Protein AF-A0AAD9GSZ5-F1 (afdb_monomer)

Sequence (1158 aa):
MTTLALMEENVKKLAPLFVLVCRLLLRIAQTFIKALQGYLSIGTLPAHIIKLEKLLNETGWDQERAGEELYEASCNGDLNVVEWLCAKAPKHLANGFVNGKGGHCRLLPLSAAAFHGHLDIMEFLVSNGARINEKGDEGRTALHEAATGGHLIVVQWLVANDSKVNVKDTNGWTPLHRAASCGHFPVVQWLVCQGSSLNEKNNIGQTPLYAAASTGKLAVVQWLAANGARINERNITGQTAMNAAASMGHLDVVQWLVKEGAPVNGKDNEKRTALFAAASMGHLPVVQRLVDNGASLFNKDVSDRTVLHVAASTLEGNLSVIDFLTTEGLEPFDRDKLGNTAMHYAVTGHRYEIVYLFLRDFQNRMPPKADLLHTLFAAARADEVGIIQLLKDKYQADICHVNTQGRTMLHQAAVGGAINVVKLLLDVGVEIDQTDHFGSTPMIEACRNGQIGVVRRFLDAGASVSTANLAGRTVLHYAAGYPELTTMLLNYGVHIDSCDKRGWTPLHCAAAAGHLETVKILLENGAKGTCSTLCSKTAMVLAIERGYSDVVKYFVECTTTEDNLPVSSKESAETLAGCEEYILNPTDVHFDSSWGVNISGTWLDSPIEVKVKKHSYSKNVVEELSRWSKLNHPHVVKLYGICYSESISNPFFVYERPTHGSLLEYIADPRNAISRLEIWRKLYEAALGLQYLHDRDLVHGDIRCGSIVITEDGVAKLRNLGSDHCYRPAWTAPEVLSGFPRSFESDIYAFGITIIQAILCVWDPWDLDGVGLEDTILSGFLPDKPVDMTPAQWQLVERMCSYNPRSRLSAADVARELELLSHDHSNSLTGYNPCEMLKKLEDLPGFLEGIDDEGEREEVLTYLRFELSKYLTYYATSAMSTIPRVKNAIVALGVTKNDWFIPAYEVEFDQFDEFSRGAFGKVYHGKWKRSDVVVKKVELKDEGDQAAFLNEVKIWFKLFHPHVVHLFGACHIGQPFFVCEYAGRGQLDAYLRRHPEYLYERLYEAALGLRYLRVKQVVHGDLKCNNILIGSDGRAKLTDFGLSTTVSKEPEEDPKDNGNLGAIRWKAPEVLRGEKATFASDIYSFGMCILEAASGTYPWGVTLDPVVKYYVLKLKKLPQRPSNCTEATYNLVERMCRYEPSARTNIDQVIAELSALR

Foldseek 3Di:
DVVVVVVVVVCVVCVVVVVVVVVVVVVVVVVVVVVVCVVVPPDDQPLVVVVVVVVCVVVDPDLLVLLVQLLVCLLVLPVSSVVVSLVPDDLCSLQDQRQPPQRQWRRHSLLSNLLNQNVVSNVVSVVSPRDQCDAIPQRDGSLLNNLLNLNQVSNVVSVVVVDDLCDAGNQGDGSLLNNLLNQNVVNNVVSVVVPDDLLGQGPQGDGSLLNNLLNLNQVSNVVSVVVPRDQCGAGNQRDGSLLNNLLNLNQVSNVVSVVVPHDLCRQTNQGDGSLLSNLLNQNVSNNVVSVVSPNDQCGATNQRDTSLLSSLLHQDDNPSVNVVSVVVPDQQQDATNVRDGSLNSNLVSVVVVSVCVNLVPVLPDAHDLVSLVSNLLSCLLVLVPVNNCSSCVRVVRDQLDADPQRDGSLLSNLLNLNLNSLVVCVVVPHDQQRATNQQDTSLLNNLLNVSQSSNVVSVVSPHDQCGATPQQDGSLLSNLQPLVSNLVSVVVPRDQLRQTPFSDGSLLSNLLVLNQSSNVSSVVSPNDQCRATNVRQGSLNSNVLQVSVNNVVVVVVVVVPDDDDDDDDDDDDPPCVPVVQQADAPVQWAFPDPDDQWTWTDGPNATKIKGWDPDDDDPCVSVVSVLQQPDDDLAAWHWSHKHDDPPDGTIITITHDFPQAFLLSNLPPVVNVADQLRLLLLLLSNLVQVVSQVVVSHQQAADARNQWGAHPVRHIHGHHRHDQADDDLLFFALVQLVPRDRDQLRFQQCQLVNSCCSNVSDPGSQPDPPPCSNVCRNVPDDHDDPPPADPQRVVLSCQRSPNPSVSHDGSVSQSVLSVCSNPHTGGGHDRDDDDDDDDDQDPVVVVQVSPPDLVVSVVVVVVNVLVVVVVCVPCVDPDPPCVVVVVVVVVVSDDDDPQQADDPSQKAWDPPQQPDDDPAATWTWIDGPNDIWIKGWGDDDDVVSLVLVVVLQVLQQVDDDPAAWHFNHWHPPDGTITITADLPQAFLLVNCVVVVVCLLVQLLQNLVQLVSCVVQQKFQQDDARNQWGQHPVRHTHGHDRSLMDHDDPDDDDDPDPVPDPPPLLLFALCVLVVHRTDSLRSLSSSLQNSQCSQQSAHWVHPPDSVVSNCCCHPVVDGGDRHPSQDPLSVVLSCQSRGRDSVSHDHSVVVSVSSVVVD

Structure (mmCIF, N/CA/C/O backbone):
data_AF-A0AAD9GSZ5-F1
#
_entry.id   AF-A0AAD9GSZ5-F1
#
loop_
_atom_site.group_PDB
_atom_site.id
_atom_site.type_symbol
_atom_site.label_atom_id
_atom_site.label_alt_id
_atom_site.label_comp_id
_atom_site.label_asym_id
_atom_site.label_entity_id
_atom_site.label_seq_id
_atom_site.pdbx_PDB_ins_code
_atom_site.Cartn_x
_atom_site.Cartn_y
_atom_site.Cartn_z
_atom_site.occupancy
_atom_site.B_iso_or_equiv
_atom_site.auth_seq_id
_atom_site.auth_comp_id
_atom_site.auth_asym_id
_atom_site.auth_atom_id
_atom_site.pdbx_PDB_model_num
ATOM 1 N N . MET A 1 1 ? 36.856 -13.335 -71.609 1.00 42.22 1 MET A N 1
ATOM 2 C CA . MET A 1 1 ? 36.875 -14.199 -70.406 1.00 42.22 1 MET A CA 1
ATOM 3 C C . MET A 1 1 ? 38.035 -13.846 -69.488 1.00 42.22 1 MET A C 1
ATOM 5 O O . MET A 1 1 ? 37.787 -13.112 -68.548 1.00 42.22 1 MET A O 1
ATOM 9 N N . THR A 1 2 ? 39.281 -14.248 -69.757 1.00 42.78 2 THR A N 1
ATOM 10 C CA . THR A 1 2 ? 40.439 -13.955 -68.877 1.00 42.78 2 THR A CA 1
ATOM 11 C C . THR A 1 2 ? 40.637 -12.466 -68.573 1.00 42.78 2 THR A C 1
ATOM 13 O O . THR A 1 2 ? 40.772 -12.107 -67.412 1.00 42.78 2 THR A O 1
ATOM 16 N N . THR A 1 3 ? 40.550 -11.579 -69.569 1.00 41.03 3 THR A N 1
ATOM 17 C CA . THR A 1 3 ? 40.570 -10.112 -69.365 1.00 41.03 3 THR A CA 1
ATOM 18 C C . THR A 1 3 ? 39.399 -9.577 -68.538 1.00 41.03 3 THR A C 1
ATOM 20 O O . THR A 1 3 ? 39.563 -8.597 -67.821 1.00 41.03 3 THR A O 1
ATOM 23 N N . LEU A 1 4 ? 38.234 -10.228 -68.604 1.00 40.75 4 LEU A N 1
ATOM 24 C CA . LEU A 1 4 ? 37.046 -9.874 -67.820 1.00 40.75 4 LEU A CA 1
ATOM 25 C C . LEU A 1 4 ? 37.205 -10.307 -66.358 1.00 40.75 4 LEU A C 1
ATOM 27 O O . LEU A 1 4 ? 36.954 -9.505 -65.470 1.00 40.75 4 LEU A O 1
ATOM 31 N N . ALA A 1 5 ? 37.716 -11.517 -66.112 1.00 45.50 5 ALA A N 1
ATOM 32 C CA . ALA A 1 5 ? 38.070 -11.977 -64.769 1.00 45.50 5 ALA A CA 1
ATOM 33 C C . ALA A 1 5 ? 39.161 -11.093 -64.137 1.00 45.50 5 ALA A C 1
ATOM 35 O O . ALA A 1 5 ? 39.040 -10.713 -62.978 1.00 45.50 5 ALA A O 1
ATOM 36 N N . LEU A 1 6 ? 40.176 -10.686 -64.913 1.00 44.53 6 LEU A N 1
ATOM 37 C CA . LEU A 1 6 ? 41.217 -9.767 -64.443 1.00 44.53 6 LEU A CA 1
ATOM 38 C C . LEU A 1 6 ? 40.648 -8.378 -64.102 1.00 44.53 6 LEU A C 1
ATOM 40 O O . LEU A 1 6 ? 41.058 -7.770 -63.117 1.00 44.53 6 LEU A O 1
ATOM 44 N N . MET A 1 7 ? 39.687 -7.875 -64.886 1.00 44.22 7 MET A N 1
ATOM 45 C CA . MET A 1 7 ? 38.953 -6.648 -64.556 1.00 44.22 7 MET A CA 1
ATOM 46 C C . MET A 1 7 ? 38.096 -6.815 -63.299 1.00 44.22 7 MET A C 1
ATOM 48 O O . MET A 1 7 ? 38.118 -5.936 -62.448 1.00 44.22 7 MET A O 1
ATOM 52 N N . GLU A 1 8 ? 37.380 -7.927 -63.142 1.00 48.34 8 GLU A N 1
ATOM 53 C CA . GLU A 1 8 ? 36.513 -8.169 -61.985 1.00 48.34 8 GLU A CA 1
ATOM 54 C C . GLU A 1 8 ? 37.315 -8.355 -60.684 1.00 48.34 8 GLU A C 1
ATOM 56 O O . GLU A 1 8 ? 36.936 -7.832 -59.637 1.00 48.34 8 GLU A O 1
ATOM 61 N N . GLU A 1 9 ? 38.464 -9.034 -60.746 1.00 52.91 9 GLU A N 1
ATOM 62 C CA . GLU A 1 9 ? 39.395 -9.174 -59.624 1.00 52.91 9 GLU A CA 1
ATOM 63 C C . GLU A 1 9 ? 40.046 -7.829 -59.265 1.00 52.91 9 GLU A C 1
ATOM 65 O O . GLU A 1 9 ? 40.121 -7.471 -58.088 1.00 52.91 9 GLU A O 1
ATOM 70 N N . ASN A 1 10 ? 40.447 -7.036 -60.265 1.00 50.44 10 ASN A N 1
ATOM 71 C CA . ASN A 1 10 ? 40.957 -5.684 -60.038 1.00 50.44 10 ASN A CA 1
ATOM 72 C C . ASN A 1 10 ? 39.876 -4.748 -59.484 1.00 50.44 10 ASN A C 1
ATOM 74 O O . ASN A 1 10 ? 40.178 -3.969 -58.589 1.00 50.44 10 ASN A O 1
ATOM 78 N N . VAL A 1 11 ? 38.617 -4.851 -59.920 1.00 52.66 11 VAL A N 1
ATOM 79 C CA . VAL A 1 11 ? 37.489 -4.109 -59.329 1.00 52.66 11 VAL A CA 1
ATOM 80 C C . VAL A 1 11 ? 37.223 -4.571 -57.896 1.00 52.66 11 VAL A C 1
ATOM 82 O O . VAL A 1 11 ? 37.016 -3.728 -57.033 1.00 52.66 11 VAL A O 1
ATOM 85 N N . LYS A 1 12 ? 37.318 -5.868 -57.579 1.00 53.06 12 LYS A N 1
ATOM 86 C CA . LYS A 1 12 ? 37.201 -6.371 -56.195 1.00 53.06 12 LYS A CA 1
ATOM 87 C C . LYS A 1 12 ? 38.367 -5.942 -55.293 1.00 53.06 12 LYS A C 1
ATOM 89 O O . LYS A 1 12 ? 38.157 -5.754 -54.099 1.00 53.06 12 LYS A O 1
ATOM 94 N N . LYS A 1 13 ? 39.566 -5.723 -55.844 1.00 54.84 13 LYS A N 1
ATOM 95 C CA . LYS A 1 13 ? 40.727 -5.148 -55.134 1.00 54.84 13 LYS A CA 1
ATOM 96 C C . LYS A 1 13 ? 40.655 -3.621 -55.006 1.00 54.84 13 LYS A C 1
ATOM 98 O O . LYS A 1 13 ? 41.058 -3.072 -53.984 1.00 54.84 13 LYS A O 1
ATOM 103 N N . LEU A 1 14 ? 40.116 -2.936 -56.014 1.00 47.84 14 LEU A N 1
ATOM 104 C CA . LEU A 1 14 ? 39.972 -1.481 -56.041 1.00 47.84 14 LEU A CA 1
ATOM 105 C C . LEU A 1 14 ? 38.709 -0.985 -55.338 1.00 47.84 14 LEU A C 1
ATOM 107 O O . LEU A 1 14 ? 38.728 0.140 -54.872 1.00 47.84 14 LEU A O 1
ATOM 111 N N . ALA A 1 15 ? 37.638 -1.770 -55.199 1.00 52.75 15 ALA A N 1
ATOM 112 C CA . ALA A 1 15 ? 36.410 -1.327 -54.533 1.00 52.75 15 ALA A CA 1
ATOM 113 C C . ALA A 1 15 ? 36.611 -1.009 -53.036 1.00 52.75 15 ALA A C 1
ATOM 115 O O . ALA A 1 15 ? 36.162 0.056 -52.616 1.00 52.75 15 ALA A O 1
ATOM 116 N N . PRO A 1 16 ? 37.343 -1.810 -52.229 1.00 50.81 16 PRO A N 1
ATOM 117 C CA . PRO A 1 16 ? 37.737 -1.408 -50.879 1.00 50.81 16 PRO A CA 1
ATOM 118 C C . PRO A 1 16 ? 38.598 -0.144 -50.884 1.00 50.81 16 PRO A C 1
ATOM 120 O O . PRO A 1 16 ? 38.398 0.731 -50.049 1.00 50.81 16 PRO A O 1
ATOM 123 N N . LEU A 1 17 ? 39.509 -0.010 -51.856 1.00 52.34 17 LEU A N 1
ATOM 124 C CA . LEU A 1 17 ? 40.359 1.171 -52.008 1.00 52.34 17 LEU A CA 1
ATOM 125 C C . LEU A 1 17 ? 39.551 2.418 -52.402 1.00 52.34 17 LEU A C 1
ATOM 127 O O . LEU A 1 17 ? 39.839 3.505 -51.924 1.00 52.34 17 LEU A O 1
ATOM 131 N N . PHE A 1 18 ? 38.519 2.263 -53.229 1.00 51.59 18 PHE A N 1
ATOM 132 C CA . PHE A 1 18 ? 37.626 3.320 -53.694 1.00 51.59 18 PHE A CA 1
ATOM 133 C C . PHE A 1 18 ? 36.638 3.718 -52.600 1.00 51.59 18 PHE A C 1
ATOM 135 O O . PHE A 1 18 ? 36.427 4.901 -52.395 1.00 51.59 18 PHE A O 1
ATOM 142 N N . VAL A 1 19 ? 36.111 2.774 -51.814 1.00 52.34 19 VAL A N 1
ATOM 143 C CA . VAL A 1 19 ? 35.338 3.081 -50.599 1.00 52.34 19 VAL A CA 1
ATOM 144 C C . VAL A 1 19 ? 36.226 3.744 -49.544 1.00 52.34 19 VAL A C 1
ATOM 146 O O . VAL A 1 19 ? 35.774 4.676 -48.887 1.00 52.34 19 VAL A O 1
ATOM 149 N N . LEU A 1 20 ? 37.491 3.335 -49.402 1.00 53.19 20 LEU A N 1
ATOM 150 C CA . LEU A 1 20 ? 38.449 3.990 -48.508 1.00 53.19 20 LEU A CA 1
ATOM 151 C C . LEU A 1 20 ? 38.797 5.403 -48.995 1.00 53.19 20 LEU A C 1
ATOM 153 O O . LEU A 1 20 ? 38.786 6.322 -48.188 1.00 53.19 20 LEU A O 1
ATOM 157 N N . VAL A 1 21 ? 39.034 5.603 -50.294 1.00 50.31 21 VAL A N 1
ATOM 158 C CA . VAL A 1 21 ? 39.277 6.920 -50.906 1.00 50.31 21 VAL A CA 1
ATOM 159 C C . VAL A 1 21 ? 38.027 7.792 -50.851 1.00 50.31 21 VAL A C 1
ATOM 161 O O . VAL A 1 21 ? 38.146 8.958 -50.512 1.00 50.31 21 VAL A O 1
ATOM 164 N N . CYS A 1 22 ? 36.826 7.261 -51.077 1.00 46.78 22 CYS A N 1
ATOM 165 C CA . CYS A 1 22 ? 35.578 7.997 -50.890 1.00 46.78 22 CYS A CA 1
ATOM 166 C C . CYS A 1 22 ? 35.352 8.349 -49.418 1.00 46.78 22 CYS A C 1
ATOM 168 O O . CYS A 1 22 ? 34.980 9.479 -49.151 1.00 46.78 22 CYS A O 1
ATOM 170 N N . ARG A 1 23 ? 35.633 7.459 -48.455 1.00 48.03 23 ARG A N 1
ATOM 171 C CA . ARG A 1 23 ? 35.594 7.780 -47.013 1.00 48.03 23 ARG A CA 1
ATOM 172 C C . ARG A 1 23 ? 36.676 8.779 -46.606 1.00 48.03 23 ARG A C 1
ATOM 174 O O . ARG A 1 23 ? 36.423 9.606 -45.739 1.00 48.03 23 ARG A O 1
ATOM 181 N N . LEU A 1 24 ? 37.855 8.732 -47.225 1.00 49.22 24 LEU A N 1
ATOM 182 C CA . LEU A 1 24 ? 38.940 9.682 -46.991 1.00 49.22 24 LEU A CA 1
ATOM 183 C C . LEU A 1 24 ? 38.608 11.047 -47.599 1.00 49.22 24 LEU A C 1
ATOM 185 O O . LEU A 1 24 ? 38.817 12.052 -46.942 1.00 49.22 24 LEU A O 1
ATOM 189 N N . LEU A 1 25 ? 38.025 11.093 -48.798 1.00 47.53 25 LEU A N 1
ATOM 190 C CA . LEU A 1 25 ? 37.515 12.308 -49.432 1.00 47.53 25 LEU A CA 1
ATOM 191 C C . LEU A 1 25 ? 36.293 12.858 -48.696 1.00 47.53 25 LEU A C 1
ATOM 193 O O . LEU A 1 25 ? 36.183 14.070 -48.580 1.00 47.53 25 LEU A O 1
ATOM 197 N N . LEU A 1 26 ? 35.422 12.007 -48.141 1.00 49.09 26 LEU A N 1
ATOM 198 C CA . LEU A 1 26 ? 34.319 12.441 -47.285 1.00 49.09 26 LEU A CA 1
ATOM 199 C C . LEU A 1 26 ? 34.858 13.000 -45.966 1.00 49.09 26 LEU A C 1
ATOM 201 O O . LEU A 1 26 ? 34.457 14.090 -45.597 1.00 49.09 26 LEU A O 1
ATOM 205 N N . ARG A 1 27 ? 35.836 12.348 -45.317 1.00 49.44 27 ARG A N 1
ATOM 206 C CA . ARG A 1 27 ? 36.519 12.887 -44.126 1.00 49.44 27 ARG A CA 1
ATOM 207 C C . ARG A 1 27 ? 37.321 14.150 -44.417 1.00 49.44 27 ARG A C 1
ATOM 209 O O . ARG A 1 27 ? 37.332 15.040 -43.578 1.00 49.44 27 ARG A O 1
ATOM 216 N N . ILE A 1 28 ? 37.964 14.269 -45.577 1.00 51.94 28 ILE A N 1
ATOM 217 C CA . ILE A 1 28 ? 38.649 15.497 -46.003 1.00 51.94 28 ILE A CA 1
ATOM 218 C C . ILE A 1 28 ? 37.609 16.588 -46.247 1.00 51.94 28 ILE A C 1
ATOM 220 O O . ILE A 1 28 ? 37.769 17.671 -45.708 1.00 51.94 28 ILE A O 1
ATOM 224 N N . ALA A 1 29 ? 36.514 16.306 -46.957 1.00 46.91 29 ALA A N 1
ATOM 225 C CA . ALA A 1 29 ? 35.426 17.255 -47.173 1.00 46.91 29 ALA A CA 1
ATOM 226 C C . ALA A 1 29 ? 34.741 17.655 -45.858 1.00 46.91 29 ALA A C 1
ATOM 228 O O . ALA A 1 29 ? 34.503 18.833 -45.658 1.00 46.91 29 ALA A O 1
ATOM 229 N N . GLN A 1 30 ? 34.497 16.729 -44.930 1.00 43.44 30 GLN A N 1
ATOM 230 C CA . GLN A 1 30 ? 33.945 16.995 -43.597 1.00 43.44 30 GLN A CA 1
ATOM 231 C C . GLN A 1 30 ? 34.927 17.779 -42.720 1.00 43.44 30 GLN A C 1
ATOM 233 O O . GLN A 1 30 ? 34.504 18.689 -42.022 1.00 43.44 30 GLN A O 1
ATOM 238 N N . THR A 1 31 ? 36.233 17.501 -42.789 1.00 49.56 31 THR A N 1
ATOM 239 C CA . THR A 1 31 ? 37.269 18.302 -42.109 1.00 49.56 31 THR A CA 1
ATOM 240 C C . THR A 1 31 ? 37.381 19.698 -42.731 1.00 49.56 31 THR A C 1
ATOM 242 O O . THR A 1 31 ? 37.543 20.673 -42.010 1.00 49.56 31 THR A O 1
ATOM 245 N N . PHE A 1 32 ? 37.244 19.825 -44.054 1.00 47.34 32 PHE A N 1
ATOM 246 C CA . PHE A 1 32 ? 37.267 21.104 -44.771 1.00 47.34 32 PHE A CA 1
ATOM 247 C C . PHE A 1 32 ? 35.977 21.906 -44.543 1.00 47.34 32 PHE A C 1
ATOM 249 O O . PHE A 1 32 ? 36.030 23.122 -44.421 1.00 47.34 32 PHE A O 1
ATOM 256 N N . ILE A 1 33 ? 34.831 21.231 -44.404 1.00 49.94 33 ILE A N 1
ATOM 257 C CA . ILE A 1 33 ? 33.544 21.816 -44.014 1.00 49.94 33 ILE A CA 1
ATOM 258 C C . ILE A 1 33 ? 33.579 22.229 -42.542 1.00 49.94 33 ILE A C 1
ATOM 260 O O . ILE A 1 33 ? 33.236 23.369 -42.273 1.00 49.94 33 ILE A O 1
ATOM 264 N N . LYS A 1 34 ? 34.085 21.409 -41.607 1.00 45.69 34 LYS A N 1
ATOM 265 C CA . LYS A 1 34 ? 34.296 21.831 -40.209 1.00 45.69 34 LYS A CA 1
ATOM 266 C C . LYS A 1 34 ? 35.320 22.966 -40.091 1.00 45.69 34 LYS A C 1
ATOM 268 O O . LYS A 1 34 ? 35.127 23.858 -39.275 1.00 45.69 34 LYS A O 1
ATOM 273 N N . ALA A 1 35 ? 36.361 22.998 -40.927 1.00 47.28 35 ALA A N 1
ATOM 274 C CA . ALA A 1 35 ? 37.299 24.122 -40.986 1.00 47.28 35 ALA A CA 1
ATOM 275 C C . ALA A 1 35 ? 36.645 25.396 -41.552 1.00 47.28 35 ALA A C 1
ATOM 277 O O . ALA A 1 35 ? 36.857 26.475 -41.008 1.00 47.28 35 ALA A O 1
ATOM 278 N N . LEU A 1 36 ? 35.817 25.287 -42.598 1.00 42.94 36 LEU A N 1
ATOM 279 C CA . LEU A 1 36 ? 35.038 26.408 -43.139 1.00 42.94 36 LEU A CA 1
ATOM 280 C C . LEU A 1 36 ? 33.965 26.888 -42.156 1.00 42.94 36 LEU A C 1
ATOM 282 O O . LEU A 1 36 ? 33.802 28.090 -41.993 1.00 42.94 36 LEU A O 1
ATOM 286 N N . GLN A 1 37 ? 33.278 25.978 -41.465 1.00 42.00 37 GLN A N 1
ATOM 287 C CA . GLN A 1 37 ? 32.334 26.291 -40.393 1.00 42.00 37 GLN A CA 1
ATOM 288 C C . GLN A 1 37 ? 33.055 26.995 -39.242 1.00 42.00 37 GLN A C 1
ATOM 290 O O . GLN A 1 37 ? 32.604 28.058 -38.848 1.00 42.00 37 GLN A O 1
ATOM 295 N N . GLY A 1 38 ? 34.217 26.505 -38.796 1.00 42.31 38 GLY A N 1
ATOM 296 C CA . GLY A 1 38 ? 35.051 27.170 -37.786 1.00 42.31 38 GLY A CA 1
ATOM 297 C C . GLY A 1 38 ? 35.602 28.542 -38.209 1.00 42.31 38 GLY A C 1
ATOM 298 O O . GLY A 1 38 ? 35.867 29.383 -37.355 1.00 42.31 38 GLY A O 1
ATOM 299 N N . TYR A 1 39 ? 35.739 28.799 -39.515 1.00 44.12 39 TYR A N 1
ATOM 300 C CA . TYR A 1 39 ? 36.067 30.125 -40.061 1.00 44.12 39 TYR A CA 1
ATOM 301 C C . TYR A 1 39 ? 34.840 31.035 -40.246 1.00 44.12 39 TYR A C 1
ATOM 303 O O . TYR A 1 39 ? 34.986 32.256 -40.235 1.00 44.12 39 TYR A O 1
ATOM 311 N N . LEU A 1 40 ? 33.643 30.465 -40.410 1.00 38.16 40 LEU A N 1
ATOM 312 C CA . LEU A 1 40 ? 32.368 31.185 -40.521 1.00 38.16 40 LEU A CA 1
ATOM 313 C C . LEU A 1 40 ? 31.702 31.432 -39.155 1.00 38.16 40 LEU A C 1
ATOM 315 O O . LEU A 1 40 ? 30.915 32.363 -39.029 1.00 38.16 40 LEU A O 1
ATOM 319 N N . SER A 1 41 ? 32.038 30.652 -38.124 1.00 39.44 41 SER A N 1
ATOM 320 C CA . SER A 1 41 ? 31.478 30.741 -36.768 1.00 39.44 41 SER A CA 1
ATOM 321 C C . SER A 1 41 ? 32.193 31.752 -35.862 1.00 39.44 41 SER A C 1
ATOM 323 O O . SER A 1 41 ? 32.040 31.708 -34.641 1.00 39.44 41 SER A O 1
ATOM 325 N N . ILE A 1 42 ? 32.960 32.691 -36.427 1.00 42.03 42 ILE A N 1
ATOM 326 C CA . ILE A 1 42 ? 33.468 33.859 -35.692 1.00 42.03 42 ILE A CA 1
ATOM 327 C C . ILE A 1 42 ? 32.328 34.885 -35.587 1.00 42.03 42 ILE A C 1
ATOM 329 O O . ILE A 1 42 ? 32.341 35.914 -36.261 1.00 42.03 42 ILE A O 1
ATOM 333 N N . GLY A 1 43 ? 31.306 34.584 -34.777 1.00 42.50 43 GLY A N 1
ATOM 334 C CA . GLY A 1 43 ? 30.178 35.508 -34.620 1.00 42.50 43 GLY A CA 1
ATOM 335 C C . GLY A 1 43 ? 28.830 34.972 -34.140 1.00 42.50 43 GLY A C 1
ATOM 336 O O . GLY A 1 43 ? 27.834 35.564 -34.532 1.00 42.50 43 GLY A O 1
ATOM 337 N N . THR A 1 44 ? 28.761 33.891 -33.354 1.00 45.50 44 THR A N 1
ATOM 338 C CA . THR A 1 44 ? 27.747 33.618 -32.296 1.00 45.50 44 THR A CA 1
ATOM 339 C C . THR A 1 44 ? 27.866 32.164 -31.838 1.00 45.50 44 THR A C 1
ATOM 341 O O . THR A 1 44 ? 28.039 31.259 -32.652 1.00 45.50 44 THR A O 1
ATOM 344 N N . LEU A 1 45 ? 27.769 31.932 -30.529 1.00 51.59 45 LEU A N 1
ATOM 345 C CA . LEU A 1 45 ? 27.479 30.606 -29.978 1.00 51.59 45 LEU A CA 1
ATOM 346 C C . LEU A 1 45 ? 25.946 30.425 -29.962 1.00 51.59 45 LEU A C 1
ATOM 348 O O . LEU A 1 45 ? 25.241 31.421 -29.792 1.00 51.59 45 LEU A O 1
ATOM 352 N N . PRO A 1 46 ? 25.405 29.202 -30.116 1.00 59.25 46 PRO A N 1
ATOM 353 C CA . PRO A 1 46 ? 23.979 28.935 -29.911 1.00 59.25 46 PRO A CA 1
ATOM 354 C C . PRO A 1 46 ? 23.477 29.485 -28.567 1.00 59.25 46 PRO A C 1
ATOM 356 O O . PRO A 1 46 ? 24.187 29.392 -27.566 1.00 59.25 46 PRO A O 1
ATOM 359 N N . ALA A 1 47 ? 22.256 30.028 -28.522 1.00 60.84 47 ALA A N 1
ATOM 360 C CA . ALA A 1 47 ? 21.735 30.736 -27.343 1.00 60.84 47 ALA A CA 1
ATOM 361 C C . ALA A 1 47 ? 21.791 29.893 -26.051 1.00 60.84 47 ALA A C 1
ATOM 363 O O . ALA A 1 47 ? 22.210 30.390 -25.006 1.00 60.84 47 ALA A O 1
ATOM 364 N N . HIS A 1 48 ? 21.480 28.595 -26.146 1.00 60.22 48 HIS A N 1
ATOM 365 C CA . HIS A 1 48 ? 21.605 27.637 -25.044 1.00 60.22 48 HIS A CA 1
ATOM 366 C C . HIS A 1 48 ? 23.044 27.549 -24.495 1.00 60.22 48 HIS A C 1
ATOM 368 O O . HIS A 1 48 ? 23.264 27.571 -23.287 1.00 60.22 48 HIS A O 1
ATOM 374 N N . ILE A 1 49 ? 24.041 27.554 -25.383 1.00 66.38 49 ILE A N 1
ATOM 375 C CA . ILE A 1 49 ? 25.464 27.526 -25.025 1.00 66.38 49 ILE A CA 1
ATOM 376 C C . ILE A 1 49 ? 25.918 28.862 -24.422 1.00 66.38 49 ILE A C 1
ATOM 378 O O . ILE A 1 49 ? 26.685 28.855 -23.465 1.00 66.38 49 ILE A O 1
ATOM 382 N N . ILE A 1 50 ? 25.414 30.006 -24.901 1.00 67.38 50 ILE A N 1
ATOM 383 C CA . ILE A 1 50 ? 25.667 31.313 -24.259 1.00 67.38 50 ILE A CA 1
ATOM 384 C C . ILE A 1 50 ? 25.093 31.330 -22.833 1.00 67.38 50 ILE A C 1
ATOM 386 O O . ILE A 1 50 ? 25.748 31.811 -21.906 1.00 67.38 50 ILE A O 1
ATOM 390 N N . LYS A 1 51 ? 23.890 30.776 -22.644 1.00 66.75 51 LYS A N 1
ATOM 391 C CA . LYS A 1 51 ? 23.224 30.685 -21.341 1.00 66.75 51 LYS A CA 1
ATOM 392 C C . LYS A 1 51 ? 23.995 29.777 -20.374 1.00 66.75 51 LYS A C 1
ATOM 394 O O . LYS A 1 51 ? 24.255 30.200 -19.250 1.00 66.75 51 LYS A O 1
ATOM 399 N N . LEU A 1 52 ? 24.451 28.605 -20.828 1.00 64.56 52 LEU A N 1
ATOM 400 C CA . LEU A 1 52 ? 25.334 27.705 -20.070 1.00 64.56 52 LEU A CA 1
ATOM 401 C C . LEU A 1 52 ? 26.697 28.340 -19.750 1.00 64.56 52 LEU A C 1
ATOM 403 O O . LEU A 1 52 ? 27.160 28.254 -18.614 1.00 64.56 52 LEU A O 1
ATOM 407 N N . GLU A 1 53 ? 27.328 29.021 -20.713 1.00 69.31 53 GLU A N 1
ATOM 408 C CA . GLU A 1 53 ? 28.600 29.720 -20.499 1.00 69.31 53 GLU A CA 1
ATOM 409 C C . GLU A 1 53 ? 28.466 30.806 -19.428 1.00 69.31 53 GLU A C 1
ATOM 411 O O . GLU A 1 53 ? 29.315 30.913 -18.544 1.00 69.31 53 GLU A O 1
ATOM 416 N N . LYS A 1 54 ? 27.383 31.586 -19.457 1.00 68.12 54 LYS A N 1
ATOM 417 C CA . LYS A 1 54 ? 27.098 32.584 -18.423 1.00 68.12 54 LYS A CA 1
ATOM 418 C C . LYS A 1 54 ? 26.868 31.928 -17.056 1.00 68.12 54 LYS A C 1
ATOM 420 O O . LYS A 1 54 ? 27.495 32.331 -16.081 1.00 68.12 54 LYS A O 1
ATOM 425 N N . LEU A 1 55 ? 26.043 30.884 -17.001 1.00 64.31 55 LEU A N 1
ATOM 426 C CA . LEU A 1 55 ? 25.678 30.168 -15.775 1.00 64.31 55 LEU A CA 1
ATOM 427 C C . LEU A 1 55 ? 26.897 29.552 -15.064 1.00 64.31 55 LEU A C 1
ATOM 429 O O . LEU A 1 55 ? 27.073 29.755 -13.865 1.00 64.31 55 LEU A O 1
ATOM 433 N N . LEU A 1 56 ? 27.771 28.865 -15.809 1.00 63.03 56 LEU A N 1
ATOM 434 C CA . LEU A 1 56 ? 29.001 28.251 -15.285 1.00 63.03 56 LEU A CA 1
ATOM 435 C C . LEU A 1 56 ? 30.059 29.290 -14.873 1.00 63.03 56 LEU A C 1
ATOM 437 O O . LEU A 1 56 ? 30.819 29.054 -13.936 1.00 63.03 56 LEU A O 1
ATOM 441 N N . ASN A 1 57 ? 30.107 30.454 -15.530 1.00 66.44 57 ASN A N 1
ATOM 442 C CA . ASN A 1 57 ? 30.972 31.557 -15.102 1.00 66.44 57 ASN A CA 1
ATOM 443 C C . ASN A 1 57 ? 30.437 32.271 -13.844 1.00 66.44 57 ASN A C 1
ATOM 445 O O . ASN A 1 57 ? 31.234 32.740 -13.035 1.00 66.44 57 ASN A O 1
ATOM 449 N N . GLU A 1 58 ? 29.114 32.341 -13.653 1.00 61.31 58 GLU A N 1
ATOM 450 C CA . GLU A 1 58 ? 28.484 32.987 -12.490 1.00 61.31 58 GLU A CA 1
ATOM 451 C C . GLU A 1 58 ? 28.503 32.111 -11.223 1.00 61.31 58 GLU A C 1
ATOM 453 O O . GLU A 1 58 ? 28.702 32.644 -10.132 1.00 61.31 58 GLU A O 1
ATOM 458 N N . THR A 1 59 ? 28.355 30.782 -11.333 1.00 57.00 59 THR A N 1
ATOM 459 C CA . THR A 1 59 ? 28.468 29.867 -10.172 1.00 57.00 59 THR A CA 1
ATOM 460 C C . THR A 1 59 ? 29.892 29.389 -9.885 1.00 57.00 59 THR A C 1
ATOM 462 O O . THR A 1 59 ? 30.135 28.783 -8.843 1.00 57.00 59 THR A O 1
ATOM 465 N N . GLY A 1 60 ? 30.831 29.639 -10.801 1.00 57.31 60 GLY A N 1
ATOM 466 C CA . GLY A 1 60 ? 32.131 28.975 -10.832 1.00 57.31 60 GLY A CA 1
ATOM 467 C C . GLY A 1 60 ? 32.062 27.599 -11.505 1.00 57.31 60 GLY A C 1
ATOM 468 O O . GLY A 1 60 ? 31.004 26.966 -11.568 1.00 57.31 60 GLY A O 1
ATOM 469 N N . TRP A 1 61 ? 33.207 27.144 -12.026 1.00 61.91 61 TRP A N 1
ATOM 470 C CA . TRP A 1 61 ? 33.302 25.889 -12.774 1.00 61.91 61 TRP A CA 1
ATOM 471 C C . TRP A 1 61 ? 33.203 24.672 -11.846 1.00 61.91 61 TRP A C 1
ATOM 473 O O . TRP A 1 61 ? 34.195 24.238 -11.256 1.00 61.91 61 TRP A O 1
ATOM 483 N N . ASP A 1 62 ? 32.006 24.102 -11.763 1.00 68.06 62 ASP A N 1
ATOM 484 C CA . ASP A 1 62 ? 31.744 22.815 -11.124 1.00 68.06 62 ASP A CA 1
ATOM 485 C C . ASP A 1 62 ? 31.852 21.665 -12.144 1.00 68.06 62 ASP A C 1
ATOM 487 O O . ASP A 1 62 ? 31.275 21.715 -13.232 1.00 68.06 62 ASP A O 1
ATOM 491 N N . GLN A 1 63 ? 32.607 20.619 -11.795 1.00 66.19 63 GLN A N 1
ATOM 492 C CA . GLN A 1 63 ? 32.774 19.426 -12.630 1.00 66.19 63 GLN A CA 1
ATOM 493 C C . GLN A 1 63 ? 31.594 18.453 -12.515 1.00 66.19 63 GLN A C 1
ATOM 495 O O . GLN A 1 63 ? 31.354 17.712 -13.466 1.00 66.19 63 GLN A O 1
ATOM 500 N N . GLU A 1 64 ? 30.863 18.459 -11.395 1.00 69.38 64 GLU A N 1
ATOM 501 C CA . GLU A 1 64 ? 29.668 17.631 -11.203 1.00 69.38 64 GLU A CA 1
ATOM 502 C C . GLU A 1 64 ? 28.555 18.143 -12.122 1.00 69.38 64 GLU A C 1
ATOM 504 O O . GLU A 1 64 ? 28.133 17.432 -13.035 1.00 69.38 64 GLU A O 1
ATOM 509 N N . ARG A 1 65 ? 28.201 19.430 -11.996 1.00 73.00 65 ARG A N 1
ATOM 510 C CA . ARG A 1 65 ? 27.221 20.091 -12.867 1.00 73.00 65 ARG A CA 1
ATOM 511 C C . ARG A 1 65 ? 27.592 20.059 -14.352 1.00 73.00 65 ARG A C 1
ATOM 513 O O . ARG A 1 65 ? 26.748 19.750 -15.183 1.00 73.00 65 ARG A O 1
ATOM 520 N N . ALA A 1 66 ? 28.849 20.329 -14.716 1.00 73.12 66 ALA A N 1
ATOM 521 C CA . ALA A 1 66 ? 29.277 20.216 -16.117 1.00 73.12 66 ALA A CA 1
ATOM 522 C C . ALA A 1 66 ? 29.163 18.774 -16.660 1.00 73.12 66 ALA A C 1
ATOM 524 O O . ALA A 1 66 ? 29.069 18.581 -17.872 1.00 73.12 66 ALA A O 1
ATOM 525 N N . GLY A 1 67 ? 29.166 17.768 -15.778 1.00 75.62 67 GLY A N 1
ATOM 526 C CA . GLY A 1 67 ? 28.851 16.379 -16.095 1.00 75.62 67 GLY A CA 1
ATOM 527 C C . GLY A 1 67 ? 27.347 16.110 -16.241 1.00 75.62 67 GLY A C 1
ATOM 528 O O . GLY A 1 67 ? 26.966 15.426 -17.190 1.00 75.62 67 GLY A O 1
ATOM 529 N N . GLU A 1 68 ? 26.505 16.667 -15.359 1.00 78.25 68 GLU A N 1
ATOM 530 C CA . GLU A 1 68 ? 25.031 16.623 -15.459 1.00 78.25 68 GLU A CA 1
ATOM 531 C C . GLU A 1 68 ? 24.574 17.165 -16.834 1.00 78.25 68 GLU A C 1
ATOM 533 O O . GLU A 1 68 ? 23.938 16.446 -17.603 1.00 78.25 68 GLU A O 1
ATOM 538 N N . GLU A 1 69 ? 25.015 18.372 -17.208 1.00 79.38 69 GLU A N 1
ATOM 539 C CA . GLU A 1 69 ? 24.698 19.023 -18.496 1.00 79.38 69 GLU A CA 1
ATOM 540 C C . GLU A 1 69 ? 25.231 18.229 -19.715 1.00 79.38 69 GLU A C 1
ATOM 542 O O . GLU A 1 69 ? 24.594 18.166 -20.770 1.00 79.38 69 GLU A O 1
ATOM 547 N N . LEU A 1 70 ? 26.397 17.578 -19.585 1.00 81.44 70 LEU A N 1
ATOM 548 C CA . LEU A 1 70 ? 26.975 16.732 -20.640 1.00 81.44 70 LEU A CA 1
ATOM 549 C C . LEU A 1 70 ? 26.173 15.435 -20.840 1.00 81.44 70 LEU A C 1
ATOM 551 O O . LEU A 1 70 ? 26.084 14.932 -21.964 1.00 81.44 70 LEU A O 1
ATOM 555 N N . TYR A 1 71 ? 25.598 14.891 -19.765 1.00 84.12 71 TYR A N 1
ATOM 556 C CA . TYR A 1 71 ? 24.706 13.737 -19.811 1.00 84.12 71 TYR A CA 1
ATOM 557 C C . TYR A 1 71 ? 23.350 14.110 -20.427 1.00 84.12 71 TYR A C 1
ATOM 559 O O . TYR A 1 71 ? 22.948 13.466 -21.393 1.00 84.12 71 TYR A O 1
ATOM 567 N N . GLU A 1 72 ? 22.717 15.192 -19.962 1.00 83.25 72 GLU A N 1
ATOM 568 C CA . GLU A 1 72 ? 21.489 15.779 -20.532 1.00 83.25 72 GLU A CA 1
ATOM 569 C C . GLU A 1 72 ? 21.609 15.993 -22.050 1.00 83.25 72 GLU A C 1
ATOM 571 O O . GLU A 1 72 ? 20.826 15.449 -22.834 1.00 83.25 72 GLU A O 1
ATOM 576 N N . ALA A 1 73 ? 22.649 16.701 -22.506 1.00 83.88 73 ALA A N 1
ATOM 577 C CA . ALA A 1 73 ? 22.891 16.923 -23.933 1.00 83.88 73 ALA A CA 1
ATOM 578 C C . ALA A 1 73 ? 23.108 15.612 -24.719 1.00 83.88 73 ALA A C 1
ATOM 580 O O . ALA A 1 73 ? 22.701 15.508 -25.879 1.00 83.88 73 ALA A O 1
ATOM 581 N N . SER A 1 74 ? 23.689 14.590 -24.077 1.00 85.75 74 SER A N 1
ATOM 582 C CA . SER A 1 74 ? 23.889 13.255 -24.659 1.00 85.75 74 SER A CA 1
ATOM 583 C C . SER A 1 74 ? 22.627 12.382 -24.672 1.00 85.75 74 SER A C 1
ATOM 585 O O . SER A 1 74 ? 22.565 11.453 -25.473 1.00 85.75 74 SER A O 1
ATOM 587 N N . CYS A 1 75 ? 21.616 12.669 -23.846 1.00 84.88 75 CYS A N 1
ATOM 588 C CA . CYS A 1 75 ? 20.267 12.106 -23.979 1.00 84.88 75 CYS A CA 1
ATOM 589 C C . CYS A 1 75 ? 19.497 12.802 -25.112 1.00 84.88 75 CYS A C 1
ATOM 591 O O . CYS A 1 75 ? 18.891 12.150 -25.964 1.00 84.88 75 CYS A O 1
ATOM 593 N N . ASN A 1 76 ? 19.559 14.136 -25.138 1.00 84.88 76 ASN A N 1
ATOM 594 C CA . ASN A 1 76 ? 18.750 14.988 -26.010 1.00 84.88 76 ASN A CA 1
ATOM 595 C C . ASN A 1 76 ? 19.253 15.059 -27.465 1.00 84.88 76 ASN A C 1
ATOM 597 O O . ASN A 1 76 ? 18.491 15.429 -28.355 1.00 84.88 76 ASN A O 1
ATOM 601 N N . GLY A 1 77 ? 20.508 14.679 -27.729 1.00 85.12 77 GLY A N 1
ATOM 602 C CA . GLY A 1 77 ? 21.082 14.676 -29.079 1.00 85.12 77 GLY A CA 1
ATOM 603 C C . GLY A 1 77 ? 21.731 16.001 -29.498 1.00 85.12 77 GLY A C 1
ATOM 604 O O . GLY A 1 77 ? 22.017 16.186 -30.681 1.00 85.12 77 GLY A O 1
ATOM 605 N N . ASP A 1 78 ? 22.000 16.925 -28.565 1.00 85.38 78 ASP A N 1
ATOM 606 C CA . ASP A 1 78 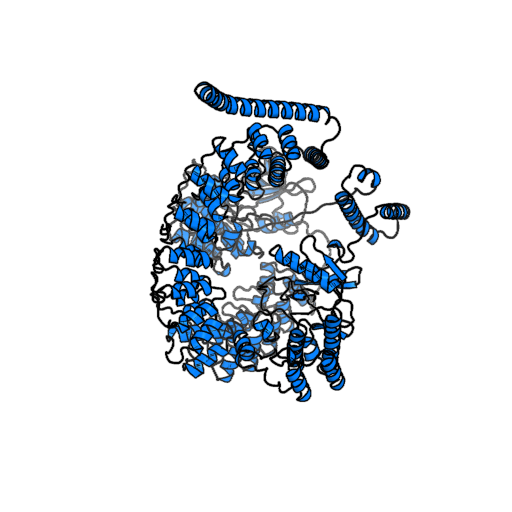? 22.662 18.196 -28.895 1.00 85.38 78 ASP A CA 1
ATOM 607 C C . ASP A 1 78 ? 24.187 18.042 -28.958 1.00 85.38 78 ASP A C 1
ATOM 609 O O . ASP A 1 78 ? 24.931 18.338 -28.015 1.00 85.38 78 ASP A O 1
ATOM 613 N N . LEU A 1 79 ? 24.656 17.616 -30.131 1.00 83.06 79 LEU A N 1
ATOM 614 C CA . LEU A 1 79 ? 26.077 17.541 -30.449 1.00 83.06 79 LEU A CA 1
ATOM 615 C C . LEU A 1 79 ? 26.799 18.883 -30.228 1.00 83.06 79 LEU A C 1
ATOM 617 O O . LEU A 1 79 ? 27.953 18.866 -29.823 1.00 83.06 79 LEU A O 1
ATOM 621 N N . ASN A 1 80 ? 26.166 20.045 -30.430 1.00 81.75 80 ASN A N 1
ATOM 622 C CA . ASN A 1 80 ? 26.851 21.338 -30.285 1.00 81.75 80 ASN A CA 1
ATOM 623 C C . ASN A 1 80 ? 27.188 21.632 -28.819 1.00 81.75 80 ASN A C 1
ATOM 625 O O . ASN A 1 80 ? 28.292 22.093 -28.521 1.00 81.75 80 ASN A O 1
ATOM 629 N N . VAL A 1 81 ? 26.256 21.343 -27.903 1.00 81.62 81 VAL A N 1
ATOM 630 C CA . VAL A 1 81 ? 26.482 21.473 -26.454 1.00 81.62 81 VAL A CA 1
ATOM 631 C C . VAL A 1 81 ? 27.544 20.471 -25.997 1.00 81.62 81 VAL A C 1
ATOM 633 O O . VAL A 1 81 ? 28.458 20.853 -25.266 1.00 81.62 81 VAL A O 1
ATOM 636 N N . VAL A 1 82 ? 27.501 19.228 -26.494 1.00 82.50 82 VAL A N 1
ATOM 637 C CA . VAL A 1 82 ? 28.535 18.214 -26.222 1.00 82.50 82 VAL A CA 1
ATOM 638 C C . VAL A 1 82 ? 29.920 18.650 -26.731 1.00 82.50 82 VAL A C 1
ATOM 640 O O . VAL A 1 82 ? 30.898 18.541 -25.983 1.00 82.50 82 VAL A O 1
ATOM 643 N N . GLU A 1 83 ? 30.031 19.167 -27.965 1.00 84.12 83 GLU A N 1
ATOM 644 C CA . GLU A 1 83 ? 31.308 19.645 -28.521 1.00 84.12 83 GLU A CA 1
ATOM 645 C C . GLU A 1 83 ? 31.858 20.838 -27.725 1.00 84.12 83 GLU A C 1
ATOM 647 O O . GLU A 1 83 ? 33.055 20.876 -27.431 1.00 84.12 83 GLU A O 1
ATOM 652 N N . TRP A 1 84 ? 30.999 21.775 -27.311 1.00 81.75 84 TRP A N 1
ATOM 653 C CA . TRP A 1 84 ? 31.402 22.945 -26.526 1.00 81.75 84 TRP A CA 1
ATOM 654 C C . TRP A 1 84 ? 31.813 22.594 -25.087 1.00 81.75 84 TRP A C 1
ATOM 656 O O . TRP A 1 84 ? 32.884 23.023 -24.647 1.00 81.75 84 TRP A O 1
ATOM 666 N N . LEU A 1 85 ? 31.035 21.770 -24.371 1.00 79.06 85 LEU A N 1
ATOM 667 C CA . LEU A 1 85 ? 31.367 21.326 -23.008 1.00 79.06 85 LEU A CA 1
ATOM 668 C C . LEU A 1 85 ? 32.718 20.600 -22.986 1.00 79.06 85 LEU A C 1
ATOM 670 O O . LEU A 1 85 ? 33.590 20.930 -22.180 1.00 79.06 85 LEU A O 1
ATOM 674 N N . CYS A 1 86 ? 32.943 19.673 -23.923 1.00 75.62 86 CYS A N 1
ATOM 675 C CA . CYS A 1 86 ? 34.207 18.939 -24.020 1.00 75.62 86 CYS A CA 1
ATOM 676 C C . CYS A 1 86 ? 35.398 19.815 -24.449 1.00 75.62 86 CYS A C 1
ATOM 678 O O . CYS A 1 86 ? 36.537 19.473 -24.133 1.00 75.62 86 CYS A O 1
ATOM 680 N N . ALA A 1 87 ? 35.164 20.932 -25.147 1.00 76.88 87 ALA A N 1
ATOM 681 C CA . ALA A 1 87 ? 36.210 21.887 -25.519 1.00 76.88 87 ALA A CA 1
ATOM 682 C C . ALA A 1 87 ? 36.601 22.846 -24.376 1.00 76.88 87 ALA A C 1
ATOM 684 O O . ALA A 1 87 ? 37.716 23.372 -24.376 1.00 76.88 87 ALA A O 1
ATOM 685 N N . LYS A 1 88 ? 35.701 23.081 -23.411 1.00 71.62 88 LYS A N 1
ATOM 686 C CA . LYS A 1 88 ? 35.938 23.919 -22.219 1.00 71.62 88 LYS A CA 1
ATOM 687 C C . LYS A 1 88 ? 36.482 23.116 -21.030 1.00 71.62 88 LYS A C 1
ATOM 689 O O . LYS A 1 88 ? 37.280 23.636 -20.253 1.00 71.62 88 LYS A O 1
ATOM 694 N N . ALA A 1 89 ? 36.064 21.859 -20.892 1.00 63.03 89 ALA A N 1
ATOM 695 C CA . ALA A 1 89 ? 36.426 20.978 -19.786 1.00 63.03 89 ALA A CA 1
ATOM 696 C C . ALA A 1 89 ? 37.821 20.325 -19.937 1.00 63.03 89 ALA A C 1
ATOM 698 O O . ALA A 1 89 ? 38.319 20.141 -21.050 1.00 63.03 89 ALA A O 1
ATOM 699 N N . PRO A 1 90 ? 38.457 19.869 -18.837 1.00 56.72 90 PRO A N 1
ATOM 700 C CA . PRO A 1 90 ? 39.590 18.952 -18.933 1.00 56.72 90 PRO A CA 1
ATOM 701 C C . PRO A 1 90 ? 39.159 17.612 -19.555 1.00 56.72 90 PRO A C 1
ATOM 703 O O . PRO A 1 90 ? 38.079 17.102 -19.262 1.00 56.72 90 PRO A O 1
ATOM 706 N N . LYS A 1 91 ? 40.050 16.973 -20.332 1.00 53.78 91 LYS A N 1
ATOM 707 C CA . LYS A 1 91 ? 39.800 15.717 -21.088 1.00 53.78 91 LYS A CA 1
ATOM 708 C C . LYS A 1 91 ? 39.256 14.529 -20.277 1.00 53.78 91 LYS A C 1
ATOM 710 O O . LYS A 1 91 ? 38.818 13.535 -20.849 1.00 53.78 91 LYS A O 1
ATOM 715 N N . HIS A 1 92 ? 39.295 14.605 -18.952 1.00 56.03 92 HIS A N 1
ATOM 716 C CA . HIS A 1 92 ? 38.705 13.602 -18.075 1.00 56.03 92 HIS A CA 1
ATOM 717 C C . HIS A 1 92 ? 37.168 13.658 -18.045 1.00 56.03 92 HIS A C 1
ATOM 719 O O . HIS A 1 92 ? 36.569 12.629 -17.758 1.00 56.03 92 HIS A O 1
ATOM 725 N N . LEU A 1 93 ? 36.526 14.776 -18.421 1.00 58.47 93 LEU A N 1
ATOM 726 C CA . LEU A 1 93 ? 35.059 14.904 -18.416 1.00 58.47 93 LEU A CA 1
ATOM 727 C C . LEU A 1 93 ? 34.365 14.016 -19.471 1.00 58.47 93 LEU A C 1
ATOM 729 O O . LEU A 1 93 ? 33.267 13.531 -19.233 1.00 58.47 93 LEU A O 1
ATOM 733 N N . ALA A 1 94 ? 35.039 13.682 -20.579 1.00 55.22 94 ALA A N 1
ATOM 734 C CA . ALA A 1 94 ? 34.563 12.670 -21.536 1.00 55.22 94 ALA A CA 1
ATOM 735 C C . ALA A 1 94 ? 34.588 11.230 -20.964 1.00 55.22 94 ALA A C 1
ATOM 737 O O . ALA A 1 94 ? 33.970 10.324 -21.515 1.00 55.22 94 ALA A O 1
ATOM 738 N N . ASN A 1 95 ? 35.286 11.016 -19.843 1.00 55.22 95 ASN A N 1
ATOM 739 C CA . ASN A 1 95 ? 35.198 9.824 -18.987 1.00 55.22 95 ASN A CA 1
ATOM 740 C C . ASN A 1 95 ? 34.563 10.166 -17.623 1.00 55.22 95 ASN A C 1
ATOM 742 O O . ASN A 1 95 ? 34.804 9.466 -16.637 1.00 55.22 95 ASN A O 1
ATOM 746 N N . GLY A 1 96 ? 33.837 11.286 -17.558 1.00 52.47 96 GLY A N 1
ATOM 747 C CA . GLY A 1 96 ? 33.368 11.904 -16.329 1.00 52.47 96 GLY A CA 1
ATOM 748 C C . GLY A 1 96 ? 32.420 10.992 -15.566 1.00 52.47 96 GLY A C 1
ATOM 749 O O . GLY A 1 96 ? 31.555 10.341 -16.147 1.00 52.47 96 GLY A O 1
ATOM 750 N N . PHE A 1 97 ? 32.610 10.950 -14.253 1.00 54.03 97 PHE A N 1
ATOM 751 C CA . PHE A 1 97 ? 31.689 10.324 -13.323 1.00 54.03 97 PHE A CA 1
ATOM 752 C C . PHE A 1 97 ? 30.773 11.444 -12.838 1.00 54.03 97 PHE A C 1
ATOM 754 O O . PHE A 1 97 ? 31.238 12.329 -12.122 1.00 54.03 97 PHE A O 1
ATOM 761 N N . VAL A 1 98 ? 29.504 11.430 -13.237 1.00 46.03 98 VAL A N 1
ATOM 762 C CA . VAL A 1 98 ? 28.504 12.285 -12.592 1.00 46.03 98 VAL A CA 1
ATOM 763 C C . VAL A 1 98 ? 27.956 11.504 -11.408 1.00 46.03 98 VAL A C 1
ATOM 765 O O . VAL A 1 98 ? 27.352 10.449 -11.607 1.00 46.03 98 VAL A O 1
ATOM 768 N N . ASN A 1 99 ? 28.182 12.000 -10.194 1.00 43.53 99 ASN A N 1
ATOM 769 C CA . ASN A 1 99 ? 27.498 11.497 -9.012 1.00 43.53 99 ASN A CA 1
ATOM 770 C C . ASN A 1 99 ? 26.152 12.219 -8.923 1.00 43.53 99 ASN A C 1
ATOM 772 O O . ASN A 1 99 ? 26.104 13.372 -8.506 1.00 43.53 99 ASN A O 1
ATOM 776 N N . GLY A 1 100 ? 25.059 11.560 -9.313 1.00 38.59 100 GLY A N 1
ATOM 777 C CA . GLY A 1 100 ? 23.728 12.133 -9.105 1.00 38.59 100 GLY A CA 1
ATOM 778 C C . GLY A 1 100 ? 23.471 12.397 -7.615 1.00 38.59 100 GLY A C 1
ATOM 779 O O . GLY A 1 100 ? 23.738 11.530 -6.776 1.00 38.59 100 GLY A O 1
ATOM 780 N N . LYS A 1 101 ? 22.941 13.581 -7.277 1.00 37.09 101 LYS A N 1
ATOM 781 C CA . LYS A 1 101 ? 22.578 13.961 -5.899 1.00 37.09 101 LYS A CA 1
ATOM 782 C C . LYS A 1 101 ? 21.560 12.956 -5.344 1.00 37.09 101 LYS A C 1
ATOM 784 O O . LYS A 1 101 ? 20.407 12.938 -5.761 1.00 37.09 101 LYS A O 1
ATOM 789 N N . GLY A 1 102 ? 22.025 12.083 -4.448 1.00 41.25 102 GLY A N 1
ATOM 790 C CA . GLY A 1 102 ? 21.327 10.855 -4.035 1.00 41.25 102 GLY A CA 1
ATOM 791 C C . GLY A 1 102 ? 22.231 9.612 -3.974 1.00 41.25 102 GLY A C 1
ATOM 792 O O . GLY A 1 102 ? 21.852 8.622 -3.363 1.00 41.25 102 GLY A O 1
ATOM 793 N N . GLY A 1 103 ? 23.440 9.661 -4.549 1.00 38.66 103 GLY A N 1
ATOM 794 C CA . GLY A 1 103 ? 24.549 8.755 -4.208 1.00 38.66 103 GLY A CA 1
ATOM 795 C C . GLY A 1 103 ? 24.601 7.388 -4.907 1.00 38.66 103 GLY A C 1
ATOM 796 O O . GLY A 1 103 ? 25.521 6.621 -4.631 1.00 38.66 103 GLY A O 1
ATOM 797 N N . HIS A 1 104 ? 23.666 7.064 -5.809 1.00 38.16 104 HIS A N 1
ATOM 798 C CA . HIS A 1 104 ? 23.510 5.695 -6.345 1.00 38.16 104 HIS A CA 1
ATOM 799 C C . HIS A 1 104 ? 23.436 5.559 -7.883 1.00 38.16 104 HIS A C 1
ATOM 801 O O . HIS A 1 104 ? 23.010 4.516 -8.372 1.00 38.16 104 HIS A O 1
ATOM 807 N N . CYS A 1 105 ? 23.861 6.572 -8.651 1.00 44.78 105 CYS A N 1
ATOM 808 C CA . CYS A 1 105 ? 23.974 6.475 -10.117 1.00 44.78 105 CYS A CA 1
ATOM 809 C C . CYS A 1 105 ? 25.185 7.245 -10.678 1.00 44.78 105 CYS A C 1
ATOM 811 O O . CYS A 1 105 ? 25.143 8.471 -10.795 1.00 44.78 105 CYS A O 1
ATOM 813 N N . ARG A 1 106 ? 26.213 6.510 -11.121 1.00 56.62 106 ARG A N 1
ATOM 814 C CA . ARG A 1 106 ? 27.303 6.943 -12.008 1.00 56.62 106 ARG A CA 1
ATOM 815 C C . ARG A 1 106 ? 26.772 7.104 -13.430 1.00 56.62 106 ARG A C 1
ATOM 817 O O . ARG A 1 106 ? 26.774 6.157 -14.226 1.00 56.62 106 ARG A O 1
ATOM 824 N N . LEU A 1 107 ? 26.331 8.310 -13.770 1.00 60.00 107 LEU A N 1
ATOM 825 C CA . LEU A 1 107 ? 25.860 8.601 -15.124 1.00 60.00 107 LEU A CA 1
ATOM 826 C C . LEU A 1 107 ? 27.046 8.652 -16.102 1.00 60.00 107 LEU A C 1
ATOM 828 O O . LEU A 1 107 ? 28.101 9.209 -15.798 1.00 60.00 107 LEU A O 1
ATOM 832 N N . LEU A 1 108 ? 26.872 8.051 -17.283 1.00 75.50 108 LEU A N 1
ATOM 833 C CA . LEU A 1 108 ? 27.879 7.979 -18.347 1.00 75.50 108 LEU A CA 1
ATOM 834 C C . LEU A 1 108 ? 27.288 8.566 -19.642 1.00 75.50 108 LEU A C 1
ATOM 836 O O . LEU A 1 108 ? 26.451 7.902 -20.259 1.00 75.50 108 LEU A O 1
ATOM 840 N N . PRO A 1 109 ? 27.730 9.754 -20.104 1.00 82.69 109 PRO A N 1
ATOM 841 C CA . PRO A 1 109 ? 27.199 10.396 -21.315 1.00 82.69 109 PRO A CA 1
ATOM 842 C C . PRO A 1 109 ? 27.259 9.507 -22.569 1.00 82.69 109 PRO A C 1
ATOM 844 O O . PRO A 1 109 ? 26.316 9.456 -23.354 1.00 82.69 109 PRO A O 1
ATOM 847 N N . LEU A 1 110 ? 28.322 8.703 -22.710 1.00 87.19 110 LEU A N 1
ATOM 848 C CA . LEU A 1 110 ? 28.458 7.733 -23.804 1.00 87.19 110 LEU A CA 1
ATOM 849 C C . LEU A 1 110 ? 27.381 6.629 -23.772 1.00 87.19 110 LEU A C 1
ATOM 851 O O . LEU A 1 110 ? 26.993 6.123 -24.822 1.00 87.19 110 LEU A O 1
ATOM 855 N N . SER A 1 111 ? 26.893 6.257 -22.584 1.00 88.38 111 SER A N 1
ATOM 856 C CA . SER A 1 111 ? 25.822 5.267 -22.415 1.00 88.38 111 SER A CA 1
ATOM 857 C C . SER A 1 111 ? 24.437 5.867 -22.675 1.00 88.38 111 SER A C 1
ATOM 859 O O . SER A 1 111 ? 23.594 5.172 -23.234 1.00 88.38 111 SER A O 1
ATOM 861 N N . ALA A 1 112 ? 24.218 7.148 -22.351 1.00 87.88 112 ALA A N 1
ATOM 862 C CA . ALA A 1 112 ? 23.010 7.884 -22.737 1.00 87.88 112 ALA A CA 1
ATOM 863 C C . ALA A 1 112 ? 22.888 8.012 -24.262 1.00 87.88 112 ALA A C 1
ATOM 865 O O . ALA A 1 112 ? 21.902 7.561 -24.846 1.00 87.88 112 ALA A O 1
ATOM 866 N N . ALA A 1 113 ? 23.937 8.509 -24.924 1.00 89.81 113 ALA A N 1
ATOM 867 C CA . ALA A 1 113 ? 23.974 8.597 -26.383 1.00 89.81 113 ALA A CA 1
ATOM 868 C C . ALA A 1 113 ? 23.773 7.220 -27.046 1.00 89.81 113 ALA A C 1
ATOM 870 O O . ALA A 1 113 ? 23.100 7.113 -28.071 1.00 89.81 113 ALA A O 1
ATOM 871 N N . ALA A 1 114 ? 24.274 6.146 -26.425 1.00 91.88 114 ALA A N 1
ATOM 872 C CA . ALA A 1 114 ? 24.028 4.780 -26.875 1.00 91.88 114 ALA A CA 1
ATOM 873 C C . ALA A 1 114 ? 22.570 4.324 -26.690 1.00 91.88 114 ALA A C 1
ATOM 875 O O . ALA A 1 114 ? 22.028 3.688 -27.594 1.00 91.88 114 ALA A O 1
ATOM 876 N N . PHE A 1 115 ? 21.936 4.655 -25.558 1.00 93.06 115 PHE A N 1
ATOM 877 C CA . PHE A 1 115 ? 20.534 4.333 -25.271 1.00 93.06 115 PHE A CA 1
ATOM 878 C C . PHE A 1 115 ? 19.565 5.004 -26.249 1.00 93.06 115 PHE A C 1
ATOM 880 O O . PHE A 1 115 ? 18.608 4.362 -26.664 1.00 93.06 115 PHE A O 1
ATOM 887 N N . HIS A 1 116 ? 19.829 6.262 -26.625 1.00 89.00 116 HIS A N 1
ATOM 888 C CA . HIS A 1 116 ? 18.973 7.061 -27.515 1.00 89.00 116 HIS A CA 1
ATOM 889 C C . HIS A 1 116 ? 19.374 7.005 -29.005 1.00 89.00 116 HIS A C 1
ATOM 891 O O . HIS A 1 116 ? 18.617 7.451 -29.868 1.00 89.00 116 HIS A O 1
ATOM 897 N N . GLY A 1 117 ? 20.539 6.432 -29.332 1.00 89.75 117 GLY A N 1
ATOM 898 C CA . GLY A 1 117 ? 20.971 6.167 -30.709 1.00 89.75 117 GLY A CA 1
ATOM 899 C C . GLY A 1 117 ? 21.832 7.245 -31.379 1.00 89.75 117 GLY A C 1
ATOM 900 O O . GLY A 1 117 ? 22.082 7.140 -32.583 1.00 89.75 117 GLY A O 1
ATOM 901 N N . HIS A 1 118 ? 22.298 8.245 -30.628 1.00 92.81 118 HIS A N 1
ATOM 902 C CA . HIS A 1 118 ? 23.028 9.427 -31.113 1.00 92.81 118 HIS A CA 1
ATOM 903 C C . HIS A 1 118 ? 24.489 9.102 -31.457 1.00 92.81 118 HIS A C 1
ATOM 905 O O . HIS A 1 118 ? 25.429 9.408 -30.720 1.00 92.81 118 HIS A O 1
ATOM 911 N N . LEU A 1 119 ? 24.679 8.410 -32.581 1.00 90.25 119 LEU A N 1
ATOM 912 C CA . LEU A 1 119 ? 25.974 7.883 -33.015 1.00 90.25 119 LEU A CA 1
ATOM 913 C C . LEU A 1 119 ? 27.057 8.961 -33.187 1.00 90.25 119 LEU A C 1
ATOM 915 O O . LEU A 1 119 ? 28.219 8.704 -32.895 1.00 90.25 119 LEU A O 1
ATOM 919 N N . ASP A 1 120 ? 26.700 10.149 -33.659 1.00 87.81 120 ASP A N 1
ATOM 920 C CA . ASP A 1 120 ? 27.615 11.275 -33.863 1.00 87.81 120 ASP A CA 1
ATOM 921 C C . ASP A 1 120 ? 28.177 11.826 -32.542 1.00 87.81 120 ASP A C 1
ATOM 923 O O . ASP A 1 120 ? 29.388 12.033 -32.430 1.00 87.81 120 ASP A O 1
ATOM 927 N N . ILE A 1 121 ? 27.336 11.947 -31.510 1.00 87.25 121 ILE A N 1
ATOM 928 C CA . ILE A 1 121 ? 27.767 12.221 -30.131 1.00 87.25 121 ILE A CA 1
ATOM 929 C C . ILE A 1 121 ? 28.720 11.128 -29.637 1.00 87.25 121 ILE A C 1
ATOM 931 O O . ILE A 1 121 ? 29.752 11.436 -29.040 1.00 87.25 121 ILE A O 1
ATOM 935 N N . MET A 1 122 ? 28.442 9.853 -29.924 1.00 90.88 122 MET A N 1
ATOM 936 C CA . MET A 1 122 ? 29.334 8.755 -29.534 1.00 90.88 122 MET A CA 1
ATOM 937 C C . MET A 1 122 ? 30.684 8.794 -30.264 1.00 90.88 122 MET A C 1
ATOM 939 O O . MET A 1 122 ? 31.721 8.627 -29.618 1.00 90.88 122 MET A O 1
ATOM 943 N N . GLU A 1 123 ? 30.701 9.052 -31.579 1.00 88.31 123 GLU A N 1
ATOM 944 C CA . GLU A 1 123 ? 31.942 9.228 -32.345 1.00 88.31 123 GLU A CA 1
ATOM 945 C C . GLU A 1 123 ? 32.770 10.392 -31.783 1.00 88.31 123 GLU A C 1
ATOM 947 O O . GLU A 1 123 ? 33.991 10.267 -31.636 1.00 88.31 123 GLU A O 1
ATOM 952 N N . PHE A 1 124 ? 32.123 11.504 -31.417 1.00 85.56 124 PHE A N 1
ATOM 953 C CA . PHE A 1 124 ? 32.792 12.662 -30.831 1.00 85.56 124 PHE A CA 1
ATOM 954 C C . PHE A 1 124 ? 33.329 12.387 -29.417 1.00 85.56 124 PHE A C 1
ATOM 956 O O . PHE A 1 124 ? 34.513 12.627 -29.162 1.00 85.56 124 PHE A O 1
ATOM 963 N N . LEU A 1 125 ? 32.512 11.854 -28.502 1.00 85.56 125 LEU A N 1
ATOM 964 C CA . LEU A 1 125 ? 32.923 11.546 -27.125 1.00 85.56 125 LEU A CA 1
ATOM 965 C C . LEU A 1 125 ? 34.122 10.586 -27.109 1.00 85.56 125 LEU A C 1
ATOM 967 O O . LEU A 1 125 ? 35.117 10.835 -26.424 1.00 85.56 125 LEU A O 1
ATOM 971 N N . VAL A 1 126 ? 34.077 9.526 -27.921 1.00 84.06 126 VAL A N 1
ATOM 972 C CA . VAL A 1 126 ? 35.172 8.549 -28.045 1.00 84.06 126 VAL A CA 1
ATOM 973 C C . VAL A 1 126 ? 36.414 9.174 -28.685 1.00 84.06 126 VAL A C 1
ATOM 975 O O . VAL A 1 126 ? 37.524 8.931 -28.211 1.00 84.06 126 VAL A O 1
ATOM 978 N N . SER A 1 127 ? 36.258 10.060 -29.676 1.00 84.12 127 SER A N 1
ATOM 979 C CA . SER A 1 127 ? 37.380 10.830 -30.245 1.00 84.12 127 SER A CA 1
ATOM 980 C C . SER A 1 127 ? 38.043 11.770 -29.226 1.00 84.12 127 SER A C 1
ATOM 982 O O . SER A 1 127 ? 39.239 12.045 -29.331 1.00 84.12 127 SER A O 1
ATOM 984 N N . ASN A 1 128 ? 37.302 12.218 -28.208 1.00 77.69 128 ASN A N 1
ATOM 985 C CA . ASN A 1 128 ? 37.818 12.995 -27.075 1.00 77.69 128 ASN A CA 1
ATOM 986 C C . ASN A 1 128 ? 38.316 12.124 -25.905 1.00 77.69 128 ASN A C 1
ATOM 988 O O . ASN A 1 128 ? 38.784 12.650 -24.894 1.00 77.69 128 ASN A O 1
ATOM 992 N N . GLY A 1 129 ? 38.301 10.798 -26.067 1.00 73.81 129 GLY A N 1
ATOM 993 C CA . GLY A 1 129 ? 38.901 9.835 -25.147 1.00 73.81 129 GLY A CA 1
ATOM 994 C C . GLY A 1 129 ? 37.917 9.063 -24.271 1.00 73.81 129 GLY A C 1
ATOM 995 O O . GLY A 1 129 ? 38.381 8.363 -23.369 1.00 73.81 129 GLY A O 1
ATOM 996 N N . ALA A 1 130 ? 36.601 9.162 -24.497 1.00 81.19 130 ALA A N 1
ATOM 997 C CA . ALA A 1 130 ? 35.610 8.364 -23.773 1.00 81.19 130 ALA A CA 1
ATOM 998 C C . ALA A 1 130 ? 35.837 6.855 -23.978 1.00 81.19 130 ALA A C 1
ATOM 1000 O O . ALA A 1 130 ? 35.990 6.363 -25.100 1.00 81.19 130 ALA A O 1
ATOM 1001 N N . ARG A 1 131 ? 35.849 6.095 -22.883 1.00 82.94 131 ARG A N 1
ATOM 1002 C CA . ARG A 1 131 ? 36.093 4.649 -22.894 1.00 82.94 131 ARG A CA 1
ATOM 1003 C C . ARG A 1 131 ? 34.851 3.853 -23.308 1.00 82.94 131 ARG A C 1
ATOM 1005 O O . ARG A 1 131 ? 33.953 3.606 -22.511 1.00 82.94 131 ARG A O 1
ATOM 1012 N N . ILE A 1 132 ? 34.880 3.334 -24.533 1.00 85.44 132 ILE A N 1
ATOM 1013 C CA . ILE A 1 132 ? 33.828 2.505 -25.161 1.00 85.44 132 ILE A CA 1
ATOM 1014 C C . ILE A 1 132 ? 33.339 1.340 -24.275 1.00 85.44 132 ILE A C 1
ATOM 1016 O O . ILE A 1 132 ? 32.145 1.059 -24.202 1.00 85.44 132 ILE A O 1
ATOM 1020 N N . ASN A 1 133 ? 34.268 0.659 -23.597 1.00 84.88 133 ASN A N 1
ATOM 1021 C CA . ASN A 1 133 ? 34.001 -0.520 -22.764 1.00 84.88 133 ASN A CA 1
ATOM 1022 C C . ASN A 1 133 ? 33.880 -0.200 -21.253 1.00 84.88 133 ASN A C 1
ATOM 1024 O O . ASN A 1 133 ? 33.944 -1.117 -20.432 1.00 84.88 133 ASN A O 1
ATOM 1028 N N . GLU A 1 134 ? 33.744 1.073 -20.866 1.00 84.81 134 GLU A N 1
ATOM 1029 C CA . GLU A 1 134 ? 33.520 1.471 -19.468 1.00 84.81 134 GLU A CA 1
ATOM 1030 C C . GLU A 1 134 ? 32.147 0.985 -18.966 1.00 84.81 134 GLU A C 1
ATOM 1032 O O . GLU A 1 134 ? 31.210 0.791 -19.748 1.00 84.81 134 GLU A O 1
ATOM 1037 N N . LYS A 1 135 ? 32.042 0.748 -17.654 1.00 84.69 135 LYS A N 1
ATOM 1038 C CA . LYS A 1 135 ? 30.857 0.176 -17.004 1.00 84.69 135 LYS A CA 1
ATOM 1039 C C . LYS A 1 135 ? 30.181 1.188 -16.074 1.00 84.69 135 LYS A C 1
ATOM 1041 O O . LYS A 1 135 ? 30.859 1.770 -15.232 1.00 84.69 135 LYS A O 1
ATOM 1046 N N . GLY A 1 136 ? 28.864 1.353 -16.188 1.00 78.06 136 GLY A N 1
ATOM 1047 C CA . GLY A 1 136 ? 28.046 2.000 -15.148 1.00 78.06 136 GLY A CA 1
ATOM 1048 C C . GLY A 1 136 ? 27.884 1.099 -13.914 1.00 78.06 136 GLY A C 1
ATOM 1049 O O . GLY A 1 136 ? 28.419 -0.011 -13.896 1.00 78.06 136 GLY A O 1
ATOM 1050 N N . ASP A 1 137 ? 27.123 1.538 -12.911 1.00 73.12 137 ASP A N 1
ATOM 1051 C CA . ASP A 1 137 ? 27.052 0.854 -11.603 1.00 73.12 137 ASP A CA 1
ATOM 1052 C C . ASP A 1 137 ? 26.383 -0.525 -11.659 1.00 73.12 137 ASP A C 1
ATOM 1054 O O . ASP A 1 137 ? 26.890 -1.489 -11.087 1.00 73.12 137 ASP A O 1
ATOM 1058 N N . GLU A 1 138 ? 25.338 -0.694 -12.477 1.00 81.69 138 GLU A N 1
ATOM 1059 C CA . GLU A 1 138 ? 24.805 -2.021 -12.835 1.00 81.69 138 GLU A CA 1
ATOM 1060 C C . GLU A 1 138 ? 25.788 -2.858 -13.689 1.00 81.69 138 GLU A C 1
ATOM 1062 O O . GLU A 1 138 ? 25.425 -3.873 -14.275 1.00 81.69 138 GLU A O 1
ATOM 1067 N N . GLY A 1 139 ? 27.042 -2.443 -13.868 1.00 86.50 139 GLY A N 1
ATOM 1068 C CA . GLY A 1 139 ? 28.019 -3.111 -14.726 1.00 86.50 139 GLY A CA 1
ATOM 1069 C C . GLY A 1 139 ? 27.659 -3.085 -16.215 1.00 86.50 139 GLY A C 1
ATOM 1070 O O . GLY A 1 139 ? 28.334 -3.745 -17.011 1.00 86.50 139 GLY A O 1
ATOM 1071 N N . ARG A 1 140 ? 26.603 -2.368 -16.606 1.00 90.12 140 ARG A N 1
ATOM 1072 C CA . ARG A 1 140 ? 26.177 -2.195 -17.997 1.00 90.12 140 ARG A CA 1
ATOM 1073 C C . ARG A 1 140 ? 27.193 -1.348 -18.761 1.00 90.12 140 ARG A C 1
ATOM 1075 O O . ARG A 1 140 ? 27.910 -0.545 -18.176 1.00 90.12 140 ARG A O 1
ATOM 1082 N N . THR A 1 141 ? 27.236 -1.521 -20.074 1.00 92.06 141 THR A N 1
ATOM 1083 C CA . THR A 1 141 ? 28.121 -0.788 -20.999 1.00 92.06 141 THR A CA 1
ATOM 1084 C C . THR A 1 141 ? 27.278 -0.122 -22.084 1.00 92.06 141 THR A C 1
ATOM 1086 O O . THR A 1 141 ? 26.127 -0.512 -22.274 1.00 92.06 141 THR A O 1
ATOM 1089 N N . ALA A 1 142 ? 27.851 0.792 -22.872 1.00 91.56 142 ALA A N 1
ATOM 1090 C CA . ALA A 1 142 ? 27.167 1.387 -24.029 1.00 91.56 142 ALA A CA 1
ATOM 1091 C C . ALA A 1 142 ? 26.537 0.333 -24.975 1.00 91.56 142 ALA A C 1
ATOM 1093 O O . ALA A 1 142 ? 25.464 0.555 -25.528 1.00 91.56 142 ALA A O 1
ATOM 1094 N N . LEU A 1 143 ? 27.145 -0.857 -25.108 1.00 95.44 143 LEU A N 1
ATOM 1095 C CA . LEU A 1 143 ? 26.597 -1.958 -25.915 1.00 95.44 143 LEU A CA 1
ATOM 1096 C C . LEU A 1 143 ? 25.357 -2.622 -25.292 1.00 95.44 143 LEU A C 1
ATOM 1098 O O . LEU A 1 143 ? 24.521 -3.141 -26.027 1.00 95.44 143 LEU A O 1
ATOM 1102 N N . HIS A 1 144 ? 25.215 -2.602 -23.963 1.00 95.31 144 HIS A N 1
ATOM 1103 C CA . HIS A 1 144 ? 23.958 -2.993 -23.325 1.00 95.31 144 HIS A CA 1
ATOM 1104 C C . HIS A 1 144 ? 22.870 -1.969 -23.639 1.00 95.31 144 HIS A C 1
ATOM 1106 O O . HIS A 1 144 ? 21.799 -2.370 -24.071 1.00 95.31 144 HIS A O 1
ATOM 1112 N N . GLU A 1 145 ? 23.149 -0.672 -23.502 1.00 93.88 145 GLU A N 1
ATOM 1113 C CA . GLU A 1 145 ? 22.113 0.355 -23.658 1.00 93.88 145 GLU A CA 1
ATOM 1114 C C . GLU A 1 145 ? 21.669 0.565 -25.106 1.00 93.88 145 GLU A C 1
ATOM 1116 O O . GLU A 1 145 ? 20.469 0.617 -25.366 1.00 93.88 145 GLU A O 1
ATOM 1121 N N . ALA A 1 146 ? 22.586 0.514 -26.075 1.00 94.88 146 ALA A N 1
ATOM 1122 C CA . ALA A 1 146 ? 22.217 0.469 -27.492 1.00 94.88 146 ALA A CA 1
ATOM 1123 C C . ALA A 1 146 ? 21.390 -0.777 -27.859 1.00 94.88 146 ALA A C 1
ATOM 1125 O O . ALA A 1 146 ? 20.592 -0.744 -28.798 1.00 94.88 146 ALA A O 1
ATOM 1126 N N . ALA A 1 147 ? 21.548 -1.876 -27.113 1.00 95.50 147 ALA A N 1
ATOM 1127 C CA . ALA A 1 147 ? 20.707 -3.059 -27.242 1.00 95.50 147 ALA A CA 1
ATOM 1128 C C . ALA A 1 147 ? 19.367 -2.925 -26.489 1.00 95.50 147 ALA A C 1
ATOM 1130 O O . ALA A 1 147 ? 18.374 -3.484 -26.954 1.00 95.50 147 ALA A O 1
ATOM 1131 N N . THR A 1 148 ? 19.313 -2.164 -25.388 1.00 96.12 148 THR A N 1
ATOM 1132 C CA . THR A 1 148 ? 18.080 -1.817 -24.659 1.00 96.12 148 THR A CA 1
ATOM 1133 C C . THR A 1 148 ? 17.180 -0.877 -25.471 1.00 96.12 148 THR A C 1
ATOM 1135 O O . THR A 1 148 ? 15.977 -1.106 -25.479 1.00 96.12 148 THR A O 1
ATOM 1138 N N . GLY A 1 149 ? 17.739 0.125 -26.167 1.00 88.00 149 GLY A N 1
ATOM 1139 C CA . GLY A 1 149 ? 16.998 1.052 -27.047 1.00 88.00 149 GLY A CA 1
ATOM 1140 C C . GLY A 1 149 ? 16.804 0.562 -28.494 1.00 88.00 149 GLY A C 1
ATOM 1141 O O . GLY A 1 149 ? 15.964 1.069 -29.234 1.00 88.00 149 GLY A O 1
ATOM 1142 N N . GLY A 1 150 ? 17.555 -0.462 -28.919 1.00 93.94 150 GLY A N 1
ATOM 1143 C CA . GLY A 1 150 ? 17.374 -1.114 -30.224 1.00 93.94 150 GLY A CA 1
ATOM 1144 C C . GLY A 1 150 ? 18.130 -0.489 -31.401 1.00 93.94 150 GLY A C 1
ATOM 1145 O O . GLY A 1 150 ? 17.850 -0.816 -32.558 1.00 93.94 150 GLY A O 1
ATOM 1146 N N . HIS A 1 151 ? 19.105 0.379 -31.136 1.00 93.81 151 HIS A N 1
ATOM 1147 C CA . HIS A 1 151 ? 19.816 1.165 -32.144 1.00 93.81 151 HIS A CA 1
ATOM 1148 C C . HIS A 1 151 ? 20.884 0.340 -32.881 1.00 93.81 151 HIS A C 1
ATOM 1150 O O . HIS A 1 151 ? 22.080 0.425 -32.604 1.00 93.81 151 HIS A O 1
ATOM 1156 N N . LEU A 1 152 ? 20.452 -0.454 -33.869 1.00 92.62 152 LEU A N 1
ATOM 1157 C CA . LEU A 1 152 ? 21.305 -1.378 -34.633 1.00 92.62 152 LEU A CA 1
ATOM 1158 C C . LEU A 1 152 ? 22.592 -0.743 -35.194 1.00 92.62 152 LEU A C 1
ATOM 1160 O O . LEU A 1 152 ? 23.634 -1.392 -35.176 1.00 92.62 152 LEU A O 1
ATOM 1164 N N . ILE A 1 153 ? 22.545 0.505 -35.671 1.00 91.75 153 ILE A N 1
ATOM 1165 C CA . ILE A 1 153 ? 23.725 1.184 -36.236 1.00 91.75 153 ILE A CA 1
ATOM 1166 C C . ILE A 1 153 ? 24.760 1.484 -35.135 1.00 91.75 153 ILE A C 1
ATOM 1168 O O . ILE A 1 153 ? 25.951 1.254 -35.334 1.00 91.75 153 ILE A O 1
ATOM 1172 N N . VAL A 1 154 ? 24.311 1.903 -33.947 1.00 93.50 154 VAL A N 1
ATOM 1173 C CA . VAL A 1 154 ? 25.178 2.090 -32.773 1.00 93.50 154 VAL A CA 1
ATOM 1174 C C . VAL A 1 154 ? 25.738 0.752 -32.288 1.00 93.50 154 VAL A C 1
ATOM 1176 O O . VAL A 1 154 ? 26.937 0.647 -32.047 1.00 93.50 154 VAL A O 1
ATOM 1179 N N . VAL A 1 155 ? 24.912 -0.296 -32.210 1.00 94.81 155 VAL A N 1
ATOM 1180 C CA . VAL A 1 155 ? 25.356 -1.657 -31.851 1.00 94.81 155 VAL A CA 1
ATOM 1181 C C . VAL A 1 155 ? 26.447 -2.160 -32.811 1.00 94.81 155 VAL A C 1
ATOM 1183 O O . VAL A 1 155 ? 27.464 -2.693 -32.365 1.00 94.81 155 VAL A O 1
ATOM 1186 N N . GLN A 1 156 ? 26.275 -1.939 -34.119 1.00 93.69 156 GLN A N 1
ATOM 1187 C CA . GLN A 1 156 ? 27.274 -2.253 -35.146 1.00 93.69 156 GLN A CA 1
ATOM 1188 C C . GLN A 1 156 ? 28.572 -1.465 -34.952 1.00 93.69 156 GLN A C 1
ATOM 1190 O O . GLN A 1 156 ? 29.657 -2.045 -34.995 1.00 93.69 156 GLN A O 1
ATOM 1195 N N . TRP A 1 157 ? 28.469 -0.156 -34.718 1.00 95.31 157 TRP A N 1
ATOM 1196 C CA . TRP A 1 157 ? 29.620 0.723 -34.533 1.00 95.31 157 TRP A CA 1
ATOM 1197 C C . TRP A 1 157 ? 30.412 0.397 -33.262 1.00 95.31 157 TRP A C 1
ATOM 1199 O O . TRP A 1 157 ? 31.636 0.305 -33.307 1.00 95.31 157 TRP A O 1
ATOM 1209 N N . LEU A 1 158 ? 29.730 0.146 -32.143 1.00 93.62 158 LEU A N 1
ATOM 1210 C CA . LEU A 1 158 ? 30.352 -0.222 -30.872 1.00 93.62 158 LEU A CA 1
ATOM 1211 C C . LEU A 1 158 ? 31.192 -1.496 -30.999 1.00 93.62 158 LEU A C 1
ATOM 1213 O O . LEU A 1 158 ? 32.336 -1.535 -30.548 1.00 93.62 158 LEU A O 1
ATOM 1217 N N . VAL A 1 159 ? 30.650 -2.537 -31.634 1.00 92.88 159 VAL A N 1
ATOM 1218 C CA . VAL A 1 159 ? 31.363 -3.808 -31.850 1.00 92.88 159 VAL A CA 1
ATOM 1219 C C . VAL A 1 159 ? 32.495 -3.656 -32.873 1.00 92.88 159 VAL A C 1
ATOM 1221 O O . VAL A 1 159 ? 33.537 -4.287 -32.715 1.00 92.88 159 VAL A O 1
ATOM 1224 N N . ALA A 1 160 ? 32.347 -2.777 -33.870 1.00 92.62 160 ALA A N 1
ATOM 1225 C CA . ALA A 1 160 ? 33.431 -2.420 -34.789 1.00 92.62 160 ALA A CA 1
ATOM 1226 C C . ALA A 1 160 ? 34.580 -1.636 -34.116 1.00 92.62 160 ALA A C 1
ATOM 1228 O O . ALA A 1 160 ? 35.672 -1.572 -34.678 1.00 92.62 160 ALA A O 1
ATOM 1229 N N . ASN A 1 161 ? 34.352 -1.084 -32.919 1.00 89.31 161 ASN A N 1
ATOM 1230 C CA . ASN A 1 161 ? 35.352 -0.440 -32.065 1.00 89.31 161 ASN A CA 1
ATOM 1231 C C . ASN A 1 161 ? 35.568 -1.252 -30.764 1.00 89.31 161 ASN A C 1
ATOM 1233 O O . ASN A 1 161 ? 35.452 -0.738 -29.651 1.00 89.31 161 ASN A O 1
ATOM 1237 N N . ASP A 1 162 ? 35.852 -2.551 -30.911 1.00 87.44 162 ASP A N 1
ATOM 1238 C CA . ASP A 1 162 ? 36.266 -3.482 -29.846 1.00 87.44 162 ASP A CA 1
ATOM 1239 C C . ASP A 1 162 ? 35.285 -3.677 -28.662 1.00 87.44 162 ASP A C 1
ATOM 1241 O O . ASP A 1 162 ? 35.678 -4.147 -27.585 1.00 87.44 162 ASP A O 1
ATOM 1245 N N . SER A 1 163 ? 33.986 -3.390 -28.821 1.00 89.06 163 SER A N 1
ATOM 1246 C CA . SER A 1 163 ? 32.985 -3.788 -27.813 1.00 89.06 163 SER A CA 1
ATOM 1247 C C . SER A 1 163 ? 32.722 -5.294 -27.843 1.00 89.06 163 SER A C 1
ATOM 1249 O O . SER A 1 163 ? 32.346 -5.867 -28.867 1.00 89.06 163 SER A O 1
ATOM 1251 N N . LYS A 1 164 ? 32.858 -5.957 -26.690 1.00 91.12 164 LYS A N 1
ATOM 1252 C CA . LYS A 1 164 ? 32.665 -7.412 -26.583 1.00 91.12 164 LYS A CA 1
ATOM 1253 C C . LYS A 1 164 ? 31.182 -7.789 -26.667 1.00 91.12 164 LYS A C 1
ATOM 1255 O O . LYS A 1 164 ? 30.451 -7.616 -25.702 1.00 91.12 164 LYS A O 1
ATOM 1260 N N . VAL A 1 165 ? 30.773 -8.408 -27.777 1.00 92.62 165 VAL A N 1
ATOM 1261 C CA . VAL A 1 165 ? 29.403 -8.902 -28.066 1.00 92.62 165 VAL A CA 1
ATOM 1262 C C . VAL A 1 165 ? 28.751 -9.680 -26.906 1.00 92.62 165 VAL A C 1
ATOM 1264 O O . VAL A 1 165 ? 27.562 -9.522 -26.645 1.00 92.62 165 VAL A O 1
ATOM 1267 N N . ASN A 1 166 ? 29.532 -10.489 -26.181 1.00 92.38 166 ASN A N 1
ATOM 1268 C CA . ASN A 1 166 ? 29.081 -11.297 -25.037 1.00 92.38 166 ASN A CA 1
ATOM 1269 C C . ASN A 1 166 ? 29.554 -10.745 -23.674 1.00 92.38 166 ASN A C 1
ATOM 1271 O O . ASN A 1 166 ? 29.814 -11.509 -22.745 1.00 92.38 166 ASN A O 1
ATOM 1275 N N . VAL A 1 167 ? 29.704 -9.422 -23.547 1.00 93.88 167 VAL A N 1
ATOM 1276 C CA . VAL A 1 167 ? 29.886 -8.760 -22.245 1.00 93.88 167 VAL A CA 1
ATOM 1277 C C . VAL A 1 167 ? 28.690 -9.046 -21.324 1.00 93.88 167 VAL A C 1
ATOM 1279 O O . VAL A 1 167 ? 27.570 -9.207 -21.805 1.00 93.88 167 VAL A O 1
ATOM 1282 N N . LYS A 1 168 ? 28.935 -9.108 -20.008 1.00 95.19 168 LYS A N 1
ATOM 1283 C CA . LYS A 1 168 ? 27.896 -9.232 -18.975 1.00 95.19 168 LYS A CA 1
ATOM 1284 C C . LYS A 1 168 ? 27.840 -8.013 -18.054 1.00 95.19 168 LYS A C 1
ATOM 1286 O O . LYS A 1 168 ? 28.892 -7.442 -17.739 1.00 95.19 168 LYS A O 1
ATOM 1291 N N . ASP A 1 169 ? 26.636 -7.642 -17.630 1.00 94.00 169 ASP A N 1
ATOM 1292 C CA . ASP A 1 169 ? 26.363 -6.670 -16.561 1.00 94.00 169 ASP A CA 1
ATOM 1293 C C . ASP A 1 169 ? 26.462 -7.313 -15.152 1.00 94.00 169 ASP A C 1
ATOM 1295 O O . ASP A 1 169 ? 26.845 -8.482 -15.046 1.00 94.00 169 ASP A O 1
ATOM 1299 N N . THR A 1 170 ? 26.203 -6.580 -14.056 1.00 94.69 170 THR A N 1
ATOM 1300 C CA . THR A 1 170 ? 26.296 -7.135 -12.681 1.00 94.69 170 THR A CA 1
ATOM 1301 C C . THR A 1 170 ? 25.310 -8.271 -12.443 1.00 94.69 170 THR A C 1
ATOM 1303 O O . THR A 1 170 ? 25.638 -9.216 -11.730 1.00 94.69 170 THR A O 1
ATOM 1306 N N . ASN A 1 171 ? 24.142 -8.224 -13.087 1.00 94.06 171 ASN A N 1
ATOM 1307 C CA . ASN A 1 171 ? 23.107 -9.254 -13.037 1.00 94.06 171 ASN A CA 1
ATOM 1308 C C . ASN A 1 171 ? 23.387 -10.433 -13.990 1.00 94.06 171 ASN A C 1
ATOM 1310 O O . ASN A 1 171 ? 22.612 -11.393 -14.048 1.00 94.06 171 ASN A O 1
ATOM 1314 N N . GLY A 1 172 ? 24.488 -10.386 -14.744 1.00 95.75 172 GLY A N 1
ATOM 1315 C CA . GLY A 1 172 ? 24.892 -11.411 -15.701 1.00 95.75 172 GLY A CA 1
ATOM 1316 C C . GLY A 1 172 ? 24.145 -11.363 -17.037 1.00 95.75 172 GLY A C 1
ATOM 1317 O O . GLY A 1 172 ? 24.332 -12.266 -17.858 1.00 95.75 172 GLY A O 1
ATOM 1318 N N . TRP A 1 173 ? 23.298 -10.356 -17.273 1.00 97.19 173 TRP A N 1
ATOM 1319 C CA . TRP A 1 173 ? 22.640 -10.171 -18.566 1.00 97.19 173 TRP A CA 1
ATOM 1320 C C . TRP A 1 173 ? 23.680 -9.809 -19.623 1.00 97.19 173 TRP A C 1
ATOM 1322 O O . TRP A 1 173 ? 24.691 -9.186 -19.320 1.00 97.19 173 TRP A O 1
ATOM 1332 N N . THR A 1 174 ? 23.409 -10.173 -20.875 1.00 97.50 174 THR A N 1
ATOM 1333 C CA . THR A 1 174 ? 24.195 -9.750 -22.045 1.00 97.50 174 THR A CA 1
ATOM 1334 C C . THR A 1 174 ? 23.394 -8.757 -22.897 1.00 97.50 174 THR A C 1
ATOM 1336 O O . THR A 1 174 ? 22.167 -8.692 -22.751 1.00 97.50 174 THR A O 1
ATOM 1339 N N . PRO A 1 175 ? 24.015 -8.044 -23.858 1.00 96.94 175 PRO A N 1
ATOM 1340 C CA . PRO A 1 175 ? 23.289 -7.228 -24.837 1.00 96.94 175 PRO A CA 1
ATOM 1341 C C . PRO A 1 175 ? 22.159 -7.993 -25.548 1.00 96.94 175 PRO A C 1
ATOM 1343 O O . PRO A 1 175 ? 21.074 -7.450 -25.744 1.00 96.94 175 PRO A O 1
ATOM 1346 N N . LEU A 1 176 ? 22.353 -9.289 -25.839 1.00 98.12 176 LEU A N 1
ATOM 1347 C CA . LEU A 1 176 ? 21.305 -10.137 -26.419 1.00 98.12 176 LEU A CA 1
ATOM 1348 C C . LEU A 1 176 ? 20.100 -10.317 -25.476 1.00 98.12 176 LEU A C 1
ATOM 1350 O O . LEU A 1 176 ? 18.971 -10.331 -25.956 1.00 98.12 176 LEU A O 1
ATOM 1354 N N . HIS A 1 177 ? 20.300 -10.412 -24.155 1.00 98.19 177 HIS A N 1
ATOM 1355 C CA . HIS A 1 177 ? 19.183 -10.460 -23.201 1.00 98.19 177 HIS A CA 1
ATOM 1356 C C . HIS A 1 177 ? 18.386 -9.146 -23.197 1.00 98.19 177 HIS A C 1
ATOM 1358 O O . HIS A 1 177 ? 17.157 -9.186 -23.212 1.00 98.19 177 HIS A O 1
ATOM 1364 N N . ARG A 1 178 ? 19.069 -7.988 -23.207 1.00 96.69 178 ARG A N 1
ATOM 1365 C CA . ARG A 1 178 ? 18.423 -6.660 -23.218 1.00 96.69 178 ARG A CA 1
ATOM 1366 C C . ARG A 1 178 ? 17.611 -6.458 -24.509 1.00 96.69 178 ARG A C 1
ATOM 1368 O O . ARG A 1 178 ? 16.404 -6.242 -24.431 1.00 96.69 178 ARG A O 1
ATOM 1375 N N . ALA A 1 179 ? 18.216 -6.683 -25.681 1.00 97.44 179 ALA A N 1
ATOM 1376 C CA . ALA A 1 179 ? 17.519 -6.600 -26.971 1.00 97.44 179 ALA A CA 1
ATOM 1377 C C . ALA A 1 179 ? 16.343 -7.583 -27.093 1.00 97.44 179 ALA A C 1
ATOM 1379 O O . ALA A 1 179 ? 15.300 -7.232 -27.652 1.00 97.44 179 ALA A O 1
ATOM 1380 N N . ALA A 1 180 ? 16.485 -8.801 -26.559 1.00 97.44 180 ALA A N 1
ATOM 1381 C CA . ALA A 1 180 ? 15.420 -9.797 -26.575 1.00 97.44 180 ALA A CA 1
ATOM 1382 C C . ALA A 1 180 ? 14.247 -9.417 -25.653 1.00 97.44 180 ALA A C 1
ATOM 1384 O O . ALA A 1 180 ? 13.094 -9.574 -26.050 1.00 97.44 180 ALA A O 1
ATOM 1385 N N . SER A 1 181 ? 14.537 -8.862 -24.471 1.00 97.75 181 SER A N 1
ATOM 1386 C CA . SER A 1 181 ? 13.539 -8.362 -23.517 1.00 97.75 181 SER A CA 1
ATOM 1387 C C . SER A 1 181 ? 12.727 -7.190 -24.077 1.00 97.75 181 SER A C 1
ATOM 1389 O O . SER A 1 181 ? 11.498 -7.201 -24.017 1.00 97.75 181 SER A O 1
ATOM 1391 N N . CYS A 1 182 ? 13.381 -6.198 -24.687 1.00 93.94 182 CYS A N 1
ATOM 1392 C CA . CYS A 1 182 ? 12.686 -5.051 -25.279 1.00 93.94 182 CYS A CA 1
ATOM 1393 C C . CYS A 1 182 ? 11.944 -5.420 -26.580 1.00 93.94 182 CYS A C 1
ATOM 1395 O O . CYS A 1 182 ? 10.876 -4.871 -26.869 1.00 93.94 182 CYS A O 1
ATOM 1397 N N . GLY A 1 183 ? 12.450 -6.412 -27.323 1.00 94.50 183 GLY A N 1
ATOM 1398 C CA . GLY A 1 183 ? 11.854 -6.920 -28.562 1.00 94.50 183 GLY A CA 1
ATOM 1399 C C . GLY A 1 183 ? 12.515 -6.410 -29.846 1.00 94.50 183 GLY A C 1
ATOM 1400 O O . GLY A 1 183 ? 11.916 -6.503 -30.916 1.00 94.50 183 GLY A O 1
ATOM 1401 N N . HIS A 1 184 ? 13.735 -5.870 -29.767 1.00 94.94 184 HIS A N 1
ATOM 1402 C CA . HIS A 1 184 ? 14.435 -5.232 -30.888 1.00 94.94 184 HIS A CA 1
ATOM 1403 C C . HIS A 1 184 ? 14.998 -6.259 -31.876 1.00 94.94 184 HIS A C 1
ATOM 1405 O O . HIS A 1 184 ? 16.197 -6.543 -31.926 1.00 94.94 184 HIS A O 1
ATOM 1411 N N . PHE A 1 185 ? 14.098 -6.816 -32.683 1.00 91.75 185 PHE A N 1
ATOM 1412 C CA . PHE A 1 185 ? 14.349 -7.917 -33.608 1.00 91.75 185 PHE A CA 1
ATOM 1413 C C . PHE A 1 185 ? 15.603 -7.747 -34.495 1.00 91.75 185 PHE A C 1
ATOM 1415 O O . PHE A 1 185 ? 16.405 -8.681 -34.526 1.00 91.75 185 PHE A O 1
ATOM 1422 N N . PRO A 1 186 ? 15.881 -6.585 -35.131 1.00 92.81 186 PRO A N 1
ATOM 1423 C CA . PRO A 1 186 ? 17.085 -6.426 -35.955 1.00 92.81 186 PRO A CA 1
ATOM 1424 C C . PRO A 1 186 ? 18.390 -6.517 -35.147 1.00 92.81 186 PRO A C 1
ATOM 1426 O O . PRO A 1 186 ? 19.385 -7.049 -35.636 1.00 92.81 186 PRO A O 1
ATOM 1429 N N . VAL A 1 187 ? 18.383 -6.044 -33.894 1.00 95.25 187 VAL A N 1
ATOM 1430 C CA . VAL A 1 187 ? 19.529 -6.138 -32.975 1.00 95.25 187 VAL A CA 1
ATOM 1431 C C . VAL A 1 187 ? 19.722 -7.574 -32.494 1.00 95.25 187 VAL A C 1
ATOM 1433 O O . VAL A 1 187 ? 20.846 -8.069 -32.515 1.00 95.25 187 VAL A O 1
ATOM 1436 N N . VAL A 1 188 ? 18.637 -8.272 -32.136 1.00 97.06 188 VAL A N 1
ATOM 1437 C CA . VAL A 1 188 ? 18.665 -9.702 -31.777 1.00 97.06 188 VAL A CA 1
ATOM 1438 C C . VAL A 1 188 ? 19.286 -10.535 -32.901 1.00 97.06 188 VAL A C 1
ATOM 1440 O O . VAL A 1 188 ? 20.223 -11.295 -32.655 1.00 97.06 188 VAL A O 1
ATOM 1443 N N . GLN A 1 189 ? 18.809 -10.356 -34.138 1.00 95.00 189 GLN A N 1
ATOM 1444 C CA . GLN A 1 189 ? 19.341 -11.059 -35.306 1.00 95.00 189 GLN A CA 1
ATOM 1445 C C . GLN A 1 189 ? 20.830 -10.766 -35.515 1.00 95.00 189 GLN A C 1
ATOM 1447 O O . GLN A 1 189 ? 21.629 -11.683 -35.704 1.00 95.00 189 GLN A O 1
ATOM 1452 N N . TRP A 1 190 ? 21.219 -9.490 -35.457 1.00 96.69 190 TRP A N 1
ATOM 1453 C CA . TRP A 1 190 ? 22.589 -9.085 -35.747 1.00 96.69 190 TRP A CA 1
ATOM 1454 C C . TRP A 1 190 ? 23.596 -9.540 -34.680 1.00 96.69 190 TRP A C 1
ATOM 1456 O O . TRP A 1 190 ? 24.657 -10.049 -35.040 1.00 96.69 190 TRP A O 1
ATOM 1466 N N . LEU A 1 191 ? 23.256 -9.435 -33.388 1.00 95.81 191 LEU A N 1
ATOM 1467 C CA . LEU A 1 191 ? 24.099 -9.911 -32.282 1.00 95.81 191 LEU A CA 1
ATOM 1468 C C . LEU A 1 191 ? 24.346 -11.425 -32.364 1.00 95.81 191 LEU A C 1
ATOM 1470 O O . LEU A 1 191 ? 25.476 -11.883 -32.196 1.00 95.81 191 LEU A O 1
ATOM 1474 N N . VAL A 1 192 ? 23.318 -12.211 -32.697 1.00 95.00 192 VAL A N 1
ATOM 1475 C CA . VAL A 1 192 ? 23.457 -13.663 -32.910 1.00 95.00 192 VAL A CA 1
ATOM 1476 C C . VAL A 1 192 ? 24.349 -13.962 -34.120 1.00 95.00 192 VAL A C 1
ATOM 1478 O O . VAL A 1 192 ? 25.221 -14.823 -34.027 1.00 95.00 192 VAL A O 1
ATOM 1481 N N . CYS A 1 193 ? 24.243 -13.191 -35.208 1.00 93.62 193 CYS A N 1
ATOM 1482 C CA . CYS A 1 193 ? 25.179 -13.273 -36.336 1.00 93.62 193 CYS A CA 1
ATOM 1483 C C . CYS A 1 193 ? 26.632 -12.891 -35.977 1.00 93.62 193 CYS A C 1
ATOM 1485 O O . CYS A 1 193 ? 27.545 -13.332 -36.671 1.00 93.62 193 CYS A O 1
ATOM 1487 N N . GLN A 1 194 ? 26.871 -12.123 -34.904 1.00 94.50 194 GLN A N 1
ATOM 1488 C CA . GLN A 1 194 ? 28.215 -11.878 -34.348 1.00 94.50 194 GLN A CA 1
ATOM 1489 C C . GLN A 1 194 ? 28.638 -12.907 -33.278 1.00 94.50 194 GLN A C 1
ATOM 1491 O O . GLN A 1 194 ? 29.627 -12.704 -32.574 1.00 94.50 194 GLN A O 1
ATOM 1496 N N . GLY A 1 195 ? 27.909 -14.017 -33.133 1.00 89.25 195 GLY A N 1
ATOM 1497 C CA . GLY A 1 195 ? 28.248 -15.083 -32.189 1.00 89.25 195 GLY A CA 1
ATOM 1498 C C . GLY A 1 195 ? 27.737 -14.865 -30.762 1.00 89.25 195 GLY A C 1
ATOM 1499 O O . GLY A 1 195 ? 28.335 -15.388 -29.816 1.00 89.25 195 GLY A O 1
ATOM 1500 N N . SER A 1 196 ? 26.641 -14.123 -30.561 1.00 92.69 196 SER A N 1
ATOM 1501 C CA . SER A 1 196 ? 25.953 -14.161 -29.265 1.00 92.69 196 SER A CA 1
ATOM 1502 C C . SER A 1 196 ? 25.361 -15.538 -28.965 1.00 92.69 196 SER A C 1
ATOM 1504 O O . SER A 1 196 ? 24.640 -16.121 -29.773 1.00 92.69 196 SER A O 1
ATOM 1506 N N . SER A 1 197 ? 25.631 -16.043 -27.760 1.00 92.50 197 SER A N 1
ATOM 1507 C CA . SER A 1 197 ? 25.120 -17.333 -27.292 1.00 92.50 197 SER A CA 1
ATOM 1508 C C . SER A 1 197 ? 23.615 -17.251 -26.994 1.00 92.50 197 SER A C 1
ATOM 1510 O O . SER A 1 197 ? 23.182 -16.622 -26.029 1.00 92.50 197 SER A O 1
ATOM 1512 N N . LEU A 1 198 ? 22.808 -17.933 -27.816 1.00 94.94 198 LEU A N 1
ATOM 1513 C CA . LEU A 1 198 ? 21.343 -18.045 -27.687 1.00 94.94 198 LEU A CA 1
ATOM 1514 C C . LEU A 1 198 ? 20.871 -18.644 -26.350 1.00 94.94 198 LEU A C 1
ATOM 1516 O O . LEU A 1 198 ? 19.715 -18.477 -25.967 1.00 94.94 198 LEU A O 1
ATOM 1520 N N . ASN A 1 199 ? 21.757 -19.375 -25.673 1.00 95.56 199 ASN A N 1
ATOM 1521 C CA . ASN A 1 199 ? 21.484 -20.133 -24.453 1.00 95.56 199 ASN A CA 1
ATOM 1522 C C . ASN A 1 199 ? 22.328 -19.640 -23.264 1.00 95.56 199 ASN A C 1
ATOM 1524 O O . ASN A 1 199 ? 22.433 -20.337 -22.255 1.00 95.56 199 ASN A O 1
ATOM 1528 N N . GLU A 1 200 ? 22.946 -18.462 -23.392 1.00 95.81 200 GLU A N 1
ATOM 1529 C CA . GLU A 1 200 ? 23.695 -17.831 -22.309 1.00 95.81 200 GLU A CA 1
ATOM 1530 C C . GLU A 1 200 ? 22.788 -17.573 -21.109 1.00 95.81 200 GLU A C 1
ATOM 1532 O O . GLU A 1 200 ? 21.619 -17.237 -21.294 1.00 95.81 200 GLU A O 1
ATOM 1537 N N . LYS A 1 201 ? 23.320 -17.708 -19.890 1.00 96.38 201 LYS A N 1
ATOM 1538 C CA . LYS A 1 201 ? 22.545 -17.498 -18.663 1.00 96.38 201 LYS A CA 1
ATOM 1539 C C . LYS A 1 201 ? 23.010 -16.281 -17.874 1.00 96.38 201 LYS A C 1
ATOM 1541 O O . LYS A 1 201 ? 24.214 -16.078 -17.694 1.00 96.38 201 LYS A O 1
ATOM 1546 N N . ASN A 1 202 ? 22.047 -15.503 -17.385 1.00 96.19 202 ASN A N 1
ATOM 1547 C CA . ASN A 1 202 ? 22.276 -14.482 -16.363 1.00 96.19 202 ASN A CA 1
ATOM 1548 C C . ASN A 1 202 ? 22.472 -15.118 -14.969 1.00 96.19 202 ASN A C 1
ATOM 1550 O O . ASN A 1 202 ? 22.393 -16.342 -14.828 1.00 96.19 202 ASN A O 1
ATOM 1554 N N . ASN A 1 203 ? 22.736 -14.316 -13.934 1.00 96.81 203 ASN A N 1
ATOM 1555 C CA . ASN A 1 203 ? 23.086 -14.833 -12.601 1.00 96.81 203 ASN A CA 1
ATOM 1556 C C . ASN A 1 203 ? 21.959 -15.655 -11.950 1.00 96.81 203 ASN A C 1
ATOM 1558 O O . ASN A 1 203 ? 22.231 -16.565 -11.172 1.00 96.81 203 ASN A O 1
ATOM 1562 N N . ILE A 1 204 ? 20.701 -15.380 -12.311 1.00 95.44 204 ILE A N 1
ATOM 1563 C CA . ILE A 1 204 ? 19.525 -16.147 -11.873 1.00 95.44 204 ILE A CA 1
ATOM 1564 C C . ILE A 1 204 ? 19.121 -17.250 -12.868 1.00 95.44 204 ILE A C 1
ATOM 1566 O O . ILE A 1 204 ? 18.070 -17.870 -12.729 1.00 95.44 204 ILE A O 1
ATOM 1570 N N . GLY A 1 205 ? 19.970 -17.565 -13.850 1.00 96.19 205 GLY A N 1
ATOM 1571 C CA . GLY A 1 205 ? 19.825 -18.713 -14.748 1.00 96.19 205 GLY A CA 1
ATOM 1572 C C . GLY A 1 205 ? 18.855 -18.528 -15.922 1.00 96.19 205 GLY A C 1
ATOM 1573 O O . GLY A 1 205 ? 18.585 -19.495 -16.635 1.00 96.19 205 GLY A O 1
ATOM 1574 N N . GLN A 1 206 ? 18.313 -17.327 -16.124 1.00 97.69 206 GLN A N 1
ATOM 1575 C CA . GLN A 1 206 ? 17.434 -17.007 -17.254 1.00 97.69 206 GLN A CA 1
ATOM 1576 C C . GLN A 1 206 ? 18.252 -16.858 -18.544 1.00 97.69 206 GLN A C 1
ATOM 1578 O O . GLN A 1 206 ? 19.420 -16.484 -18.488 1.00 97.69 206 GLN A O 1
ATOM 1583 N N . THR A 1 207 ? 17.625 -17.126 -19.692 1.00 97.94 207 THR A N 1
ATOM 1584 C CA . THR A 1 207 ? 18.208 -16.994 -21.042 1.00 97.94 207 THR A CA 1
ATOM 1585 C C . THR A 1 207 ? 17.571 -15.829 -21.820 1.00 97.94 207 THR A C 1
ATOM 1587 O O . THR A 1 207 ? 16.515 -15.334 -21.409 1.00 97.94 207 THR A O 1
ATOM 1590 N N . PRO A 1 208 ? 18.101 -15.417 -22.992 1.00 97.75 208 PRO A N 1
ATOM 1591 C CA . PRO A 1 208 ? 17.449 -14.409 -23.835 1.00 97.75 208 PRO A CA 1
ATOM 1592 C C . PRO A 1 208 ? 16.022 -14.791 -24.263 1.00 97.75 208 PRO A C 1
ATOM 1594 O O . PRO A 1 208 ? 15.155 -13.925 -24.363 1.00 97.75 208 PRO A O 1
ATOM 1597 N N . LEU A 1 209 ? 15.752 -16.089 -24.461 1.00 98.25 209 LEU A N 1
ATOM 1598 C CA . LEU A 1 209 ? 14.408 -16.594 -24.767 1.00 98.25 209 LEU A CA 1
ATOM 1599 C C . LEU A 1 209 ? 13.470 -16.469 -23.555 1.00 98.25 209 LEU A C 1
ATOM 1601 O O . LEU A 1 209 ? 12.316 -16.085 -23.729 1.00 98.25 209 LEU A O 1
ATOM 1605 N N . TYR A 1 210 ? 13.958 -16.719 -22.332 1.00 98.19 210 TYR A N 1
ATOM 1606 C CA . TYR A 1 210 ? 13.197 -16.451 -21.103 1.00 98.19 210 TYR A CA 1
ATOM 1607 C C . TYR A 1 210 ? 12.849 -14.960 -20.987 1.00 98.19 210 TYR A C 1
ATOM 1609 O O . TYR A 1 210 ? 11.698 -14.626 -20.714 1.00 98.19 210 TYR A O 1
ATOM 1617 N N . ALA A 1 211 ? 13.818 -14.068 -21.232 1.00 97.44 211 ALA A N 1
ATOM 1618 C CA . ALA A 1 211 ? 13.607 -12.622 -21.178 1.00 97.44 211 ALA A CA 1
ATOM 1619 C C . ALA A 1 211 ? 12.518 -12.174 -22.172 1.00 97.44 211 ALA A C 1
ATOM 1621 O O . ALA A 1 211 ? 11.510 -11.612 -21.748 1.00 97.44 211 ALA A O 1
ATOM 1622 N N . ALA A 1 212 ? 12.645 -12.534 -23.454 1.00 98.12 212 ALA A N 1
ATOM 1623 C CA . ALA A 1 212 ? 11.639 -12.240 -24.482 1.00 98.12 212 ALA A CA 1
ATOM 1624 C C . ALA A 1 212 ? 10.247 -12.826 -24.170 1.00 98.12 212 ALA A C 1
ATOM 1626 O O . ALA A 1 212 ? 9.228 -12.220 -24.502 1.00 98.12 212 ALA A O 1
ATOM 1627 N N . ALA A 1 213 ? 10.187 -13.997 -23.526 1.00 98.06 213 ALA A N 1
ATOM 1628 C CA . ALA A 1 213 ? 8.929 -14.613 -23.115 1.00 98.06 213 ALA A CA 1
ATOM 1629 C C . ALA A 1 213 ? 8.280 -13.902 -21.915 1.00 98.06 213 ALA A C 1
ATOM 1631 O O . ALA A 1 213 ? 7.057 -13.803 -21.862 1.00 98.06 213 ALA A O 1
ATOM 1632 N N . SER A 1 214 ? 9.074 -13.366 -20.981 1.00 97.19 214 SER A N 1
ATOM 1633 C CA . SER A 1 214 ? 8.573 -12.595 -19.832 1.00 97.19 214 SER A CA 1
ATOM 1634 C C . SER A 1 214 ? 7.961 -11.240 -20.221 1.00 97.19 214 SER A C 1
ATOM 1636 O O . SER A 1 214 ? 7.105 -10.722 -19.509 1.00 97.19 214 SER A O 1
ATOM 1638 N N . THR A 1 215 ? 8.339 -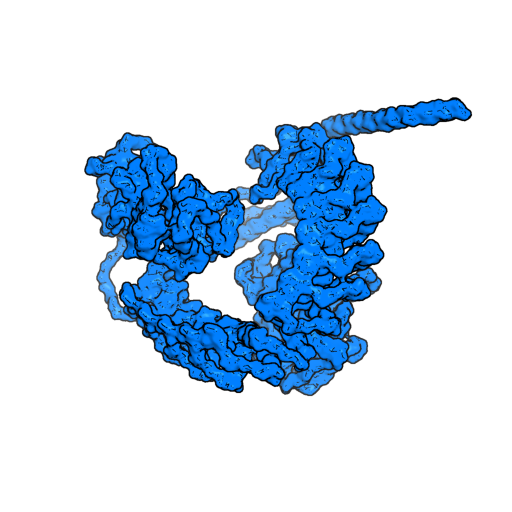10.696 -21.380 1.00 96.69 215 THR A N 1
ATOM 1639 C CA . THR A 1 215 ? 7.885 -9.394 -21.896 1.00 96.69 215 THR A CA 1
ATOM 1640 C C . THR A 1 215 ? 7.014 -9.496 -23.159 1.00 96.69 215 THR A C 1
ATOM 1642 O O . THR A 1 215 ? 6.782 -8.490 -23.829 1.00 96.69 215 THR A O 1
ATOM 1645 N N . GLY A 1 216 ? 6.518 -10.692 -23.501 1.00 97.12 216 GLY A N 1
ATOM 1646 C CA . GLY A 1 216 ? 5.520 -10.883 -24.565 1.00 97.12 216 GLY A CA 1
ATOM 1647 C C . GLY A 1 216 ? 6.049 -10.729 -25.996 1.00 97.12 216 GLY A C 1
ATOM 1648 O O . GLY A 1 216 ? 5.279 -10.517 -26.929 1.00 97.12 216 GLY A O 1
ATOM 1649 N N . LYS A 1 217 ? 7.366 -10.807 -26.218 1.00 97.50 217 LYS A N 1
ATOM 1650 C CA . LYS A 1 217 ? 7.991 -10.513 -27.521 1.00 97.50 217 LYS A CA 1
ATOM 1651 C C . LYS A 1 217 ? 7.959 -11.734 -28.449 1.00 97.50 217 LYS A C 1
ATOM 1653 O O . LYS A 1 217 ? 9.004 -12.259 -28.836 1.00 97.50 217 LYS A O 1
ATOM 1658 N N . LEU A 1 218 ? 6.757 -12.188 -28.820 1.00 97.50 218 LEU A N 1
ATOM 1659 C CA . LEU A 1 218 ? 6.516 -13.429 -29.574 1.00 97.50 218 LEU A CA 1
ATOM 1660 C C . LEU A 1 218 ? 7.436 -13.613 -30.791 1.00 97.50 218 LEU A C 1
ATOM 1662 O O . LEU A 1 218 ? 8.031 -14.677 -30.936 1.00 97.50 218 LEU A O 1
ATOM 1666 N N . ALA A 1 219 ? 7.605 -12.589 -31.633 1.00 95.81 219 ALA A N 1
ATOM 1667 C CA . ALA A 1 219 ? 8.461 -12.675 -32.821 1.00 95.81 219 ALA A CA 1
ATOM 1668 C C . ALA A 1 219 ? 9.930 -13.001 -32.473 1.00 95.81 219 ALA A C 1
ATOM 1670 O O . ALA A 1 219 ? 10.571 -13.807 -33.149 1.00 95.81 219 ALA A O 1
ATOM 1671 N N . VAL A 1 220 ? 10.455 -12.429 -31.382 1.00 97.12 220 VAL A N 1
ATOM 1672 C CA . VAL A 1 220 ? 11.798 -12.736 -30.870 1.00 97.12 220 VAL A CA 1
ATOM 1673 C C . VAL A 1 220 ? 11.853 -14.158 -30.310 1.00 97.12 220 VAL A C 1
ATOM 1675 O O . VAL A 1 220 ? 12.777 -14.893 -30.648 1.00 97.12 220 VAL A O 1
ATOM 1678 N N . VAL A 1 221 ? 10.863 -14.579 -29.511 1.00 98.06 221 VAL A N 1
ATOM 1679 C CA . VAL A 1 221 ? 10.787 -15.951 -28.964 1.00 98.06 221 VAL A CA 1
ATOM 1680 C C . VAL A 1 221 ? 10.799 -16.991 -30.094 1.00 98.06 221 VAL A C 1
ATOM 1682 O O . VAL A 1 221 ? 11.605 -17.923 -30.063 1.00 98.06 221 VAL A O 1
ATOM 1685 N N . GLN A 1 222 ? 9.971 -16.780 -31.123 1.00 97.19 222 GLN A N 1
ATOM 1686 C CA . GLN A 1 222 ? 9.890 -17.615 -32.324 1.00 97.19 222 GLN A CA 1
ATOM 1687 C C . GLN A 1 222 ? 11.237 -17.722 -33.045 1.00 97.19 222 GLN A C 1
ATOM 1689 O O . GLN A 1 222 ? 11.700 -18.825 -33.340 1.00 97.19 222 GLN A O 1
ATOM 1694 N N . TRP A 1 223 ? 11.887 -16.587 -33.318 1.00 97.56 223 TRP A N 1
ATOM 1695 C CA . TRP A 1 223 ? 13.137 -16.574 -34.078 1.00 97.56 223 TRP A CA 1
ATOM 1696 C C . TRP A 1 223 ? 14.321 -17.134 -33.282 1.00 97.56 223 TRP A C 1
ATOM 1698 O O . TRP A 1 223 ? 15.101 -17.909 -33.834 1.00 97.56 223 TRP A O 1
ATOM 1708 N N . LEU A 1 224 ? 14.440 -16.821 -31.985 1.00 97.00 224 LEU A N 1
ATOM 1709 C CA . LEU A 1 224 ? 15.476 -17.395 -31.118 1.00 97.00 224 LEU A CA 1
ATOM 1710 C C . LEU A 1 224 ? 15.388 -18.928 -31.106 1.00 97.00 224 LEU A C 1
ATOM 1712 O O . LEU A 1 224 ? 16.395 -19.609 -31.310 1.00 97.00 224 LEU A O 1
ATOM 1716 N N . ALA A 1 225 ? 14.187 -19.478 -30.915 1.00 95.94 225 ALA A N 1
ATOM 1717 C CA . ALA A 1 225 ? 13.959 -20.920 -30.912 1.00 95.94 225 ALA A CA 1
ATOM 1718 C C . ALA A 1 225 ? 14.240 -21.566 -32.279 1.00 95.94 225 ALA A C 1
ATOM 1720 O O . ALA A 1 225 ? 14.935 -22.580 -32.339 1.00 95.94 225 ALA A O 1
ATOM 1721 N N . ALA A 1 226 ? 13.789 -20.947 -33.377 1.00 95.31 226 ALA A N 1
ATOM 1722 C CA . ALA A 1 226 ? 14.061 -21.416 -34.739 1.00 95.31 226 ALA A CA 1
ATOM 1723 C C . ALA A 1 226 ? 15.565 -21.457 -35.087 1.00 95.31 226 ALA A C 1
ATOM 1725 O O . ALA A 1 226 ? 15.966 -22.212 -35.970 1.00 95.31 226 ALA A O 1
ATOM 1726 N N . ASN A 1 227 ? 16.401 -20.690 -34.376 1.00 94.69 227 ASN A N 1
ATOM 1727 C CA . ASN A 1 227 ? 17.862 -20.694 -34.512 1.00 94.69 227 ASN A CA 1
ATOM 1728 C C . ASN A 1 227 ? 18.580 -21.557 -33.448 1.00 94.69 227 ASN A C 1
ATOM 1730 O O . ASN A 1 227 ? 19.808 -21.562 -33.392 1.00 94.69 227 ASN A O 1
ATOM 1734 N N . GLY A 1 228 ? 17.850 -22.316 -32.619 1.00 92.50 228 GLY A N 1
ATOM 1735 C CA . GLY A 1 228 ? 18.427 -23.263 -31.653 1.00 92.50 228 GLY A CA 1
ATOM 1736 C C . GLY A 1 228 ? 18.510 -22.778 -30.199 1.00 92.50 228 GLY A C 1
ATOM 1737 O O . GLY A 1 228 ? 19.234 -23.374 -29.392 1.00 92.50 228 GLY A O 1
ATOM 1738 N N . ALA A 1 229 ? 17.775 -21.728 -29.821 1.00 96.12 229 ALA A N 1
ATOM 1739 C CA . ALA A 1 229 ? 17.539 -21.438 -28.407 1.00 96.12 229 ALA A CA 1
ATOM 1740 C C . ALA A 1 229 ? 16.668 -22.540 -27.775 1.00 96.12 229 ALA A C 1
ATOM 1742 O O . ALA A 1 229 ? 15.640 -22.954 -28.314 1.00 96.12 229 ALA A O 1
ATOM 1743 N N . ARG A 1 230 ? 17.081 -23.029 -26.608 1.00 94.81 230 ARG A N 1
ATOM 1744 C CA . ARG A 1 230 ? 16.450 -24.146 -25.905 1.00 94.81 230 ARG A CA 1
ATOM 1745 C C . ARG A 1 230 ? 15.220 -23.663 -25.138 1.00 94.81 230 ARG A C 1
ATOM 1747 O O . ARG A 1 230 ? 15.325 -23.127 -24.038 1.00 94.81 230 ARG A O 1
ATOM 1754 N N . ILE A 1 231 ? 14.052 -23.935 -25.710 1.00 94.81 231 ILE A N 1
ATOM 1755 C CA . ILE A 1 231 ? 12.725 -23.549 -25.200 1.00 94.81 231 ILE A CA 1
ATOM 1756 C C . ILE A 1 231 ? 12.516 -23.924 -23.714 1.00 94.81 231 ILE A C 1
ATOM 1758 O O . ILE A 1 231 ? 11.941 -23.154 -22.947 1.00 94.81 231 ILE A O 1
ATOM 1762 N N . ASN A 1 232 ? 13.024 -25.090 -23.301 1.00 94.19 232 ASN A N 1
ATOM 1763 C CA . ASN A 1 232 ? 12.770 -25.696 -21.987 1.00 94.19 232 ASN A CA 1
ATOM 1764 C C . ASN A 1 232 ? 13.907 -25.496 -20.961 1.00 94.19 232 ASN A C 1
ATOM 1766 O O . ASN A 1 232 ? 13.971 -26.229 -19.972 1.00 94.19 232 ASN A O 1
ATOM 1770 N N . GLU A 1 233 ? 14.820 -24.544 -21.185 1.00 95.75 233 GLU A N 1
ATOM 1771 C CA . GLU A 1 233 ? 15.858 -24.214 -20.199 1.00 95.75 233 GLU A CA 1
ATOM 1772 C C . GLU A 1 233 ? 15.267 -23.679 -18.891 1.00 95.75 233 GLU A C 1
ATOM 1774 O O . GLU A 1 233 ? 14.259 -22.967 -18.876 1.00 95.75 233 GLU A O 1
ATOM 1779 N N . ARG A 1 234 ? 15.927 -24.034 -17.785 1.00 95.88 234 ARG A N 1
ATOM 1780 C CA . ARG A 1 234 ? 15.512 -23.682 -16.423 1.00 95.88 234 ARG A CA 1
ATOM 1781 C C . ARG A 1 234 ? 16.411 -22.619 -15.809 1.00 95.88 234 ARG A C 1
ATOM 1783 O O . ARG A 1 234 ? 17.637 -22.704 -15.925 1.00 95.88 234 ARG A O 1
ATOM 1790 N N . ASN A 1 235 ? 15.787 -21.671 -15.119 1.00 95.50 235 ASN A N 1
ATOM 1791 C CA . ASN A 1 235 ? 16.445 -20.715 -14.232 1.00 95.50 235 ASN A CA 1
ATOM 1792 C C . ASN A 1 235 ? 16.799 -21.368 -12.868 1.00 95.50 235 ASN A C 1
ATOM 1794 O O . ASN A 1 235 ? 16.539 -22.559 -12.667 1.00 95.50 235 ASN A O 1
ATOM 1798 N N . ILE A 1 236 ? 17.371 -20.618 -11.916 1.00 96.69 236 ILE A N 1
ATOM 1799 C CA . ILE A 1 236 ? 17.765 -21.179 -10.603 1.00 96.69 236 ILE A CA 1
ATOM 1800 C C . ILE A 1 236 ? 16.581 -21.670 -9.750 1.00 96.69 236 ILE A C 1
ATOM 1802 O O . ILE A 1 236 ? 16.754 -22.581 -8.943 1.00 96.69 236 ILE A O 1
ATOM 1806 N N . THR A 1 237 ? 15.371 -21.134 -9.949 1.00 94.31 237 THR A N 1
ATOM 1807 C CA . THR A 1 237 ? 14.141 -21.588 -9.271 1.00 94.31 237 THR A CA 1
ATOM 1808 C C . THR A 1 237 ? 13.454 -22.750 -10.002 1.00 94.31 237 THR A C 1
ATOM 1810 O O . THR A 1 237 ? 12.423 -23.245 -9.548 1.00 94.31 237 THR A O 1
ATOM 1813 N N . GLY A 1 238 ? 14.021 -23.234 -11.114 1.00 95.94 238 GLY A N 1
ATOM 1814 C CA . GLY A 1 238 ? 13.488 -24.339 -11.916 1.00 95.94 238 GLY A CA 1
ATOM 1815 C C . GLY A 1 238 ? 12.397 -23.941 -12.916 1.00 95.94 238 GLY A C 1
ATOM 1816 O O . GLY A 1 238 ? 11.861 -24.815 -13.600 1.00 95.94 238 GLY A O 1
ATOM 1817 N N . GLN A 1 239 ? 12.069 -22.652 -13.011 1.00 96.69 239 GLN A N 1
ATOM 1818 C CA . GLN A 1 239 ? 11.078 -22.091 -13.926 1.00 96.69 239 GLN A CA 1
ATOM 1819 C C . GLN A 1 239 ? 11.623 -22.013 -15.360 1.00 96.69 239 GLN A C 1
ATOM 1821 O O . GLN A 1 239 ? 12.815 -21.796 -15.588 1.00 96.69 239 GLN A O 1
ATOM 1826 N N . THR A 1 240 ? 10.722 -22.162 -16.330 1.00 97.12 240 THR A N 1
ATOM 1827 C CA . THR A 1 240 ? 10.988 -22.072 -17.775 1.00 97.12 240 THR A CA 1
ATOM 1828 C C . THR A 1 240 ? 10.415 -20.783 -18.371 1.00 97.12 240 THR A C 1
ATOM 1830 O O . THR A 1 240 ? 9.637 -20.079 -17.725 1.00 97.12 240 THR A O 1
ATOM 1833 N N . ALA A 1 241 ? 10.716 -20.514 -19.644 1.00 96.81 241 ALA A N 1
ATOM 1834 C CA . ALA A 1 241 ? 10.108 -19.414 -20.395 1.00 96.81 241 ALA A CA 1
ATOM 1835 C C . ALA A 1 241 ? 8.562 -19.455 -20.409 1.00 96.81 241 ALA A C 1
ATOM 1837 O O . ALA A 1 241 ? 7.927 -18.402 -20.381 1.00 96.81 241 ALA A O 1
ATOM 1838 N N . MET A 1 242 ? 7.943 -20.647 -20.376 1.00 97.88 242 MET A N 1
ATOM 1839 C CA . MET A 1 242 ? 6.480 -20.769 -20.282 1.00 97.88 242 MET A CA 1
ATOM 1840 C C . MET A 1 242 ? 5.955 -20.302 -18.921 1.00 97.88 242 MET A C 1
ATOM 1842 O O . MET A 1 242 ? 4.916 -19.653 -18.872 1.00 97.88 242 MET A O 1
ATOM 1846 N N . ASN A 1 243 ? 6.666 -20.578 -17.820 1.00 97.12 243 ASN A N 1
ATOM 1847 C CA . ASN A 1 243 ? 6.277 -20.076 -16.498 1.00 97.12 243 ASN A CA 1
ATOM 1848 C C . ASN A 1 243 ? 6.307 -18.539 -16.466 1.00 97.12 243 ASN A C 1
ATOM 1850 O O . ASN A 1 243 ? 5.395 -17.933 -15.915 1.00 97.12 243 ASN A O 1
ATOM 1854 N N . ALA A 1 244 ? 7.316 -17.921 -17.090 1.00 96.31 244 ALA A N 1
ATOM 1855 C CA . ALA A 1 244 ? 7.441 -16.467 -17.175 1.00 96.31 244 ALA A CA 1
ATOM 1856 C C . ALA A 1 244 ? 6.325 -15.832 -18.020 1.00 96.31 244 ALA A C 1
ATOM 1858 O O . ALA A 1 244 ? 5.623 -14.948 -17.537 1.00 96.31 244 ALA A O 1
ATOM 1859 N N . ALA A 1 245 ? 6.105 -16.331 -19.242 1.00 98.06 245 ALA A N 1
ATOM 1860 C CA . ALA A 1 245 ? 5.021 -15.866 -20.108 1.00 98.06 245 ALA A CA 1
ATOM 1861 C C . ALA A 1 245 ? 3.642 -16.041 -19.449 1.00 98.06 245 ALA A C 1
ATOM 1863 O O . ALA A 1 245 ? 2.800 -15.149 -19.526 1.00 98.06 245 ALA A O 1
ATOM 1864 N N . ALA A 1 246 ? 3.434 -17.155 -18.739 1.00 97.56 246 ALA A N 1
ATOM 1865 C CA . ALA A 1 246 ? 2.195 -17.420 -18.020 1.00 97.56 246 ALA A CA 1
ATOM 1866 C C . ALA A 1 246 ? 1.992 -16.498 -16.807 1.00 97.56 246 ALA A C 1
ATOM 1868 O O . ALA A 1 246 ? 0.876 -16.039 -16.583 1.00 97.56 246 ALA A O 1
ATOM 1869 N N . SER A 1 247 ? 3.057 -16.178 -16.062 1.00 95.25 247 SER A N 1
ATOM 1870 C CA . SER A 1 247 ? 3.018 -15.221 -14.944 1.00 95.25 247 SER A CA 1
ATOM 1871 C C . SER A 1 247 ? 2.711 -13.787 -15.384 1.00 95.25 247 SER A C 1
ATOM 1873 O O . SER A 1 247 ? 2.186 -13.005 -14.598 1.00 95.25 247 SER A O 1
ATOM 1875 N N . MET A 1 248 ? 3.047 -13.436 -16.627 1.00 95.56 248 MET A N 1
ATOM 1876 C CA . MET A 1 248 ? 2.936 -12.076 -17.166 1.00 95.56 248 MET A CA 1
ATOM 1877 C C . MET A 1 248 ? 1.778 -11.909 -18.168 1.00 95.56 248 MET A C 1
ATOM 1879 O O . MET A 1 248 ? 1.666 -10.869 -18.806 1.00 95.56 248 MET A O 1
ATOM 1883 N N . GLY A 1 249 ? 0.909 -12.918 -18.309 1.00 96.06 249 GLY A N 1
ATOM 1884 C CA . GLY A 1 249 ? -0.324 -12.834 -19.103 1.00 96.06 249 GLY A CA 1
ATOM 1885 C C . GLY A 1 249 ? -0.161 -13.017 -20.619 1.00 96.06 249 GLY A C 1
ATOM 1886 O O . GLY A 1 249 ? -1.147 -12.911 -21.348 1.00 96.06 249 GLY A O 1
ATOM 1887 N N . HIS A 1 250 ? 1.045 -13.338 -21.103 1.00 97.81 250 HIS A N 1
ATOM 1888 C CA . HIS A 1 250 ? 1.399 -13.398 -22.532 1.00 97.81 250 HIS A CA 1
ATOM 1889 C C . HIS A 1 250 ? 0.853 -14.660 -23.215 1.00 97.81 250 HIS A C 1
ATOM 1891 O O . HIS A 1 250 ? 1.565 -15.629 -23.494 1.00 97.81 250 HIS A O 1
ATOM 1897 N N . LEU A 1 251 ? -0.460 -14.657 -23.440 1.00 97.88 251 LEU A N 1
ATOM 1898 C CA . LEU A 1 251 ? -1.254 -15.763 -23.976 1.00 97.88 251 LEU A CA 1
ATOM 1899 C C . LEU A 1 251 ? -0.745 -16.298 -25.322 1.00 97.88 251 LEU A C 1
ATOM 1901 O O . LEU A 1 251 ? -0.792 -17.503 -25.558 1.00 97.88 251 LEU A O 1
ATOM 1905 N N . ASP A 1 252 ? -0.287 -15.420 -26.204 1.00 97.75 252 ASP A N 1
ATOM 1906 C CA . ASP A 1 252 ? 0.231 -15.741 -27.533 1.00 97.75 252 ASP A CA 1
ATOM 1907 C C . ASP A 1 252 ? 1.580 -16.479 -27.456 1.00 97.75 252 ASP A C 1
ATOM 1909 O O . ASP A 1 252 ? 1.761 -17.522 -28.090 1.00 97.75 252 ASP A O 1
ATOM 1913 N N . VAL A 1 253 ? 2.484 -16.010 -26.590 1.00 98.25 253 VAL A N 1
ATOM 1914 C CA . VAL A 1 253 ? 3.744 -16.682 -26.257 1.00 98.25 253 VAL A CA 1
ATOM 1915 C C . VAL A 1 253 ? 3.472 -18.041 -25.613 1.00 98.25 253 VAL A C 1
ATOM 1917 O O . VAL A 1 253 ? 4.076 -19.031 -26.024 1.00 98.25 253 VAL A O 1
ATOM 1920 N N . VAL A 1 254 ? 2.534 -18.139 -24.663 1.00 98.25 254 VAL A N 1
ATOM 1921 C CA . VAL A 1 254 ? 2.156 -19.428 -24.052 1.00 98.25 254 VAL A CA 1
ATOM 1922 C C . VAL A 1 254 ? 1.599 -20.400 -25.098 1.00 98.25 254 VAL A C 1
ATOM 1924 O O . VAL A 1 254 ? 2.059 -21.539 -25.159 1.00 98.25 254 VAL A O 1
ATOM 1927 N N . GLN A 1 255 ? 0.671 -19.968 -25.960 1.00 97.44 255 GLN A N 1
ATOM 1928 C CA . GLN A 1 255 ? 0.128 -20.805 -27.041 1.00 97.44 255 GLN A CA 1
ATOM 1929 C C . GLN A 1 255 ? 1.221 -21.324 -27.975 1.00 97.44 255 GLN A C 1
ATOM 1931 O O . GLN A 1 255 ? 1.231 -22.506 -28.325 1.00 97.44 255 GLN A O 1
ATOM 1936 N N . TRP A 1 256 ? 2.156 -20.455 -28.359 1.00 97.94 256 TRP A N 1
ATOM 1937 C CA . TRP A 1 256 ? 3.243 -20.833 -29.247 1.00 97.94 256 TRP A CA 1
ATOM 1938 C C . TRP A 1 256 ? 4.237 -21.798 -28.579 1.00 97.94 256 TRP A C 1
ATOM 1940 O O . TRP A 1 256 ? 4.570 -22.825 -29.166 1.00 97.94 256 TRP A O 1
ATOM 1950 N N . LEU A 1 257 ? 4.642 -21.546 -27.328 1.00 97.44 257 LEU A N 1
ATOM 1951 C CA . LEU A 1 257 ? 5.535 -22.440 -26.577 1.00 97.44 257 LEU A CA 1
ATOM 1952 C C . LEU A 1 257 ? 4.937 -23.848 -26.419 1.00 97.44 257 LEU A C 1
ATOM 1954 O O . LEU A 1 257 ? 5.644 -24.842 -26.582 1.00 97.44 257 LEU A O 1
ATOM 1958 N N . VAL A 1 258 ? 3.634 -23.943 -26.135 1.00 96.69 258 VAL A N 1
ATOM 1959 C CA . VAL A 1 258 ? 2.922 -25.227 -26.038 1.00 96.69 258 VAL A CA 1
ATOM 1960 C C . VAL A 1 258 ? 2.871 -25.946 -27.391 1.00 96.69 258 VAL A C 1
ATOM 1962 O O . VAL A 1 258 ? 3.126 -27.149 -27.445 1.00 96.69 258 VAL A O 1
ATOM 1965 N N . LYS A 1 259 ? 2.618 -25.221 -28.490 1.00 96.25 259 LYS A N 1
ATOM 1966 C CA . LYS A 1 259 ? 2.622 -25.777 -29.854 1.00 96.25 259 LYS A CA 1
ATOM 1967 C C . LYS A 1 259 ? 3.970 -26.401 -30.233 1.00 96.25 259 LYS A C 1
ATOM 1969 O O . LYS A 1 259 ? 3.985 -27.458 -30.856 1.00 96.25 259 LYS A O 1
ATOM 1974 N N . GLU A 1 260 ? 5.084 -25.792 -29.831 1.00 95.69 260 GLU A N 1
ATOM 1975 C CA . GLU A 1 260 ? 6.433 -26.334 -30.060 1.00 95.69 260 GLU A CA 1
ATOM 1976 C C . GLU A 1 260 ? 6.867 -27.382 -29.005 1.00 95.69 260 GLU A C 1
ATOM 1978 O O . GLU A 1 260 ? 8.049 -27.702 -28.873 1.00 95.69 260 GLU A O 1
ATOM 1983 N N . GLY A 1 261 ? 5.920 -27.946 -28.244 1.00 91.75 261 GLY A N 1
ATOM 1984 C CA . GLY A 1 261 ? 6.157 -29.091 -27.361 1.00 91.75 261 GLY A CA 1
ATOM 1985 C C . GLY A 1 261 ? 6.786 -28.761 -26.005 1.00 91.75 261 GLY A C 1
ATOM 1986 O O . GLY A 1 261 ? 7.330 -29.657 -25.352 1.00 91.75 261 GLY A O 1
ATOM 1987 N N . ALA A 1 262 ? 6.728 -27.507 -25.545 1.00 95.31 262 ALA A N 1
ATOM 1988 C CA . ALA A 1 262 ? 7.121 -27.180 -24.176 1.00 95.31 262 ALA A CA 1
ATOM 1989 C C . ALA A 1 262 ? 6.169 -27.855 -23.157 1.00 95.31 262 ALA A C 1
ATOM 1991 O O . ALA A 1 262 ? 4.953 -27.892 -23.369 1.00 95.31 262 ALA A O 1
ATOM 1992 N N . PRO A 1 263 ? 6.676 -28.411 -22.038 1.00 95.19 263 PRO A N 1
ATOM 1993 C CA . PRO A 1 263 ? 5.882 -29.267 -21.166 1.00 95.19 263 PRO A CA 1
ATOM 1994 C C . PRO A 1 263 ? 4.895 -28.448 -20.325 1.00 95.19 263 PRO A C 1
ATOM 1996 O O . PRO A 1 263 ? 5.271 -27.855 -19.317 1.00 95.19 263 PRO A O 1
ATOM 1999 N N . VAL A 1 264 ? 3.611 -28.491 -20.692 1.00 96.38 264 VAL A N 1
ATOM 2000 C CA . VAL A 1 264 ? 2.487 -27.816 -20.002 1.00 96.38 264 VAL A CA 1
ATOM 2001 C C . VAL A 1 264 ? 2.460 -28.105 -18.490 1.00 96.38 264 VAL A C 1
ATOM 2003 O O . VAL A 1 264 ? 2.230 -27.218 -17.669 1.00 96.38 264 VAL A O 1
ATOM 2006 N N . ASN A 1 265 ? 2.756 -29.352 -18.107 1.00 96.44 265 ASN A N 1
ATOM 2007 C CA . ASN A 1 265 ? 2.842 -29.806 -16.714 1.00 96.44 265 ASN A CA 1
ATOM 2008 C C . ASN A 1 265 ? 4.272 -29.743 -16.131 1.00 96.44 265 ASN A C 1
ATOM 2010 O O . ASN A 1 265 ? 4.572 -30.404 -15.137 1.00 96.44 265 ASN A O 1
ATOM 2014 N N . GLY A 1 266 ? 5.173 -28.972 -16.747 1.00 94.75 266 GLY A N 1
ATOM 2015 C CA . GLY A 1 266 ? 6.544 -28.769 -16.288 1.00 94.75 266 GLY A CA 1
ATOM 2016 C C . GLY A 1 266 ? 6.588 -28.056 -14.936 1.00 94.75 266 GLY A C 1
ATOM 2017 O O . GLY A 1 266 ? 6.031 -26.972 -14.783 1.00 94.75 266 GLY A O 1
ATOM 2018 N N . LYS A 1 267 ? 7.252 -28.680 -13.957 1.00 95.81 267 LYS A N 1
ATOM 2019 C CA . LYS A 1 267 ? 7.288 -28.226 -12.558 1.00 95.81 267 LYS A CA 1
ATOM 2020 C C . LYS A 1 267 ? 8.576 -27.498 -12.196 1.00 95.81 267 LYS A C 1
ATOM 2022 O O . LYS A 1 267 ? 9.647 -28.033 -12.480 1.00 95.81 267 LYS A O 1
ATOM 2027 N N . ASP A 1 268 ? 8.480 -26.344 -11.545 1.00 95.50 268 ASP A N 1
ATOM 2028 C CA . ASP A 1 268 ? 9.618 -25.641 -10.941 1.00 95.50 268 ASP A CA 1
ATOM 2029 C C . ASP A 1 268 ? 10.128 -26.346 -9.661 1.00 95.50 268 ASP A C 1
ATOM 2031 O O . ASP A 1 268 ? 9.663 -27.439 -9.315 1.00 95.50 268 ASP A O 1
ATOM 2035 N N . ASN A 1 269 ? 11.106 -25.760 -8.962 1.00 96.12 269 ASN A N 1
ATOM 2036 C CA . ASN A 1 269 ? 11.684 -26.358 -7.749 1.00 96.12 269 ASN A CA 1
ATOM 2037 C C . ASN A 1 269 ? 10.689 -26.390 -6.567 1.00 96.12 269 ASN A C 1
ATOM 2039 O O . ASN A 1 269 ? 10.805 -27.242 -5.689 1.00 96.12 269 ASN A O 1
ATOM 2043 N N . GLU A 1 270 ? 9.668 -25.527 -6.579 1.00 94.62 270 GLU A N 1
ATOM 2044 C CA . GLU A 1 270 ? 8.531 -25.542 -5.648 1.00 94.62 270 GLU A CA 1
ATOM 2045 C C . GLU A 1 270 ? 7.403 -26.490 -6.110 1.00 94.62 270 GLU A C 1
ATOM 2047 O O . GLU A 1 270 ? 6.333 -26.528 -5.508 1.00 94.62 270 GLU A O 1
ATOM 2052 N N . LYS A 1 271 ? 7.638 -27.303 -7.152 1.00 96.00 271 LYS A N 1
ATOM 2053 C CA . LYS A 1 271 ? 6.679 -28.205 -7.822 1.00 96.00 271 LYS A CA 1
ATOM 2054 C C . LYS A 1 271 ? 5.525 -27.502 -8.567 1.00 96.00 271 LYS A C 1
ATOM 2056 O O . LYS A 1 271 ? 4.620 -28.192 -9.050 1.00 96.00 271 LYS A O 1
ATOM 2061 N N . ARG A 1 272 ? 5.549 -26.174 -8.709 1.00 96.38 272 ARG A N 1
ATOM 2062 C CA . ARG A 1 272 ? 4.507 -25.374 -9.380 1.00 96.38 272 ARG A CA 1
ATOM 2063 C C . ARG A 1 272 ? 4.633 -25.468 -10.901 1.00 96.38 272 ARG A C 1
ATOM 2065 O O . ARG A 1 272 ? 5.739 -25.522 -11.433 1.00 96.38 272 ARG A O 1
ATOM 2072 N N . THR A 1 273 ? 3.510 -25.454 -11.615 1.00 97.31 273 THR A N 1
ATOM 2073 C CA . THR A 1 273 ? 3.467 -25.446 -13.092 1.00 97.31 273 THR A CA 1
ATOM 2074 C C . THR A 1 273 ? 3.223 -24.038 -13.650 1.00 97.31 273 THR A C 1
ATOM 2076 O O . THR A 1 273 ? 2.993 -23.096 -12.892 1.00 97.31 273 THR A O 1
ATOM 2079 N N . ALA A 1 274 ? 3.234 -23.861 -14.977 1.00 96.94 274 ALA A N 1
ATOM 2080 C CA . ALA A 1 274 ? 2.862 -22.582 -15.603 1.00 96.94 274 ALA A CA 1
ATOM 2081 C C . ALA A 1 274 ? 1.433 -22.128 -15.220 1.00 96.94 274 ALA A C 1
ATOM 2083 O O . ALA A 1 274 ? 1.180 -20.937 -15.060 1.00 96.94 274 ALA A O 1
ATOM 2084 N N . LEU A 1 275 ? 0.530 -23.087 -14.979 1.00 97.56 275 LEU A N 1
ATOM 2085 C CA . LEU A 1 275 ? -0.838 -22.853 -14.507 1.00 97.56 275 LEU A CA 1
ATOM 2086 C C . LEU A 1 275 ? -0.878 -22.154 -13.135 1.00 97.56 275 LEU A C 1
ATOM 2088 O O . LEU A 1 275 ? -1.691 -21.256 -12.937 1.00 97.56 275 LEU A O 1
ATOM 2092 N N . PHE A 1 276 ? 0.014 -22.521 -12.206 1.00 96.38 276 PHE A N 1
ATOM 2093 C CA . PHE A 1 276 ? 0.122 -21.857 -10.899 1.00 96.38 276 PHE A CA 1
ATOM 2094 C C . PHE A 1 276 ? 0.507 -20.380 -11.051 1.00 96.38 276 PHE A C 1
ATOM 2096 O O . PHE A 1 276 ? -0.059 -19.534 -10.367 1.00 96.38 276 PHE A O 1
ATOM 2103 N N . ALA A 1 277 ? 1.434 -20.067 -11.961 1.00 94.25 277 ALA A N 1
ATOM 2104 C CA . ALA A 1 277 ? 1.867 -18.694 -12.210 1.00 94.25 277 ALA A CA 1
ATOM 2105 C C . ALA A 1 277 ? 0.739 -17.841 -12.823 1.00 94.25 277 ALA A C 1
ATOM 2107 O O . ALA A 1 277 ? 0.433 -16.769 -12.308 1.00 94.25 277 ALA A O 1
ATOM 2108 N N . ALA A 1 278 ? 0.060 -18.353 -13.858 1.00 95.62 278 ALA A N 1
ATOM 2109 C CA . ALA A 1 278 ? -1.076 -17.664 -14.477 1.00 95.62 278 ALA A CA 1
ATOM 2110 C C . ALA A 1 278 ? -2.244 -17.437 -13.503 1.00 95.62 278 ALA A C 1
ATOM 2112 O O . ALA A 1 278 ? -2.855 -16.372 -13.517 1.00 95.62 278 ALA A O 1
ATOM 2113 N N . ALA A 1 279 ? -2.545 -18.417 -12.644 1.00 94.50 279 ALA A N 1
ATOM 2114 C CA . ALA A 1 279 ? -3.637 -18.312 -11.681 1.00 94.50 279 ALA A CA 1
ATOM 2115 C C . ALA A 1 279 ? -3.303 -17.409 -10.482 1.00 94.50 279 ALA A C 1
ATOM 2117 O O . ALA A 1 279 ? -4.189 -16.721 -9.987 1.00 94.50 279 ALA A O 1
ATOM 2118 N N . SER A 1 280 ? -2.036 -17.366 -10.049 1.00 91.62 280 SER A N 1
ATOM 2119 C CA . SER A 1 280 ? -1.559 -16.415 -9.034 1.00 91.62 280 SER A CA 1
ATOM 2120 C C . SER A 1 280 ? -1.744 -14.962 -9.482 1.00 91.62 280 SER A C 1
ATOM 2122 O O . SER A 1 280 ? -2.070 -14.106 -8.667 1.00 91.62 280 SER A O 1
ATOM 2124 N N . MET A 1 281 ? -1.549 -14.700 -10.776 1.00 91.12 281 MET A N 1
ATOM 2125 C CA . MET A 1 281 ? -1.575 -13.360 -11.374 1.00 91.12 281 MET A CA 1
ATOM 2126 C C . MET A 1 281 ? -2.891 -13.048 -12.114 1.00 91.12 281 MET A C 1
ATOM 2128 O O . MET A 1 281 ? -2.945 -12.120 -12.912 1.00 91.12 281 MET A O 1
ATOM 2132 N N . GLY A 1 282 ? -3.955 -13.828 -11.884 1.00 92.31 282 GLY A N 1
ATOM 2133 C CA . GLY A 1 282 ? -5.307 -13.523 -12.376 1.00 92.31 282 GLY A CA 1
ATOM 2134 C C . GLY A 1 282 ? -5.557 -13.701 -13.877 1.00 92.31 282 GLY A C 1
ATOM 2135 O O . GLY A 1 282 ? -6.647 -13.381 -14.357 1.00 92.31 282 GLY A O 1
ATOM 2136 N N . HIS A 1 283 ? -4.599 -14.244 -14.632 1.00 93.62 283 HIS A N 1
ATOM 2137 C CA . HIS A 1 283 ? -4.614 -14.283 -16.100 1.00 93.62 283 HIS A CA 1
ATOM 2138 C C . HIS A 1 283 ? -5.547 -15.368 -16.663 1.00 93.62 283 HIS A C 1
ATOM 2140 O O . HIS A 1 283 ? -5.094 -16.326 -17.294 1.00 93.62 283 HIS A O 1
ATOM 2146 N N . LEU A 1 284 ? -6.864 -15.225 -16.466 1.00 94.38 284 LEU A N 1
ATOM 2147 C CA . LEU A 1 284 ? -7.880 -16.208 -16.877 1.00 94.38 284 LEU A CA 1
ATOM 2148 C C . LEU A 1 284 ? -7.718 -16.738 -18.320 1.00 94.38 284 LEU A C 1
ATOM 2150 O O . LEU A 1 284 ? -7.780 -17.957 -18.481 1.00 94.38 284 LEU A O 1
ATOM 2154 N N . PRO A 1 285 ? -7.455 -15.917 -19.360 1.00 96.19 285 PRO A N 1
ATOM 2155 C CA . PRO A 1 285 ? -7.281 -16.433 -20.721 1.00 96.19 285 PRO A CA 1
ATOM 2156 C C . PRO A 1 285 ? -6.096 -17.401 -20.855 1.00 96.19 285 PRO A C 1
ATOM 2158 O O . PRO A 1 285 ? -6.145 -18.339 -21.650 1.00 96.19 285 PRO A O 1
ATOM 2161 N N . VAL A 1 286 ? -5.038 -17.200 -20.060 1.00 97.06 286 VAL A N 1
ATOM 2162 C CA . VAL A 1 286 ? -3.875 -18.095 -19.987 1.00 97.06 286 VAL A CA 1
ATOM 2163 C C . VAL A 1 286 ? -4.205 -19.343 -19.172 1.00 97.06 286 VAL A C 1
ATOM 2165 O O . VAL A 1 286 ? -3.866 -20.443 -19.600 1.00 97.06 286 VAL A O 1
ATOM 2168 N N . VAL A 1 287 ? -4.903 -19.196 -18.040 1.00 96.81 287 VAL A N 1
ATOM 2169 C CA . VAL A 1 287 ? -5.376 -20.320 -17.211 1.00 96.81 287 VAL A CA 1
ATOM 2170 C C . VAL A 1 287 ? -6.240 -21.274 -18.045 1.00 96.81 287 VAL A C 1
ATOM 2172 O O . VAL A 1 287 ? -5.914 -22.456 -18.138 1.00 96.81 287 VAL A O 1
ATOM 2175 N N . GLN A 1 288 ? -7.266 -20.757 -18.728 1.00 96.19 288 GLN A N 1
ATOM 2176 C CA . GLN A 1 288 ? -8.132 -21.527 -19.629 1.00 96.19 288 GLN A CA 1
ATOM 2177 C C . GLN A 1 288 ? -7.327 -22.199 -20.745 1.00 96.19 288 GLN A C 1
ATOM 2179 O O . GLN A 1 288 ? -7.395 -23.413 -20.911 1.00 96.19 288 GLN A O 1
ATOM 2184 N N . ARG A 1 289 ? -6.479 -21.447 -21.459 1.00 97.50 289 ARG A N 1
ATOM 2185 C CA . ARG A 1 289 ? -5.676 -21.999 -22.560 1.00 97.50 289 ARG A CA 1
ATOM 2186 C C . ARG A 1 289 ? -4.671 -23.062 -22.104 1.00 97.50 289 ARG A C 1
ATOM 2188 O O . ARG A 1 289 ? -4.363 -23.958 -22.887 1.00 97.50 289 ARG A O 1
ATOM 2195 N N . LEU A 1 290 ? -4.148 -22.991 -20.882 1.00 97.69 290 LEU A N 1
ATOM 2196 C CA . LEU A 1 290 ? -3.297 -24.045 -20.322 1.00 97.69 290 LEU A CA 1
ATOM 2197 C C . LEU A 1 290 ? -4.110 -25.312 -20.015 1.00 97.69 290 LEU A C 1
ATOM 2199 O O . LEU A 1 290 ? -3.644 -26.408 -20.323 1.00 97.69 290 LEU A O 1
ATOM 2203 N N . VAL A 1 291 ? -5.327 -25.177 -19.479 1.00 96.88 291 VAL A N 1
ATOM 2204 C CA . VAL A 1 291 ? -6.248 -26.304 -19.230 1.00 96.88 291 VAL A CA 1
ATOM 2205 C C . VAL A 1 291 ? -6.700 -26.961 -20.537 1.00 96.88 291 VAL A C 1
ATOM 2207 O O . VAL A 1 291 ? -6.590 -28.179 -20.653 1.00 96.88 291 VAL A O 1
ATOM 2210 N N . ASP A 1 292 ? -7.054 -26.174 -21.561 1.00 95.56 292 ASP A N 1
ATOM 2211 C CA . ASP A 1 292 ? -7.356 -26.655 -22.924 1.00 95.56 292 ASP A CA 1
ATOM 2212 C C . ASP A 1 292 ? -6.225 -27.528 -23.508 1.00 95.56 292 ASP A C 1
ATOM 2214 O O . ASP A 1 292 ? -6.468 -28.428 -24.309 1.00 95.56 292 ASP A O 1
ATOM 2218 N N . ASN A 1 293 ? -4.974 -27.261 -23.112 1.00 95.50 293 ASN A N 1
ATOM 2219 C CA . ASN A 1 293 ? -3.781 -28.005 -23.526 1.00 95.50 293 ASN A CA 1
ATOM 2220 C C . ASN A 1 293 ? -3.335 -29.072 -22.498 1.00 95.50 293 ASN A C 1
ATOM 2222 O O . ASN A 1 293 ? -2.199 -29.547 -22.538 1.00 95.50 293 ASN A O 1
ATOM 2226 N N . GLY A 1 294 ? -4.212 -29.469 -21.573 1.00 94.38 294 GLY A N 1
ATOM 2227 C CA . GLY A 1 294 ? -3.973 -30.573 -20.640 1.00 94.38 294 GLY A CA 1
ATOM 2228 C C . GLY A 1 294 ? -3.155 -30.218 -19.393 1.00 94.38 294 GLY A C 1
ATOM 2229 O O . GLY A 1 294 ? -2.516 -31.102 -18.813 1.00 94.38 294 GLY A O 1
ATOM 2230 N N . ALA A 1 295 ? -3.143 -28.957 -18.949 1.00 96.75 295 ALA A N 1
ATOM 2231 C CA . ALA A 1 295 ? -2.608 -28.608 -17.632 1.00 96.75 295 ALA A CA 1
ATOM 2232 C C . ALA A 1 295 ? -3.432 -29.278 -16.522 1.00 96.75 295 ALA A C 1
ATOM 2234 O O . ALA A 1 295 ? -4.622 -29.014 -16.366 1.00 96.75 295 ALA A O 1
ATOM 2235 N N . SER A 1 296 ? -2.794 -30.127 -15.713 1.00 95.38 296 SER A N 1
ATOM 2236 C CA . SER A 1 296 ? -3.466 -30.786 -14.595 1.00 95.38 296 SER A CA 1
ATOM 2237 C C . SER A 1 296 ? -3.645 -29.810 -13.433 1.00 95.38 296 SER A C 1
ATOM 2239 O O . SER A 1 296 ? -2.675 -29.377 -12.799 1.00 95.38 296 SER A O 1
ATOM 2241 N N . LEU A 1 297 ? -4.910 -29.498 -13.157 1.00 93.62 297 LEU A N 1
ATOM 2242 C CA . LEU A 1 297 ? -5.363 -28.636 -12.067 1.00 93.62 297 LEU A CA 1
ATOM 2243 C C . LEU A 1 297 ? -5.027 -29.216 -10.681 1.00 93.62 297 LEU A C 1
ATOM 2245 O O . LEU A 1 297 ? -4.701 -28.480 -9.753 1.00 93.62 297 LEU A O 1
ATOM 2249 N N . PHE A 1 298 ? -5.046 -30.548 -10.560 1.00 91.25 298 PHE A N 1
ATOM 2250 C CA . PHE A 1 298 ? -4.800 -31.294 -9.318 1.00 91.25 298 PHE A CA 1
ATOM 2251 C C . PHE A 1 298 ? -3.311 -31.408 -8.948 1.00 91.25 298 PHE A C 1
ATOM 2253 O O . PHE A 1 298 ? -2.940 -32.131 -8.021 1.00 91.25 298 PHE A O 1
ATOM 2260 N N . ASN A 1 299 ? -2.428 -30.703 -9.661 1.00 93.19 299 ASN A N 1
ATOM 2261 C CA . ASN A 1 299 ? -1.046 -30.548 -9.232 1.00 93.19 299 ASN A CA 1
ATOM 2262 C C . ASN A 1 299 ? -0.973 -29.804 -7.891 1.00 93.19 299 ASN A C 1
ATOM 2264 O O . ASN A 1 299 ? -1.623 -28.779 -7.697 1.00 93.19 299 ASN A O 1
ATOM 2268 N N . LYS A 1 300 ? -0.115 -30.306 -6.999 1.00 94.75 300 LYS A N 1
ATOM 2269 C CA . LYS A 1 300 ? 0.240 -29.687 -5.719 1.00 94.75 300 LYS A CA 1
ATOM 2270 C C . LYS A 1 300 ? 1.691 -29.192 -5.716 1.00 94.75 300 LYS A C 1
ATOM 2272 O O . LYS A 1 300 ? 2.551 -29.806 -6.365 1.00 94.75 300 LYS A O 1
ATOM 2277 N N . ASP A 1 301 ? 1.938 -28.103 -4.989 1.00 94.94 301 ASP A N 1
ATOM 2278 C CA . ASP A 1 301 ? 3.270 -27.531 -4.745 1.00 94.94 301 ASP A CA 1
ATOM 2279 C C . ASP A 1 301 ? 4.038 -28.268 -3.612 1.00 94.94 301 ASP A C 1
ATOM 2281 O O . ASP A 1 301 ? 3.634 -29.340 -3.154 1.00 94.94 301 ASP A O 1
ATOM 2285 N N . VAL A 1 302 ? 5.189 -27.748 -3.164 1.00 95.00 302 VAL A N 1
ATOM 2286 C CA . VAL A 1 302 ? 5.966 -28.314 -2.031 1.00 95.00 302 VAL A CA 1
ATOM 2287 C C . VAL A 1 302 ? 5.268 -28.228 -0.666 1.00 95.00 302 VAL A C 1
ATOM 2289 O O . VAL A 1 302 ? 5.608 -29.008 0.231 1.00 95.00 302 VAL A O 1
ATOM 2292 N N . SER A 1 303 ? 4.291 -27.335 -0.523 1.00 93.56 303 SER A N 1
ATOM 2293 C CA . SER A 1 303 ? 3.450 -27.148 0.665 1.00 93.56 303 SER A CA 1
ATOM 2294 C C . SER A 1 303 ? 2.098 -27.854 0.533 1.00 93.56 303 SER A C 1
ATOM 2296 O O . SER A 1 303 ? 1.211 -27.641 1.353 1.00 93.56 303 SER A O 1
ATOM 2298 N N . ASP A 1 304 ? 1.939 -28.720 -0.471 1.00 94.19 304 ASP A N 1
ATOM 2299 C CA . ASP A 1 304 ? 0.708 -29.447 -0.780 1.00 94.19 304 ASP A CA 1
ATOM 2300 C C . ASP A 1 304 ? -0.485 -28.548 -1.188 1.00 94.19 304 ASP A C 1
ATOM 2302 O O . ASP A 1 304 ? -1.623 -29.017 -1.248 1.00 94.19 304 ASP A O 1
ATOM 2306 N N . ARG A 1 305 ? -0.244 -27.273 -1.524 1.00 94.81 305 ARG A N 1
ATOM 2307 C CA . ARG A 1 305 ? -1.270 -26.326 -1.995 1.00 94.81 305 ARG A CA 1
ATOM 2308 C C . ARG A 1 305 ? -1.665 -26.628 -3.439 1.00 94.81 305 ARG A C 1
ATOM 2310 O O . ARG A 1 305 ? -0.804 -26.905 -4.274 1.00 94.81 305 ARG A O 1
ATOM 2317 N N . THR A 1 306 ? -2.958 -26.530 -3.749 1.00 94.94 306 THR A N 1
ATOM 2318 C CA . THR A 1 306 ? -3.474 -26.595 -5.132 1.00 94.94 306 THR A CA 1
ATOM 2319 C C . THR A 1 306 ? -3.410 -25.224 -5.810 1.00 94.94 306 THR A C 1
ATOM 2321 O O . THR A 1 306 ? -3.246 -24.202 -5.141 1.00 94.94 306 THR A O 1
ATOM 2324 N N . VAL A 1 307 ? -3.612 -25.169 -7.131 1.00 95.25 307 VAL A N 1
ATOM 2325 C CA . VAL A 1 307 ? -3.716 -23.893 -7.866 1.00 95.25 307 VAL A CA 1
ATOM 2326 C C . VAL A 1 307 ? -4.795 -22.960 -7.283 1.00 95.25 307 VAL A C 1
ATOM 2328 O O . VAL A 1 307 ? -4.582 -21.752 -7.209 1.00 95.25 307 VAL A O 1
ATOM 2331 N N . LEU A 1 308 ? -5.905 -23.515 -6.776 1.00 94.62 308 LEU A N 1
ATOM 2332 C CA . LEU A 1 308 ? -6.992 -22.749 -6.154 1.00 94.62 308 LEU A CA 1
ATOM 2333 C C . LEU A 1 308 ? -6.560 -22.040 -4.856 1.00 94.62 308 LEU A C 1
ATOM 2335 O O . LEU A 1 308 ? -7.019 -20.933 -4.593 1.00 94.62 308 LEU A O 1
ATOM 2339 N N . HIS A 1 309 ? -5.644 -22.627 -4.073 1.00 93.25 309 HIS A N 1
ATOM 2340 C CA . HIS A 1 309 ? -5.097 -21.972 -2.875 1.00 93.25 309 HIS A CA 1
ATOM 2341 C C . HIS A 1 309 ? -4.302 -20.714 -3.244 1.00 93.25 309 HIS A C 1
ATOM 2343 O O . HIS A 1 309 ? -4.457 -19.677 -2.609 1.00 93.25 309 HIS A O 1
ATOM 2349 N N . VAL A 1 310 ? -3.468 -20.801 -4.286 1.00 92.06 310 VAL A N 1
ATOM 2350 C CA . VAL A 1 310 ? -2.597 -19.699 -4.730 1.00 92.06 310 VAL A CA 1
ATOM 2351 C C . VAL A 1 310 ? -3.402 -18.595 -5.429 1.00 92.06 310 VAL A C 1
ATOM 2353 O O . VAL A 1 310 ? -3.165 -17.410 -5.202 1.00 92.06 310 VAL A O 1
ATOM 2356 N N . ALA A 1 311 ? -4.419 -18.967 -6.211 1.00 93.50 311 ALA A N 1
ATOM 2357 C CA . ALA A 1 311 ? -5.364 -18.012 -6.791 1.00 93.50 311 ALA A CA 1
ATOM 2358 C C . ALA A 1 311 ? -6.174 -17.247 -5.722 1.00 93.50 311 ALA A C 1
ATOM 2360 O O . ALA A 1 311 ? -6.557 -16.102 -5.959 1.00 93.50 311 ALA A O 1
ATOM 2361 N N . ALA A 1 312 ? -6.422 -17.861 -4.557 1.00 91.62 312 ALA A N 1
ATOM 2362 C CA . ALA A 1 312 ? -7.151 -17.261 -3.437 1.00 91.62 312 ALA A CA 1
ATOM 2363 C C . ALA A 1 312 ? -6.266 -16.455 -2.461 1.00 91.62 312 ALA A C 1
ATOM 2365 O O . ALA A 1 312 ? -6.795 -15.658 -1.692 1.00 91.62 312 ALA A O 1
ATOM 2366 N N . SER A 1 313 ? -4.939 -16.641 -2.480 1.00 86.88 313 SER A N 1
ATOM 2367 C CA . SER A 1 313 ? -3.993 -16.012 -1.539 1.00 86.88 313 SER A CA 1
ATOM 2368 C C . SER A 1 313 ? -3.395 -14.683 -2.025 1.00 86.88 313 SER A C 1
ATOM 2370 O O . SER A 1 313 ? -2.347 -14.267 -1.535 1.00 86.88 313 SER A O 1
ATOM 2372 N N . THR A 1 314 ? -3.975 -14.068 -3.053 1.00 80.12 314 THR A N 1
ATOM 2373 C CA . THR A 1 314 ? -3.387 -12.947 -3.806 1.00 80.12 314 THR A CA 1
ATOM 2374 C C . THR A 1 314 ? -4.315 -11.729 -3.812 1.00 80.12 314 THR A C 1
ATOM 2376 O O . THR A 1 314 ? -5.514 -11.844 -3.556 1.00 80.12 314 THR A O 1
ATOM 2379 N N . LEU A 1 315 ? -3.755 -10.534 -4.033 1.00 63.25 315 LEU A N 1
ATOM 2380 C CA . LEU A 1 315 ? -4.434 -9.264 -3.728 1.00 63.25 315 LEU A CA 1
ATOM 2381 C C . LEU A 1 315 ? -5.396 -8.766 -4.827 1.00 63.25 315 LEU A C 1
ATOM 2383 O O . LEU A 1 315 ? -6.283 -7.971 -4.535 1.00 63.25 315 LEU A O 1
ATOM 2387 N N . GLU A 1 316 ? -5.276 -9.249 -6.068 1.00 59.47 316 GLU A N 1
ATOM 2388 C CA . GLU A 1 316 ? -5.959 -8.671 -7.242 1.00 59.47 316 GLU A CA 1
ATOM 2389 C C . GLU A 1 316 ? -7.131 -9.517 -7.798 1.00 59.47 316 GLU A C 1
ATOM 2391 O O . GLU A 1 316 ? -7.625 -10.435 -7.144 1.00 59.47 316 GLU A O 1
ATOM 2396 N N . GLY A 1 317 ? -7.652 -9.148 -8.976 1.00 58.03 317 GLY A N 1
ATOM 2397 C CA . GLY A 1 317 ? -8.965 -9.456 -9.575 1.00 58.03 317 GLY A CA 1
ATOM 2398 C C . GLY A 1 317 ? -9.387 -10.916 -9.833 1.00 58.03 317 GLY A C 1
ATOM 2399 O O . GLY A 1 317 ? -10.242 -11.154 -10.682 1.00 58.03 317 GLY A O 1
ATOM 2400 N N . ASN A 1 318 ? -8.851 -11.895 -9.108 1.00 75.44 318 ASN A N 1
ATOM 2401 C CA . ASN A 1 318 ? -8.904 -13.326 -9.423 1.00 75.44 318 ASN A CA 1
ATOM 2402 C C . ASN A 1 318 ? -10.288 -14.003 -9.378 1.00 75.44 318 ASN A C 1
ATOM 2404 O O . ASN A 1 318 ? -10.356 -15.198 -9.649 1.00 75.44 318 ASN A O 1
ATOM 2408 N N . LEU A 1 319 ? -11.394 -13.304 -9.088 1.00 88.31 319 LEU A N 1
ATOM 2409 C CA . LEU A 1 319 ? -12.735 -13.909 -8.989 1.00 88.31 319 LEU A CA 1
ATOM 2410 C C . LEU A 1 319 ? -13.094 -14.782 -10.201 1.00 88.31 319 LEU A C 1
ATOM 2412 O O . LEU A 1 319 ? -13.573 -15.895 -10.020 1.00 88.31 319 LEU A O 1
ATOM 2416 N N . SER A 1 320 ? -12.790 -14.333 -11.420 1.00 89.44 320 SER A N 1
ATOM 2417 C CA . SER A 1 320 ? -13.057 -15.094 -12.649 1.00 89.44 320 SER A CA 1
ATOM 2418 C C . SER A 1 320 ? -12.150 -16.327 -12.815 1.00 89.44 320 SER A C 1
ATOM 2420 O O . SER A 1 320 ? -12.536 -17.291 -13.469 1.00 89.44 320 SER A O 1
ATOM 2422 N N . VAL A 1 321 ? -10.949 -16.319 -12.221 1.00 91.88 321 VAL A N 1
ATOM 2423 C CA . VAL A 1 321 ? -10.052 -17.488 -12.145 1.00 91.88 321 VAL A CA 1
ATOM 2424 C C . VAL A 1 321 ? -10.549 -18.475 -11.092 1.00 91.88 321 VAL A C 1
ATOM 2426 O O . VAL A 1 321 ? -10.558 -19.674 -11.352 1.00 91.88 321 VAL A O 1
ATOM 2429 N N . ILE A 1 322 ? -11.006 -17.991 -9.934 1.00 92.38 322 ILE A N 1
ATOM 2430 C CA . ILE A 1 322 ? -11.622 -18.823 -8.893 1.00 92.38 322 ILE A CA 1
ATOM 2431 C C . ILE A 1 322 ? -12.881 -19.518 -9.431 1.00 92.38 322 ILE A C 1
ATOM 2433 O O . ILE A 1 322 ? -12.993 -20.735 -9.320 1.00 92.38 322 ILE A O 1
ATOM 2437 N N . ASP A 1 323 ? -13.801 -18.762 -10.033 1.00 89.44 323 ASP A N 1
ATOM 2438 C CA . ASP A 1 323 ? -15.064 -19.242 -10.618 1.00 89.44 323 ASP A CA 1
ATOM 2439 C C . ASP A 1 323 ? -14.817 -20.332 -11.680 1.00 89.44 323 ASP A C 1
ATOM 2441 O O . ASP A 1 323 ? -15.426 -21.401 -11.641 1.00 89.44 323 ASP A O 1
ATOM 2445 N N . PHE A 1 324 ? -13.820 -20.135 -12.550 1.00 92.12 324 PHE A N 1
ATOM 2446 C CA . PHE A 1 324 ? -13.384 -21.155 -13.505 1.00 92.12 324 PHE A CA 1
ATOM 2447 C C . PHE A 1 324 ? -12.789 -22.399 -12.821 1.00 92.12 324 PHE A C 1
ATOM 2449 O O . PHE A 1 324 ? -13.249 -23.509 -13.070 1.00 92.12 324 PHE A O 1
ATOM 2456 N N . LEU A 1 325 ? -11.809 -22.244 -11.922 1.00 92.19 325 LEU A N 1
ATOM 2457 C CA . LEU A 1 325 ? -11.165 -23.379 -11.240 1.00 92.19 325 LEU A CA 1
ATOM 2458 C C . LEU A 1 325 ? -12.154 -24.200 -10.393 1.00 92.19 325 LEU A C 1
ATOM 2460 O O . LEU A 1 325 ? -12.029 -25.420 -10.310 1.00 92.19 325 LEU A O 1
ATOM 2464 N N . THR A 1 326 ? -13.138 -23.545 -9.777 1.00 89.06 326 THR A N 1
ATOM 2465 C CA . THR A 1 326 ? -14.210 -24.211 -9.022 1.00 89.06 326 THR A CA 1
ATOM 2466 C C . THR A 1 326 ? -15.225 -24.897 -9.939 1.00 89.06 326 THR A C 1
ATOM 2468 O O . THR A 1 326 ? -15.659 -26.003 -9.622 1.00 89.06 326 THR A O 1
ATOM 2471 N N . THR A 1 327 ? -15.530 -24.323 -11.109 1.00 88.06 327 THR A N 1
ATOM 2472 C CA . THR A 1 327 ? -16.353 -24.968 -12.154 1.00 88.06 327 THR A CA 1
ATOM 2473 C C . THR A 1 327 ? -15.690 -26.233 -12.710 1.00 88.06 327 THR A C 1
ATOM 2475 O O . THR A 1 327 ? -16.362 -27.246 -12.891 1.00 88.06 327 THR A O 1
ATOM 2478 N N . GLU A 1 328 ? -14.366 -26.223 -12.887 1.00 87.75 328 GLU A N 1
ATOM 2479 C CA . GLU A 1 328 ? -13.562 -27.401 -13.261 1.00 87.75 328 GLU A CA 1
ATOM 2480 C C . GLU A 1 328 ? -13.353 -28.404 -12.095 1.00 87.75 328 GLU A C 1
ATOM 2482 O O . GLU A 1 328 ? -12.576 -29.356 -12.206 1.00 87.75 328 GLU A O 1
ATOM 2487 N N . GLY A 1 329 ? -14.053 -28.223 -10.967 1.00 85.81 329 GLY A N 1
ATOM 2488 C CA . GLY A 1 329 ? -14.146 -29.208 -9.887 1.00 85.81 329 GLY A CA 1
ATOM 2489 C C . GLY A 1 329 ? -13.065 -29.128 -8.806 1.00 85.81 329 GLY A C 1
ATOM 2490 O O . GLY A 1 329 ? -12.792 -30.139 -8.156 1.00 85.81 329 GLY A O 1
ATOM 2491 N N . LEU A 1 330 ? -12.429 -27.967 -8.593 1.00 89.62 330 LEU A N 1
ATOM 2492 C CA . LEU A 1 330 ? -11.493 -27.794 -7.477 1.00 89.62 330 LEU A CA 1
ATOM 2493 C C . LEU A 1 330 ? -12.226 -27.371 -6.208 1.00 89.62 330 LEU A C 1
ATOM 2495 O O . LEU A 1 330 ? -12.885 -26.335 -6.149 1.00 89.62 330 LEU A O 1
ATOM 2499 N N . GLU A 1 331 ? -12.038 -28.169 -5.164 1.00 86.06 331 GLU A N 1
ATOM 2500 C CA . GLU A 1 331 ? -12.686 -27.996 -3.872 1.00 86.06 331 GLU A CA 1
ATOM 2501 C C . GLU A 1 331 ? -11.959 -26.935 -3.019 1.00 86.06 331 GLU A C 1
ATOM 2503 O O . GLU A 1 331 ? -10.769 -27.092 -2.721 1.00 86.06 331 GLU A O 1
ATOM 2508 N N . PRO A 1 332 ? -12.644 -25.876 -2.545 1.00 88.31 332 PRO A N 1
ATOM 2509 C CA . PRO A 1 332 ? -12.021 -24.802 -1.768 1.00 88.31 332 PRO A CA 1
ATOM 2510 C C . PRO A 1 332 ? -11.673 -25.195 -0.329 1.00 88.31 332 PRO A C 1
ATOM 2512 O O . PRO A 1 332 ? -11.028 -24.414 0.371 1.00 88.31 332 PRO A O 1
ATOM 2515 N N . PHE A 1 333 ? -12.110 -26.381 0.108 1.00 87.62 333 PHE A N 1
ATOM 2516 C CA . PHE A 1 333 ? -11.961 -26.922 1.464 1.00 87.62 333 PHE A CA 1
ATOM 2517 C C . PHE A 1 333 ? -10.946 -28.073 1.563 1.00 87.62 333 PHE A C 1
ATOM 2519 O O . PHE A 1 333 ? -10.751 -28.632 2.647 1.00 87.62 333 PHE A O 1
ATOM 2526 N N . ASP A 1 334 ? -10.311 -28.451 0.451 1.00 87.94 334 ASP A N 1
ATOM 2527 C CA . ASP A 1 334 ? -9.148 -29.336 0.494 1.00 87.94 334 ASP A CA 1
ATOM 2528 C C . ASP A 1 334 ? -7.980 -28.616 1.178 1.00 87.94 334 ASP A C 1
ATOM 2530 O O . ASP A 1 334 ? -7.851 -27.397 1.071 1.00 87.94 334 ASP A O 1
ATOM 2534 N N . ARG A 1 335 ? -7.146 -29.370 1.906 1.00 89.56 335 ARG A N 1
ATOM 2535 C CA . ARG A 1 335 ? -6.092 -28.808 2.760 1.00 89.56 335 ARG A CA 1
ATOM 2536 C C . ARG A 1 335 ? -4.693 -28.915 2.161 1.00 89.56 335 ARG A C 1
ATOM 2538 O O . ARG A 1 335 ? -4.351 -29.900 1.495 1.00 89.56 335 ARG A O 1
ATOM 2545 N N . ASP A 1 336 ? -3.883 -27.919 2.492 1.00 89.31 336 ASP A N 1
ATOM 2546 C CA . ASP A 1 336 ? -2.433 -27.921 2.346 1.00 89.31 336 ASP A CA 1
ATOM 2547 C C . ASP A 1 336 ? -1.728 -28.664 3.507 1.00 89.31 336 ASP A C 1
ATOM 2549 O O . ASP A 1 336 ? -2.361 -29.254 4.389 1.00 89.31 336 ASP A O 1
ATOM 2553 N N . LYS A 1 337 ? -0.390 -28.639 3.514 1.00 89.38 337 LYS A N 1
ATOM 2554 C CA . LYS A 1 337 ? 0.463 -29.287 4.525 1.00 89.38 337 LYS A CA 1
ATOM 2555 C C . LYS A 1 337 ? 0.367 -28.672 5.930 1.00 89.38 337 LYS A C 1
ATOM 2557 O O . LYS A 1 337 ? 0.709 -29.347 6.899 1.00 89.38 337 LYS A O 1
ATOM 2562 N N . LEU A 1 338 ? -0.054 -27.414 6.046 1.00 81.19 338 LEU A N 1
ATOM 2563 C CA . LEU A 1 338 ? -0.277 -26.720 7.321 1.00 81.19 338 LEU A CA 1
ATOM 2564 C C . LEU A 1 338 ? -1.706 -26.945 7.846 1.00 81.19 338 LEU A C 1
ATOM 2566 O O . LEU A 1 338 ? -1.978 -26.711 9.021 1.00 81.19 338 LEU A O 1
ATOM 2570 N N . GLY A 1 339 ? -2.601 -27.446 6.992 1.00 81.94 339 GLY A N 1
ATOM 2571 C CA . GLY A 1 339 ? -4.018 -27.637 7.278 1.00 81.94 339 GLY A CA 1
ATOM 2572 C C . GLY A 1 339 ? -4.901 -26.480 6.804 1.00 81.94 339 GLY A C 1
ATOM 2573 O O . GLY A 1 339 ? -6.111 -26.542 7.031 1.00 81.94 339 GLY A O 1
ATOM 2574 N N . ASN A 1 340 ? -4.322 -25.476 6.142 1.00 86.62 340 ASN A N 1
ATOM 2575 C CA . ASN A 1 340 ? -5.037 -24.341 5.566 1.00 86.62 340 ASN A CA 1
ATOM 2576 C C . ASN A 1 340 ? -5.784 -24.777 4.304 1.00 86.62 340 ASN A C 1
ATOM 2578 O O . ASN A 1 340 ? -5.368 -25.709 3.617 1.00 86.62 340 ASN A O 1
ATOM 2582 N N . THR A 1 341 ? -6.856 -24.066 3.974 1.00 90.69 341 THR A N 1
ATOM 2583 C CA . THR A 1 341 ? -7.658 -24.274 2.761 1.00 90.69 341 THR A CA 1
ATOM 2584 C C . THR A 1 341 ? -7.596 -23.053 1.840 1.00 90.69 341 THR A C 1
ATOM 2586 O O . THR A 1 341 ? -7.125 -21.984 2.236 1.00 90.69 341 THR A O 1
ATOM 2589 N N . ALA A 1 342 ? -8.113 -23.154 0.611 1.00 90.94 342 ALA A N 1
ATOM 2590 C CA . ALA A 1 342 ? -8.256 -21.975 -0.251 1.00 90.94 342 ALA A CA 1
ATOM 2591 C C . ALA A 1 342 ? -9.191 -20.922 0.377 1.00 90.94 342 ALA A C 1
ATOM 2593 O O . ALA A 1 342 ? -8.950 -19.722 0.246 1.00 90.94 342 ALA A O 1
ATOM 2594 N N . MET A 1 343 ? -10.208 -21.360 1.132 1.00 89.81 343 MET A N 1
ATOM 2595 C CA . MET A 1 343 ? -11.046 -20.467 1.937 1.00 89.81 343 MET A CA 1
ATOM 2596 C C . MET A 1 343 ? -10.239 -19.742 3.027 1.00 89.81 343 MET A C 1
ATOM 2598 O O . MET A 1 343 ? -10.396 -18.534 3.184 1.00 89.81 343 MET A O 1
ATOM 2602 N N . HIS A 1 344 ? -9.341 -20.433 3.737 1.00 84.94 344 HIS A N 1
ATOM 2603 C CA . HIS A 1 344 ? -8.460 -19.812 4.735 1.00 84.94 344 HIS A CA 1
ATOM 2604 C C . HIS A 1 344 ? -7.590 -18.698 4.126 1.00 84.94 344 HIS A C 1
ATOM 2606 O O . HIS A 1 344 ? -7.477 -17.606 4.687 1.00 84.94 344 HIS A O 1
ATOM 2612 N N . TYR A 1 345 ? -7.013 -18.950 2.947 1.00 87.69 345 TYR A N 1
ATOM 2613 C CA . TYR A 1 345 ? -6.228 -17.954 2.214 1.00 87.69 345 TYR A CA 1
ATOM 2614 C C . TYR A 1 345 ? -7.067 -16.742 1.778 1.00 87.69 345 TYR A C 1
ATOM 2616 O O . TYR A 1 345 ? -6.615 -15.608 1.925 1.00 87.69 345 TYR A O 1
ATOM 2624 N N . ALA A 1 346 ? -8.313 -16.953 1.343 1.00 89.56 346 ALA A N 1
ATOM 2625 C CA . ALA A 1 346 ? -9.227 -15.857 1.017 1.00 89.56 346 ALA A CA 1
ATOM 2626 C C . ALA A 1 346 ? -9.599 -15.005 2.249 1.00 89.56 346 ALA A C 1
ATOM 2628 O O . ALA A 1 346 ? -9.650 -13.782 2.152 1.00 89.56 346 ALA A O 1
ATOM 2629 N N . VAL A 1 347 ? -9.822 -15.622 3.417 1.00 84.50 347 VAL A N 1
ATOM 2630 C CA . VAL A 1 347 ? -10.134 -14.902 4.670 1.00 84.50 347 VAL A CA 1
ATOM 2631 C C . VAL A 1 347 ? -8.938 -14.087 5.169 1.00 84.50 347 VAL A C 1
ATOM 2633 O O . VAL A 1 347 ? -9.095 -12.915 5.512 1.00 84.50 347 VAL A O 1
ATOM 2636 N N . THR A 1 348 ? -7.742 -14.683 5.184 1.00 80.25 348 THR A N 1
ATOM 2637 C CA . THR A 1 348 ? -6.505 -14.010 5.626 1.00 80.25 348 THR A CA 1
ATOM 2638 C C . THR A 1 348 ? -6.055 -12.909 4.664 1.00 80.25 348 THR A C 1
ATOM 2640 O O . THR A 1 348 ? -5.515 -11.905 5.115 1.00 80.25 348 THR A O 1
ATOM 2643 N N . GLY A 1 349 ? -6.346 -13.040 3.365 1.00 81.06 349 GLY A N 1
ATOM 2644 C CA . GLY A 1 349 ? -6.193 -11.976 2.366 1.00 81.06 349 GLY A CA 1
ATOM 2645 C C . GLY A 1 349 ? -7.361 -10.979 2.290 1.00 81.06 349 GLY A C 1
ATOM 2646 O O . GLY A 1 349 ? -7.394 -10.178 1.359 1.00 81.06 349 GLY A O 1
ATOM 2647 N N . HIS A 1 350 ? -8.338 -11.042 3.206 1.00 84.75 350 HIS A N 1
ATOM 2648 C CA . HIS A 1 350 ? -9.533 -10.179 3.254 1.00 84.75 350 HIS A CA 1
ATOM 2649 C C . HIS A 1 350 ? -10.380 -10.150 1.958 1.00 84.75 350 HIS A C 1
ATOM 2651 O O . HIS A 1 350 ? -11.063 -9.172 1.662 1.00 84.75 350 HIS A O 1
ATOM 2657 N N . ARG A 1 351 ? -10.370 -11.243 1.186 1.00 85.12 351 ARG A N 1
ATOM 2658 C CA . ARG A 1 351 ? -11.089 -11.409 -0.090 1.00 85.12 351 ARG A CA 1
ATOM 2659 C C . ARG A 1 351 ? -12.505 -11.944 0.130 1.00 85.12 351 ARG A C 1
ATOM 2661 O O . ARG A 1 351 ? -12.829 -13.075 -0.247 1.00 85.12 351 ARG A O 1
ATOM 2668 N N . TYR A 1 352 ? -13.349 -11.156 0.790 1.00 85.75 352 TYR A N 1
ATOM 2669 C CA . TYR A 1 352 ? -14.682 -11.585 1.231 1.00 85.75 352 TYR A CA 1
ATOM 2670 C C . TYR A 1 352 ? -15.618 -12.007 0.085 1.00 85.75 352 TYR A C 1
ATOM 2672 O O . TYR A 1 352 ? -16.489 -12.850 0.289 1.00 85.75 352 TYR A O 1
ATOM 2680 N N . GLU A 1 353 ? -15.389 -11.551 -1.148 1.00 86.00 353 GLU A N 1
ATOM 2681 C CA . GLU A 1 353 ? -16.135 -11.997 -2.331 1.00 86.00 353 GLU A CA 1
ATOM 2682 C C . GLU A 1 353 ? -15.777 -13.437 -2.735 1.00 86.00 353 GLU A C 1
ATOM 2684 O O . GLU A 1 353 ? -16.653 -14.197 -3.148 1.00 86.00 353 GLU A O 1
ATOM 2689 N N . ILE A 1 354 ? -14.507 -13.836 -2.573 1.00 87.56 354 ILE A N 1
ATOM 2690 C CA . ILE A 1 354 ? -14.043 -15.218 -2.779 1.00 87.56 354 ILE A CA 1
ATOM 2691 C C . ILE A 1 354 ? -14.611 -16.120 -1.673 1.00 87.56 354 ILE A C 1
ATOM 2693 O O . ILE A 1 354 ? -15.111 -17.210 -1.952 1.00 87.56 354 ILE A O 1
ATOM 2697 N N . VAL A 1 355 ? -14.611 -15.641 -0.424 1.00 87.56 355 VAL A N 1
ATOM 2698 C CA . VAL A 1 355 ? -15.240 -16.336 0.714 1.00 87.56 355 VAL A CA 1
ATOM 2699 C C . VAL A 1 355 ? -16.741 -16.537 0.468 1.00 87.56 355 VAL A C 1
ATOM 2701 O O . VAL A 1 355 ? -17.253 -17.642 0.650 1.00 87.56 355 VAL A O 1
ATOM 2704 N N . TYR A 1 356 ? -17.443 -15.504 -0.007 1.00 84.94 356 TYR A N 1
ATOM 2705 C CA . TYR A 1 356 ? -18.858 -15.582 -0.361 1.00 84.94 356 TYR A CA 1
ATOM 2706 C C . TYR A 1 356 ? -19.111 -16.569 -1.509 1.00 84.94 356 TYR A C 1
ATOM 2708 O O . TYR A 1 356 ? -20.027 -17.380 -1.409 1.00 84.94 356 TYR A O 1
ATOM 2716 N N . LEU A 1 357 ? -18.285 -16.558 -2.563 1.00 86.06 357 LEU A N 1
ATOM 2717 C CA . LEU A 1 357 ? -18.369 -17.495 -3.690 1.00 86.06 357 LEU A CA 1
ATOM 2718 C C . LEU A 1 357 ? -18.245 -18.957 -3.221 1.00 86.06 357 LEU A C 1
ATOM 2720 O O . LEU A 1 357 ? -19.136 -19.769 -3.483 1.00 86.06 357 LEU A O 1
ATOM 2724 N N . PHE A 1 358 ? -17.207 -19.273 -2.438 1.00 87.25 358 PHE A N 1
ATOM 2725 C CA . PHE A 1 358 ? -17.010 -20.610 -1.866 1.00 87.25 358 PHE A CA 1
ATOM 2726 C C . PHE A 1 358 ? -18.186 -21.048 -0.980 1.00 87.25 358 PHE A C 1
ATOM 2728 O O . PHE A 1 358 ? -18.684 -22.166 -1.115 1.00 87.25 358 PHE A O 1
ATOM 2735 N N . LEU A 1 359 ? -18.679 -20.167 -0.102 1.00 81.56 359 LEU A N 1
ATOM 2736 C CA . LEU A 1 359 ? -19.804 -20.478 0.783 1.00 81.56 359 LEU A CA 1
ATOM 2737 C C . LEU A 1 359 ? -21.151 -20.567 0.053 1.00 81.56 359 LEU A C 1
ATOM 2739 O O . LEU A 1 359 ? -22.041 -21.283 0.531 1.00 81.56 359 LEU A O 1
ATOM 2743 N N . ARG A 1 360 ? -21.319 -19.866 -1.076 1.00 74.88 360 ARG A N 1
ATOM 2744 C CA . ARG A 1 360 ? -22.533 -19.880 -1.901 1.00 74.88 360 ARG A CA 1
ATOM 2745 C C . ARG A 1 360 ? -22.680 -21.201 -2.643 1.00 74.88 360 ARG A C 1
ATOM 2747 O O . ARG A 1 360 ? -23.742 -21.813 -2.524 1.00 74.88 360 ARG A O 1
ATOM 2754 N N . ASP A 1 361 ? -21.638 -21.654 -3.338 1.00 68.12 361 ASP A N 1
ATOM 2755 C CA . ASP A 1 361 ? -21.780 -22.692 -4.371 1.00 68.12 361 ASP A CA 1
ATOM 2756 C C . ASP A 1 361 ? -21.420 -24.108 -3.902 1.00 68.12 361 ASP A C 1
ATOM 2758 O O . ASP A 1 361 ? -22.065 -25.067 -4.325 1.00 68.12 361 ASP A O 1
ATOM 2762 N N . PHE A 1 362 ? -20.512 -24.267 -2.934 1.00 66.25 362 PHE A N 1
ATOM 2763 C CA . PHE A 1 362 ? -20.154 -25.581 -2.375 1.00 66.25 362 PHE A CA 1
ATOM 2764 C C . PHE A 1 362 ? -21.163 -26.039 -1.309 1.00 66.25 362 PHE A C 1
ATOM 2766 O O . PHE A 1 362 ? -20.840 -26.274 -0.149 1.00 66.25 362 PHE A O 1
ATOM 2773 N N . GLN A 1 363 ? -22.437 -26.142 -1.701 1.00 62.78 363 GLN A N 1
ATOM 2774 C CA . GLN A 1 363 ? -23.572 -26.294 -0.777 1.00 62.78 363 GLN A CA 1
ATOM 2775 C C . GLN A 1 363 ? -23.602 -27.618 -0.003 1.00 62.78 363 GLN A C 1
ATOM 2777 O O . GLN A 1 363 ? -24.236 -27.686 1.046 1.00 62.78 363 GLN A O 1
ATOM 2782 N N . ASN A 1 364 ? -22.916 -28.647 -0.507 1.00 62.62 364 ASN A N 1
ATOM 2783 C CA . ASN A 1 364 ? -23.047 -30.030 -0.044 1.00 62.62 364 ASN A CA 1
ATOM 2784 C C . ASN A 1 364 ? -21.889 -30.512 0.854 1.00 62.62 364 ASN A C 1
ATOM 2786 O O . ASN A 1 364 ? -21.921 -31.650 1.321 1.00 62.62 364 ASN A O 1
ATOM 2790 N N . ARG A 1 365 ? -20.860 -29.685 1.096 1.00 70.88 365 ARG A N 1
ATOM 2791 C CA . ARG A 1 365 ? -19.669 -30.039 1.893 1.00 70.88 365 ARG A CA 1
ATOM 2792 C C . ARG A 1 365 ? -19.447 -28.966 2.958 1.00 70.88 365 ARG A C 1
ATOM 2794 O O . ARG A 1 365 ? -19.343 -27.790 2.631 1.00 70.88 365 ARG A O 1
ATOM 2801 N N . MET A 1 366 ? -19.393 -29.350 4.235 1.00 76.00 366 MET A N 1
ATOM 2802 C CA . MET A 1 366 ? -19.131 -28.377 5.304 1.00 76.00 366 MET A CA 1
ATOM 2803 C C . MET A 1 366 ? -17.659 -27.929 5.285 1.00 76.00 366 MET A C 1
ATOM 2805 O O . MET A 1 366 ? -16.778 -28.791 5.182 1.00 76.00 366 MET A O 1
ATOM 2809 N N . PRO A 1 367 ? -17.371 -26.623 5.456 1.00 81.12 367 PRO A N 1
ATOM 2810 C CA . PRO A 1 367 ? -16.021 -26.143 5.728 1.00 81.12 367 PRO A CA 1
ATOM 2811 C C . PRO A 1 367 ? -15.429 -26.794 6.992 1.00 81.12 367 PRO A C 1
ATOM 2813 O O . PRO A 1 367 ? -16.172 -27.146 7.917 1.00 81.12 367 PRO A O 1
ATOM 2816 N N . PRO A 1 368 ? -14.095 -26.919 7.102 1.00 82.50 368 PRO A N 1
ATOM 2817 C CA . PRO A 1 368 ? -13.437 -27.275 8.354 1.00 82.50 368 PRO A CA 1
ATOM 2818 C C . PRO A 1 368 ? -13.889 -26.383 9.516 1.00 82.50 368 PRO A C 1
ATOM 2820 O O . PRO A 1 368 ? -13.943 -25.166 9.374 1.00 82.50 368 PRO A O 1
ATOM 2823 N N . LYS A 1 369 ? -14.126 -26.959 10.706 1.00 81.88 369 LYS A N 1
ATOM 2824 C CA . LYS A 1 369 ? -14.518 -26.175 11.897 1.00 81.88 369 LYS A CA 1
ATOM 2825 C C . LYS A 1 369 ? -13.521 -25.050 12.228 1.00 81.88 369 LYS A C 1
ATOM 2827 O O . LYS A 1 369 ? -13.940 -24.003 12.705 1.00 81.88 369 LYS A O 1
ATOM 2832 N N . ALA A 1 370 ? -12.228 -25.246 11.956 1.00 76.88 370 ALA A N 1
ATOM 2833 C CA . ALA A 1 370 ? -11.213 -24.204 12.115 1.00 76.88 370 ALA A CA 1
ATOM 2834 C C . ALA A 1 370 ? -11.464 -23.007 11.178 1.00 76.88 370 ALA A C 1
ATOM 2836 O O . ALA A 1 370 ? -11.549 -21.878 11.653 1.00 76.88 370 ALA A O 1
ATOM 2837 N N . ASP A 1 371 ? -11.671 -23.260 9.883 1.00 79.56 371 ASP A N 1
ATOM 2838 C CA . ASP A 1 371 ? -11.962 -22.221 8.887 1.00 79.56 371 ASP A CA 1
ATOM 2839 C C . ASP A 1 371 ? -13.306 -21.545 9.160 1.00 79.56 371 ASP A C 1
ATOM 2841 O O . ASP A 1 371 ? -13.401 -20.325 9.089 1.00 79.56 371 ASP A O 1
ATOM 2845 N N . LEU A 1 372 ? -14.328 -22.315 9.548 1.00 84.12 372 LEU A N 1
ATOM 2846 C CA . LEU A 1 372 ? -15.651 -21.811 9.920 1.00 84.12 372 LEU A CA 1
ATOM 2847 C C . LEU A 1 372 ? -15.558 -20.763 11.043 1.00 84.12 372 LEU A C 1
ATOM 2849 O O . LEU A 1 372 ? -16.104 -19.667 10.925 1.00 84.12 372 LEU A O 1
ATOM 2853 N N . LEU A 1 373 ? -14.821 -21.083 12.110 1.00 85.44 373 LEU A N 1
ATOM 2854 C CA . LEU A 1 373 ? -14.616 -20.195 13.255 1.00 85.44 373 LEU A CA 1
ATOM 2855 C C . LEU A 1 373 ? -13.691 -19.017 12.918 1.00 85.44 373 LEU A C 1
ATOM 2857 O O . LEU A 1 373 ? -13.974 -17.888 13.310 1.00 85.44 373 LEU A O 1
ATOM 2861 N N . HIS A 1 374 ? -12.613 -19.246 12.163 1.00 83.19 374 HIS A N 1
ATOM 2862 C CA . HIS A 1 374 ? -11.715 -18.177 11.720 1.00 83.19 374 HIS A CA 1
ATOM 2863 C C . HIS A 1 374 ? -12.453 -17.156 10.837 1.00 83.19 374 HIS A C 1
ATOM 2865 O O . HIS A 1 374 ? -12.334 -15.950 11.052 1.00 83.19 374 HIS A O 1
ATOM 2871 N N . THR A 1 375 ? -13.296 -17.640 9.919 1.00 86.00 375 THR A N 1
ATOM 2872 C CA . THR A 1 375 ? -14.152 -16.809 9.062 1.00 86.00 375 THR A CA 1
ATOM 2873 C C . THR A 1 375 ? -15.162 -16.016 9.880 1.00 86.00 375 THR A C 1
ATOM 2875 O O . THR A 1 375 ? -15.311 -14.826 9.628 1.00 86.00 375 THR A O 1
ATOM 2878 N N . LEU A 1 376 ? -15.818 -16.625 10.879 1.00 89.50 376 LEU A N 1
ATOM 2879 C CA . LEU A 1 376 ? -16.728 -15.913 11.786 1.00 89.50 376 LEU A CA 1
ATOM 2880 C C . LEU A 1 376 ? -16.038 -14.713 12.458 1.00 89.50 376 LEU A C 1
ATOM 2882 O O . LEU A 1 376 ? -16.533 -13.592 12.365 1.00 89.50 376 LEU A O 1
ATOM 2886 N N . PHE A 1 377 ? -14.873 -14.915 13.084 1.00 88.75 377 PHE A N 1
ATOM 2887 C CA . PHE A 1 377 ? -14.152 -13.828 13.760 1.00 88.75 377 PHE A CA 1
ATOM 2888 C C . PHE A 1 377 ? -13.616 -12.758 12.794 1.00 88.75 377 PHE A C 1
ATOM 2890 O O . PHE A 1 377 ? -13.650 -11.573 13.131 1.00 88.75 377 PHE A O 1
ATOM 2897 N N . ALA A 1 378 ? -13.142 -13.146 11.606 1.00 87.12 378 ALA A N 1
ATOM 2898 C CA . ALA A 1 378 ? -12.659 -12.209 10.591 1.00 87.12 378 ALA A CA 1
ATOM 2899 C C . ALA A 1 378 ? -13.802 -11.377 9.984 1.00 87.12 378 ALA A C 1
ATOM 2901 O O . ALA A 1 378 ? -13.718 -10.150 9.951 1.00 87.12 378 ALA A O 1
ATOM 2902 N N . ALA A 1 379 ? -14.907 -12.023 9.597 1.00 89.06 379 ALA A N 1
ATOM 2903 C CA . ALA A 1 379 ? -16.107 -11.352 9.102 1.00 89.06 379 ALA A CA 1
ATOM 2904 C C . ALA A 1 379 ? -16.709 -10.416 10.163 1.00 89.06 379 ALA A C 1
ATOM 2906 O O . ALA A 1 379 ? -17.114 -9.301 9.841 1.00 89.06 379 ALA A O 1
ATOM 2907 N N . ALA A 1 380 ? -16.693 -10.817 11.441 1.00 91.31 380 ALA A N 1
ATOM 2908 C CA . ALA A 1 380 ? -17.146 -9.964 12.537 1.00 91.31 380 ALA A CA 1
ATOM 2909 C C . ALA A 1 380 ? -16.297 -8.701 12.706 1.00 91.31 380 ALA A C 1
ATOM 2911 O O . ALA A 1 380 ? -16.843 -7.645 13.006 1.00 91.31 380 ALA A O 1
ATOM 2912 N N . ARG A 1 381 ? -14.982 -8.782 12.469 1.00 92.12 381 ARG A N 1
ATOM 2913 C CA . ARG A 1 381 ? -14.094 -7.612 12.449 1.00 92.12 381 ARG A CA 1
ATOM 2914 C C . ARG A 1 381 ? -14.357 -6.691 11.249 1.00 92.12 381 ARG A C 1
ATOM 2916 O O . ARG A 1 381 ? -14.190 -5.485 11.384 1.00 92.12 381 ARG A O 1
ATOM 2923 N N . ALA A 1 382 ? -14.741 -7.247 10.101 1.00 87.31 382 ALA A N 1
ATOM 2924 C CA . ALA A 1 382 ? -14.909 -6.528 8.834 1.00 87.31 382 ALA A CA 1
ATOM 2925 C C . ALA A 1 382 ? -16.338 -6.003 8.563 1.00 87.31 382 ALA A C 1
ATOM 2927 O O . ALA A 1 382 ? -16.598 -5.486 7.484 1.00 87.31 382 ALA A O 1
ATOM 2928 N N . ASP A 1 383 ? -17.258 -6.139 9.524 1.00 91.88 383 ASP A N 1
ATOM 2929 C CA . ASP A 1 383 ? -18.695 -5.824 9.389 1.00 91.88 383 ASP A CA 1
ATOM 2930 C C . ASP A 1 383 ? -19.460 -6.665 8.338 1.00 91.88 383 ASP A C 1
ATOM 2932 O O . ASP A 1 383 ? -20.551 -6.305 7.894 1.00 91.88 383 ASP A O 1
ATOM 2936 N N . GLU A 1 384 ? -18.925 -7.839 7.985 1.00 88.81 384 GLU A N 1
ATOM 2937 C CA . GLU A 1 384 ? -19.435 -8.738 6.939 1.00 88.81 384 GLU A CA 1
ATOM 2938 C C . GLU A 1 384 ? -20.642 -9.580 7.402 1.00 88.81 384 GLU A C 1
ATOM 2940 O O . GLU A 1 384 ? -20.625 -10.817 7.462 1.00 88.81 384 GLU A O 1
ATOM 2945 N N . VAL A 1 385 ? -21.739 -8.884 7.720 1.00 89.56 385 VAL A N 1
ATOM 2946 C CA . VAL A 1 385 ? -23.038 -9.441 8.146 1.00 89.56 385 VAL A CA 1
ATOM 2947 C C . VAL A 1 385 ? -23.516 -10.578 7.240 1.00 89.56 385 VAL A C 1
ATOM 2949 O O . VAL A 1 385 ? -23.996 -11.596 7.742 1.00 89.56 385 VAL A O 1
ATOM 2952 N N . GLY A 1 386 ? -23.370 -10.433 5.918 1.00 86.88 386 GLY A N 1
ATOM 2953 C CA . GLY A 1 386 ? -23.832 -11.427 4.946 1.00 86.88 386 GLY A CA 1
ATOM 2954 C C . GLY A 1 386 ? -23.095 -12.765 5.048 1.00 86.88 386 GLY A C 1
ATOM 2955 O O . GLY A 1 386 ? -23.712 -13.818 4.885 1.00 86.88 386 GLY A O 1
ATOM 2956 N N . ILE A 1 387 ? -21.800 -12.743 5.384 1.00 87.44 387 ILE A N 1
ATOM 2957 C CA . ILE A 1 387 ? -21.018 -13.960 5.630 1.00 87.44 387 ILE A CA 1
ATOM 2958 C C . ILE A 1 387 ? -21.433 -14.589 6.962 1.00 87.44 387 ILE A C 1
ATOM 2960 O O . ILE A 1 387 ? -21.679 -15.792 7.006 1.00 87.44 387 ILE A O 1
ATOM 2964 N N . ILE A 1 388 ? -21.589 -13.803 8.033 1.00 89.94 388 ILE A N 1
ATOM 2965 C CA . ILE A 1 388 ? -21.984 -14.332 9.353 1.00 89.94 388 ILE A CA 1
ATOM 2966 C C . ILE A 1 388 ? -23.370 -14.986 9.301 1.00 89.94 388 ILE A C 1
ATOM 2968 O O . ILE A 1 388 ? -23.539 -16.088 9.823 1.00 89.94 388 ILE A O 1
ATOM 2972 N N . GLN A 1 389 ? -24.343 -14.360 8.631 1.00 88.31 389 GLN A N 1
ATOM 2973 C CA . GLN A 1 389 ? -25.671 -14.946 8.409 1.00 88.31 389 GLN A CA 1
ATOM 2974 C C . GLN A 1 389 ? -25.580 -16.250 7.607 1.00 88.31 389 GLN A C 1
ATOM 2976 O O . GLN A 1 389 ? -26.133 -17.265 8.024 1.00 88.31 389 GLN A O 1
ATOM 2981 N N . LEU A 1 390 ? -24.808 -16.274 6.515 1.00 87.31 390 LEU A N 1
ATOM 2982 C CA . LEU A 1 390 ? -24.609 -17.482 5.711 1.00 87.31 390 LEU A CA 1
ATOM 2983 C C . LEU A 1 390 ? -23.946 -18.619 6.514 1.00 87.31 390 LEU A C 1
ATOM 2985 O O . LEU A 1 390 ? -24.344 -19.775 6.376 1.00 87.31 390 LEU A O 1
ATOM 2989 N N . LEU A 1 391 ? -22.980 -18.319 7.387 1.00 88.19 391 LEU A N 1
ATOM 2990 C CA . LEU A 1 391 ? -22.352 -19.313 8.265 1.00 88.19 391 LEU A CA 1
ATOM 2991 C C . LEU A 1 391 ? -23.299 -19.826 9.356 1.00 88.19 391 LEU A C 1
ATOM 2993 O O . LEU A 1 391 ? -23.362 -21.034 9.594 1.00 88.19 391 LEU A O 1
ATOM 2997 N N . LYS A 1 392 ? -24.062 -18.933 9.989 1.00 87.19 392 LYS A N 1
ATOM 2998 C CA . LYS A 1 392 ? -25.057 -19.279 11.008 1.00 87.19 392 LYS A CA 1
ATOM 2999 C C . LYS A 1 392 ? -26.172 -20.152 10.423 1.00 87.19 392 LYS A C 1
ATOM 3001 O O . LYS A 1 392 ? -26.401 -21.258 10.904 1.00 87.19 392 LYS A O 1
ATOM 3006 N N . ASP A 1 393 ? -26.833 -19.680 9.370 1.00 86.81 393 ASP A N 1
ATOM 3007 C CA . ASP A 1 393 ? -28.115 -20.233 8.924 1.00 86.81 393 ASP A CA 1
ATOM 3008 C C . ASP A 1 393 ? -27.947 -21.482 8.036 1.00 86.81 393 ASP A C 1
ATOM 3010 O O . ASP A 1 393 ? -28.767 -22.398 8.102 1.00 86.81 393 ASP A O 1
ATOM 3014 N N . LYS A 1 394 ? -26.871 -21.561 7.232 1.00 82.94 394 LYS A N 1
ATOM 3015 C CA . LYS A 1 394 ? -26.586 -22.715 6.349 1.00 82.94 394 LYS A CA 1
ATOM 3016 C C . LYS A 1 394 ? -25.647 -23.743 6.984 1.00 82.94 394 LYS A C 1
ATOM 3018 O O . LYS A 1 394 ? -25.838 -24.939 6.782 1.00 82.94 394 LYS A O 1
ATOM 3023 N N . TYR A 1 395 ? -24.640 -23.295 7.736 1.00 84.38 395 TYR A N 1
ATOM 3024 C CA . TYR A 1 395 ? -23.591 -24.165 8.290 1.00 84.38 395 TYR A CA 1
ATOM 3025 C C . TYR A 1 395 ? -23.681 -24.357 9.814 1.00 84.38 395 TYR A C 1
ATOM 3027 O O . TYR A 1 395 ? -22.798 -24.992 10.389 1.00 84.38 395 TYR A O 1
ATOM 3035 N N . GLN A 1 396 ? -24.746 -23.860 10.461 1.00 86.44 396 GLN A N 1
ATOM 3036 C CA . GLN A 1 396 ? -25.010 -24.002 11.904 1.00 86.44 396 GLN A CA 1
ATOM 3037 C C . GLN A 1 396 ? -23.823 -23.548 12.773 1.00 86.44 396 GLN A C 1
ATOM 3039 O O . GLN A 1 396 ? -23.516 -24.146 13.806 1.00 86.44 396 GLN A O 1
ATOM 3044 N N . ALA A 1 397 ? -23.115 -22.509 12.322 1.00 86.94 397 ALA A N 1
ATOM 3045 C CA . ALA A 1 397 ? -21.908 -22.041 12.981 1.00 86.94 397 ALA A CA 1
ATOM 3046 C C . ALA A 1 397 ? -22.227 -21.413 14.350 1.00 86.94 397 ALA A C 1
ATOM 3048 O O . ALA A 1 397 ? -23.111 -20.565 14.470 1.00 86.94 397 ALA A O 1
ATOM 3049 N N . ASP A 1 398 ? -21.485 -21.829 15.379 1.00 87.88 398 ASP A N 1
ATOM 3050 C CA . ASP A 1 398 ? -21.638 -21.348 16.753 1.00 87.88 398 ASP A CA 1
ATOM 3051 C C . ASP A 1 398 ? -21.185 -19.885 16.874 1.00 87.88 398 ASP A C 1
ATOM 3053 O O . ASP A 1 398 ? -19.997 -19.583 16.998 1.00 87.88 398 ASP A O 1
ATOM 3057 N N . ILE A 1 399 ? -22.154 -18.971 16.828 1.00 88.38 399 ILE A N 1
ATOM 3058 C CA . ILE A 1 399 ? -21.926 -17.528 16.957 1.00 88.38 399 ILE A CA 1
ATOM 3059 C C . ILE A 1 399 ? -21.564 -17.086 18.386 1.00 88.38 399 ILE A C 1
ATOM 3061 O O . ILE A 1 399 ? -21.069 -15.974 18.570 1.00 88.38 399 ILE A O 1
ATOM 3065 N N . CYS A 1 400 ? -21.794 -17.943 19.384 1.00 87.44 400 CYS A N 1
ATOM 3066 C CA . CYS A 1 400 ? -21.445 -17.700 20.784 1.00 87.44 400 CYS A CA 1
ATOM 3067 C C . CYS A 1 400 ? -20.040 -18.225 21.126 1.00 87.44 400 CYS A C 1
ATOM 3069 O O . CYS A 1 400 ? -19.599 -18.123 22.271 1.00 87.44 400 CYS A O 1
ATOM 3071 N N . HIS A 1 401 ? -19.323 -18.779 20.143 1.00 88.06 401 HIS A N 1
ATOM 3072 C CA . HIS A 1 401 ? -17.993 -19.328 20.339 1.00 88.06 401 HIS A CA 1
ATOM 3073 C C . HIS A 1 401 ? -16.985 -18.265 20.802 1.00 88.06 401 HIS A C 1
ATOM 3075 O O . HIS A 1 401 ? -16.927 -17.151 20.274 1.00 88.06 401 HIS A O 1
ATOM 3081 N N . VAL A 1 402 ? -16.130 -18.648 21.752 1.00 87.69 402 VAL A N 1
ATOM 3082 C CA . VAL A 1 402 ? -14.986 -17.854 22.215 1.00 87.69 402 VAL A CA 1
ATOM 3083 C C . VAL A 1 402 ? -13.683 -18.416 21.662 1.00 87.69 402 VAL A C 1
ATOM 3085 O O . VAL A 1 402 ? -13.473 -19.627 21.652 1.00 87.69 402 VAL A O 1
ATOM 3088 N N . ASN A 1 403 ? -12.790 -17.537 21.207 1.00 81.94 403 ASN A N 1
ATOM 3089 C CA . ASN A 1 403 ? -11.464 -17.948 20.748 1.00 81.94 403 ASN A CA 1
ATOM 3090 C C . ASN A 1 403 ? -10.529 -18.313 21.928 1.00 81.94 403 ASN A C 1
ATOM 3092 O O . ASN A 1 403 ? -10.896 -18.235 23.099 1.00 81.94 403 ASN A O 1
ATOM 3096 N N . THR A 1 404 ? -9.273 -18.659 21.630 1.00 77.88 404 THR A N 1
ATOM 3097 C CA . THR A 1 404 ? -8.244 -19.025 22.628 1.00 77.88 404 THR A CA 1
ATOM 3098 C C . THR A 1 404 ? -7.882 -17.922 23.637 1.00 77.88 404 THR A C 1
ATOM 3100 O O . THR A 1 404 ? -7.225 -18.207 24.636 1.00 77.88 404 THR A O 1
ATOM 3103 N N . GLN A 1 405 ? -8.313 -16.677 23.411 1.00 76.75 405 GLN A N 1
ATOM 3104 C CA . GLN A 1 405 ? -8.159 -15.533 24.320 1.00 76.75 405 GLN A CA 1
ATOM 3105 C C . GLN A 1 405 ? -9.448 -15.233 25.114 1.00 76.75 405 GLN A C 1
ATOM 3107 O O . GLN A 1 405 ? -9.519 -14.213 25.796 1.00 76.75 405 GLN A O 1
ATOM 3112 N N . GLY A 1 406 ? -10.483 -16.072 24.996 1.00 80.75 406 GLY A N 1
ATOM 3113 C CA . GLY A 1 406 ? -11.803 -15.849 25.593 1.00 80.75 406 GLY A CA 1
ATOM 3114 C C . GLY A 1 406 ? -12.677 -14.853 24.821 1.00 80.75 406 GLY A C 1
ATOM 3115 O O . GLY A 1 406 ? -13.770 -14.521 25.269 1.00 80.75 406 GLY A O 1
ATOM 3116 N N . ARG A 1 407 ? -12.228 -14.364 23.656 1.00 90.75 407 ARG A N 1
ATOM 3117 C CA . ARG A 1 407 ? -12.923 -13.308 22.905 1.00 90.75 407 ARG A CA 1
ATOM 3118 C C . ARG A 1 407 ? -14.078 -13.874 22.084 1.00 90.75 407 ARG A C 1
ATOM 3120 O O . ARG A 1 407 ? -13.869 -14.739 21.233 1.00 90.75 407 ARG A O 1
ATOM 3127 N N . THR A 1 408 ? -15.272 -13.332 22.310 1.00 93.94 408 THR A N 1
ATOM 3128 C CA . THR A 1 408 ? -16.472 -13.506 21.469 1.00 93.94 408 THR A CA 1
ATOM 3129 C C . THR A 1 408 ? -16.365 -12.711 20.160 1.00 93.94 408 THR A C 1
ATOM 3131 O O . THR A 1 408 ? -15.508 -11.833 20.020 1.00 93.94 408 THR A O 1
ATOM 3134 N N . MET A 1 409 ? -17.273 -12.941 19.203 1.00 94.06 409 MET A N 1
ATOM 3135 C CA . MET A 1 409 ? -17.357 -12.095 18.000 1.00 94.06 409 MET A CA 1
ATOM 3136 C C . MET A 1 409 ? -17.657 -10.620 18.309 1.00 94.06 409 MET A C 1
ATOM 3138 O O . MET A 1 409 ? -17.151 -9.757 17.595 1.00 94.06 409 MET A O 1
ATOM 3142 N N . LEU A 1 410 ? -18.388 -10.312 19.392 1.00 95.75 410 LEU A N 1
ATOM 3143 C CA . LEU A 1 410 ? -18.621 -8.926 19.822 1.00 95.75 410 LEU A CA 1
ATOM 3144 C C . LEU A 1 410 ? -17.309 -8.176 20.100 1.00 95.75 410 LEU A C 1
ATOM 3146 O O . LEU A 1 410 ? -17.219 -6.999 19.772 1.00 95.75 410 LEU A O 1
ATOM 3150 N N . HIS A 1 411 ? -16.265 -8.842 20.610 1.00 95.06 411 HIS A N 1
ATOM 3151 C CA . HIS A 1 411 ? -14.944 -8.221 20.780 1.00 95.06 411 HIS A CA 1
ATOM 3152 C C . HIS A 1 411 ? -14.279 -7.885 19.438 1.00 95.06 411 HIS A C 1
ATOM 3154 O O . HIS A 1 411 ? -13.643 -6.842 19.308 1.00 95.06 411 HIS A O 1
ATOM 3160 N N . GLN A 1 412 ? -14.400 -8.754 18.430 1.00 93.81 412 GLN A N 1
ATOM 3161 C CA . GLN A 1 412 ? -13.796 -8.501 17.116 1.00 93.81 412 GLN A CA 1
ATOM 3162 C C . GLN A 1 412 ? -14.530 -7.383 16.375 1.00 93.81 412 GLN A C 1
ATOM 3164 O O . GLN A 1 412 ? -13.885 -6.488 15.828 1.00 93.81 412 GLN A O 1
ATOM 3169 N N . ALA A 1 413 ? -15.862 -7.386 16.448 1.00 96.00 413 ALA A N 1
ATOM 3170 C CA . ALA A 1 413 ? -16.702 -6.319 15.926 1.00 96.00 413 ALA A CA 1
ATOM 3171 C C . ALA A 1 413 ? -16.440 -4.978 16.638 1.00 96.00 413 ALA A C 1
ATOM 3173 O O . ALA A 1 413 ? -16.337 -3.937 15.989 1.00 96.00 413 ALA A O 1
ATOM 3174 N N . ALA A 1 414 ? -16.221 -5.011 17.957 1.00 95.94 414 ALA A N 1
ATOM 3175 C CA . ALA A 1 414 ? -15.835 -3.854 18.757 1.00 95.94 414 ALA A CA 1
ATOM 3176 C C . ALA A 1 414 ? -14.484 -3.245 18.361 1.00 95.94 414 ALA A C 1
ATOM 3178 O O . ALA A 1 414 ? -14.385 -2.026 18.280 1.00 95.94 414 ALA A O 1
ATOM 3179 N N . VAL A 1 415 ? -13.454 -4.053 18.085 1.00 93.81 415 VAL A N 1
ATOM 3180 C CA . VAL A 1 415 ? -12.158 -3.527 17.611 1.00 93.81 415 VAL A CA 1
ATOM 3181 C C . VAL A 1 415 ? -12.263 -3.009 16.169 1.00 93.81 415 VAL A C 1
ATOM 3183 O O . VAL A 1 415 ? -11.654 -1.993 15.839 1.00 93.81 415 VAL A O 1
ATOM 3186 N N . GLY A 1 416 ? -13.031 -3.691 15.312 1.00 87.81 416 GLY A N 1
ATOM 3187 C CA . GLY A 1 416 ? -13.197 -3.335 13.899 1.00 87.81 416 GLY A CA 1
ATOM 3188 C C . GLY A 1 416 ? -14.097 -2.124 13.620 1.00 87.81 416 GLY A C 1
ATOM 3189 O O . GLY A 1 416 ? -13.991 -1.540 12.548 1.00 87.81 416 GLY A O 1
ATOM 3190 N N . GLY A 1 417 ? -14.961 -1.729 14.563 1.00 94.81 417 GLY A N 1
ATOM 3191 C CA . GLY A 1 417 ? -15.974 -0.688 14.333 1.00 94.81 417 GLY A CA 1
ATOM 3192 C C . GLY A 1 417 ? -17.230 -1.199 13.616 1.00 94.81 417 GLY A C 1
ATOM 3193 O O . GLY A 1 417 ? -17.973 -0.417 13.029 1.00 94.81 417 GLY A O 1
ATOM 3194 N N . ALA A 1 418 ? -17.474 -2.509 13.656 1.00 94.81 418 ALA A N 1
ATOM 3195 C CA . ALA A 1 418 ? -18.488 -3.206 12.871 1.00 94.81 418 ALA A CA 1
ATOM 3196 C C . ALA A 1 418 ? -19.911 -3.039 13.448 1.00 94.81 418 ALA A C 1
ATOM 3198 O O . ALA A 1 418 ? -20.428 -3.890 14.179 1.00 94.81 418 ALA A O 1
ATOM 3199 N N . ILE A 1 419 ? -20.542 -1.900 13.148 1.00 94.75 419 ILE A N 1
ATOM 3200 C CA . ILE A 1 419 ? -21.853 -1.496 13.687 1.00 94.75 419 ILE A CA 1
ATOM 3201 C C . ILE A 1 419 ? -22.975 -2.465 13.280 1.00 94.75 419 ILE A C 1
ATOM 3203 O O . ILE A 1 419 ? -23.872 -2.729 14.087 1.00 94.75 419 ILE A O 1
ATOM 3207 N N . ASN A 1 420 ? -22.958 -2.993 12.054 1.00 93.19 420 ASN A N 1
ATOM 3208 C CA . ASN A 1 420 ? -24.034 -3.847 11.553 1.00 93.19 420 ASN A CA 1
ATOM 3209 C C . ASN A 1 420 ? -23.940 -5.270 12.133 1.00 93.19 420 ASN A C 1
ATOM 3211 O O . ASN A 1 420 ? -24.967 -5.861 12.476 1.00 93.19 420 ASN A O 1
ATOM 3215 N N . VAL A 1 421 ? -22.727 -5.788 12.340 1.00 93.81 421 VAL A N 1
ATOM 3216 C CA . VAL A 1 421 ? -22.480 -7.044 13.063 1.00 93.81 421 VAL A CA 1
ATOM 3217 C C . VAL A 1 421 ? -22.795 -6.899 14.548 1.00 93.81 421 VAL A C 1
ATOM 3219 O O . VAL A 1 421 ? -23.450 -7.781 15.101 1.00 93.81 421 VAL A O 1
ATOM 3222 N N . VAL A 1 422 ? -22.412 -5.793 15.199 1.00 96.25 422 VAL A N 1
ATOM 3223 C CA . VAL A 1 422 ? -22.816 -5.529 16.594 1.00 96.25 422 VAL A CA 1
ATOM 3224 C C . VAL A 1 422 ? -24.337 -5.559 16.717 1.00 96.25 422 VAL A C 1
ATOM 3226 O O . VAL A 1 422 ? -24.855 -6.266 17.578 1.00 96.25 422 VAL A O 1
ATOM 3229 N N . LYS A 1 423 ? -25.066 -4.896 15.807 1.00 93.81 423 LYS A N 1
ATOM 3230 C CA . LYS A 1 423 ? -26.532 -4.975 15.772 1.00 93.81 423 LYS A CA 1
ATOM 3231 C C . LYS A 1 423 ? -27.026 -6.422 15.622 1.00 93.81 423 LYS A C 1
ATOM 3233 O O . LYS A 1 423 ? -27.859 -6.843 16.415 1.00 93.81 423 LYS A O 1
ATOM 3238 N N . LEU A 1 424 ? -26.500 -7.190 14.662 1.00 93.25 424 LEU A N 1
ATOM 3239 C CA . LEU A 1 424 ? -26.898 -8.588 14.436 1.00 93.25 424 LEU A CA 1
ATOM 3240 C C . LEU A 1 424 ? -26.708 -9.470 15.681 1.00 93.25 424 LEU A C 1
ATOM 3242 O O . LEU A 1 424 ? -27.546 -10.322 15.958 1.00 93.25 424 LEU A O 1
ATOM 3246 N N . LEU A 1 425 ? -25.601 -9.307 16.405 1.00 93.44 425 LEU A N 1
ATOM 3247 C CA . LEU A 1 425 ? -25.281 -10.145 17.564 1.00 93.44 425 LEU A CA 1
ATOM 3248 C C . LEU A 1 425 ? -26.116 -9.767 18.797 1.00 93.44 425 LEU A C 1
ATOM 3250 O O . LEU A 1 425 ? -26.524 -10.653 19.548 1.00 93.44 425 LEU A O 1
ATOM 3254 N N . LEU A 1 426 ? -26.450 -8.483 18.953 1.00 92.19 426 LEU A N 1
ATOM 3255 C CA . LEU A 1 426 ? -27.388 -8.006 19.973 1.00 92.19 426 LEU A CA 1
ATOM 3256 C C . LEU A 1 426 ? -28.836 -8.423 19.662 1.00 92.19 426 LEU A C 1
ATOM 3258 O O . LEU A 1 426 ? -29.522 -8.919 20.551 1.00 92.19 426 LEU A O 1
ATOM 3262 N N . ASP A 1 427 ? -29.270 -8.341 18.397 1.00 89.88 427 ASP A N 1
ATOM 3263 C CA . ASP A 1 427 ? -30.584 -8.825 17.929 1.00 89.88 427 ASP A CA 1
ATOM 3264 C C . ASP A 1 427 ? -30.778 -10.347 18.166 1.00 89.88 427 ASP A C 1
ATOM 3266 O O . ASP A 1 427 ? -31.908 -10.838 18.154 1.00 89.88 427 ASP A O 1
ATOM 3270 N N . VAL A 1 428 ? -29.693 -11.109 18.376 1.00 88.81 428 VAL A N 1
ATOM 3271 C CA . VAL A 1 428 ? -29.713 -12.556 18.680 1.00 88.81 428 VAL A CA 1
ATOM 3272 C C . VAL A 1 428 ? -29.493 -12.853 20.178 1.00 88.81 428 VAL A C 1
ATOM 3274 O O . VAL A 1 428 ? -29.619 -14.002 20.596 1.00 88.81 428 VAL A O 1
ATOM 3277 N N . GLY A 1 429 ? -29.233 -11.836 21.007 1.00 87.38 429 GLY A N 1
ATOM 3278 C CA . GLY A 1 429 ? -29.090 -11.988 22.460 1.00 87.38 429 GLY A CA 1
ATOM 3279 C C . GLY A 1 429 ? -27.750 -12.577 22.914 1.00 87.38 429 GLY A C 1
ATOM 3280 O O . GLY A 1 429 ? -27.715 -13.329 23.886 1.00 87.38 429 GLY A O 1
ATOM 3281 N N . VAL A 1 430 ? -26.652 -12.272 22.212 1.00 90.62 430 VAL A N 1
ATOM 3282 C CA . VAL A 1 430 ? -25.293 -12.599 22.685 1.00 90.62 430 VAL A CA 1
ATOM 3283 C C . VAL A 1 430 ? -24.951 -11.739 23.909 1.00 90.62 430 VAL A C 1
ATOM 3285 O O . VAL A 1 430 ? -25.220 -10.539 23.909 1.00 90.62 430 VAL A O 1
ATOM 3288 N N . GLU A 1 431 ? -24.336 -12.346 24.930 1.00 91.69 431 GLU A N 1
ATOM 3289 C CA . GLU A 1 431 ? -23.947 -11.669 26.174 1.00 91.69 431 GLU A CA 1
ATOM 3290 C C . GLU A 1 431 ? -23.022 -10.469 25.902 1.00 91.69 431 GLU A C 1
ATOM 3292 O O . GLU A 1 431 ? -21.966 -10.600 25.274 1.00 91.69 431 GLU A O 1
ATOM 3297 N N . ILE A 1 432 ? -23.446 -9.292 26.363 1.00 93.75 432 ILE A N 1
ATOM 3298 C CA . ILE A 1 432 ? -22.907 -7.992 25.949 1.00 93.75 432 ILE A CA 1
ATOM 3299 C C . ILE A 1 432 ? -21.659 -7.598 26.745 1.00 93.75 432 ILE A C 1
ATOM 3301 O O . ILE A 1 432 ? -20.729 -7.020 26.180 1.00 93.75 432 ILE A O 1
ATOM 3305 N N . ASP A 1 433 ? -21.611 -7.976 28.025 1.00 93.88 433 ASP A N 1
ATOM 3306 C CA . ASP A 1 433 ? -20.509 -7.685 28.950 1.00 93.88 433 ASP A CA 1
ATOM 3307 C C . ASP A 1 433 ? -19.609 -8.906 29.216 1.00 93.88 433 ASP A C 1
ATOM 3309 O O . ASP A 1 433 ? -18.765 -8.880 30.115 1.00 93.88 433 ASP A O 1
ATOM 3313 N N . GLN A 1 434 ? -19.739 -9.980 28.425 1.00 93.06 434 GLN A N 1
ATOM 3314 C CA . GLN A 1 434 ? -18.842 -11.133 28.517 1.00 93.06 434 GLN A CA 1
ATOM 3315 C C . GLN A 1 434 ? -17.390 -10.683 28.322 1.00 93.06 434 GLN A C 1
ATOM 3317 O O . GLN A 1 434 ? -17.053 -10.103 27.292 1.00 93.06 434 GLN A O 1
ATOM 3322 N N . THR A 1 435 ? -16.524 -10.974 29.291 1.00 92.56 435 THR A N 1
ATOM 3323 C CA . THR A 1 435 ? -15.120 -10.555 29.274 1.00 92.56 435 THR A CA 1
ATOM 3324 C C . THR A 1 435 ? -14.197 -11.558 28.589 1.00 92.56 435 THR A C 1
ATOM 3326 O O . THR A 1 435 ? -14.404 -12.772 28.650 1.00 92.56 435 THR A O 1
ATOM 3329 N N . ASP A 1 436 ? -13.128 -11.049 27.975 1.00 88.44 436 ASP A N 1
ATOM 3330 C CA . ASP A 1 436 ? -11.986 -11.861 27.553 1.00 88.44 436 ASP A CA 1
ATOM 3331 C C . ASP A 1 436 ? -11.073 -12.261 28.732 1.00 88.44 436 ASP A C 1
ATOM 3333 O O . ASP A 1 436 ? -11.275 -11.848 29.878 1.00 88.44 436 ASP A O 1
ATOM 3337 N N . HIS A 1 437 ? -10.027 -13.055 28.471 1.00 86.06 437 HIS A N 1
ATOM 3338 C CA . HIS A 1 437 ? -9.089 -13.510 29.510 1.00 86.06 437 HIS A CA 1
ATOM 3339 C C . HIS A 1 437 ? -8.317 -12.371 30.222 1.00 86.06 437 HIS A C 1
ATOM 3341 O O . HIS A 1 437 ? -7.670 -12.625 31.238 1.00 86.06 437 HIS A O 1
ATOM 3347 N N . PHE A 1 438 ? -8.382 -11.124 29.736 1.00 82.00 438 PHE A N 1
ATOM 3348 C CA . PHE A 1 438 ? -7.802 -9.940 30.384 1.00 82.00 438 PHE A CA 1
ATOM 3349 C C . PHE A 1 438 ? -8.834 -9.132 31.192 1.00 82.00 438 PHE A C 1
ATOM 3351 O O . PHE A 1 438 ? -8.497 -8.095 31.775 1.00 82.00 438 PHE A O 1
ATOM 3358 N N . GLY A 1 439 ? -10.089 -9.586 31.243 1.00 82.38 439 GLY A N 1
ATOM 3359 C CA . GLY A 1 439 ? -11.200 -8.866 31.858 1.00 82.38 439 GLY A CA 1
ATOM 3360 C C . GLY A 1 439 ? -11.727 -7.703 31.011 1.00 82.38 439 GLY A C 1
ATOM 3361 O O . GLY A 1 439 ? -12.489 -6.891 31.527 1.00 82.38 439 GLY A O 1
ATOM 3362 N N . SER A 1 440 ? -11.315 -7.564 29.747 1.00 92.81 440 SER A N 1
ATOM 3363 C CA . SER A 1 440 ? -11.869 -6.527 28.869 1.00 92.81 440 SER A CA 1
ATOM 3364 C C . SER A 1 440 ? -13.239 -6.968 28.358 1.00 92.81 440 SER A C 1
ATOM 3366 O O . SER A 1 440 ? -13.376 -8.097 27.900 1.00 92.81 440 SER A O 1
ATOM 3368 N N . THR A 1 441 ? -14.235 -6.082 28.408 1.00 96.38 441 THR A N 1
ATOM 3369 C CA . THR A 1 441 ? -15.522 -6.256 27.712 1.00 96.38 441 THR A CA 1
ATOM 3370 C C . THR A 1 441 ? -15.418 -5.780 26.254 1.00 96.38 441 THR A C 1
ATOM 3372 O O . THR A 1 441 ? -14.500 -5.016 25.921 1.00 96.38 441 THR A O 1
ATOM 3375 N N . PRO A 1 442 ? -16.385 -6.120 25.380 1.00 96.31 442 PRO A N 1
ATOM 3376 C CA . PRO A 1 442 ? -16.503 -5.522 24.052 1.00 96.31 442 PRO A CA 1
ATOM 3377 C C . PRO A 1 442 ? -16.502 -3.986 24.077 1.00 96.31 442 PRO A C 1
ATOM 3379 O O . PRO A 1 442 ? -15.829 -3.371 23.251 1.00 96.31 442 PRO A O 1
ATOM 3382 N N . MET A 1 443 ? -17.160 -3.339 25.051 1.00 96.56 443 MET A N 1
ATOM 3383 C CA . MET A 1 443 ? -17.129 -1.872 25.158 1.00 96.56 443 MET A CA 1
ATOM 3384 C C . MET A 1 443 ? -15.725 -1.335 25.487 1.00 96.56 443 MET A C 1
ATOM 3386 O O . MET A 1 443 ? -15.316 -0.330 24.910 1.00 96.56 443 MET A O 1
ATOM 3390 N N . ILE A 1 444 ? -14.949 -2.006 26.348 1.00 95.31 444 ILE A N 1
ATOM 3391 C CA . ILE A 1 444 ? -13.560 -1.608 26.647 1.00 95.31 444 ILE A CA 1
ATOM 3392 C C . ILE A 1 444 ? -12.683 -1.669 25.386 1.00 95.31 444 ILE A C 1
ATOM 3394 O O . ILE A 1 444 ? -11.884 -0.759 25.147 1.00 95.31 444 ILE A O 1
ATOM 3398 N N . GLU A 1 445 ? -12.836 -2.707 24.559 1.00 94.81 445 GLU A N 1
ATOM 3399 C CA . GLU A 1 445 ? -12.103 -2.810 23.293 1.00 94.81 445 GLU A CA 1
ATOM 3400 C C . GLU A 1 445 ? -12.575 -1.761 22.267 1.00 94.81 445 GLU A C 1
ATOM 3402 O O . GLU A 1 445 ? -11.732 -1.153 21.607 1.00 94.81 445 GLU A O 1
ATOM 3407 N N . ALA A 1 446 ? -13.879 -1.471 22.176 1.00 96.56 446 ALA A N 1
ATOM 3408 C CA . ALA A 1 446 ? -14.405 -0.409 21.312 1.00 96.56 446 ALA A CA 1
ATOM 3409 C C . ALA A 1 446 ? -13.877 0.980 21.715 1.00 96.56 446 ALA A C 1
ATOM 3411 O O . ALA A 1 446 ? -13.404 1.733 20.861 1.00 96.56 446 ALA A O 1
ATOM 3412 N N . CYS A 1 447 ? -13.868 1.300 23.015 1.00 95.44 447 CYS A N 1
ATOM 3413 C CA . CYS A 1 447 ? -13.326 2.563 23.517 1.00 95.44 447 CYS A CA 1
ATOM 3414 C C . CYS A 1 447 ? -11.820 2.699 23.263 1.00 95.44 447 CYS A C 1
ATOM 3416 O O . CYS A 1 447 ? -11.363 3.780 22.906 1.00 95.44 447 CYS A O 1
ATOM 3418 N N . ARG A 1 448 ? -11.043 1.610 23.388 1.00 94.25 448 ARG A N 1
ATOM 3419 C CA . ARG A 1 448 ? -9.594 1.620 23.108 1.00 94.25 448 ARG A CA 1
ATOM 3420 C C . ARG A 1 448 ? -9.262 1.946 21.649 1.00 94.25 448 ARG A C 1
ATOM 3422 O O . ARG A 1 448 ? -8.182 2.461 21.392 1.00 94.25 448 ARG A O 1
ATOM 3429 N N . ASN A 1 449 ? -10.166 1.637 20.722 1.00 92.69 449 ASN A N 1
ATOM 3430 C CA . ASN A 1 449 ? -9.989 1.871 19.288 1.00 92.69 449 ASN A CA 1
ATOM 3431 C C . ASN A 1 449 ? -10.791 3.090 18.784 1.00 92.69 449 ASN A C 1
ATOM 3433 O O . ASN A 1 449 ? -10.930 3.266 17.578 1.00 92.69 449 ASN A O 1
ATOM 3437 N N . GLY A 1 450 ? -11.349 3.916 19.682 1.00 94.38 450 GLY A N 1
ATOM 3438 C CA . GLY A 1 450 ? -12.100 5.123 19.315 1.00 94.38 450 GLY A CA 1
ATOM 3439 C C . GLY A 1 450 ? -13.416 4.863 18.570 1.00 94.38 450 GLY A C 1
ATOM 3440 O O . GLY A 1 450 ? -13.893 5.737 17.854 1.00 94.38 450 GLY A O 1
ATOM 3441 N N . GLN A 1 451 ? -14.016 3.675 18.704 1.00 95.94 451 GLN A N 1
ATOM 3442 C CA . GLN A 1 451 ? -15.133 3.223 17.863 1.00 95.94 451 GLN A CA 1
ATOM 3443 C C . GLN A 1 451 ? -16.493 3.774 18.333 1.00 95.94 451 GLN A C 1
ATOM 3445 O O . GLN A 1 451 ? -17.383 3.030 18.753 1.00 95.94 451 GLN A O 1
ATOM 3450 N N . ILE A 1 452 ? -16.660 5.100 18.259 1.00 94.50 452 ILE A N 1
ATOM 3451 C CA . ILE A 1 452 ? -17.804 5.874 18.786 1.00 94.50 452 ILE A CA 1
ATOM 3452 C C . ILE A 1 452 ? -19.163 5.281 18.381 1.00 94.50 452 ILE A C 1
ATOM 3454 O O . ILE A 1 452 ? -20.050 5.122 19.222 1.00 94.50 452 ILE A O 1
ATOM 3458 N N . GLY A 1 453 ? -19.329 4.913 17.107 1.00 94.06 453 GLY A N 1
ATOM 3459 C CA . GLY A 1 453 ? -20.581 4.345 16.597 1.00 94.06 453 GLY A CA 1
ATOM 3460 C C . GLY A 1 453 ? -20.945 2.993 17.221 1.00 94.06 453 GLY A C 1
ATOM 3461 O O . GLY A 1 453 ? -22.125 2.729 17.446 1.00 94.06 453 GLY A O 1
ATOM 3462 N N . VAL A 1 454 ? -19.950 2.166 17.562 1.00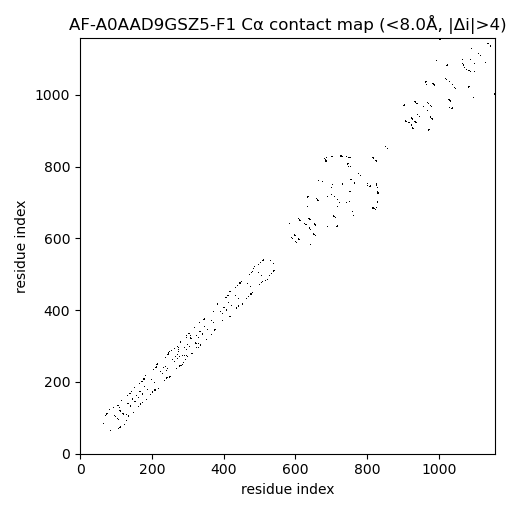 96.62 454 VAL A N 1
ATOM 3463 C CA . VAL A 1 454 ? -20.156 0.889 18.264 1.00 96.62 454 VAL A CA 1
ATOM 3464 C C . VAL A 1 454 ? -20.393 1.108 19.757 1.00 96.62 454 VAL A C 1
ATOM 3466 O O . VAL A 1 454 ? -21.310 0.506 20.310 1.00 96.62 454 VAL A O 1
ATOM 3469 N N . VAL A 1 455 ? -19.639 2.003 20.408 1.00 96.88 455 VAL A N 1
ATOM 3470 C CA . VAL A 1 455 ? -19.856 2.315 21.833 1.00 96.88 455 VAL A CA 1
ATOM 3471 C C . VAL A 1 455 ? -21.277 2.831 22.057 1.00 96.88 455 VAL A C 1
ATOM 3473 O O . VAL A 1 455 ? -21.954 2.346 22.960 1.00 96.88 455 VAL A O 1
ATOM 3476 N N . ARG A 1 456 ? -21.781 3.709 21.177 1.00 95.06 456 ARG A N 1
ATOM 3477 C CA . ARG A 1 456 ? -23.182 4.154 21.206 1.00 95.06 456 ARG A CA 1
ATOM 3478 C C . ARG A 1 456 ? -24.162 2.976 21.157 1.00 95.06 456 ARG A C 1
ATOM 3480 O O . ARG A 1 456 ? -25.088 2.953 21.952 1.00 95.06 456 ARG A O 1
ATOM 3487 N N . ARG A 1 457 ? -23.937 1.964 20.307 1.00 95.06 457 ARG A N 1
ATOM 3488 C CA . ARG A 1 457 ? -24.796 0.762 20.246 1.00 95.06 457 ARG A CA 1
ATOM 3489 C C . ARG A 1 457 ? -24.752 -0.098 21.504 1.00 95.06 457 ARG A C 1
ATOM 3491 O O . ARG A 1 457 ? -25.784 -0.640 21.879 1.00 95.06 457 ARG A O 1
ATOM 3498 N N . PHE A 1 458 ? -23.599 -0.218 22.158 1.00 96.44 458 PHE A N 1
ATOM 3499 C CA . PHE A 1 458 ? -23.518 -0.921 23.438 1.00 96.44 458 PHE A CA 1
ATOM 3500 C C . PHE A 1 458 ? -24.232 -0.152 24.562 1.00 96.44 458 PHE A C 1
ATOM 3502 O O . PHE A 1 458 ? -24.907 -0.771 25.380 1.00 96.44 458 PHE A O 1
ATOM 3509 N N . LEU A 1 459 ? -24.151 1.183 24.566 1.00 94.06 459 LEU A N 1
ATOM 3510 C CA . LEU A 1 459 ? -24.893 2.046 25.493 1.00 94.06 459 LEU A CA 1
ATOM 3511 C C . LEU A 1 459 ? -26.413 1.980 25.249 1.00 94.06 459 LEU A C 1
ATOM 3513 O O . LEU A 1 459 ? -27.163 1.750 26.195 1.00 94.06 459 LEU A O 1
ATOM 3517 N N . ASP A 1 460 ? -26.855 2.085 23.986 1.00 91.62 460 ASP A N 1
ATOM 3518 C CA . ASP A 1 460 ? -28.259 1.914 23.561 1.00 91.62 460 ASP A CA 1
ATOM 3519 C C . ASP A 1 460 ? -28.838 0.557 24.035 1.00 91.62 460 ASP A C 1
ATOM 3521 O O . ASP A 1 460 ? -30.036 0.444 24.295 1.00 91.62 460 ASP A O 1
ATOM 3525 N N . ALA A 1 461 ? -27.989 -0.476 24.131 1.00 92.38 461 ALA A N 1
ATOM 3526 C CA . ALA A 1 461 ? -28.335 -1.841 24.534 1.00 92.38 461 ALA A CA 1
ATOM 3527 C C . ALA A 1 461 ? -28.093 -2.153 26.029 1.00 92.38 461 ALA A C 1
ATOM 3529 O O . ALA A 1 461 ? -28.296 -3.291 26.449 1.00 92.38 461 ALA A O 1
ATOM 3530 N N . GLY A 1 462 ? -27.694 -1.167 26.842 1.00 91.19 462 GLY A N 1
ATOM 3531 C CA . GLY A 1 462 ? -27.595 -1.300 28.301 1.00 91.19 462 GLY A CA 1
ATOM 3532 C C . GLY A 1 462 ? -26.316 -1.950 28.850 1.00 91.19 462 GLY A C 1
ATOM 3533 O O . GLY A 1 462 ? -26.325 -2.393 29.996 1.00 91.19 462 GLY A O 1
ATOM 3534 N N . ALA A 1 463 ? -25.228 -2.001 28.074 1.00 94.00 463 ALA A N 1
ATOM 3535 C CA . ALA A 1 463 ? -23.934 -2.525 28.525 1.00 94.00 463 ALA A CA 1
ATOM 3536 C C . ALA A 1 463 ? -23.337 -1.758 29.724 1.00 94.00 463 ALA A C 1
ATOM 3538 O O . ALA A 1 463 ? -23.478 -0.537 29.856 1.00 94.00 463 ALA A O 1
ATOM 3539 N N . SER A 1 464 ? -22.587 -2.467 30.566 1.00 91.19 464 SER A N 1
ATOM 3540 C CA . SER A 1 464 ? -21.991 -1.952 31.793 1.00 91.19 464 SER A CA 1
ATOM 3541 C C . SER A 1 464 ? -20.802 -1.023 31.543 1.00 91.19 464 SER A C 1
ATOM 3543 O O . SER A 1 464 ? -19.655 -1.434 31.347 1.00 91.19 464 SER A O 1
ATOM 3545 N N . VAL A 1 465 ? -21.054 0.272 31.709 1.00 91.06 465 VAL A N 1
ATOM 3546 C CA . VAL A 1 465 ? -20.020 1.317 31.699 1.00 91.06 465 VAL A CA 1
ATOM 3547 C C . VAL A 1 465 ? -19.128 1.330 32.952 1.00 91.06 465 VAL A C 1
ATOM 3549 O O . VAL A 1 465 ? -18.096 2.001 32.976 1.00 91.06 465 VAL A O 1
ATOM 3552 N N . SER A 1 466 ? -19.510 0.601 34.007 1.00 86.31 466 SER A N 1
ATOM 3553 C CA . SER A 1 466 ? -18.758 0.516 35.269 1.00 86.31 466 SER A CA 1
ATOM 3554 C C . SER A 1 466 ? -17.721 -0.607 35.294 1.00 86.31 466 SER A C 1
ATOM 3556 O O . SER A 1 466 ? -16.889 -0.643 36.200 1.00 86.31 466 SER A O 1
ATOM 3558 N N . THR A 1 467 ? -17.776 -1.543 34.343 1.00 88.50 467 THR A N 1
ATOM 3559 C CA . THR A 1 467 ? -16.879 -2.703 34.328 1.00 88.50 467 THR A CA 1
ATOM 3560 C C . THR A 1 467 ? -15.430 -2.270 34.098 1.00 88.50 467 THR A C 1
ATOM 3562 O O . THR A 1 467 ? -15.129 -1.444 33.234 1.00 88.50 467 THR A O 1
ATOM 3565 N N . ALA A 1 468 ? -14.527 -2.834 34.899 1.00 88.69 468 ALA A N 1
ATOM 3566 C CA . ALA A 1 468 ? -13.094 -2.586 34.846 1.00 88.69 468 ALA A CA 1
ATOM 3567 C C . ALA A 1 468 ? -12.347 -3.889 34.545 1.00 88.69 468 ALA A C 1
ATOM 3569 O O . ALA A 1 468 ? -12.661 -4.935 35.114 1.00 88.69 468 ALA A O 1
ATOM 3570 N N . ASN A 1 469 ? -11.334 -3.821 33.680 1.00 87.19 469 ASN A N 1
ATOM 3571 C CA . ASN A 1 469 ? -10.518 -4.990 33.346 1.00 87.19 469 ASN A CA 1
ATOM 3572 C C . ASN A 1 469 ? -9.527 -5.363 34.466 1.00 87.19 469 ASN A C 1
ATOM 3574 O O . ASN A 1 469 ? -9.464 -4.713 35.512 1.00 87.19 469 ASN A O 1
ATOM 3578 N N . LEU A 1 470 ? -8.693 -6.390 34.256 1.00 84.62 470 LEU A N 1
ATOM 3579 C CA . LEU A 1 470 ? -7.742 -6.855 35.277 1.00 84.62 470 LEU A CA 1
ATOM 3580 C C . LEU A 1 470 ? -6.682 -5.807 35.691 1.00 84.62 470 LEU A C 1
ATOM 3582 O O . LEU A 1 470 ? -6.042 -5.989 36.730 1.00 84.62 470 LEU A O 1
ATOM 3586 N N . ALA A 1 471 ? -6.524 -4.695 34.962 1.00 79.50 471 ALA A N 1
ATOM 3587 C CA . ALA A 1 471 ? -5.698 -3.546 35.359 1.00 79.50 471 ALA A CA 1
ATOM 3588 C C . ALA A 1 471 ? -6.457 -2.488 36.196 1.00 79.50 471 ALA A C 1
ATOM 3590 O O . ALA A 1 471 ? -5.856 -1.519 36.658 1.00 79.50 471 ALA A O 1
ATOM 3591 N N . GLY A 1 472 ? -7.765 -2.660 36.410 1.00 79.62 472 GLY A N 1
ATOM 3592 C CA . GLY A 1 472 ? -8.648 -1.677 37.046 1.00 79.62 472 GLY A CA 1
ATOM 3593 C C . GLY A 1 472 ? -9.144 -0.577 36.100 1.00 79.62 472 GLY A C 1
ATOM 3594 O O . GLY A 1 472 ? -9.753 0.382 36.561 1.00 79.62 472 GLY A O 1
ATOM 3595 N N . ARG A 1 473 ? -8.900 -0.682 34.786 1.00 91.88 473 ARG A N 1
ATOM 3596 C CA . ARG A 1 473 ? -9.278 0.366 33.826 1.00 91.88 473 ARG A CA 1
ATOM 3597 C C . ARG A 1 473 ? -10.705 0.184 33.325 1.00 91.88 473 ARG A C 1
ATOM 3599 O O . ARG A 1 473 ? -11.030 -0.844 32.731 1.00 91.88 473 ARG A O 1
ATOM 3606 N N . THR A 1 474 ? -11.520 1.213 33.546 1.00 93.12 474 THR A N 1
ATOM 3607 C CA . THR A 1 474 ? -12.880 1.372 33.006 1.00 93.12 474 THR A CA 1
ATOM 3608 C C . THR A 1 474 ? -12.859 1.937 31.582 1.00 93.12 474 THR A C 1
ATOM 3610 O O . THR A 1 474 ? -11.831 2.417 31.098 1.00 93.12 474 THR A O 1
ATOM 3613 N N . VAL A 1 475 ? -14.016 1.951 30.917 1.00 95.44 475 VAL A N 1
ATOM 3614 C CA . VAL A 1 475 ? -14.189 2.497 29.556 1.00 95.44 475 VAL A CA 1
ATOM 3615 C C . VAL A 1 475 ? -13.712 3.951 29.408 1.00 95.44 475 VAL A C 1
ATOM 3617 O O . VAL A 1 475 ? -13.094 4.286 28.399 1.00 95.44 475 VAL A O 1
ATOM 3620 N N . LEU A 1 476 ? -13.896 4.791 30.435 1.00 94.81 476 LEU A N 1
ATOM 3621 C CA . LEU A 1 476 ? -13.508 6.209 30.414 1.00 94.81 476 LEU A CA 1
ATOM 3622 C C . LEU A 1 476 ? -11.979 6.416 30.419 1.00 94.81 476 LEU A C 1
ATOM 3624 O O . LEU A 1 476 ? -11.492 7.389 29.853 1.00 94.81 476 LEU A O 1
ATOM 3628 N N . HIS A 1 477 ? -11.202 5.467 30.961 1.00 94.88 477 HIS A N 1
ATOM 3629 C CA . HIS A 1 477 ? -9.732 5.498 30.875 1.00 94.88 477 HIS A CA 1
ATOM 3630 C C . HIS A 1 477 ? -9.225 5.307 29.442 1.00 94.88 477 HIS A C 1
ATOM 3632 O O . HIS A 1 477 ? -8.183 5.847 29.078 1.00 94.88 477 HIS A O 1
ATOM 3638 N N . TYR A 1 478 ? -9.936 4.508 28.642 1.00 94.06 478 TYR A N 1
ATOM 3639 C CA . TYR A 1 478 ? -9.602 4.269 27.238 1.00 94.06 478 TYR A CA 1
ATOM 3640 C C . TYR A 1 478 ? -10.192 5.348 26.320 1.00 94.06 478 TYR A C 1
ATOM 3642 O O . TYR A 1 478 ? -9.576 5.691 25.317 1.00 94.06 478 TYR A O 1
ATOM 3650 N N . ALA A 1 479 ? -11.328 5.942 26.698 1.00 94.56 479 ALA A N 1
ATOM 3651 C CA . ALA A 1 479 ? -11.924 7.070 25.988 1.00 94.56 479 ALA A CA 1
ATOM 3652 C C . ALA A 1 479 ? -11.146 8.392 26.121 1.00 94.56 479 ALA A C 1
ATOM 3654 O O . ALA A 1 479 ? -11.360 9.281 25.306 1.00 94.56 479 ALA A O 1
ATOM 3655 N N . ALA A 1 480 ? -10.223 8.519 27.082 1.00 91.38 480 ALA A N 1
ATOM 3656 C CA . ALA A 1 480 ? -9.479 9.754 27.363 1.00 91.38 480 ALA A CA 1
ATOM 3657 C C . ALA A 1 480 ? -8.666 10.329 26.170 1.00 91.38 480 ALA A C 1
ATOM 3659 O O . ALA A 1 480 ? -8.286 11.501 26.193 1.00 91.38 480 ALA A O 1
ATOM 3660 N N . GLY A 1 481 ? -8.419 9.534 25.120 1.00 91.00 481 GLY A N 1
ATOM 3661 C CA . GLY A 1 481 ? -7.835 9.989 23.848 1.00 91.00 481 GLY A CA 1
ATOM 3662 C C . GLY A 1 481 ? -8.822 10.610 22.850 1.00 91.00 481 GLY A C 1
ATOM 3663 O O . GLY A 1 481 ? -8.413 11.079 21.793 1.00 91.00 481 GLY A O 1
ATOM 3664 N N . TYR A 1 482 ? -10.119 10.600 23.162 1.00 94.81 482 TYR A N 1
ATOM 3665 C CA . TYR A 1 482 ? -11.208 10.857 22.223 1.00 94.81 482 TYR A CA 1
ATOM 3666 C C . TYR A 1 482 ? -12.256 11.797 22.866 1.00 94.81 482 TYR A C 1
ATOM 3668 O O . TYR A 1 482 ? -13.092 11.332 23.650 1.00 94.81 482 TYR A O 1
ATOM 3676 N N . PRO A 1 483 ? -12.247 13.109 22.549 1.00 94.31 483 PRO A N 1
ATOM 3677 C CA . PRO A 1 483 ? -13.133 14.099 23.170 1.00 94.31 483 PRO A CA 1
ATOM 3678 C C . PRO A 1 483 ? -14.630 13.754 23.080 1.00 94.31 483 PRO A C 1
ATOM 3680 O O . PRO A 1 483 ? -15.284 13.626 24.113 1.00 94.31 483 PRO A O 1
ATOM 3683 N N . GLU A 1 484 ? -15.166 13.498 21.877 1.00 95.06 484 GLU A N 1
ATOM 3684 C CA . GLU A 1 484 ? -16.593 13.161 21.680 1.00 95.06 484 GLU A CA 1
ATOM 3685 C C . GLU A 1 484 ? -17.002 11.896 22.458 1.00 95.06 484 GLU A C 1
ATOM 3687 O O . GLU A 1 484 ? -18.069 11.849 23.074 1.00 95.06 484 GLU A O 1
ATOM 3692 N N . LEU A 1 485 ? -16.138 10.876 22.476 1.00 95.25 485 LEU A N 1
ATOM 3693 C CA . LEU A 1 485 ? -16.389 9.630 23.202 1.00 95.25 485 LEU A CA 1
ATOM 3694 C C . LEU A 1 485 ? -16.394 9.844 24.722 1.00 95.25 485 LEU A C 1
ATOM 3696 O O . LEU A 1 485 ? -17.206 9.246 25.428 1.00 95.25 485 LEU A O 1
ATOM 3700 N N . THR A 1 486 ? -15.515 10.716 25.220 1.00 95.69 486 THR A N 1
ATOM 3701 C CA . THR A 1 486 ? -15.484 11.114 26.631 1.00 95.69 486 THR A CA 1
ATOM 3702 C C . THR A 1 486 ? -16.783 11.827 27.004 1.00 95.69 486 THR A C 1
ATOM 3704 O O . THR A 1 486 ? -17.453 11.401 27.943 1.00 95.69 486 THR A O 1
ATOM 3707 N N . THR A 1 487 ? -17.214 12.826 26.223 1.00 95.06 487 THR A N 1
ATOM 3708 C CA . THR A 1 487 ? -18.510 13.501 26.416 1.00 95.06 487 THR A CA 1
ATOM 3709 C C . THR A 1 487 ? -19.680 12.514 26.379 1.00 95.06 487 THR A C 1
ATOM 3711 O O . THR A 1 487 ? -20.591 12.604 27.201 1.00 95.06 487 THR A O 1
ATOM 3714 N N . MET A 1 488 ? -19.670 11.539 25.464 1.00 94.00 488 MET A N 1
ATOM 3715 C CA . MET A 1 488 ? -20.713 10.513 25.391 1.00 94.00 488 MET A CA 1
ATOM 3716 C C . MET A 1 488 ? -20.790 9.675 26.671 1.00 94.00 488 MET A C 1
ATOM 3718 O O . MET A 1 488 ? -21.876 9.509 27.217 1.00 94.00 488 MET A O 1
ATOM 3722 N N . LEU A 1 489 ? -19.660 9.168 27.167 1.00 94.81 489 LEU A N 1
ATOM 3723 C CA . LEU A 1 489 ? -19.632 8.313 28.358 1.00 94.81 489 LEU A CA 1
ATOM 3724 C C . LEU A 1 489 ? -19.998 9.073 29.641 1.00 94.81 489 LEU A C 1
ATOM 3726 O O . LEU A 1 489 ? -20.680 8.516 30.501 1.00 94.81 489 LEU A O 1
ATOM 3730 N N . LEU A 1 490 ? -19.618 10.348 29.758 1.00 93.31 490 LEU A N 1
ATOM 3731 C CA . LEU A 1 490 ? -20.020 11.199 30.885 1.00 93.31 490 LEU A CA 1
ATOM 3732 C C . LEU A 1 490 ? -21.545 11.396 30.937 1.00 93.31 490 LEU A C 1
ATOM 3734 O O . LEU A 1 490 ? -22.143 11.241 32.000 1.00 93.31 490 LEU A O 1
ATOM 3738 N N . ASN A 1 491 ? -22.193 11.613 29.787 1.00 90.81 491 ASN A N 1
ATOM 3739 C CA . ASN A 1 491 ? -23.658 11.703 29.691 1.00 90.81 491 ASN A CA 1
ATOM 3740 C C . ASN A 1 491 ? -24.389 10.403 30.092 1.00 90.81 491 ASN A C 1
ATOM 3742 O O . ASN A 1 491 ? -25.566 10.451 30.440 1.00 90.81 491 ASN A O 1
ATOM 3746 N N . TYR A 1 492 ? -23.704 9.254 30.074 1.00 88.56 492 TYR A N 1
ATOM 3747 C CA . TYR A 1 492 ? -24.214 7.964 30.560 1.00 88.56 492 TYR A CA 1
ATOM 3748 C C . TYR A 1 492 ? -23.837 7.665 32.028 1.00 88.56 492 TYR A C 1
ATOM 3750 O O . TYR A 1 492 ? -24.001 6.540 32.498 1.00 88.56 492 TYR A O 1
ATOM 3758 N N . GLY A 1 493 ? -23.367 8.667 32.783 1.00 84.50 493 GLY A N 1
ATOM 3759 C CA . GLY A 1 493 ? -23.200 8.580 34.237 1.00 84.50 493 GLY A CA 1
ATOM 3760 C C . GLY A 1 493 ? -21.956 7.823 34.710 1.00 84.50 493 GLY A C 1
ATOM 3761 O O . GLY A 1 493 ? -21.942 7.311 35.830 1.00 84.50 493 GLY A O 1
ATOM 3762 N N . VAL A 1 494 ? -20.905 7.729 33.886 1.00 89.62 494 VAL A N 1
ATOM 3763 C CA . VAL A 1 494 ? -19.644 7.095 34.305 1.00 89.62 494 VAL A CA 1
ATOM 3764 C C . VAL A 1 494 ? -18.966 7.901 35.413 1.00 89.62 494 VAL A C 1
ATOM 3766 O O . VAL A 1 494 ? -18.809 9.115 35.310 1.00 89.62 494 VAL A O 1
ATOM 3769 N N . HIS A 1 495 ? -18.510 7.211 36.460 1.00 89.75 495 HIS A N 1
ATOM 3770 C CA . HIS A 1 495 ? -17.791 7.826 37.573 1.00 89.75 495 HIS A CA 1
ATOM 3771 C C . HIS A 1 495 ? -16.470 8.461 37.097 1.00 89.75 495 HIS A C 1
ATOM 3773 O O . HIS A 1 495 ? -15.506 7.772 36.761 1.00 89.75 495 HIS A O 1
ATOM 3779 N N . ILE A 1 496 ? -16.430 9.794 37.079 1.00 92.62 496 ILE A N 1
ATOM 3780 C CA . ILE A 1 496 ? -15.380 10.573 36.411 1.00 92.62 496 ILE A CA 1
ATOM 3781 C C . ILE A 1 496 ? -13.982 10.380 37.025 1.00 92.62 496 ILE A C 1
ATOM 3783 O O . ILE A 1 496 ? -13.008 10.186 36.300 1.00 92.62 496 ILE A O 1
ATOM 3787 N N . ASP A 1 497 ? -13.895 10.309 38.357 1.00 90.44 497 ASP A N 1
ATOM 3788 C CA . ASP A 1 497 ? -12.654 10.059 39.103 1.00 90.44 497 ASP A CA 1
ATOM 3789 C C . ASP A 1 497 ? -12.439 8.554 39.385 1.00 90.44 497 ASP A C 1
ATOM 3791 O O . ASP A 1 497 ? -11.977 8.172 40.459 1.00 90.44 497 ASP A O 1
ATOM 3795 N N . SER A 1 498 ? -12.844 7.651 38.481 1.00 89.19 498 SER A N 1
ATOM 3796 C CA . SER A 1 498 ? -12.518 6.221 38.633 1.00 89.19 498 SER A CA 1
ATOM 3797 C C . SER A 1 498 ? -11.003 6.023 38.602 1.00 89.19 498 SER A C 1
ATOM 3799 O O . SER A 1 498 ? -10.371 6.457 37.647 1.00 89.19 498 SER A O 1
ATOM 3801 N N . CYS A 1 499 ? -10.436 5.324 39.587 1.00 87.56 499 CYS A N 1
ATOM 3802 C CA . CYS A 1 499 ? -9.004 5.018 39.632 1.00 87.56 499 CYS A CA 1
ATOM 3803 C C . CYS A 1 499 ? -8.689 3.608 39.111 1.00 87.56 499 CYS A C 1
ATOM 3805 O O . CYS A 1 499 ? -9.307 2.638 39.554 1.00 87.56 499 CYS A O 1
ATOM 3807 N N . ASP A 1 500 ? -7.673 3.476 38.254 1.00 86.62 500 ASP A N 1
ATOM 3808 C CA . ASP A 1 500 ? -7.048 2.181 37.961 1.00 86.62 500 ASP A CA 1
ATOM 3809 C C . ASP A 1 500 ? -6.146 1.690 39.116 1.00 86.62 500 ASP A C 1
ATOM 3811 O O . ASP A 1 500 ? -5.954 2.376 40.126 1.00 86.62 500 ASP A O 1
ATOM 3815 N N . LYS A 1 501 ? -5.551 0.493 38.985 1.00 82.06 501 LYS A N 1
ATOM 3816 C CA . LYS A 1 501 ? -4.687 -0.098 40.031 1.00 82.06 501 LYS A CA 1
ATOM 3817 C C . LYS A 1 501 ? -3.416 0.708 40.362 1.00 82.06 501 LYS A C 1
ATOM 3819 O O . LYS A 1 501 ? -2.728 0.356 41.316 1.00 82.06 501 LYS A O 1
ATOM 3824 N N . ARG A 1 502 ? -3.089 1.766 39.610 1.00 77.06 502 ARG A N 1
ATOM 3825 C CA . ARG A 1 502 ? -1.983 2.707 39.877 1.00 77.06 502 ARG A CA 1
ATOM 3826 C C . ARG A 1 502 ? -2.468 4.048 40.449 1.00 77.06 502 ARG A C 1
ATOM 3828 O O . ARG A 1 502 ? -1.662 4.966 40.611 1.00 77.06 502 ARG A O 1
ATOM 3835 N N . GLY A 1 503 ? -3.765 4.188 40.731 1.00 78.00 503 GLY A N 1
ATOM 3836 C CA . GLY A 1 503 ? -4.379 5.449 41.149 1.00 78.00 503 GLY A CA 1
ATOM 3837 C C . GLY A 1 503 ? -4.550 6.458 40.010 1.00 78.00 503 GLY A C 1
ATOM 3838 O O . GLY A 1 503 ? -4.771 7.633 40.277 1.00 78.00 503 GLY A O 1
ATOM 3839 N N . TRP A 1 504 ? -4.408 6.046 38.745 1.00 91.56 504 TRP A N 1
ATOM 3840 C CA . TRP A 1 504 ? -4.640 6.949 37.616 1.00 91.56 504 TRP A CA 1
ATOM 3841 C C . TRP A 1 504 ? -6.137 7.116 37.393 1.00 91.56 504 TRP A C 1
ATOM 3843 O O . TRP A 1 504 ? -6.850 6.121 37.358 1.00 91.56 504 TRP A O 1
ATOM 3853 N N . THR A 1 505 ? -6.587 8.353 37.182 1.00 94.44 505 THR A N 1
ATOM 3854 C CA . THR A 1 505 ? -7.946 8.655 36.700 1.00 94.44 505 THR A CA 1
ATOM 3855 C C . THR A 1 505 ? -7.941 8.935 35.188 1.00 94.44 505 THR A C 1
ATOM 3857 O O . THR A 1 505 ? -6.873 9.177 34.609 1.00 94.44 505 THR A O 1
ATOM 3860 N N . PRO A 1 506 ? -9.105 8.970 34.512 1.00 94.94 506 PRO A N 1
ATOM 3861 C CA . PRO A 1 506 ? -9.214 9.433 33.128 1.00 94.94 506 PRO A CA 1
ATOM 3862 C C . PRO A 1 506 ? -8.584 10.812 32.879 1.00 94.94 506 PRO A C 1
ATOM 3864 O O . PRO A 1 506 ? -7.941 11.000 31.849 1.00 94.94 506 PRO A O 1
ATOM 3867 N N . LEU A 1 507 ? -8.666 11.741 33.843 1.00 95.25 507 LEU A N 1
ATOM 3868 C CA . LEU A 1 507 ? -8.026 13.061 33.751 1.00 95.25 507 LEU A CA 1
ATOM 3869 C C . LEU A 1 507 ? -6.491 12.963 33.715 1.00 95.25 507 LEU A C 1
ATOM 3871 O O . LEU A 1 507 ? -5.856 13.649 32.918 1.00 95.25 507 LEU A O 1
ATOM 3875 N N . HIS A 1 508 ? -5.894 12.057 34.500 1.00 93.12 508 HIS A N 1
ATOM 3876 C CA . HIS A 1 508 ? -4.459 11.763 34.408 1.00 93.12 508 HIS A CA 1
ATOM 3877 C C . HIS A 1 508 ? -4.091 11.160 33.044 1.00 93.12 508 HIS A C 1
ATOM 3879 O O . HIS A 1 508 ? -3.050 11.497 32.489 1.00 93.12 508 HIS A O 1
ATOM 3885 N N . CYS A 1 509 ? -4.950 10.304 32.476 1.00 93.50 509 CYS A N 1
ATOM 3886 C CA . CYS A 1 509 ? -4.724 9.721 31.150 1.00 93.50 509 CYS A CA 1
ATOM 3887 C C . CYS A 1 509 ? -4.798 10.770 30.026 1.00 93.50 509 CYS A C 1
ATOM 3889 O O . CYS A 1 509 ? -3.961 10.736 29.129 1.00 93.50 509 CYS A O 1
ATOM 3891 N N . ALA A 1 510 ? -5.754 11.704 30.083 1.00 95.00 510 ALA A N 1
ATOM 3892 C CA . ALA A 1 510 ? -5.890 12.786 29.107 1.00 95.00 510 ALA A CA 1
ATOM 3893 C C . ALA A 1 510 ? -4.722 13.787 29.188 1.00 95.00 510 ALA A C 1
ATOM 3895 O O . ALA A 1 510 ? -4.106 14.112 28.172 1.00 95.00 510 ALA A O 1
ATOM 3896 N N . ALA A 1 511 ? -4.372 14.227 30.402 1.00 91.12 511 ALA A N 1
ATOM 3897 C CA . ALA A 1 511 ? -3.308 15.201 30.629 1.00 91.12 511 ALA A CA 1
ATOM 3898 C C . ALA A 1 511 ? -1.912 14.649 30.280 1.00 91.12 511 ALA A C 1
ATOM 3900 O O . ALA A 1 511 ? -1.140 15.322 29.601 1.00 91.12 511 ALA A O 1
ATOM 3901 N N . ALA A 1 512 ? -1.615 13.394 30.640 1.00 90.94 512 ALA A N 1
ATOM 3902 C CA . ALA A 1 512 ? -0.342 12.733 30.320 1.00 90.94 512 ALA A CA 1
ATOM 3903 C C . ALA A 1 512 ? -0.176 12.343 28.832 1.00 90.94 512 ALA A C 1
ATOM 3905 O O . ALA A 1 512 ? 0.846 11.752 28.461 1.00 90.94 512 ALA A O 1
ATOM 3906 N N . ALA A 1 513 ? -1.170 12.639 27.992 1.00 88.88 513 ALA A N 1
ATOM 3907 C CA . ALA A 1 513 ? -1.156 12.424 26.546 1.00 88.88 513 ALA A CA 1
ATOM 3908 C C . ALA A 1 513 ? -1.443 13.711 25.738 1.00 88.88 513 ALA A C 1
ATOM 3910 O O . ALA A 1 513 ? -1.593 13.651 24.520 1.00 88.88 513 ALA A O 1
ATOM 3911 N N . GLY A 1 514 ? -1.507 14.875 26.400 1.00 92.56 514 GLY A N 1
ATOM 3912 C CA . GLY A 1 514 ? -1.641 16.179 25.741 1.00 92.56 514 GLY A CA 1
ATOM 3913 C C . GLY A 1 514 ? -3.033 16.492 25.187 1.00 92.56 514 GLY A C 1
ATOM 3914 O O . GLY A 1 514 ? -3.188 17.439 24.419 1.00 92.56 514 GLY A O 1
ATOM 3915 N N . HIS A 1 515 ? -4.060 15.721 25.551 1.00 94.25 515 HIS A N 1
ATOM 3916 C CA . HIS A 1 515 ? -5.402 15.844 24.978 1.00 94.25 515 HIS A CA 1
ATOM 3917 C C . HIS A 1 515 ? -6.193 16.998 25.613 1.00 94.25 515 HIS A C 1
ATOM 3919 O O . HIS A 1 515 ? -7.108 16.769 26.406 1.00 94.25 515 HIS A O 1
ATOM 3925 N N . LEU A 1 516 ? -5.834 18.236 25.251 1.00 95.19 516 LEU A N 1
ATOM 3926 C CA . LEU A 1 516 ? -6.408 19.478 25.782 1.00 95.19 516 LEU A CA 1
ATOM 3927 C C . LEU A 1 516 ? -7.938 19.453 25.844 1.00 95.19 516 LEU A C 1
ATOM 3929 O O . LEU A 1 516 ? -8.488 19.603 26.928 1.00 95.19 516 LEU A O 1
ATOM 3933 N N . GLU A 1 517 ? -8.629 19.205 24.729 1.00 95.50 517 GLU A N 1
ATOM 3934 C CA . GLU A 1 517 ? -10.100 19.222 24.718 1.00 95.50 517 GLU A CA 1
ATOM 3935 C C . GLU A 1 517 ? -10.707 18.167 25.655 1.00 95.50 517 GLU A C 1
ATOM 3937 O O . GLU A 1 517 ? -11.700 18.443 26.322 1.00 95.50 517 GLU A O 1
ATOM 3942 N N . THR A 1 518 ? -10.086 16.989 25.801 1.00 94.44 518 THR A N 1
ATOM 3943 C CA . THR A 1 518 ? -10.543 15.993 26.782 1.00 94.44 518 THR A CA 1
ATOM 3944 C C . THR A 1 518 ? -10.287 16.447 28.223 1.00 94.44 518 THR A C 1
ATOM 3946 O O . THR A 1 518 ? -11.111 16.186 29.097 1.00 94.44 518 THR A O 1
ATOM 3949 N N . VAL A 1 519 ? -9.178 17.148 28.489 1.00 95.62 519 VAL A N 1
ATOM 3950 C CA . VAL A 1 519 ? -8.896 17.753 29.804 1.00 95.62 519 VAL A CA 1
ATOM 3951 C C . VAL A 1 519 ? -9.932 18.829 30.144 1.00 95.62 519 VAL A C 1
ATOM 3953 O O . VAL A 1 519 ? -10.455 18.798 31.257 1.00 95.62 519 VAL A O 1
ATOM 3956 N N . LYS A 1 520 ? -10.295 19.700 29.188 1.00 94.44 520 LYS A N 1
ATOM 3957 C CA . LYS A 1 520 ? -11.393 20.673 29.340 1.00 94.44 520 LYS A CA 1
ATOM 3958 C C . LYS A 1 520 ? -12.699 19.973 29.700 1.00 94.44 520 LYS A C 1
ATOM 3960 O O . LYS A 1 520 ? -13.229 20.196 30.781 1.00 94.44 520 LYS A O 1
ATOM 3965 N N . ILE A 1 521 ? -13.145 19.040 28.852 1.00 95.38 521 ILE A N 1
ATOM 3966 C CA . ILE A 1 521 ? -14.393 18.283 29.033 1.00 95.38 521 ILE A CA 1
ATOM 3967 C C . ILE A 1 521 ? -14.445 17.616 30.412 1.00 95.38 521 ILE A C 1
ATOM 3969 O O . ILE A 1 521 ? -15.474 17.677 31.079 1.00 95.38 521 ILE A O 1
ATOM 3973 N N . LEU A 1 522 ? -13.355 16.988 30.861 1.00 94.44 522 LEU A N 1
ATOM 3974 C CA . LEU A 1 522 ? -13.317 16.326 32.165 1.00 94.44 522 LEU A CA 1
ATOM 3975 C C . LEU A 1 522 ? -13.395 17.331 33.327 1.00 94.44 522 LEU A C 1
ATOM 3977 O O . LEU A 1 522 ? -14.169 17.106 34.256 1.00 94.44 522 LEU A O 1
ATOM 3981 N N . LEU A 1 523 ? -12.650 18.439 33.283 1.00 92.25 523 LEU A N 1
ATOM 3982 C CA . LEU A 1 523 ? -12.686 19.473 34.327 1.00 92.25 523 LEU A CA 1
ATOM 3983 C C . LEU A 1 523 ? -14.043 20.193 34.381 1.00 92.25 523 LEU A C 1
ATOM 3985 O O . LEU A 1 523 ? -14.613 20.342 35.460 1.00 92.25 523 LEU A O 1
ATOM 3989 N N . GLU A 1 524 ? -14.607 20.547 33.227 1.00 91.69 524 GLU A N 1
ATOM 3990 C CA . GLU A 1 524 ? -15.931 21.174 33.083 1.00 91.69 524 GLU A CA 1
ATOM 3991 C C . GLU A 1 524 ? -17.074 20.250 33.550 1.00 91.69 524 GLU A C 1
ATOM 3993 O O . GLU A 1 524 ? -18.122 20.728 33.979 1.00 91.69 524 GLU A O 1
ATOM 3998 N N . ASN A 1 525 ? -16.860 18.927 33.544 1.00 90.38 525 ASN A N 1
ATOM 3999 C CA . ASN A 1 525 ? -17.768 17.926 34.122 1.00 90.38 525 ASN A CA 1
ATOM 4000 C C . ASN A 1 525 ? -17.387 17.511 35.564 1.00 90.38 525 ASN A C 1
ATOM 4002 O O . ASN A 1 525 ? -17.900 16.518 36.081 1.00 90.38 525 ASN A O 1
ATOM 4006 N N . GLY A 1 526 ? -16.514 18.268 36.240 1.00 87.31 526 GLY A N 1
ATOM 4007 C CA . GLY A 1 526 ? -16.231 18.122 37.672 1.00 87.31 526 GLY A CA 1
ATOM 4008 C C . GLY A 1 526 ? -15.154 17.098 38.052 1.00 87.31 526 GLY A C 1
ATOM 4009 O O . GLY A 1 526 ? -15.122 16.663 39.206 1.00 87.31 526 GLY A O 1
ATOM 4010 N N . ALA A 1 527 ? -14.269 16.702 37.129 1.00 91.06 527 ALA A N 1
ATOM 4011 C CA . ALA A 1 527 ? -13.113 15.863 37.453 1.00 91.06 527 ALA A CA 1
ATOM 4012 C C . ALA A 1 527 ? -12.166 16.584 38.423 1.00 91.06 527 ALA A C 1
ATOM 4014 O O . ALA A 1 527 ? -11.841 17.761 38.244 1.00 91.06 527 ALA A O 1
ATOM 4015 N N . LYS A 1 528 ? -11.652 15.879 39.432 1.00 87.00 528 LYS A N 1
ATOM 4016 C CA . LYS A 1 528 ? -10.779 16.499 40.438 1.00 87.00 528 LYS A CA 1
ATOM 4017 C C . LYS A 1 528 ? -9.354 16.656 39.912 1.00 87.00 528 LYS A C 1
ATOM 4019 O O . LYS A 1 528 ? -8.539 15.742 40.018 1.00 87.00 528 LYS A O 1
ATOM 4024 N N . GLY A 1 529 ? -9.010 17.858 39.446 1.00 78.31 529 GLY A N 1
ATOM 4025 C CA . GLY A 1 529 ? -7.626 18.237 39.110 1.00 78.31 529 GLY A CA 1
ATOM 4026 C C . GLY A 1 529 ? -6.626 18.092 40.272 1.00 78.31 529 GLY A C 1
ATOM 4027 O O . GLY A 1 529 ? -5.425 17.977 40.038 1.00 78.31 529 GLY A O 1
ATOM 4028 N N . THR A 1 530 ? -7.121 18.040 41.513 1.00 80.19 530 THR A N 1
ATOM 4029 C CA . THR A 1 530 ? -6.351 17.803 42.745 1.00 80.19 530 THR A CA 1
ATOM 4030 C C . THR A 1 530 ? -6.164 16.327 43.108 1.00 80.19 530 THR A C 1
ATOM 4032 O O . THR A 1 530 ? -5.403 16.034 44.029 1.00 80.19 530 THR A O 1
ATOM 4035 N N . CYS A 1 531 ? -6.823 15.383 42.422 1.00 78.19 531 CYS A N 1
ATOM 4036 C CA . CYS A 1 531 ? -6.541 13.962 42.623 1.00 78.19 531 CYS A CA 1
ATOM 4037 C C . CYS A 1 531 ? -5.098 13.643 42.221 1.00 78.19 531 CYS A C 1
ATOM 4039 O O . CYS A 1 531 ? -4.582 14.173 41.237 1.00 78.19 531 CYS A O 1
ATOM 4041 N N . SER A 1 532 ? -4.475 12.735 42.967 1.00 80.69 532 SER A N 1
ATOM 4042 C CA . SER A 1 532 ? -3.114 12.268 42.735 1.00 80.69 532 SER A CA 1
ATOM 4043 C C . SER A 1 532 ? -3.062 10.754 42.530 1.00 80.69 532 SER A C 1
ATOM 4045 O O . SER A 1 532 ? -3.855 9.987 43.079 1.00 80.69 532 SER A O 1
ATOM 4047 N N . THR A 1 533 ? -2.098 10.334 41.718 1.00 77.19 533 THR A N 1
ATOM 4048 C CA . THR A 1 533 ? -1.724 8.927 41.510 1.00 77.19 533 THR A CA 1
ATOM 4049 C C . THR A 1 533 ? -1.033 8.328 42.743 1.00 77.19 533 THR A C 1
ATOM 4051 O O . THR A 1 533 ? -0.662 9.045 43.671 1.00 77.19 533 THR A O 1
ATOM 4054 N N . LEU A 1 534 ? -0.768 7.011 42.750 1.00 74.19 534 LEU A N 1
ATOM 4055 C CA . LEU A 1 534 ? -0.009 6.368 43.840 1.00 74.19 534 LEU A CA 1
ATOM 4056 C C . LEU A 1 534 ? 1.440 6.880 44.001 1.00 74.19 534 LEU A C 1
ATOM 4058 O O . LEU A 1 534 ? 2.056 6.610 45.027 1.00 74.19 534 LEU A O 1
ATOM 4062 N N . CYS A 1 535 ? 1.985 7.622 43.028 1.00 65.62 535 CYS A N 1
ATOM 4063 C CA . CYS A 1 535 ? 3.258 8.346 43.153 1.00 65.62 535 CYS A CA 1
ATOM 4064 C C . CYS A 1 535 ? 3.075 9.849 43.450 1.00 65.62 535 CYS A C 1
ATOM 4066 O O . CYS A 1 535 ? 3.970 10.647 43.188 1.00 65.62 535 CYS A O 1
ATOM 4068 N N . SER A 1 536 ? 1.914 10.248 43.981 1.00 74.25 536 SER A N 1
ATOM 4069 C CA . SER A 1 536 ? 1.542 11.620 44.369 1.00 74.25 536 SER A CA 1
ATOM 4070 C C . SER A 1 536 ? 1.491 12.667 43.242 1.00 74.25 536 SER A C 1
ATOM 4072 O O . SER A 1 536 ? 1.087 13.800 43.497 1.00 74.25 536 SER A O 1
ATOM 4074 N N . LYS A 1 537 ? 1.816 12.308 41.993 1.00 73.81 537 LYS A N 1
ATOM 4075 C CA . LYS A 1 537 ? 1.696 13.191 40.821 1.00 73.81 537 LYS A CA 1
ATOM 4076 C C . LYS A 1 537 ? 0.218 13.405 40.461 1.00 73.81 537 LYS A C 1
ATOM 4078 O O . LYS A 1 537 ? -0.524 12.422 40.380 1.00 73.81 537 LYS A O 1
ATOM 4083 N N . THR A 1 538 ? -0.191 14.661 40.258 1.00 87.19 538 THR A N 1
ATOM 4084 C CA . THR A 1 538 ? -1.537 15.065 39.795 1.00 87.19 538 THR A CA 1
ATOM 4085 C C . THR A 1 538 ? -1.596 15.176 38.268 1.00 87.19 538 THR A C 1
ATOM 4087 O O . THR A 1 538 ? -0.565 15.170 37.593 1.00 87.19 538 THR A O 1
ATOM 4090 N N . ALA A 1 539 ? -2.792 15.333 37.696 1.00 82.56 539 ALA A N 1
ATOM 4091 C CA . ALA A 1 539 ? -2.957 15.476 36.248 1.00 82.56 539 ALA A CA 1
ATOM 4092 C C . ALA A 1 539 ? -2.216 16.698 35.663 1.00 82.56 539 ALA A C 1
ATOM 4094 O O . ALA A 1 539 ? -1.597 16.582 34.607 1.00 82.56 539 ALA A O 1
ATOM 4095 N N . MET A 1 540 ? -2.210 17.840 36.363 1.00 85.38 540 MET A N 1
ATOM 4096 C CA . MET A 1 540 ? -1.451 19.028 35.943 1.00 85.38 540 MET A CA 1
ATOM 4097 C C . MET A 1 540 ? 0.062 18.767 35.955 1.00 85.38 540 MET A C 1
ATOM 4099 O O . MET A 1 540 ? 0.754 19.129 35.007 1.00 85.38 540 MET A O 1
ATOM 4103 N N . VAL A 1 541 ? 0.568 18.086 36.988 1.00 75.75 541 VAL A N 1
ATOM 4104 C CA . VAL A 1 541 ? 1.985 17.703 37.101 1.00 75.75 541 VAL A CA 1
ATOM 4105 C C . VAL A 1 541 ? 2.405 16.798 35.933 1.00 75.75 541 VAL A C 1
ATOM 4107 O O . VAL A 1 541 ? 3.408 17.077 35.283 1.00 75.75 541 VAL A O 1
ATOM 4110 N N . LEU A 1 542 ? 1.584 15.806 35.564 1.00 73.62 542 LEU A N 1
ATOM 4111 C CA . LEU A 1 542 ? 1.849 14.948 34.397 1.00 73.62 542 LEU A CA 1
ATOM 4112 C C . LEU A 1 542 ? 1.809 15.691 33.044 1.00 73.62 542 LEU A C 1
ATOM 4114 O O . LEU A 1 542 ? 2.421 15.222 32.084 1.00 73.62 542 LEU A O 1
ATOM 4118 N N . ALA A 1 543 ? 1.102 16.823 32.943 1.00 78.12 543 ALA A N 1
ATOM 4119 C CA . ALA A 1 543 ? 1.124 17.678 31.752 1.00 78.12 543 ALA A CA 1
ATOM 4120 C C . ALA A 1 543 ? 2.381 18.566 31.692 1.00 78.12 543 ALA A C 1
ATOM 4122 O O . ALA A 1 543 ? 2.936 18.755 30.609 1.00 78.12 543 ALA A O 1
ATOM 4123 N N . ILE A 1 544 ? 2.853 19.061 32.845 1.00 73.19 544 ILE A N 1
ATOM 4124 C CA . ILE A 1 544 ? 4.113 19.815 32.977 1.00 73.19 544 ILE A CA 1
ATOM 4125 C C . ILE A 1 544 ? 5.300 18.929 32.583 1.00 73.19 544 ILE A C 1
ATOM 4127 O O . ILE A 1 544 ? 6.078 19.297 31.707 1.00 73.19 544 ILE A O 1
ATOM 4131 N N . GLU A 1 545 ? 5.394 17.730 33.163 1.00 70.50 545 GLU A N 1
ATOM 4132 C CA . GLU A 1 545 ? 6.473 16.754 32.917 1.00 70.50 545 GLU A CA 1
ATOM 4133 C C . GLU A 1 545 ? 6.580 16.294 31.459 1.00 70.50 545 GLU A C 1
ATOM 4135 O O . GLU A 1 545 ? 7.624 15.810 31.030 1.00 70.50 545 GLU A O 1
ATOM 4140 N N . ARG A 1 546 ? 5.496 16.432 30.689 1.00 75.81 546 ARG A N 1
ATOM 4141 C CA . ARG A 1 546 ? 5.412 16.011 29.285 1.00 75.81 546 ARG A CA 1
ATOM 4142 C C . ARG A 1 546 ? 5.361 17.182 28.300 1.00 75.81 546 ARG A C 1
ATOM 4144 O O . ARG A 1 546 ? 5.122 16.970 27.116 1.00 75.81 546 ARG A O 1
ATOM 4151 N N . GLY A 1 547 ? 5.610 18.405 28.776 1.00 82.50 547 GLY A N 1
ATOM 4152 C CA . GLY A 1 547 ? 5.767 19.595 27.936 1.00 82.50 547 GLY A CA 1
ATOM 4153 C C . GLY A 1 547 ? 4.485 20.096 27.263 1.00 82.50 547 GLY A C 1
ATOM 4154 O O . GLY A 1 547 ? 4.567 20.886 26.326 1.00 82.50 547 GLY A O 1
ATOM 4155 N N . TYR A 1 548 ? 3.300 19.672 27.715 1.00 90.12 548 TYR A N 1
ATOM 4156 C CA . TYR A 1 548 ? 2.024 20.041 27.096 1.00 90.12 548 TYR A CA 1
ATOM 4157 C C . TYR A 1 548 ? 1.566 21.441 27.539 1.00 90.12 548 TYR A C 1
ATOM 4159 O O . TYR A 1 548 ? 0.625 21.585 28.323 1.00 90.12 548 TYR A O 1
ATOM 4167 N N . SER A 1 549 ? 2.245 22.474 27.026 1.00 86.38 549 SER A N 1
ATOM 4168 C CA . SER A 1 549 ? 2.057 23.900 27.353 1.00 86.38 549 SER A CA 1
ATOM 4169 C C . SER A 1 549 ? 0.599 24.324 27.474 1.00 86.38 549 SER A C 1
ATOM 4171 O O . SER A 1 549 ? 0.226 24.995 28.433 1.00 86.38 549 SER A O 1
ATOM 4173 N N . ASP A 1 550 ? -0.232 23.905 26.527 1.00 87.12 550 ASP A N 1
ATOM 4174 C CA . ASP A 1 550 ? -1.593 24.414 26.371 1.00 87.12 550 ASP A CA 1
ATOM 4175 C C . ASP A 1 550 ? -2.540 23.770 27.393 1.00 87.12 550 ASP A C 1
ATOM 4177 O O . ASP A 1 550 ? -3.446 24.419 27.916 1.00 87.12 550 ASP A O 1
ATOM 4181 N N . VAL A 1 551 ? -2.261 22.512 27.756 1.00 87.56 551 VAL A N 1
ATOM 4182 C CA . VAL A 1 551 ? -2.919 21.788 28.853 1.00 87.56 551 VAL A CA 1
ATOM 4183 C C . VAL A 1 551 ? -2.557 22.428 30.191 1.00 87.56 551 VAL A C 1
ATOM 4185 O O . VAL A 1 551 ? -3.441 22.701 31.001 1.00 87.56 551 VAL A O 1
ATOM 4188 N N . VAL A 1 552 ? -1.272 22.724 30.414 1.00 86.31 552 VAL A N 1
ATOM 4189 C CA . VAL A 1 552 ? -0.799 23.408 31.631 1.00 86.31 552 VAL A CA 1
ATOM 4190 C C . VAL A 1 552 ? -1.394 24.813 31.736 1.00 86.31 552 VAL A C 1
ATOM 4192 O O . VAL A 1 552 ? -1.864 25.197 32.805 1.00 86.31 552 VAL A O 1
ATOM 4195 N N . LYS A 1 553 ? -1.437 25.558 30.628 1.00 86.25 553 LYS A N 1
ATOM 4196 C CA . LYS A 1 553 ? -2.045 26.889 30.546 1.00 86.25 553 LYS A CA 1
ATOM 4197 C C . LYS A 1 553 ? -3.529 26.852 30.916 1.00 86.25 553 LYS A C 1
ATOM 4199 O O . LYS A 1 553 ? -3.938 27.650 31.752 1.00 86.25 553 LYS A O 1
ATOM 4204 N N . TYR A 1 554 ? -4.301 25.903 30.382 1.00 87.56 554 TYR A N 1
ATOM 4205 C CA . TYR A 1 554 ? -5.713 25.752 30.748 1.00 87.56 554 TYR A CA 1
ATOM 4206 C C . TYR A 1 554 ? -5.894 25.352 32.224 1.00 87.56 554 TYR A C 1
ATOM 4208 O O . TYR A 1 554 ? -6.742 25.925 32.900 1.00 87.56 554 TYR A O 1
ATOM 421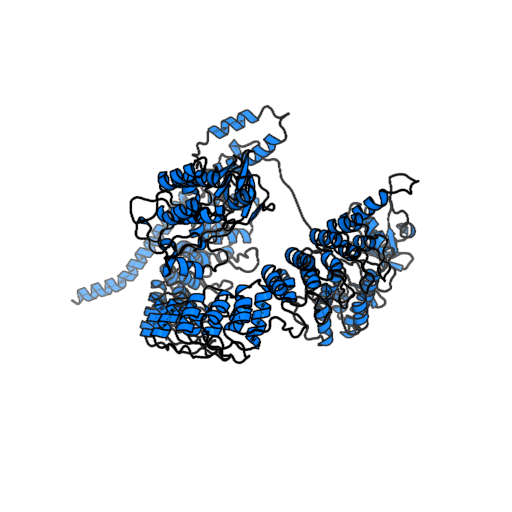6 N N . PHE A 1 555 ? -5.057 24.460 32.778 1.00 84.00 555 PHE A N 1
ATOM 4217 C CA . PHE A 1 555 ? -5.067 24.178 34.225 1.00 84.00 555 PHE A CA 1
ATOM 4218 C C . PHE A 1 555 ? -4.830 25.448 35.066 1.00 84.00 555 PHE A C 1
ATOM 4220 O O . PHE A 1 555 ? -5.548 25.666 36.041 1.00 84.00 555 PHE A O 1
ATOM 4227 N N . VAL A 1 556 ? -3.870 26.303 34.682 1.00 79.06 556 VAL A N 1
ATOM 4228 C CA . VAL A 1 556 ? -3.636 27.598 35.352 1.00 79.06 556 VAL A CA 1
ATOM 4229 C C . VAL A 1 556 ? -4.854 28.516 35.214 1.00 79.06 556 VAL A C 1
ATOM 4231 O O . VAL A 1 556 ? -5.297 29.078 36.212 1.00 79.06 556 VAL A O 1
ATOM 4234 N N . GLU A 1 557 ? -5.432 28.635 34.016 1.00 79.06 557 GLU A N 1
ATOM 4235 C CA . GLU A 1 557 ? -6.630 29.449 33.758 1.00 79.06 557 GLU A CA 1
ATOM 4236 C C . GLU A 1 557 ? -7.834 28.989 34.600 1.00 79.06 557 GLU A C 1
ATOM 4238 O O . GLU A 1 557 ? -8.513 29.823 35.191 1.00 79.06 557 GLU A O 1
ATOM 4243 N N . CYS A 1 558 ? -8.056 27.683 34.769 1.00 68.62 558 CYS A N 1
ATOM 4244 C CA . CYS A 1 558 ? -9.080 27.180 35.690 1.00 68.62 558 CYS A CA 1
ATOM 4245 C C . CYS A 1 558 ? -8.819 27.613 37.144 1.00 68.62 558 CYS A C 1
ATOM 4247 O O . CYS A 1 558 ? -9.749 28.033 37.832 1.00 68.62 558 CYS A O 1
ATOM 4249 N N . THR A 1 559 ? -7.566 27.571 37.615 1.00 60.03 559 THR A N 1
ATOM 4250 C CA . THR A 1 559 ? -7.223 27.955 39.001 1.00 60.03 559 THR A CA 1
ATOM 4251 C C . THR A 1 559 ? -7.345 29.452 39.315 1.00 60.03 559 THR A C 1
ATOM 4253 O O . THR A 1 559 ? -7.222 29.818 40.480 1.00 60.03 559 THR A O 1
ATOM 4256 N N . THR A 1 560 ? -7.607 30.327 38.335 1.00 47.47 560 THR A N 1
ATOM 4257 C CA . THR A 1 560 ? -7.757 31.780 38.565 1.00 47.47 560 THR A CA 1
ATOM 4258 C C . THR A 1 560 ? -9.209 32.269 38.637 1.00 47.47 560 THR A C 1
ATOM 4260 O O . THR A 1 560 ? -9.426 33.478 38.716 1.00 47.47 560 THR A O 1
ATOM 4263 N N . THR A 1 561 ? -10.205 31.369 38.620 1.00 40.94 561 THR A N 1
ATOM 4264 C CA . THR A 1 561 ? -11.628 31.744 38.443 1.00 40.94 561 THR A CA 1
ATOM 4265 C C . THR A 1 561 ? -12.536 31.646 39.678 1.00 40.94 561 THR A C 1
ATOM 4267 O O . THR A 1 561 ? -13.649 32.163 39.621 1.00 40.94 561 THR A O 1
ATOM 4270 N N . GLU A 1 562 ? -12.072 31.097 40.808 1.00 34.22 562 GLU A N 1
ATOM 4271 C CA . GLU A 1 562 ? -12.762 31.187 42.110 1.00 34.22 562 GLU A CA 1
ATOM 4272 C C . GLU A 1 562 ? -11.789 31.624 43.227 1.00 34.22 562 GLU A C 1
ATOM 4274 O O . GLU A 1 562 ? -10.585 31.370 43.163 1.00 34.22 562 GLU A O 1
ATOM 4279 N N . ASP A 1 563 ? -12.297 32.352 44.227 1.00 28.78 563 ASP A N 1
ATOM 4280 C CA . ASP A 1 563 ? -11.487 33.191 45.124 1.00 28.78 563 ASP A CA 1
ATOM 4281 C C . ASP A 1 563 ? -10.509 32.433 46.047 1.00 28.78 563 ASP A C 1
ATOM 4283 O O . ASP A 1 563 ? -10.934 31.669 46.916 1.00 28.78 563 ASP A O 1
ATOM 4287 N N . ASN A 1 564 ? -9.211 32.776 45.971 1.00 26.31 564 ASN A N 1
ATOM 4288 C CA . ASN A 1 564 ? -8.427 33.336 47.098 1.00 26.31 564 ASN A CA 1
ATOM 4289 C C . ASN A 1 564 ? -7.003 33.787 46.665 1.00 26.31 564 ASN A C 1
ATOM 4291 O O . ASN A 1 564 ? -6.086 32.980 46.535 1.00 26.31 564 ASN A O 1
ATOM 4295 N N . LEU A 1 565 ? -6.810 35.102 46.499 1.00 31.55 565 LEU A N 1
ATOM 4296 C CA . LEU A 1 565 ? -5.558 35.834 46.189 1.00 31.55 565 LEU A CA 1
ATOM 4297 C C . LEU A 1 565 ? -5.684 37.276 46.776 1.00 31.55 565 LEU A C 1
ATOM 4299 O O . LEU A 1 565 ? -6.768 37.574 47.287 1.00 31.55 565 LEU A O 1
ATOM 4303 N N . PRO A 1 566 ? -4.703 38.223 46.710 1.00 50.81 566 PRO A N 1
ATOM 4304 C CA . PRO A 1 566 ? -3.354 38.222 46.103 1.00 50.81 566 PRO A CA 1
ATOM 4305 C C . PRO A 1 566 ? -2.251 38.799 47.061 1.00 50.81 566 PRO A C 1
ATOM 4307 O O . PRO A 1 566 ? -2.333 38.604 48.268 1.00 50.81 566 PRO A O 1
ATOM 4310 N N . VAL A 1 567 ? -1.298 39.597 46.515 1.00 24.33 567 VAL A N 1
ATOM 4311 C CA . VAL A 1 567 ? -0.240 40.448 47.151 1.00 24.33 567 VAL A CA 1
ATOM 4312 C C . VAL A 1 567 ? 1.097 39.708 47.385 1.00 24.33 567 VAL A C 1
ATOM 4314 O O . VAL A 1 567 ? 1.131 38.756 48.148 1.00 24.33 567 VAL A O 1
ATOM 4317 N N . SER A 1 568 ? 2.264 40.084 46.824 1.00 24.42 568 SER A N 1
ATOM 4318 C CA . SER A 1 568 ? 2.722 41.181 45.922 1.00 24.42 568 SER A CA 1
ATOM 4319 C C . SER A 1 568 ? 4.100 40.771 45.313 1.00 24.42 568 SER A C 1
ATOM 4321 O O . SER A 1 568 ? 4.673 39.815 45.819 1.00 24.42 568 SER A O 1
ATOM 4323 N N . SER A 1 569 ? 4.787 41.440 44.371 1.00 23.55 569 SER A N 1
ATOM 4324 C CA . SER A 1 569 ? 4.519 42.527 43.403 1.00 23.55 569 SER A CA 1
ATOM 4325 C C . SER A 1 569 ? 5.746 42.682 42.467 1.00 23.55 569 SER A C 1
ATOM 4327 O O . SER A 1 569 ? 6.808 42.147 42.768 1.00 23.55 569 SER A O 1
ATOM 4329 N N . LYS A 1 570 ? 5.607 43.521 41.424 1.00 23.77 570 LYS A N 1
ATOM 4330 C CA . LYS A 1 570 ? 6.641 44.042 40.498 1.00 23.77 570 LYS A CA 1
ATOM 4331 C C . LYS A 1 570 ? 7.162 43.112 39.397 1.00 23.77 570 LYS A C 1
ATOM 4333 O O . LYS A 1 570 ? 7.405 41.929 39.579 1.00 23.77 570 LYS A O 1
ATOM 4338 N N . GLU A 1 571 ? 7.351 43.747 38.246 1.00 33.12 571 GLU A N 1
ATOM 4339 C CA . GLU A 1 571 ? 7.993 43.232 37.041 1.00 33.12 571 GLU A CA 1
ATOM 4340 C C . GLU A 1 571 ? 9.529 43.335 37.132 1.00 33.12 571 GLU A C 1
ATOM 4342 O O . GLU A 1 571 ? 10.070 44.029 37.996 1.00 33.12 571 GLU A O 1
ATOM 4347 N N . SER A 1 572 ? 10.195 42.785 36.109 1.00 30.70 572 SER A N 1
ATOM 4348 C CA . SER A 1 572 ? 11.616 42.936 35.750 1.00 30.70 572 SER A CA 1
ATOM 4349 C C . SER A 1 572 ? 12.651 42.177 36.600 1.00 30.70 572 SER A C 1
ATOM 4351 O O . SER A 1 572 ? 12.563 42.099 37.818 1.00 30.70 572 SER A O 1
ATOM 4353 N N . ALA A 1 573 ? 13.668 41.658 35.897 1.00 33.75 573 ALA A N 1
ATOM 4354 C CA . ALA A 1 573 ? 14.859 40.980 36.419 1.00 33.75 573 ALA A CA 1
ATOM 4355 C C . ALA A 1 573 ? 14.649 39.648 37.180 1.00 33.75 573 ALA A C 1
ATOM 4357 O O . ALA A 1 573 ? 15.070 39.511 38.326 1.00 33.75 573 ALA A O 1
ATOM 4358 N N . GLU A 1 574 ? 14.202 38.592 36.483 1.00 38.69 574 GLU A N 1
ATOM 4359 C CA . GLU A 1 574 ? 14.614 37.210 36.827 1.00 38.69 574 GLU A CA 1
ATOM 4360 C C . GLU A 1 574 ? 16.084 36.965 36.419 1.00 38.69 574 GLU A C 1
ATOM 4362 O O . GLU A 1 574 ? 16.428 36.092 35.622 1.00 38.69 574 GLU A O 1
ATOM 4367 N N . THR A 1 575 ? 16.977 37.797 36.956 1.00 47.19 575 THR A N 1
ATOM 4368 C CA . THR A 1 575 ? 18.421 37.735 36.729 1.00 47.19 575 THR A CA 1
ATOM 4369 C C . THR A 1 575 ? 19.049 36.913 37.849 1.00 47.19 575 THR A C 1
ATOM 4371 O O . THR A 1 575 ? 19.361 37.451 38.905 1.00 47.19 575 THR A O 1
ATOM 4374 N N . LEU A 1 576 ? 19.235 35.608 37.620 1.00 46.50 576 LEU A N 1
ATOM 4375 C CA . LEU A 1 576 ? 20.001 34.684 38.482 1.00 46.50 576 LEU A CA 1
ATOM 4376 C C . LEU A 1 576 ? 19.528 34.519 39.946 1.00 46.50 576 LEU A C 1
ATOM 4378 O O . LEU A 1 576 ? 20.191 33.809 40.702 1.00 46.50 576 LEU A O 1
ATOM 4382 N N . ALA A 1 577 ? 18.387 35.093 40.340 1.00 46.50 577 ALA A N 1
ATOM 4383 C CA . ALA A 1 577 ? 17.842 34.993 41.695 1.00 46.50 577 ALA A CA 1
ATOM 4384 C C . ALA A 1 577 ? 17.726 33.526 42.157 1.00 46.50 577 ALA A C 1
ATOM 4386 O O . ALA A 1 577 ? 17.080 32.703 41.504 1.00 46.50 577 ALA A O 1
ATOM 4387 N N . GLY A 1 578 ? 18.383 33.185 43.270 1.00 49.88 578 GLY A N 1
ATOM 4388 C CA . GLY A 1 578 ? 18.430 31.808 43.785 1.00 49.88 578 GLY A CA 1
ATOM 4389 C C . GLY A 1 578 ? 19.408 30.855 43.073 1.00 49.88 578 GLY A C 1
ATOM 4390 O O . GLY A 1 578 ? 19.443 29.673 43.404 1.00 49.88 578 GLY A O 1
ATOM 4391 N N . CYS A 1 579 ? 20.223 31.341 42.130 1.00 51.69 579 CYS A N 1
ATOM 4392 C CA . CYS A 1 579 ? 21.396 30.637 41.580 1.00 51.69 579 CYS A CA 1
ATOM 4393 C C . CYS A 1 579 ? 22.731 31.291 41.999 1.00 51.69 579 CYS A C 1
ATOM 4395 O O . CYS A 1 579 ? 23.788 30.917 41.494 1.00 51.69 579 CYS A O 1
ATOM 4397 N N . GLU A 1 580 ? 22.684 32.255 42.922 1.00 60.91 580 GLU A N 1
ATOM 4398 C CA . GLU A 1 580 ? 23.812 33.091 43.359 1.00 60.91 580 GLU A CA 1
ATOM 4399 C C . GLU A 1 580 ? 25.009 32.286 43.896 1.00 60.91 580 GLU A C 1
ATOM 4401 O O . GLU A 1 580 ? 26.151 32.661 43.640 1.00 60.91 580 GLU A O 1
ATOM 4406 N N . GLU A 1 581 ? 24.779 31.143 44.557 1.00 60.12 581 GLU A N 1
ATOM 4407 C CA . GLU A 1 581 ? 25.856 30.274 45.071 1.00 60.12 581 GLU A CA 1
ATOM 4408 C C . GLU A 1 581 ? 26.683 29.576 43.970 1.00 60.12 581 GLU A C 1
ATOM 4410 O O . GLU A 1 581 ? 27.784 29.104 44.241 1.00 60.12 581 GLU A O 1
ATOM 4415 N N . TYR A 1 582 ? 26.188 29.551 42.725 1.00 65.31 582 TYR A N 1
ATOM 4416 C CA . TYR A 1 582 ? 26.878 28.981 41.558 1.00 65.31 582 TYR A CA 1
ATOM 4417 C C . TYR A 1 582 ? 27.578 30.043 40.697 1.00 65.31 582 TYR A C 1
ATOM 4419 O O . TYR A 1 582 ? 28.071 29.718 39.615 1.00 65.31 582 TYR A O 1
ATOM 4427 N N . ILE A 1 583 ? 27.619 31.309 41.128 1.00 66.88 583 ILE A N 1
ATOM 4428 C CA . ILE A 1 583 ? 28.353 32.370 40.428 1.00 66.88 583 ILE A CA 1
ATOM 4429 C C . ILE A 1 583 ? 29.805 32.358 40.914 1.00 66.88 583 ILE A C 1
ATOM 4431 O O . ILE A 1 583 ? 30.117 32.810 42.014 1.00 66.88 583 ILE A O 1
ATOM 4435 N N . LEU A 1 584 ? 30.708 31.839 40.082 1.00 69.81 584 LEU A N 1
ATOM 4436 C CA . LEU A 1 584 ? 32.129 31.751 40.405 1.00 69.81 584 LEU A CA 1
ATOM 4437 C C . LEU A 1 584 ? 32.855 33.049 40.057 1.00 69.81 584 LEU A C 1
ATOM 4439 O O . LEU A 1 584 ? 32.753 33.560 38.937 1.00 69.81 584 LEU A O 1
ATOM 4443 N N . ASN A 1 585 ? 33.649 33.541 41.006 1.00 66.50 585 ASN A N 1
ATOM 4444 C CA . ASN A 1 585 ? 34.516 34.695 40.816 1.00 66.50 585 ASN A CA 1
ATOM 4445 C C . ASN A 1 585 ? 35.569 34.414 39.714 1.00 66.50 585 ASN A C 1
ATOM 4447 O O . ASN A 1 585 ? 36.402 33.518 39.887 1.00 66.50 585 ASN A O 1
ATOM 4451 N N . PRO A 1 586 ? 35.584 35.167 38.596 1.00 65.62 586 PRO A N 1
ATOM 4452 C CA . PRO A 1 586 ? 36.454 34.871 37.456 1.00 65.62 586 PRO A CA 1
ATOM 4453 C C . PRO A 1 586 ? 37.962 34.983 37.726 1.00 65.62 586 PRO A C 1
ATOM 4455 O O . PRO A 1 586 ? 38.740 34.485 36.919 1.00 65.62 586 PRO A O 1
ATOM 4458 N N . THR A 1 587 ? 38.398 35.633 38.815 1.00 65.38 587 THR A N 1
ATOM 4459 C CA . THR A 1 587 ? 39.831 35.708 39.168 1.00 65.38 587 THR A CA 1
ATOM 4460 C C . THR A 1 587 ? 40.386 34.405 39.724 1.00 65.38 587 THR A C 1
ATOM 4462 O O . THR A 1 587 ? 41.596 34.195 39.676 1.00 65.38 587 THR A O 1
ATOM 4465 N N . ASP A 1 588 ? 39.514 33.541 40.241 1.00 67.12 588 ASP A N 1
ATOM 4466 C CA . ASP A 1 588 ? 39.900 32.352 41.008 1.00 67.12 588 ASP A CA 1
ATOM 4467 C C . ASP A 1 588 ? 40.010 31.115 40.095 1.00 67.12 588 ASP A C 1
ATOM 4469 O O . ASP A 1 588 ? 40.371 30.025 40.536 1.00 67.12 588 ASP A O 1
ATOM 4473 N N . VAL A 1 589 ? 39.689 31.303 38.808 1.00 68.50 589 VAL A N 1
ATOM 4474 C CA . VAL A 1 589 ? 39.860 30.363 37.700 1.00 68.50 589 VAL A CA 1
ATOM 4475 C C . VAL A 1 589 ? 41.167 30.701 36.981 1.00 68.50 589 VAL A C 1
ATOM 4477 O O . VAL A 1 589 ? 41.335 31.794 36.439 1.00 68.50 589 VAL A O 1
ATOM 4480 N N . HIS A 1 590 ? 42.109 29.764 36.961 1.00 69.56 590 HIS A N 1
ATOM 4481 C CA . HIS A 1 590 ? 43.398 29.904 36.285 1.00 69.56 590 HIS A CA 1
ATOM 4482 C C . HIS A 1 590 ? 43.453 28.959 35.084 1.00 69.56 590 HIS A C 1
ATOM 4484 O O . HIS A 1 590 ? 43.173 27.776 35.221 1.00 69.56 590 HIS A O 1
ATOM 4490 N N . PHE A 1 591 ? 43.800 29.467 33.900 1.00 71.44 591 PHE A N 1
ATOM 4491 C CA . PHE A 1 591 ? 43.790 28.691 32.654 1.00 71.44 591 PHE A CA 1
ATOM 4492 C C . PHE A 1 591 ? 45.177 28.133 32.308 1.00 71.44 591 PHE A C 1
ATOM 4494 O O . PHE A 1 591 ? 46.153 28.882 32.288 1.00 71.44 591 PHE A O 1
ATOM 4501 N N . ASP A 1 592 ? 45.247 26.850 31.942 1.00 63.62 592 ASP A N 1
ATOM 4502 C CA . ASP A 1 592 ? 46.492 26.160 31.559 1.00 63.62 592 ASP A CA 1
ATOM 4503 C C . ASP A 1 592 ? 47.091 26.704 30.244 1.00 63.62 592 ASP A C 1
ATOM 4505 O O . ASP A 1 592 ? 48.282 26.546 29.972 1.00 63.62 592 ASP A O 1
ATOM 4509 N N . SER A 1 593 ? 46.254 27.279 29.370 1.00 61.41 593 SER A N 1
ATOM 4510 C CA . SER A 1 593 ? 46.624 27.673 28.005 1.00 61.41 593 SER A CA 1
ATOM 4511 C C . SER A 1 593 ? 45.711 28.761 27.424 1.00 61.41 593 SER A C 1
ATOM 4513 O O . SER A 1 593 ? 44.624 29.041 27.930 1.00 61.41 593 SER A O 1
ATOM 4515 N N . SER A 1 594 ? 46.154 29.393 26.334 1.00 49.19 594 SER A N 1
ATOM 4516 C CA . SER A 1 594 ? 45.463 30.519 25.699 1.00 49.19 594 SER A CA 1
ATOM 4517 C C . SER A 1 594 ? 44.488 30.096 24.584 1.00 49.19 594 SER A C 1
ATOM 4519 O O . SER A 1 594 ? 44.911 29.851 23.455 1.00 49.19 594 SER A O 1
ATOM 4521 N N . TRP A 1 595 ? 43.187 30.154 24.890 1.00 49.56 595 TRP A N 1
ATOM 4522 C CA . TRP A 1 595 ? 42.042 30.234 23.958 1.00 49.56 595 TRP A CA 1
ATOM 4523 C C . TRP A 1 595 ? 41.772 29.038 23.016 1.00 49.56 595 TRP A C 1
ATOM 4525 O O . TRP A 1 595 ? 42.099 29.056 21.830 1.00 49.56 595 TRP A O 1
ATOM 4535 N N . GLY A 1 596 ? 41.020 28.058 23.532 1.00 51.66 596 GLY A N 1
ATOM 4536 C CA . GLY A 1 596 ? 40.304 27.014 22.778 1.00 51.66 596 GLY A CA 1
ATOM 4537 C C . GLY A 1 596 ? 38.774 27.103 22.945 1.00 51.66 596 GLY A C 1
ATOM 4538 O O . GLY A 1 596 ? 38.260 28.078 23.490 1.00 51.66 596 GLY A O 1
ATOM 4539 N N . VAL A 1 597 ? 38.033 26.090 22.471 1.00 52.06 597 VAL A N 1
ATOM 4540 C CA . VAL A 1 597 ? 36.567 25.970 22.698 1.00 52.06 597 VAL A CA 1
ATOM 4541 C C . VAL A 1 597 ? 36.272 25.344 24.066 1.00 52.06 597 VAL A C 1
ATOM 4543 O O . VAL A 1 597 ? 35.460 25.869 24.830 1.00 52.06 597 VAL A O 1
ATOM 4546 N N . ASN A 1 598 ? 36.997 24.272 24.384 1.00 57.69 598 ASN A N 1
ATOM 4547 C CA . ASN A 1 598 ? 37.182 23.785 25.742 1.00 57.69 598 ASN A CA 1
ATOM 4548 C C . ASN A 1 598 ? 38.594 24.212 26.165 1.00 57.69 598 ASN A C 1
ATOM 4550 O O . ASN A 1 598 ? 39.541 24.057 25.390 1.00 57.69 598 ASN A O 1
ATOM 4554 N N . ILE A 1 599 ? 38.729 24.789 27.355 1.00 66.69 599 ILE A N 1
ATOM 4555 C CA . ILE A 1 599 ? 40.002 25.250 27.914 1.00 66.69 599 ILE A CA 1
ATOM 4556 C C . ILE A 1 599 ? 40.145 24.606 29.286 1.00 66.69 599 ILE A C 1
ATOM 4558 O O . ILE A 1 599 ? 39.210 24.644 30.081 1.00 66.69 599 ILE A O 1
ATOM 4562 N N . SER A 1 600 ? 41.292 24.008 29.576 1.00 69.00 600 SER A N 1
ATOM 4563 C CA . SER A 1 600 ? 41.547 23.446 30.896 1.00 69.00 600 SER A CA 1
ATOM 4564 C C . SER A 1 600 ? 42.207 24.448 31.838 1.00 69.00 600 SER A C 1
ATOM 4566 O O . SER A 1 600 ? 42.809 25.433 31.401 1.00 69.00 600 SER A O 1
ATOM 4568 N N . GLY A 1 601 ? 42.088 24.191 33.136 1.00 73.38 601 GLY A N 1
ATOM 4569 C CA . GLY A 1 601 ? 42.650 25.048 34.168 1.00 73.38 601 GLY A CA 1
ATOM 4570 C C . GLY A 1 601 ? 42.542 24.456 35.568 1.00 73.38 601 GLY A C 1
ATOM 4571 O O . GLY A 1 601 ? 42.212 23.276 35.732 1.00 73.38 601 GLY A O 1
ATOM 4572 N N . THR A 1 602 ? 42.745 25.308 36.571 1.00 70.44 602 THR A N 1
ATOM 4573 C CA . THR A 1 602 ? 42.455 25.035 37.981 1.00 70.44 602 THR A CA 1
ATOM 4574 C C . THR A 1 602 ? 41.511 26.082 38.576 1.00 70.44 602 THR A C 1
ATOM 4576 O O . THR A 1 602 ? 41.504 27.246 38.174 1.00 70.44 602 THR A O 1
ATOM 4579 N N . TRP A 1 603 ? 40.703 25.665 39.549 1.00 70.00 603 TRP A N 1
ATOM 4580 C CA . TRP A 1 603 ? 39.917 26.538 40.422 1.00 70.00 603 TRP A CA 1
ATOM 4581 C C . TRP A 1 603 ? 40.022 25.996 41.845 1.00 70.00 603 TRP A C 1
ATOM 4583 O O . TRP A 1 603 ? 39.749 24.817 42.068 1.00 70.00 603 TRP A O 1
ATOM 4593 N N . LEU A 1 604 ? 40.481 26.829 42.787 1.00 64.56 604 LEU A N 1
ATOM 4594 C CA . LEU A 1 604 ? 40.818 26.418 44.163 1.00 64.56 604 LEU A CA 1
ATOM 4595 C C . LEU A 1 604 ? 41.669 25.127 44.191 1.00 64.56 604 LEU A C 1
ATOM 4597 O O . LEU A 1 604 ? 41.281 24.114 44.775 1.00 64.56 604 LEU A O 1
ATOM 4601 N N . ASP A 1 605 ? 42.791 25.156 43.461 1.00 61.91 605 ASP A N 1
ATOM 4602 C CA . ASP A 1 605 ? 43.742 24.051 43.228 1.00 61.91 605 ASP A CA 1
ATOM 4603 C C . ASP A 1 605 ? 43.160 22.754 42.616 1.00 61.91 605 ASP A C 1
ATOM 4605 O O . ASP A 1 605 ? 43.896 21.799 42.369 1.00 61.91 605 ASP A O 1
ATOM 4609 N N . SER A 1 606 ? 41.863 22.718 42.294 1.00 64.25 606 SER A N 1
ATOM 4610 C CA . SER A 1 606 ? 41.181 21.564 41.695 1.00 64.25 606 SER A CA 1
ATOM 4611 C C . SER A 1 606 ? 41.157 21.664 40.160 1.00 64.25 606 SER A C 1
ATOM 4613 O O . SER A 1 606 ? 40.883 22.748 39.639 1.00 64.25 606 SER A O 1
ATOM 4615 N N . PRO A 1 607 ? 41.415 20.578 39.404 1.00 71.19 607 PRO A N 1
ATOM 4616 C CA . PRO A 1 607 ? 41.451 20.614 37.941 1.00 71.19 607 PRO A CA 1
ATOM 4617 C C . PRO A 1 607 ? 40.050 20.730 37.317 1.00 71.19 607 PRO A C 1
ATOM 4619 O O . PRO A 1 607 ? 39.137 19.973 37.649 1.00 71.19 607 PRO A O 1
ATOM 4622 N N . ILE A 1 608 ? 39.896 21.645 36.356 1.00 74.56 608 ILE A N 1
ATOM 4623 C CA . ILE A 1 608 ? 38.609 21.993 35.726 1.00 74.56 608 ILE A CA 1
ATOM 4624 C C . ILE A 1 608 ? 38.665 21.995 34.190 1.00 74.56 608 ILE A C 1
ATOM 4626 O O . ILE A 1 608 ? 39.709 22.254 33.582 1.00 74.56 608 ILE A O 1
ATOM 4630 N N . GLU A 1 609 ? 37.520 21.716 33.562 1.00 74.31 609 GLU A N 1
ATOM 4631 C CA . GLU A 1 609 ? 37.253 21.974 32.142 1.00 74.31 609 GLU A CA 1
ATOM 4632 C C . GLU A 1 609 ? 36.305 23.179 32.027 1.00 74.31 609 GLU A C 1
ATOM 4634 O O . GLU A 1 609 ? 35.200 23.190 32.573 1.00 74.31 609 GLU A O 1
ATOM 4639 N N . VAL A 1 610 ? 36.742 24.212 31.307 1.00 68.44 610 VAL A N 1
ATOM 4640 C CA . VAL A 1 610 ? 35.980 25.437 31.060 1.00 68.44 610 VAL A CA 1
ATOM 4641 C C . VAL A 1 610 ? 35.461 25.445 29.630 1.00 68.44 610 VAL A C 1
ATOM 4643 O O . VAL A 1 610 ? 36.230 25.345 28.671 1.00 68.44 610 VAL A O 1
ATOM 4646 N N . LYS A 1 611 ? 34.146 25.612 29.478 1.00 65.06 611 LYS A N 1
ATOM 4647 C CA . LYS A 1 611 ? 33.467 25.598 28.178 1.00 65.06 611 LYS A CA 1
ATOM 4648 C C . LYS A 1 611 ? 32.976 26.999 27.813 1.00 65.06 611 LYS A C 1
ATOM 4650 O O . LYS A 1 611 ? 32.028 27.510 28.414 1.00 65.06 611 LYS A O 1
ATOM 4655 N N . VAL A 1 612 ? 33.607 27.617 26.814 1.00 60.41 612 VAL A N 1
ATOM 4656 C CA . VAL A 1 612 ? 33.309 28.998 26.396 1.00 60.41 612 VAL A CA 1
ATOM 4657 C C . VAL A 1 612 ? 32.263 28.990 25.279 1.00 60.41 612 VAL A C 1
ATOM 4659 O O . VAL A 1 612 ? 32.571 28.673 24.128 1.00 60.41 612 VAL A O 1
ATOM 4662 N N . LYS A 1 613 ? 31.013 29.364 25.586 1.00 58.12 613 LYS A N 1
ATOM 4663 C CA . LYS A 1 613 ? 29.978 29.534 24.552 1.00 58.12 613 LYS A CA 1
ATOM 4664 C C . LYS A 1 613 ? 30.171 30.872 23.841 1.00 58.12 613 LYS A C 1
ATOM 4666 O O . LYS A 1 613 ? 30.092 31.929 24.459 1.00 58.12 613 LYS A O 1
ATOM 4671 N N . LYS A 1 614 ? 30.422 30.831 22.530 1.00 47.59 614 LYS A N 1
ATOM 4672 C CA . LYS A 1 614 ? 30.557 32.040 21.710 1.00 47.59 614 LYS A CA 1
ATOM 4673 C C . LYS A 1 614 ? 29.179 32.647 21.415 1.00 47.59 614 LYS A C 1
ATOM 4675 O O . LYS A 1 614 ? 28.427 32.097 20.620 1.00 47.59 614 LYS A O 1
ATOM 4680 N N . HIS A 1 615 ? 28.961 33.823 22.004 1.00 42.81 615 HIS A N 1
ATOM 4681 C CA . HIS A 1 615 ? 27.955 34.850 21.700 1.00 42.81 615 HIS A CA 1
ATOM 4682 C C . HIS A 1 615 ? 26.531 34.754 22.282 1.00 42.81 615 HIS A C 1
ATOM 4684 O O . HIS A 1 615 ? 25.847 33.738 22.232 1.00 42.81 615 HIS A O 1
ATOM 4690 N N . SER A 1 616 ? 26.088 35.947 22.712 1.00 40.38 616 SER A N 1
ATOM 4691 C CA . SER A 1 616 ? 24.715 36.434 22.940 1.00 40.38 616 SER A CA 1
ATOM 4692 C C . SER A 1 616 ? 23.822 35.700 23.951 1.00 40.38 616 SER A C 1
ATOM 4694 O O . SER A 1 616 ? 23.325 34.601 23.729 1.00 40.38 616 SER A O 1
ATOM 4696 N N . TYR A 1 617 ? 23.532 36.422 25.036 1.00 50.84 617 TYR A N 1
ATOM 4697 C CA . TYR A 1 617 ? 22.578 36.079 26.088 1.00 50.84 617 TYR A CA 1
ATOM 4698 C C . TYR A 1 617 ? 21.187 35.735 25.532 1.00 50.84 617 TYR A C 1
ATOM 4700 O O . TYR A 1 617 ? 20.578 36.521 24.808 1.00 50.84 617 TYR A O 1
ATOM 4708 N N . SER A 1 618 ? 20.653 34.591 25.952 1.00 47.97 618 SER A N 1
ATOM 4709 C CA . SER A 1 618 ? 19.246 34.197 25.814 1.00 47.97 618 SER A CA 1
ATOM 4710 C C . SER A 1 618 ? 18.903 33.156 26.894 1.00 47.97 618 SER A C 1
ATOM 4712 O O . SER A 1 618 ? 19.814 32.647 27.557 1.00 47.97 618 SER A O 1
ATOM 4714 N N . LYS A 1 619 ? 17.603 32.860 27.094 1.00 48.88 619 LYS A N 1
ATOM 4715 C CA . LYS A 1 619 ? 17.061 31.997 28.175 1.00 48.88 619 LYS A CA 1
ATOM 4716 C C . LYS A 1 619 ? 17.914 30.764 28.487 1.00 48.88 619 LYS A C 1
ATOM 4718 O O . LYS A 1 619 ? 18.162 30.475 29.656 1.00 48.88 619 LYS A O 1
ATOM 4723 N N . ASN A 1 620 ? 18.392 30.094 27.439 1.00 54.59 620 ASN A N 1
ATOM 4724 C CA . ASN A 1 620 ? 19.116 28.829 27.490 1.00 54.59 620 ASN A CA 1
ATOM 4725 C C . ASN A 1 620 ? 20.265 28.809 28.512 1.00 54.59 620 ASN A C 1
ATOM 4727 O O . ASN A 1 620 ? 20.484 27.767 29.106 1.00 54.59 620 ASN A O 1
ATOM 4731 N N . VAL A 1 621 ? 20.974 29.920 28.763 1.00 56.47 621 VAL A N 1
ATOM 4732 C CA . VAL A 1 621 ? 22.092 29.942 29.735 1.00 56.47 621 VAL A CA 1
ATOM 4733 C C . VAL A 1 621 ? 21.601 29.840 31.184 1.00 56.47 621 VAL A C 1
ATOM 4735 O O . VAL A 1 621 ? 22.164 29.080 31.968 1.00 56.47 621 VAL A O 1
ATOM 4738 N N . VAL A 1 622 ? 20.540 30.571 31.543 1.00 58.97 622 VAL A N 1
ATOM 4739 C CA . VAL A 1 622 ? 19.936 30.500 32.888 1.00 58.97 622 VAL A CA 1
ATOM 4740 C C . VAL A 1 622 ? 19.210 29.169 33.065 1.00 58.97 622 VAL A C 1
ATOM 4742 O O . VAL A 1 622 ? 19.281 28.560 34.128 1.00 58.97 622 VAL A O 1
ATOM 4745 N N . GLU A 1 623 ? 18.567 28.677 32.008 1.00 61.00 623 GLU A N 1
ATOM 4746 C CA . GLU A 1 623 ? 17.872 27.396 32.035 1.00 61.00 623 GLU A CA 1
ATOM 4747 C C . GLU A 1 623 ? 18.848 26.214 32.171 1.00 61.00 623 GLU A C 1
ATOM 4749 O O . GLU A 1 623 ? 18.679 25.389 33.066 1.00 61.00 623 GLU A O 1
ATOM 4754 N N . GLU A 1 624 ? 19.922 26.173 31.377 1.00 64.56 624 GLU A N 1
ATOM 4755 C CA . GLU A 1 624 ? 21.012 25.191 31.478 1.00 64.56 624 GLU A CA 1
ATOM 4756 C C . GLU A 1 624 ? 21.692 25.246 32.852 1.00 64.56 624 GLU A C 1
ATOM 4758 O O . GLU A 1 624 ? 21.873 24.197 33.468 1.00 64.56 624 GLU A O 1
ATOM 4763 N N . LEU A 1 625 ? 21.967 26.442 33.392 1.00 67.56 625 LEU A N 1
ATOM 4764 C CA . LEU A 1 625 ? 22.448 26.599 34.769 1.00 67.56 625 LEU A CA 1
ATOM 4765 C C . LEU A 1 625 ? 21.458 26.008 35.781 1.00 67.56 625 LEU A C 1
ATOM 4767 O O . LEU A 1 625 ? 21.863 25.217 36.623 1.00 67.56 625 LEU A O 1
ATOM 4771 N N . SER A 1 626 ? 20.167 26.341 35.686 1.00 66.56 626 SER A N 1
ATOM 4772 C CA . SER A 1 626 ? 19.137 25.887 36.633 1.00 66.56 626 SER A CA 1
ATOM 4773 C C . SER A 1 626 ? 18.857 24.378 36.578 1.00 66.56 626 SER A C 1
ATOM 4775 O O . SER A 1 626 ? 18.432 23.802 37.584 1.00 66.56 626 SER A O 1
ATOM 4777 N N . ARG A 1 627 ? 19.102 23.752 35.414 1.00 68.31 627 ARG A N 1
ATOM 4778 C CA . ARG A 1 627 ? 19.034 22.303 35.187 1.00 68.31 627 ARG A CA 1
ATOM 4779 C C . ARG A 1 627 ? 20.285 21.590 35.714 1.00 68.31 627 ARG A C 1
ATOM 4781 O O . ARG A 1 627 ? 20.138 20.511 36.271 1.00 68.31 627 ARG A O 1
ATOM 4788 N N . TRP A 1 628 ? 21.484 22.171 35.566 1.00 67.50 628 TRP A N 1
ATOM 4789 C CA . TRP A 1 628 ? 22.757 21.543 35.966 1.00 67.50 628 TRP A CA 1
ATOM 4790 C C . TRP A 1 628 ? 23.195 21.813 37.411 1.00 67.50 628 TRP A C 1
ATOM 4792 O O . TRP A 1 628 ? 23.770 20.921 38.028 1.00 67.50 628 TRP A O 1
ATOM 4802 N N . SER A 1 629 ? 22.940 22.996 37.978 1.00 66.69 629 SER A N 1
ATOM 4803 C CA . SER A 1 629 ? 23.441 23.374 39.314 1.00 66.69 629 SER A CA 1
ATOM 4804 C C . SER A 1 629 ? 22.930 22.464 40.434 1.00 66.69 629 SER A C 1
ATOM 4806 O O . SER A 1 629 ? 23.636 22.183 41.397 1.00 66.69 629 SER A O 1
ATOM 4808 N N . LYS A 1 630 ? 21.714 21.938 40.267 1.00 69.19 630 LYS A N 1
ATOM 4809 C CA . LYS A 1 630 ? 21.038 21.033 41.208 1.00 69.19 630 LYS A CA 1
ATOM 4810 C C . LYS A 1 630 ? 21.467 19.564 41.058 1.00 69.19 630 LYS A C 1
ATOM 4812 O O . LYS A 1 630 ? 20.933 18.705 41.762 1.00 69.19 630 LYS A O 1
ATOM 4817 N N . LEU A 1 631 ? 22.396 19.256 40.147 1.00 77.88 631 LEU A N 1
ATOM 4818 C CA . LEU A 1 631 ? 22.877 17.899 39.882 1.00 77.88 631 LEU A CA 1
ATOM 4819 C C . LEU A 1 631 ? 24.195 17.649 40.615 1.00 77.88 631 LEU A C 1
ATOM 4821 O O . LEU A 1 631 ? 25.232 18.235 40.316 1.00 77.88 631 LEU A O 1
ATOM 4825 N N . ASN A 1 632 ? 24.152 16.727 41.570 1.00 77.19 632 ASN A N 1
ATOM 4826 C CA . ASN A 1 632 ? 25.306 16.278 42.336 1.00 77.19 632 ASN A CA 1
ATOM 4827 C C . ASN A 1 632 ? 25.234 14.751 42.465 1.00 77.19 632 ASN A C 1
ATOM 4829 O O . ASN A 1 632 ? 24.493 14.224 43.301 1.00 77.19 632 ASN A O 1
ATOM 4833 N N . HIS A 1 633 ? 25.959 14.050 41.591 1.00 82.38 633 HIS A N 1
ATOM 4834 C CA . HIS A 1 633 ? 26.004 12.591 41.514 1.00 82.38 633 HIS A CA 1
ATOM 4835 C C . HIS A 1 633 ? 27.398 12.131 41.070 1.00 82.38 633 HIS A C 1
ATOM 4837 O O . HIS A 1 633 ? 27.973 12.796 40.210 1.00 82.38 633 HIS A O 1
ATOM 4843 N N . PRO A 1 634 ? 27.936 10.991 41.549 1.00 79.88 634 PRO A N 1
ATOM 4844 C CA . PRO A 1 634 ? 29.236 10.492 41.090 1.00 79.88 634 PRO A CA 1
ATOM 4845 C C . PRO A 1 634 ? 29.325 10.260 39.573 1.00 79.88 634 PRO A C 1
ATOM 4847 O O . PRO A 1 634 ? 30.418 10.323 39.023 1.00 79.88 634 PRO A O 1
ATOM 4850 N N . HIS A 1 635 ? 28.186 10.043 38.904 1.00 87.00 635 HIS A N 1
ATOM 4851 C CA . HIS A 1 635 ? 28.094 9.687 37.482 1.00 87.00 635 HIS A CA 1
ATOM 4852 C C . HIS A 1 635 ? 27.499 10.779 36.573 1.00 87.00 635 HIS A C 1
ATOM 4854 O O . HIS A 1 635 ? 27.110 10.521 35.433 1.00 87.00 635 HIS A O 1
ATOM 4860 N N . VAL A 1 636 ? 27.423 12.018 37.057 1.00 85.56 636 VAL A N 1
ATOM 4861 C CA . VAL A 1 636 ? 27.087 13.199 36.247 1.00 85.56 636 VAL A CA 1
ATOM 4862 C C . VAL A 1 636 ? 28.220 14.198 36.446 1.00 85.56 636 VAL A C 1
ATOM 4864 O O . VAL A 1 636 ? 28.610 14.439 37.586 1.00 85.56 636 VAL A O 1
ATOM 4867 N N . VAL A 1 637 ? 28.785 14.742 35.362 1.00 82.88 637 VAL A N 1
ATOM 4868 C CA . VAL A 1 637 ? 29.932 15.664 35.452 1.00 82.88 637 VAL A CA 1
ATOM 4869 C C . VAL A 1 637 ? 29.546 16.867 36.303 1.00 82.88 637 VAL A C 1
ATOM 4871 O O . VAL A 1 637 ? 28.600 17.586 35.976 1.00 82.88 637 VAL A O 1
ATOM 4874 N N . LYS A 1 638 ? 30.268 17.096 37.402 1.00 80.50 638 LYS A N 1
ATOM 4875 C CA . LYS A 1 638 ? 29.887 18.158 38.332 1.00 80.50 638 LYS A CA 1
ATOM 4876 C C . LYS A 1 638 ? 30.079 19.535 37.694 1.00 80.50 638 LYS A C 1
ATOM 4878 O O . LYS A 1 638 ? 31.178 19.885 37.268 1.00 80.50 638 LYS A O 1
ATOM 4883 N N . LEU A 1 639 ? 29.020 20.343 37.692 1.00 80.75 639 LEU A N 1
ATOM 4884 C CA . LEU A 1 639 ? 29.131 21.783 37.482 1.00 80.75 639 LEU A CA 1
ATOM 4885 C C . LEU A 1 639 ? 29.597 22.425 38.798 1.00 80.75 639 LEU A C 1
ATOM 4887 O O . LEU A 1 639 ? 28.919 22.300 39.816 1.00 80.75 639 LEU A O 1
ATOM 4891 N N . TYR A 1 640 ? 30.741 23.112 38.789 1.00 73.12 640 TYR A N 1
ATOM 4892 C CA . TYR A 1 640 ? 31.165 23.937 39.928 1.00 73.12 640 TYR A CA 1
ATOM 4893 C C . TYR A 1 640 ? 30.477 25.304 39.910 1.00 73.12 640 TYR A C 1
ATOM 4895 O O . TYR A 1 640 ? 30.160 25.841 40.965 1.00 73.12 640 TYR A O 1
ATOM 4903 N N . GLY A 1 641 ? 30.196 25.836 38.717 1.00 71.88 641 GLY A N 1
ATOM 4904 C CA . GLY A 1 641 ? 29.369 27.025 38.539 1.00 71.88 641 GLY A CA 1
ATOM 4905 C C . GLY A 1 641 ? 29.607 27.729 37.206 1.00 71.88 641 GLY A C 1
ATOM 4906 O O . GLY A 1 641 ? 30.205 27.175 36.282 1.00 71.88 641 GLY A O 1
ATOM 4907 N N . ILE A 1 642 ? 29.126 28.964 37.102 1.00 74.38 642 ILE A N 1
ATOM 4908 C CA . ILE A 1 642 ? 29.290 29.838 35.940 1.00 74.38 642 ILE A CA 1
ATOM 4909 C C . ILE A 1 642 ? 30.114 31.067 36.329 1.00 74.38 642 ILE A C 1
ATOM 4911 O O . ILE A 1 642 ? 29.841 31.713 37.340 1.00 74.38 642 ILE A O 1
ATOM 4915 N N . CYS A 1 643 ? 31.105 31.429 35.517 1.00 67.62 643 CYS A N 1
ATOM 4916 C CA . CYS A 1 643 ? 31.750 32.733 35.630 1.00 67.62 643 CYS A CA 1
ATOM 4917 C C . CYS A 1 643 ? 30.950 33.757 34.825 1.00 67.62 643 CYS A C 1
ATOM 4919 O O . CYS A 1 643 ? 30.809 33.649 33.602 1.00 67.62 643 CYS A O 1
ATOM 4921 N N . TYR A 1 644 ? 30.418 34.747 35.538 1.00 60.97 644 TYR A N 1
ATOM 4922 C CA . TYR A 1 644 ? 29.478 35.734 35.026 1.00 60.97 644 TYR A CA 1
ATOM 4923 C C . TYR A 1 644 ? 29.832 37.123 35.569 1.00 60.97 644 TYR A C 1
ATOM 4925 O O . TYR A 1 644 ? 29.921 37.317 36.780 1.00 60.97 644 TYR A O 1
ATOM 4933 N N . SER A 1 645 ? 30.000 38.102 34.682 1.00 55.28 645 SER A N 1
ATOM 4934 C CA . SER A 1 645 ? 30.056 39.524 35.032 1.00 55.28 645 SER A CA 1
ATOM 4935 C C . SER A 1 645 ? 29.678 40.381 33.823 1.00 55.28 645 SER A C 1
ATOM 4937 O O . SER A 1 645 ? 29.849 39.963 32.678 1.00 55.28 645 SER A O 1
ATOM 4939 N N . GLU A 1 646 ? 29.241 41.619 34.064 1.00 49.72 646 GLU A N 1
ATOM 4940 C CA . GLU A 1 646 ? 28.981 42.609 33.001 1.00 49.72 646 GLU A CA 1
ATOM 4941 C C . GLU A 1 646 ? 30.249 42.985 32.204 1.00 49.72 646 GLU A C 1
ATOM 4943 O O . GLU A 1 646 ? 30.166 43.548 31.114 1.00 49.72 646 GLU A O 1
ATOM 4948 N N . SER A 1 647 ? 31.433 42.659 32.734 1.00 44.09 647 SER A N 1
ATOM 4949 C CA . SER A 1 647 ? 32.742 42.906 32.123 1.00 44.09 647 SER A CA 1
ATOM 4950 C C . SER A 1 647 ? 33.288 41.742 31.281 1.00 44.09 647 SER A C 1
ATOM 4952 O O . SER A 1 647 ? 34.306 41.918 30.609 1.00 44.09 647 SER A O 1
ATOM 4954 N N . ILE A 1 648 ? 32.644 40.567 31.284 1.00 55.34 648 ILE A N 1
ATOM 4955 C CA . ILE A 1 648 ? 33.086 39.378 30.536 1.00 55.34 648 ILE A CA 1
ATOM 4956 C C . ILE A 1 648 ? 32.182 39.154 29.318 1.00 55.34 648 ILE A C 1
ATOM 4958 O O . ILE A 1 648 ? 30.989 38.884 29.429 1.00 55.34 648 ILE A O 1
ATOM 4962 N N . SER A 1 649 ? 32.773 39.238 28.123 1.00 53.38 649 SER A N 1
ATOM 4963 C CA . SER A 1 649 ? 32.042 39.266 26.845 1.00 53.38 649 SER A CA 1
ATOM 4964 C C . SER A 1 649 ? 31.396 37.941 26.423 1.00 53.38 649 SER A C 1
ATOM 4966 O O . SER A 1 649 ? 30.535 37.938 25.544 1.00 53.38 649 SER A O 1
ATOM 4968 N N . ASN A 1 650 ? 31.801 36.816 27.018 1.00 60.53 650 ASN A N 1
ATOM 4969 C CA . ASN A 1 650 ? 31.169 35.508 26.842 1.00 60.53 650 ASN A CA 1
ATOM 4970 C C . ASN A 1 650 ? 31.217 34.774 28.199 1.00 60.53 650 ASN A C 1
ATOM 4972 O O . ASN A 1 650 ? 32.321 34.429 28.628 1.00 60.53 650 ASN A O 1
ATOM 4976 N N . PRO A 1 651 ? 30.083 34.552 28.894 1.00 66.25 651 PRO A N 1
ATOM 4977 C CA . PRO A 1 651 ? 30.078 33.786 30.137 1.00 66.25 651 PRO A CA 1
ATOM 4978 C C . PRO A 1 651 ? 30.458 32.326 29.863 1.00 66.25 651 PRO A C 1
ATOM 4980 O O . PRO A 1 651 ? 30.170 31.782 28.791 1.00 66.25 651 PRO A O 1
ATOM 4983 N N . PHE A 1 652 ? 31.107 31.686 30.833 1.00 69.38 652 PHE A N 1
ATOM 4984 C CA . PHE A 1 652 ? 31.608 30.321 30.692 1.00 69.38 652 PHE A CA 1
ATOM 4985 C C . PHE A 1 652 ? 31.259 29.459 31.903 1.00 69.38 652 PHE A C 1
ATOM 4987 O O . PHE A 1 652 ? 31.295 29.913 33.047 1.00 69.38 652 PHE A O 1
ATOM 4994 N N . PHE A 1 653 ? 30.919 28.202 31.631 1.00 76.75 653 PHE A N 1
ATOM 4995 C CA . PHE A 1 653 ? 30.637 27.201 32.655 1.00 76.75 653 PHE A CA 1
ATOM 4996 C C . PHE A 1 653 ? 31.930 26.476 33.040 1.00 76.75 653 PHE A C 1
ATOM 4998 O O . PHE A 1 653 ? 32.750 26.159 32.172 1.00 76.75 653 PHE A O 1
ATOM 5005 N N . VAL A 1 654 ? 32.088 26.224 34.338 1.00 72.44 654 VAL A N 1
ATOM 5006 C CA . VAL A 1 654 ? 33.250 25.576 34.953 1.00 72.44 654 VAL A CA 1
ATOM 5007 C C . VAL A 1 654 ? 32.827 24.200 35.458 1.00 72.44 654 VAL A C 1
ATOM 5009 O O . VAL A 1 654 ? 32.058 24.089 36.416 1.00 72.44 654 VAL A O 1
ATOM 5012 N N . TYR A 1 655 ? 33.323 23.153 34.804 1.00 78.38 655 TYR A N 1
ATOM 5013 C CA . TYR A 1 655 ? 33.008 21.760 35.107 1.00 78.38 655 TYR A CA 1
ATOM 5014 C C . TYR A 1 655 ? 34.212 21.022 35.700 1.00 78.38 655 TYR A C 1
ATOM 5016 O O . TYR A 1 655 ? 35.367 21.402 35.500 1.00 78.38 655 TYR A O 1
ATOM 5024 N N . GLU A 1 656 ? 33.931 19.918 36.382 1.00 79.25 656 GLU A N 1
ATOM 5025 C CA . GLU A 1 656 ? 34.883 18.839 36.644 1.00 79.25 656 GLU A CA 1
ATOM 5026 C C . GLU A 1 656 ? 35.588 18.389 35.352 1.00 79.25 656 GLU A C 1
ATOM 5028 O O . GLU A 1 656 ? 34.940 18.148 34.333 1.00 79.25 656 GLU A O 1
ATOM 5033 N N . ARG A 1 657 ? 36.925 18.292 35.387 1.00 76.25 657 ARG A N 1
ATOM 5034 C CA . ARG A 1 657 ? 37.750 17.945 34.220 1.00 76.25 657 ARG A CA 1
ATOM 5035 C C . ARG A 1 657 ? 37.753 16.431 33.959 1.00 76.25 657 ARG A C 1
ATOM 5037 O O . ARG A 1 657 ? 38.330 15.697 34.761 1.00 76.25 657 ARG A O 1
ATOM 5044 N N . PRO A 1 658 ? 37.241 15.938 32.818 1.00 69.75 658 PRO A N 1
ATOM 5045 C CA . PRO A 1 658 ? 37.563 14.589 32.370 1.00 69.75 658 PRO A CA 1
ATOM 5046 C C . PRO A 1 658 ? 39.012 14.551 31.865 1.00 69.75 658 PRO A C 1
ATOM 5048 O O . PRO A 1 658 ? 39.412 15.359 31.025 1.00 69.75 658 PRO A O 1
ATOM 5051 N N . THR A 1 659 ? 39.817 13.621 32.373 1.00 69.88 659 THR A N 1
ATOM 5052 C CA . THR A 1 659 ? 41.240 13.484 32.006 1.00 69.88 659 THR A CA 1
ATOM 5053 C C . THR A 1 659 ? 41.479 12.421 30.936 1.00 69.88 659 THR A C 1
ATOM 5055 O O . THR A 1 659 ? 42.465 12.505 30.207 1.00 69.88 659 THR A O 1
ATOM 5058 N N . HIS A 1 660 ? 40.560 11.462 30.796 1.00 75.25 660 HIS A N 1
ATOM 5059 C CA . HIS A 1 660 ? 40.671 10.318 29.887 1.00 75.25 660 HIS A CA 1
ATOM 5060 C C . HIS A 1 660 ? 39.815 10.441 28.610 1.00 75.25 660 HIS A C 1
ATOM 5062 O O . HIS A 1 660 ? 39.739 9.496 27.827 1.00 75.25 660 HIS A O 1
ATOM 5068 N N . GLY A 1 661 ? 39.206 11.608 28.370 1.00 80.56 661 GLY A N 1
ATOM 5069 C CA . GLY A 1 661 ? 38.407 11.884 27.172 1.00 80.56 661 GLY A CA 1
ATOM 5070 C C . GLY A 1 661 ? 36.987 11.312 27.230 1.00 80.56 661 GLY A C 1
ATOM 5071 O O . GLY A 1 661 ? 36.430 11.085 28.308 1.00 80.56 661 GLY A O 1
ATOM 5072 N N . SER A 1 662 ? 36.373 11.137 26.059 1.00 87.19 662 SER A N 1
ATOM 5073 C CA . SER A 1 662 ? 35.076 10.467 25.921 1.00 87.19 662 SER A CA 1
ATOM 5074 C C . SER A 1 662 ? 35.191 8.944 25.981 1.00 87.19 662 SER A C 1
ATOM 5076 O O . SER A 1 662 ? 36.272 8.383 25.817 1.00 87.19 662 SER A O 1
ATOM 5078 N N . LEU A 1 663 ? 34.065 8.253 26.181 1.00 88.12 663 LEU A N 1
ATOM 5079 C CA . LEU A 1 663 ? 34.049 6.794 26.309 1.00 88.12 663 LEU A CA 1
ATOM 5080 C C . LEU A 1 663 ? 34.660 6.078 25.090 1.00 88.12 663 LEU A C 1
ATOM 5082 O O . LEU A 1 663 ? 35.397 5.114 25.268 1.00 88.12 663 LEU A O 1
ATOM 5086 N N . LEU A 1 664 ? 34.401 6.554 23.866 1.00 87.19 664 LEU A N 1
ATOM 5087 C CA . LEU A 1 664 ? 34.958 5.934 22.654 1.00 87.19 664 LEU A CA 1
ATOM 5088 C C . LEU A 1 664 ? 36.478 6.141 22.559 1.00 87.19 664 LEU A C 1
ATOM 5090 O O . LEU A 1 664 ? 37.201 5.214 22.213 1.00 87.19 664 LEU A O 1
ATOM 5094 N N . GLU A 1 665 ? 36.970 7.331 22.917 1.00 86.44 665 GLU A N 1
ATOM 5095 C CA . GLU A 1 665 ? 38.408 7.638 22.956 1.00 86.44 665 GLU A CA 1
ATOM 5096 C C . GLU A 1 665 ? 39.125 6.821 24.042 1.00 86.44 665 GLU A C 1
ATOM 5098 O O . GLU A 1 665 ? 40.215 6.304 23.804 1.00 86.44 665 GLU A O 1
ATOM 5103 N N . TYR A 1 666 ? 38.490 6.645 25.206 1.00 86.38 666 TYR A N 1
ATOM 5104 C CA . TYR A 1 666 ? 39.014 5.834 26.303 1.00 86.38 666 TYR A CA 1
ATOM 5105 C C . TYR A 1 666 ? 39.174 4.363 25.903 1.00 86.38 666 TYR A C 1
ATOM 5107 O O . TYR A 1 666 ? 40.245 3.797 26.126 1.00 86.38 666 TYR A O 1
ATOM 5115 N N . ILE A 1 667 ? 38.145 3.771 25.278 1.00 86.94 667 ILE A N 1
ATOM 5116 C CA . ILE A 1 667 ? 38.148 2.380 24.786 1.00 86.94 667 ILE A CA 1
ATOM 5117 C C . ILE A 1 667 ? 39.173 2.186 23.658 1.00 86.94 667 ILE A C 1
ATOM 5119 O O . ILE A 1 667 ? 39.862 1.168 23.631 1.00 86.94 667 ILE A O 1
ATOM 5123 N N . ALA A 1 668 ? 39.290 3.157 22.747 1.00 83.06 668 ALA A N 1
ATOM 5124 C CA . ALA A 1 668 ? 40.172 3.070 21.585 1.00 83.06 668 ALA A CA 1
ATOM 5125 C C . ALA A 1 668 ? 41.667 3.281 21.901 1.00 83.06 668 ALA A C 1
ATOM 5127 O O . ALA A 1 668 ? 42.512 2.913 21.083 1.00 83.06 668 ALA A O 1
ATOM 5128 N N . ASP A 1 669 ? 42.023 3.870 23.048 1.00 81.12 669 ASP A N 1
ATOM 5129 C CA . ASP A 1 669 ? 43.423 4.092 23.425 1.00 81.12 669 ASP A CA 1
ATOM 5130 C C . ASP A 1 669 ? 44.095 2.780 23.894 1.00 81.12 669 ASP A C 1
ATOM 5132 O O . ASP A 1 669 ? 43.793 2.270 24.982 1.00 81.12 669 ASP A O 1
ATOM 5136 N N . PRO A 1 670 ? 45.073 2.239 23.135 1.00 74.00 670 PRO A N 1
ATOM 5137 C CA . PRO A 1 670 ? 45.698 0.952 23.439 1.00 74.00 670 PRO A CA 1
ATOM 5138 C C . PRO A 1 670 ? 46.521 0.958 24.737 1.00 74.00 670 PRO A C 1
ATOM 5140 O O . PRO A 1 670 ? 46.944 -0.106 25.190 1.00 74.00 670 PRO A O 1
ATOM 5143 N N . ARG A 1 671 ? 46.757 2.125 25.354 1.00 74.44 671 ARG A N 1
ATOM 5144 C CA . ARG A 1 671 ? 47.438 2.247 26.653 1.00 74.44 671 ARG A CA 1
ATOM 5145 C C . ARG A 1 671 ? 46.551 1.832 27.829 1.00 74.44 671 ARG A C 1
ATOM 5147 O O . ARG A 1 671 ? 47.091 1.449 28.863 1.00 74.44 671 ARG A O 1
ATOM 5154 N N . ASN A 1 672 ? 45.225 1.884 27.677 1.00 72.44 672 ASN A N 1
ATOM 5155 C CA . ASN A 1 672 ? 44.279 1.627 28.769 1.00 72.44 672 ASN A CA 1
ATOM 5156 C C . ASN A 1 672 ? 43.953 0.132 28.958 1.00 72.44 672 ASN A C 1
ATOM 5158 O O . ASN A 1 672 ? 43.492 -0.253 30.029 1.00 72.44 672 ASN A O 1
ATOM 5162 N N . ALA A 1 673 ? 44.196 -0.711 27.942 1.00 63.84 673 ALA A N 1
ATOM 5163 C CA . ALA A 1 673 ? 44.022 -2.174 27.984 1.00 63.84 673 ALA A CA 1
ATOM 5164 C C . ALA A 1 673 ? 42.654 -2.657 28.537 1.00 63.84 673 ALA A C 1
ATOM 5166 O O . ALA A 1 673 ? 42.563 -3.645 29.269 1.00 63.84 673 ALA A O 1
ATOM 5167 N N . ILE A 1 674 ? 41.583 -1.942 28.182 1.00 75.31 674 ILE A N 1
ATOM 5168 C CA . ILE A 1 674 ? 40.225 -2.118 28.714 1.00 75.31 674 ILE A CA 1
ATOM 5169 C C . ILE A 1 674 ? 39.634 -3.470 28.284 1.00 75.31 674 ILE A C 1
ATOM 5171 O O . ILE A 1 674 ? 39.591 -3.810 27.103 1.00 75.31 674 ILE A O 1
ATOM 5175 N N . SER A 1 675 ? 39.141 -4.247 29.252 1.00 78.44 675 SER A N 1
ATOM 5176 C CA . SER A 1 675 ? 38.420 -5.499 28.979 1.00 78.44 675 SER A CA 1
ATOM 5177 C C . SER A 1 675 ? 36.963 -5.233 28.576 1.00 78.44 675 SER A C 1
ATOM 5179 O O . SER A 1 675 ? 36.397 -4.209 28.947 1.00 78.44 675 SER A O 1
ATOM 5181 N N . ARG A 1 676 ? 36.290 -6.172 27.896 1.00 74.12 676 ARG A N 1
ATOM 5182 C CA . ARG A 1 676 ? 34.857 -6.007 27.555 1.00 74.12 676 ARG A CA 1
ATOM 5183 C C . ARG A 1 676 ? 33.967 -5.811 28.783 1.00 74.12 676 ARG A C 1
ATOM 5185 O O . ARG A 1 676 ? 33.066 -4.987 28.745 1.00 74.12 676 ARG A O 1
ATOM 5192 N N . LEU A 1 677 ? 34.262 -6.508 29.882 1.00 76.88 677 LEU A N 1
ATOM 5193 C CA . LEU A 1 677 ? 33.574 -6.316 31.163 1.00 76.88 677 LEU A CA 1
ATOM 5194 C C . LEU A 1 677 ? 33.762 -4.888 31.707 1.00 76.88 677 LEU A C 1
ATOM 5196 O O . LEU A 1 677 ? 32.873 -4.352 32.353 1.00 76.88 677 LEU A O 1
ATOM 5200 N N . GLU A 1 678 ? 34.897 -4.256 31.407 1.00 82.38 678 GLU A N 1
ATOM 5201 C CA . GLU A 1 678 ? 35.200 -2.881 31.804 1.00 82.38 678 GLU A CA 1
ATOM 5202 C C . GLU A 1 678 ? 34.517 -1.840 30.896 1.00 82.38 678 GLU A C 1
ATOM 5204 O O . GLU A 1 678 ? 34.025 -0.838 31.413 1.00 82.38 678 GLU A O 1
ATOM 5209 N N . ILE A 1 679 ? 34.393 -2.095 29.581 1.00 85.12 679 ILE A N 1
ATOM 5210 C CA . ILE A 1 679 ? 33.533 -1.300 28.670 1.00 85.12 679 ILE A CA 1
ATOM 5211 C C . ILE A 1 679 ? 32.113 -1.263 29.227 1.00 85.12 679 ILE A C 1
ATOM 5213 O O . ILE A 1 679 ? 31.520 -0.201 29.425 1.00 85.12 679 ILE A O 1
ATOM 5217 N N . TRP A 1 680 ? 31.596 -2.454 29.514 1.00 85.44 680 TRP A N 1
ATOM 5218 C CA . TRP A 1 680 ? 30.285 -2.642 30.088 1.00 85.44 680 TRP A CA 1
ATOM 5219 C C . TRP A 1 680 ? 30.182 -1.926 31.465 1.00 85.44 680 TRP A C 1
ATOM 5221 O O . TRP A 1 680 ? 29.235 -1.170 31.692 1.00 85.44 680 TRP A O 1
ATOM 5231 N N . ARG A 1 681 ? 31.200 -2.001 32.338 1.00 83.81 681 ARG A N 1
ATOM 5232 C CA . ARG A 1 681 ? 31.230 -1.262 33.620 1.00 83.81 681 ARG A CA 1
ATOM 5233 C C . ARG A 1 681 ? 31.190 0.265 33.449 1.00 83.81 681 ARG A C 1
ATOM 5235 O O . ARG A 1 681 ? 30.481 0.933 34.196 1.00 83.81 681 ARG A O 1
ATOM 5242 N N . LYS A 1 682 ? 31.874 0.844 32.452 1.00 90.31 682 LYS A N 1
ATOM 5243 C CA . LYS A 1 682 ? 31.752 2.291 32.153 1.00 90.31 682 LYS A CA 1
ATOM 5244 C C . LYS A 1 682 ? 30.342 2.665 31.688 1.00 90.31 682 LYS A C 1
ATOM 5246 O O . LYS A 1 682 ? 29.838 3.741 31.999 1.00 90.31 682 LYS A O 1
ATOM 5251 N N . LEU A 1 683 ? 29.690 1.780 30.946 1.00 91.06 683 LEU A N 1
ATOM 5252 C CA . LEU A 1 683 ? 28.314 1.977 30.511 1.00 91.06 683 LEU A CA 1
ATOM 5253 C C . LEU A 1 683 ? 27.310 1.778 31.684 1.00 91.06 683 LEU A C 1
ATOM 5255 O O . LEU A 1 683 ? 26.295 2.469 31.693 1.00 91.06 683 LEU A O 1
ATOM 5259 N N . TYR A 1 684 ? 27.599 0.958 32.713 1.00 89.81 684 TYR A N 1
ATOM 5260 C CA . TYR A 1 684 ? 26.826 0.950 33.979 1.00 89.81 684 TYR A CA 1
ATOM 5261 C C . TYR A 1 684 ? 26.847 2.323 34.640 1.00 89.81 684 TYR A C 1
ATOM 5263 O O . TYR A 1 684 ? 25.810 2.936 34.883 1.00 89.81 684 TYR A O 1
ATOM 5271 N N . GLU A 1 685 ? 28.054 2.823 34.881 1.00 86.81 685 GLU A N 1
ATOM 5272 C CA . GLU A 1 685 ? 28.302 4.105 35.525 1.00 86.81 685 GLU A CA 1
ATOM 5273 C C . GLU A 1 685 ? 27.571 5.237 34.775 1.00 86.81 685 GLU A C 1
ATOM 5275 O O . GLU A 1 685 ? 26.811 5.992 35.380 1.00 86.81 685 GLU A O 1
ATOM 5280 N N . ALA A 1 686 ? 27.647 5.276 33.439 1.00 89.06 686 ALA A N 1
ATOM 5281 C CA . ALA A 1 686 ? 26.888 6.229 32.623 1.00 89.06 686 ALA A CA 1
ATOM 5282 C C . ALA A 1 686 ? 25.358 6.155 32.819 1.00 89.06 686 ALA A C 1
ATOM 5284 O O . ALA A 1 686 ? 24.681 7.182 32.740 1.00 89.06 686 ALA A O 1
ATOM 5285 N N . ALA A 1 687 ? 24.792 4.983 33.113 1.00 90.00 687 ALA A N 1
ATOM 5286 C CA . ALA A 1 687 ? 23.362 4.850 33.364 1.00 90.00 687 ALA A CA 1
ATOM 5287 C C . ALA A 1 687 ? 22.930 4.979 34.819 1.00 90.00 687 ALA A C 1
ATOM 5289 O O . ALA A 1 687 ? 21.788 5.359 35.042 1.00 90.00 687 ALA A O 1
ATOM 5290 N N . LEU A 1 688 ? 23.817 4.809 35.799 1.00 79.69 688 LEU A N 1
ATOM 5291 C CA . LEU A 1 688 ? 23.596 5.409 37.118 1.00 79.69 688 LEU A CA 1
ATOM 5292 C C . LEU A 1 688 ? 23.482 6.933 36.985 1.00 79.69 688 LEU A C 1
ATOM 5294 O O . LEU A 1 688 ? 22.635 7.559 37.620 1.00 79.69 688 LEU A O 1
ATOM 5298 N N . GLY A 1 689 ? 24.296 7.536 36.111 1.00 83.94 689 GLY A N 1
ATOM 5299 C CA . GLY A 1 689 ? 24.158 8.937 35.711 1.00 83.94 689 GLY A CA 1
ATOM 5300 C C . GLY A 1 689 ? 22.788 9.244 35.101 1.00 83.94 689 GLY A C 1
ATOM 5301 O O . GLY A 1 689 ? 22.159 10.231 35.471 1.00 83.94 689 GLY A O 1
ATOM 5302 N N . LEU A 1 690 ? 22.303 8.386 34.202 1.00 90.12 690 LEU A N 1
ATOM 5303 C CA . LEU A 1 690 ? 21.044 8.605 33.488 1.00 90.12 690 LEU A CA 1
ATOM 5304 C C . LEU A 1 690 ? 19.796 8.334 34.333 1.00 90.12 690 LEU A C 1
ATOM 5306 O O . LEU A 1 690 ? 18.851 9.118 34.295 1.00 90.12 690 LEU A O 1
ATOM 5310 N N . GLN A 1 691 ? 19.815 7.279 35.147 1.00 87.75 691 GLN A N 1
ATOM 5311 C CA . GLN A 1 691 ? 18.798 7.019 36.156 1.00 87.75 691 GLN A CA 1
ATOM 5312 C C . GLN A 1 691 ? 18.687 8.218 37.098 1.00 87.75 691 GLN A C 1
ATOM 5314 O O . GLN A 1 691 ? 17.589 8.701 37.323 1.00 87.75 691 GLN A O 1
ATOM 5319 N N . TYR A 1 692 ? 19.806 8.773 37.573 1.00 85.12 692 TYR A N 1
ATOM 5320 C CA . TYR A 1 692 ? 19.789 9.959 38.431 1.00 85.12 692 TYR A CA 1
ATOM 5321 C C . TYR A 1 692 ? 19.099 11.178 37.783 1.00 85.12 692 TYR A C 1
ATOM 5323 O O . TYR A 1 692 ? 18.490 11.976 38.504 1.00 85.12 692 TYR A O 1
ATOM 5331 N N . LEU A 1 693 ? 19.178 11.324 36.452 1.00 82.81 693 LEU A N 1
ATOM 5332 C CA . LEU A 1 693 ? 18.461 12.354 35.688 1.00 82.81 693 LEU A CA 1
ATOM 5333 C C . LEU A 1 693 ? 16.966 12.024 35.544 1.00 82.81 693 LEU A C 1
ATOM 5335 O O . LEU A 1 693 ? 16.129 12.877 35.833 1.00 82.81 693 LEU A O 1
ATOM 5339 N N . HIS A 1 694 ? 16.615 10.791 35.163 1.00 88.44 694 HIS A N 1
ATOM 5340 C CA . HIS A 1 694 ? 15.216 10.355 35.011 1.00 88.44 694 HIS A CA 1
ATOM 5341 C C . HIS A 1 694 ? 14.468 10.338 36.358 1.00 88.44 694 HIS A C 1
ATOM 5343 O O . HIS A 1 694 ? 13.326 10.779 36.422 1.00 88.44 694 HIS A O 1
ATOM 5349 N N . ASP A 1 695 ? 15.138 9.974 37.456 1.00 73.69 695 ASP A N 1
ATOM 5350 C CA . ASP A 1 695 ? 14.659 10.076 38.849 1.00 73.69 695 ASP A CA 1
ATOM 5351 C C . ASP A 1 695 ? 14.456 11.543 39.312 1.00 73.69 695 ASP A C 1
ATOM 5353 O O . ASP A 1 695 ? 14.004 11.794 40.432 1.00 73.69 695 ASP A O 1
ATOM 5357 N N . ARG A 1 696 ? 14.808 12.527 38.469 1.00 78.12 696 ARG A N 1
ATOM 5358 C CA . ARG A 1 696 ? 14.564 13.976 38.631 1.00 78.12 696 ARG A CA 1
ATOM 5359 C C . ARG A 1 696 ? 13.694 14.555 37.510 1.00 78.12 696 ARG A C 1
ATOM 5361 O O . ARG A 1 696 ? 13.662 15.770 37.334 1.00 78.12 696 ARG A O 1
ATOM 5368 N N . ASP A 1 697 ? 13.020 13.687 36.757 1.00 76.94 697 ASP A N 1
ATOM 5369 C CA . ASP A 1 697 ? 12.197 14.014 35.592 1.00 76.94 697 ASP A CA 1
ATOM 5370 C C . ASP A 1 697 ? 12.956 14.810 34.490 1.00 76.94 697 ASP A C 1
ATOM 5372 O O . ASP A 1 697 ? 12.365 15.593 33.746 1.00 76.94 697 ASP A O 1
ATOM 5376 N N . LEU A 1 698 ? 14.277 14.601 34.347 1.00 78.19 698 LEU A N 1
ATOM 5377 C CA . LEU A 1 698 ? 15.124 15.228 33.320 1.00 78.19 698 LEU A CA 1
ATOM 5378 C C . LEU A 1 698 ? 15.476 14.260 32.177 1.00 78.19 698 LEU A C 1
ATOM 5380 O O . LEU A 1 698 ? 16.134 13.242 32.386 1.00 78.19 698 LEU A O 1
ATOM 5384 N N . VAL A 1 699 ? 15.092 14.626 30.952 1.00 83.94 699 VAL A N 1
ATOM 5385 C CA . VAL A 1 699 ? 15.437 13.928 29.695 1.00 83.94 699 VAL A CA 1
ATOM 5386 C C . VAL A 1 699 ? 16.804 14.411 29.180 1.00 83.94 699 VAL A C 1
ATOM 5388 O O . VAL A 1 699 ? 17.056 15.619 29.194 1.00 83.94 699 VAL A O 1
ATOM 5391 N N . HIS A 1 700 ? 17.693 13.519 28.718 1.00 85.75 700 HIS A N 1
ATOM 5392 C CA . HIS A 1 700 ? 19.084 13.897 28.417 1.00 85.75 700 HIS A CA 1
ATOM 5393 C C . HIS A 1 700 ? 19.254 14.664 27.094 1.00 85.75 700 HIS A C 1
ATOM 5395 O O . HIS A 1 700 ? 19.802 15.766 27.086 1.00 85.75 700 HIS A O 1
ATOM 5401 N N . GLY A 1 701 ? 18.803 14.100 25.967 1.00 76.06 701 GLY A N 1
ATOM 5402 C CA . GLY A 1 701 ? 18.662 14.817 24.690 1.00 76.06 701 GLY A CA 1
ATOM 5403 C C . GLY A 1 701 ? 19.705 14.554 23.588 1.00 76.06 701 GLY A C 1
ATOM 5404 O O . GLY A 1 701 ? 19.385 14.790 22.428 1.00 76.06 701 GLY A O 1
ATOM 5405 N N . ASP A 1 702 ? 20.923 14.098 23.896 1.00 82.62 702 ASP A N 1
ATOM 5406 C CA . ASP A 1 702 ? 21.929 13.663 22.894 1.00 82.62 702 ASP A CA 1
ATOM 5407 C C . ASP A 1 702 ? 22.893 12.623 23.506 1.00 82.62 702 ASP A C 1
ATOM 5409 O O . ASP A 1 702 ? 24.063 12.909 23.783 1.00 82.62 702 ASP A O 1
ATOM 5413 N N . ILE A 1 703 ? 22.386 11.429 23.838 1.00 87.31 703 ILE A N 1
ATOM 5414 C CA . ILE A 1 703 ? 23.196 10.378 24.477 1.00 87.31 703 ILE A CA 1
ATOM 5415 C C . ILE A 1 703 ? 23.932 9.537 23.424 1.00 87.31 703 ILE A C 1
ATOM 5417 O O . ILE A 1 703 ? 23.321 8.774 22.679 1.00 87.31 703 ILE A O 1
ATOM 5421 N N . ARG A 1 704 ? 25.264 9.667 23.398 1.00 89.50 704 ARG A N 1
ATOM 5422 C CA . ARG A 1 704 ? 26.214 8.921 22.549 1.00 89.50 704 ARG A CA 1
ATOM 5423 C C . ARG A 1 704 ? 27.541 8.744 23.290 1.00 89.50 704 ARG A C 1
ATOM 5425 O O . ARG A 1 704 ? 27.766 9.431 24.288 1.00 89.50 704 ARG A O 1
ATOM 5432 N N . CYS A 1 705 ? 28.474 7.922 22.791 1.00 86.38 705 CYS A N 1
ATOM 5433 C CA . CYS A 1 705 ? 29.775 7.721 23.457 1.00 86.38 705 CYS A CA 1
ATOM 5434 C C . CYS A 1 705 ? 30.558 9.029 23.693 1.00 86.38 705 CYS A C 1
ATOM 5436 O O . CYS A 1 705 ? 31.292 9.117 24.669 1.00 86.38 705 CYS A O 1
ATOM 5438 N N . GLY A 1 706 ? 30.383 10.054 22.847 1.00 82.62 706 GLY A N 1
ATOM 5439 C CA . GLY A 1 706 ? 30.997 11.384 23.020 1.00 82.62 706 GLY A CA 1
ATOM 5440 C C . GLY A 1 706 ? 30.435 12.221 24.188 1.00 82.62 706 GLY A C 1
ATOM 5441 O O . GLY A 1 706 ? 31.099 13.149 24.670 1.00 82.62 706 GLY A O 1
ATOM 5442 N N . SER A 1 707 ? 29.221 11.889 24.639 1.00 86.50 707 SER A N 1
ATOM 5443 C CA . SER A 1 707 ? 28.496 12.520 25.755 1.00 86.50 707 SER A CA 1
ATOM 5444 C C . SER A 1 707 ? 28.764 11.824 27.098 1.00 86.50 707 SER A C 1
ATOM 5446 O O . SER A 1 707 ? 28.436 12.367 28.148 1.00 86.50 707 SER A O 1
ATOM 5448 N N . ILE A 1 708 ? 29.409 10.654 27.074 1.00 88.94 708 ILE A N 1
ATOM 5449 C CA . ILE A 1 708 ? 29.956 9.964 28.247 1.00 88.94 708 ILE A CA 1
ATOM 5450 C C . ILE A 1 708 ? 31.456 10.282 28.312 1.00 88.94 708 ILE A C 1
ATOM 5452 O O . ILE A 1 708 ? 32.146 10.192 27.297 1.00 88.94 708 ILE A O 1
ATOM 5456 N N . VAL A 1 709 ? 31.976 10.653 29.482 1.00 87.94 709 VAL A N 1
ATOM 5457 C CA . VAL A 1 709 ? 33.407 10.937 29.701 1.00 87.94 709 VAL A CA 1
ATOM 5458 C C . VAL A 1 709 ? 33.965 10.214 30.909 1.00 87.94 709 VAL A C 1
ATOM 5460 O O . VAL A 1 709 ? 33.216 9.882 31.822 1.00 87.94 709 VAL A O 1
ATOM 5463 N N . ILE A 1 710 ? 35.281 10.001 30.906 1.00 84.25 710 ILE A N 1
ATOM 5464 C CA . ILE A 1 710 ? 36.002 9.284 31.958 1.00 84.25 710 ILE A CA 1
ATOM 5465 C C . ILE A 1 710 ? 36.897 10.255 32.750 1.00 84.25 710 ILE A C 1
ATOM 5467 O O . ILE A 1 710 ? 37.723 10.976 32.174 1.00 84.25 710 ILE A O 1
ATOM 5471 N N . THR A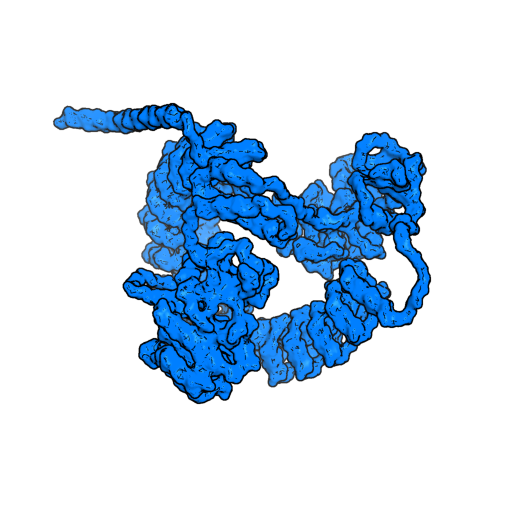 1 711 ? 36.718 10.294 34.072 1.00 81.00 711 THR A N 1
ATOM 5472 C CA . THR A 1 711 ? 37.528 11.086 35.020 1.00 81.00 711 THR A CA 1
ATOM 5473 C C . THR A 1 711 ? 38.778 10.329 35.493 1.00 81.00 711 THR A C 1
ATOM 5475 O O . THR A 1 711 ? 38.967 9.162 35.163 1.00 81.00 711 THR A O 1
ATOM 5478 N N . GLU A 1 712 ? 39.679 10.998 36.223 1.00 74.00 712 GLU A N 1
ATOM 5479 C CA . GLU A 1 712 ? 41.012 10.469 36.594 1.00 74.00 712 GLU A CA 1
ATOM 5480 C C . GLU A 1 712 ? 40.969 9.274 37.563 1.00 74.00 712 GLU A C 1
ATOM 5482 O O . GLU A 1 712 ? 41.841 8.411 37.544 1.00 74.00 712 GLU A O 1
ATOM 5487 N N . ASP A 1 713 ? 39.904 9.180 38.357 1.00 73.19 713 ASP A N 1
ATOM 5488 C CA . ASP A 1 713 ? 39.542 8.012 39.169 1.00 73.19 713 ASP A CA 1
ATOM 5489 C C . ASP A 1 713 ? 38.983 6.833 38.337 1.00 73.19 713 ASP A C 1
ATOM 5491 O O . ASP A 1 713 ? 38.651 5.778 38.881 1.00 73.19 713 ASP A O 1
ATOM 5495 N N . GLY A 1 714 ? 38.888 6.998 37.014 1.00 78.31 714 GLY A N 1
ATOM 5496 C CA . GLY A 1 714 ? 38.392 6.013 36.058 1.00 78.31 714 GLY A CA 1
ATOM 5497 C C . GLY A 1 714 ? 36.868 5.937 35.956 1.00 78.31 714 GLY A C 1
ATOM 5498 O O . GLY A 1 714 ? 36.367 5.019 35.303 1.00 78.31 714 GLY A O 1
ATOM 5499 N N . VAL A 1 715 ? 36.118 6.841 36.594 1.00 82.88 715 VAL A N 1
ATOM 5500 C CA . VAL A 1 715 ? 34.645 6.809 36.624 1.00 82.88 715 VAL A CA 1
ATOM 5501 C C . VAL A 1 715 ? 34.045 7.400 35.345 1.00 82.88 715 VAL A C 1
ATOM 5503 O O . VAL A 1 715 ? 34.452 8.471 34.895 1.00 82.88 715 VAL A O 1
ATOM 5506 N N . ALA A 1 716 ? 33.044 6.732 34.765 1.00 87.75 716 ALA A N 1
ATOM 5507 C CA . ALA A 1 716 ? 32.246 7.295 33.681 1.00 87.75 716 ALA A CA 1
ATOM 5508 C C . ALA A 1 716 ? 31.144 8.225 34.202 1.00 87.75 716 ALA A C 1
ATOM 5510 O O . ALA A 1 716 ? 30.423 7.904 35.155 1.00 87.75 716 ALA A O 1
ATOM 5511 N N . LYS A 1 717 ? 30.995 9.371 33.531 1.00 89.12 717 LYS A N 1
ATOM 5512 C CA . LYS A 1 717 ? 30.023 10.418 33.858 1.00 89.12 717 LYS A CA 1
ATOM 5513 C C . LYS A 1 717 ? 29.350 10.968 32.602 1.00 89.12 717 LYS A C 1
ATOM 5515 O O . LYS A 1 717 ? 29.992 11.110 31.560 1.00 89.12 717 LYS A O 1
ATOM 5520 N N . LEU A 1 718 ? 28.069 11.322 32.701 1.00 88.50 718 LEU A N 1
ATOM 5521 C CA . LEU A 1 718 ? 27.351 12.024 31.629 1.00 88.50 718 LEU A CA 1
ATOM 5522 C C . LEU A 1 718 ? 27.689 13.520 31.594 1.00 88.50 718 LEU A C 1
ATOM 5524 O O . LEU A 1 718 ? 27.752 14.176 32.638 1.00 88.50 718 LEU A O 1
ATOM 5528 N N . ARG A 1 719 ? 27.838 14.067 30.380 1.00 81.88 719 ARG A N 1
ATOM 5529 C CA . ARG A 1 719 ? 28.002 15.500 30.091 1.00 81.88 719 ARG A CA 1
ATOM 5530 C C . ARG A 1 719 ? 27.142 15.952 28.906 1.00 81.88 719 ARG A C 1
ATOM 5532 O O . ARG A 1 719 ? 26.957 15.213 27.947 1.00 81.88 719 ARG A O 1
ATOM 5539 N N . ASN A 1 720 ? 26.777 17.237 28.914 1.00 70.25 720 ASN A N 1
ATOM 5540 C CA . ASN A 1 720 ? 25.991 17.932 27.883 1.00 70.25 720 ASN A CA 1
ATOM 5541 C C . ASN A 1 720 ? 24.559 17.387 27.701 1.00 70.25 720 ASN A C 1
ATOM 5543 O O . ASN A 1 720 ? 24.331 16.476 26.911 1.00 70.25 720 ASN A O 1
ATOM 5547 N N . LEU A 1 721 ? 23.575 18.040 28.330 1.00 67.12 721 LEU A N 1
ATOM 5548 C CA . LEU A 1 721 ? 22.175 17.874 27.926 1.00 67.12 721 LEU A CA 1
ATOM 5549 C C . LEU A 1 721 ? 22.007 18.406 26.490 1.00 67.12 721 LEU A C 1
ATOM 5551 O O . LEU A 1 721 ? 22.531 19.472 26.150 1.00 67.12 721 LEU A O 1
ATOM 5555 N N . GLY A 1 722 ? 21.308 17.659 25.640 1.00 59.69 722 GLY A N 1
ATOM 5556 C CA . GLY A 1 722 ? 21.164 17.967 24.219 1.00 59.69 722 GLY A CA 1
ATOM 5557 C C . GLY A 1 722 ? 20.158 19.088 23.963 1.00 59.69 722 GLY A C 1
ATOM 5558 O O . GLY A 1 722 ? 18.993 18.985 24.337 1.00 59.69 722 GLY A O 1
ATOM 5559 N N . SER A 1 723 ? 20.564 20.139 23.248 1.00 55.66 723 SER A N 1
ATOM 5560 C CA . SER A 1 723 ? 19.639 21.174 22.758 1.00 55.66 723 SER A CA 1
ATOM 5561 C C . SER A 1 723 ? 18.688 20.633 21.686 1.00 55.66 723 SER A C 1
ATOM 5563 O O . SER A 1 723 ? 18.988 19.626 21.038 1.00 55.66 723 SER A O 1
ATOM 5565 N N . ASP A 1 724 ? 17.577 21.327 21.447 1.00 47.75 724 ASP A N 1
ATOM 5566 C CA . ASP A 1 724 ? 16.503 20.924 20.520 1.00 47.75 724 ASP A CA 1
ATOM 5567 C C . ASP A 1 724 ? 16.874 20.985 19.030 1.00 47.75 724 ASP A C 1
ATOM 5569 O O . ASP A 1 724 ? 16.000 21.034 18.179 1.00 47.75 724 ASP A O 1
ATOM 5573 N N . HIS A 1 725 ? 18.162 21.030 18.686 1.00 45.72 725 HIS A N 1
ATOM 5574 C CA . HIS A 1 725 ? 18.662 21.119 17.307 1.00 45.72 725 HIS A CA 1
ATOM 5575 C C . HIS A 1 725 ? 19.648 19.984 16.951 1.00 45.72 725 HIS A C 1
ATOM 5577 O O . HIS A 1 725 ? 20.203 19.971 15.854 1.00 45.72 725 HIS A O 1
ATOM 5583 N N . CYS A 1 726 ? 19.890 19.022 17.850 1.00 55.03 726 CYS A N 1
ATOM 5584 C CA . CYS A 1 726 ? 20.828 17.917 17.612 1.00 55.03 726 CYS A CA 1
ATOM 5585 C C . CYS A 1 726 ? 20.179 16.764 16.818 1.00 55.03 726 CYS A C 1
ATOM 5587 O O . CYS A 1 726 ? 19.689 15.826 17.441 1.00 55.03 726 CYS A O 1
ATOM 5589 N N . TYR A 1 727 ? 20.210 16.817 15.476 1.00 63.75 727 TYR A N 1
ATOM 5590 C CA . TYR A 1 727 ? 19.708 15.750 14.582 1.00 63.75 727 TYR A CA 1
ATOM 5591 C C . TYR A 1 727 ? 20.773 14.771 14.115 1.00 63.75 727 TYR A C 1
ATOM 5593 O O . TYR A 1 727 ? 21.781 15.163 13.526 1.00 63.75 727 TYR A O 1
ATOM 5601 N N . ARG A 1 728 ? 20.538 13.485 14.419 1.00 76.88 728 ARG A N 1
ATOM 5602 C CA . ARG A 1 728 ? 21.384 12.333 14.079 1.00 76.88 728 ARG A CA 1
ATOM 5603 C C . ARG A 1 728 ? 20.502 11.076 13.940 1.00 76.88 728 ARG A C 1
ATOM 5605 O O . ARG A 1 728 ? 20.213 10.445 14.962 1.00 76.88 728 ARG A O 1
ATOM 5612 N N . PRO A 1 729 ? 20.083 10.690 12.719 1.00 78.75 729 PRO A N 1
ATOM 5613 C CA . PRO A 1 729 ? 19.147 9.581 12.493 1.00 78.75 729 PRO A CA 1
ATOM 5614 C C . PRO A 1 729 ? 19.530 8.271 13.184 1.00 78.75 729 PRO A C 1
ATOM 5616 O O . PRO A 1 729 ? 18.710 7.702 13.898 1.00 78.75 729 PRO A O 1
ATOM 5619 N N . ALA A 1 730 ? 20.804 7.869 13.093 1.00 83.56 730 ALA A N 1
ATOM 5620 C CA . ALA A 1 730 ? 21.348 6.657 13.714 1.00 83.56 730 ALA A CA 1
ATOM 5621 C C . ALA A 1 730 ? 21.069 6.514 15.228 1.00 83.56 730 ALA A C 1
ATOM 5623 O O . ALA A 1 730 ? 21.063 5.392 15.730 1.00 83.56 730 ALA A O 1
ATOM 5624 N N . TRP A 1 731 ? 20.817 7.619 15.949 1.00 89.19 731 TRP A N 1
ATOM 5625 C CA . TRP A 1 731 ? 20.503 7.647 17.387 1.00 89.19 731 TRP A CA 1
ATOM 5626 C C . TRP A 1 731 ? 19.102 8.206 17.716 1.00 89.19 731 TRP A C 1
ATOM 5628 O O . TRP A 1 731 ? 18.810 8.546 18.868 1.00 89.19 731 TRP A O 1
ATOM 5638 N N . THR A 1 732 ? 18.216 8.304 16.723 1.00 85.50 732 THR A N 1
ATOM 5639 C CA . THR A 1 732 ? 16.849 8.814 16.895 1.00 85.50 732 THR A CA 1
ATOM 5640 C C . THR A 1 732 ? 15.845 7.659 16.870 1.00 85.50 732 THR A C 1
ATOM 5642 O O . THR A 1 732 ? 15.929 6.769 16.030 1.00 85.50 732 THR A O 1
ATOM 5645 N N . ALA A 1 733 ? 14.913 7.641 17.827 1.00 88.25 733 ALA A N 1
ATOM 5646 C CA . ALA A 1 733 ? 13.938 6.559 17.973 1.00 88.25 733 ALA A CA 1
ATOM 5647 C C . ALA A 1 733 ? 12.831 6.624 16.894 1.00 88.25 733 ALA A C 1
ATOM 5649 O O . ALA A 1 733 ? 12.487 7.734 16.474 1.00 88.25 733 ALA A O 1
ATOM 5650 N N . PRO A 1 734 ? 12.219 5.491 16.481 1.00 85.44 734 PRO A N 1
ATOM 5651 C CA . PRO A 1 734 ? 11.212 5.456 15.413 1.00 85.44 734 PRO A CA 1
ATOM 5652 C C . PRO A 1 734 ? 10.043 6.428 15.613 1.00 85.44 734 PRO A C 1
ATOM 5654 O O . PRO A 1 734 ? 9.603 7.080 14.669 1.00 85.44 734 PRO A O 1
ATOM 5657 N N . GLU A 1 735 ? 9.554 6.582 16.844 1.00 83.69 735 GLU A N 1
ATOM 5658 C CA . GLU A 1 735 ? 8.475 7.516 17.165 1.00 83.69 735 GLU A CA 1
ATOM 5659 C C . GLU A 1 735 ? 8.909 8.985 17.049 1.00 83.69 735 GLU A C 1
ATOM 5661 O O . GLU A 1 735 ? 8.115 9.828 16.648 1.00 83.69 735 GLU A O 1
ATOM 5666 N N . VAL A 1 736 ? 10.177 9.296 17.321 1.00 82.62 736 VAL A N 1
ATOM 5667 C CA . VAL A 1 736 ? 10.721 10.658 17.206 1.00 82.62 736 VAL A CA 1
ATOM 5668 C C . VAL A 1 736 ? 11.027 11.008 15.749 1.00 82.62 736 VAL A C 1
ATOM 5670 O O . VAL A 1 736 ? 10.742 12.125 15.327 1.00 82.62 736 VAL A O 1
ATOM 5673 N N . LEU A 1 737 ? 11.501 10.042 14.950 1.00 79.00 737 LEU A N 1
ATOM 5674 C CA . LEU A 1 737 ? 11.521 10.160 13.483 1.00 79.00 737 LEU A CA 1
ATOM 5675 C C . LEU A 1 737 ? 10.096 10.347 12.921 1.00 79.00 737 LEU A C 1
ATOM 5677 O O . LEU A 1 737 ? 9.897 11.109 11.982 1.00 79.00 737 LEU A O 1
ATOM 5681 N N . SER A 1 738 ? 9.091 9.735 13.557 1.00 71.69 738 SER A N 1
ATOM 5682 C CA . SER A 1 738 ? 7.662 9.927 13.252 1.00 71.69 738 SER A CA 1
ATOM 5683 C C . SER A 1 738 ? 7.046 11.208 13.854 1.00 71.69 738 SER A C 1
ATOM 5685 O O . SER A 1 738 ? 5.828 11.377 13.804 1.00 71.69 738 SER A O 1
ATOM 5687 N N . GLY A 1 739 ? 7.847 12.108 14.439 1.00 59.62 739 GLY A N 1
ATOM 5688 C CA . GLY A 1 739 ? 7.404 13.423 14.922 1.00 59.62 739 GLY A CA 1
ATOM 5689 C C . GLY A 1 739 ? 6.890 13.498 16.368 1.00 59.62 739 GLY A C 1
ATOM 5690 O O . GLY A 1 739 ? 6.398 14.553 16.770 1.00 59.62 739 GLY A O 1
ATOM 5691 N N . PHE A 1 740 ? 7.001 12.439 17.178 1.00 71.56 740 PHE A N 1
ATOM 5692 C CA . PHE A 1 740 ? 6.723 12.530 18.619 1.00 71.56 740 PHE A CA 1
ATOM 5693 C C . PHE A 1 740 ? 7.849 13.280 19.370 1.00 71.56 740 PHE A C 1
ATOM 5695 O O . PHE A 1 740 ? 9.017 13.200 18.982 1.00 71.56 740 PHE A O 1
ATOM 5702 N N . PRO A 1 741 ? 7.534 14.016 20.457 1.00 72.50 741 PRO A N 1
ATOM 5703 C CA . PRO A 1 741 ? 8.523 14.788 21.210 1.00 72.50 741 PRO A CA 1
ATOM 5704 C C . PRO A 1 741 ? 9.483 13.907 22.026 1.00 72.50 741 PRO A C 1
ATOM 5706 O O . PRO A 1 741 ? 9.190 12.750 22.324 1.00 72.50 741 PRO A O 1
ATOM 5709 N N . ARG A 1 742 ? 10.598 14.511 22.467 1.00 80.62 742 ARG A N 1
ATOM 5710 C CA . ARG A 1 742 ? 11.549 13.934 23.436 1.00 80.62 742 ARG A CA 1
ATOM 5711 C C . ARG A 1 742 ? 10.827 13.444 24.703 1.00 80.62 742 ARG A C 1
ATOM 5713 O O . ARG A 1 742 ? 10.424 14.252 25.531 1.00 80.62 742 ARG A O 1
ATOM 5720 N N . SER A 1 743 ? 10.710 12.133 24.874 1.00 86.25 743 SER A N 1
ATOM 5721 C CA . SER A 1 743 ? 10.213 11.447 26.077 1.00 86.25 743 SER A CA 1
ATOM 5722 C C . SER A 1 743 ? 11.292 10.570 26.719 1.00 86.25 743 SER A C 1
ATOM 5724 O O . SER A 1 743 ? 12.274 10.244 26.054 1.00 86.25 743 SER A O 1
ATOM 5726 N N . PHE A 1 744 ? 11.084 10.108 27.960 1.00 86.50 744 PHE A N 1
ATOM 5727 C CA . PHE A 1 744 ? 11.990 9.145 28.597 1.00 86.50 744 PHE A CA 1
ATOM 5728 C C . PHE A 1 744 ? 12.129 7.860 27.787 1.00 86.50 744 PHE A C 1
ATOM 5730 O O . PHE A 1 744 ? 13.242 7.405 27.635 1.00 86.50 744 PHE A O 1
ATOM 5737 N N . GLU A 1 745 ? 11.057 7.312 27.205 1.00 89.19 745 GLU A N 1
ATOM 5738 C CA . GLU A 1 745 ? 11.076 6.108 26.354 1.00 89.19 745 GLU A CA 1
ATOM 5739 C C . GLU A 1 745 ? 11.861 6.326 25.048 1.00 89.19 745 GLU A C 1
ATOM 5741 O O . GLU A 1 745 ? 12.577 5.440 24.575 1.00 89.19 745 GLU A O 1
ATOM 5746 N N . SER A 1 746 ? 11.785 7.532 24.487 1.00 89.81 746 SER A N 1
ATOM 5747 C CA . SER A 1 746 ? 12.672 7.972 23.406 1.00 89.81 746 SER A CA 1
ATOM 5748 C C . SER A 1 746 ? 14.044 8.444 23.904 1.00 89.81 746 SER A C 1
ATOM 5750 O O . SER A 1 746 ? 14.904 8.764 23.100 1.00 89.81 746 SER A O 1
ATOM 5752 N N . ASP A 1 747 ? 14.281 8.411 25.209 1.00 92.44 747 ASP A N 1
ATOM 5753 C CA . ASP A 1 747 ? 15.559 8.497 25.916 1.00 92.44 747 ASP A CA 1
ATOM 5754 C C . ASP A 1 747 ? 15.855 7.108 26.533 1.00 92.44 747 ASP A C 1
ATOM 5756 O O . ASP A 1 747 ? 16.538 7.050 27.540 1.00 92.44 747 ASP A O 1
ATOM 5760 N N . ILE A 1 748 ? 15.308 6.010 25.961 1.00 91.50 748 ILE A N 1
ATOM 5761 C CA . ILE A 1 748 ? 15.602 4.580 26.233 1.00 91.50 748 ILE A CA 1
ATOM 5762 C C . ILE A 1 748 ? 16.149 3.855 24.975 1.00 91.50 748 ILE A C 1
ATOM 5764 O O . ILE A 1 748 ? 16.785 2.823 25.087 1.00 91.50 748 ILE A O 1
ATOM 5768 N N . TYR A 1 749 ? 16.015 4.396 23.765 1.00 93.69 749 TYR A N 1
ATOM 5769 C CA . TYR A 1 749 ? 16.380 3.680 22.531 1.00 93.69 749 TYR A CA 1
ATOM 5770 C C . TYR A 1 749 ? 17.896 3.716 22.178 1.00 93.69 749 TYR A C 1
ATOM 5772 O O . TYR A 1 749 ? 18.511 2.668 21.994 1.00 93.69 749 TYR A O 1
ATOM 5780 N N . ALA A 1 750 ? 18.572 4.874 22.107 1.00 91.81 750 ALA A N 1
ATOM 5781 C CA . ALA A 1 750 ? 19.886 4.959 21.426 1.00 91.81 750 ALA A CA 1
ATOM 5782 C C . ALA A 1 750 ? 21.180 4.892 22.258 1.00 91.81 750 ALA A C 1
ATOM 5784 O O . ALA A 1 750 ? 22.260 5.103 21.717 1.00 91.81 750 ALA A O 1
ATOM 5785 N N . PHE A 1 751 ? 21.148 4.479 23.518 1.00 94.38 751 PHE A N 1
ATOM 5786 C CA . PHE A 1 751 ? 22.328 4.024 24.266 1.00 94.38 751 PHE A CA 1
ATOM 5787 C C . PHE A 1 751 ? 22.277 2.500 24.320 1.00 94.38 751 PHE A C 1
ATOM 5789 O O . PHE A 1 751 ? 23.320 1.899 24.461 1.00 94.38 751 PHE A O 1
ATOM 5796 N N . GLY A 1 752 ? 21.154 1.899 23.895 1.00 92.75 752 GLY A N 1
ATOM 5797 C CA . GLY A 1 752 ? 21.030 0.614 23.218 1.00 92.75 752 GLY A CA 1
ATOM 5798 C C . GLY A 1 752 ? 21.799 0.638 21.904 1.00 92.75 752 GLY A C 1
ATOM 5799 O O . GLY A 1 752 ? 22.622 -0.235 21.664 1.00 92.75 752 GLY A O 1
ATOM 5800 N N . ILE A 1 753 ? 21.673 1.713 21.120 1.00 93.81 753 ILE A N 1
ATOM 5801 C CA . ILE A 1 753 ? 22.547 1.944 19.957 1.00 93.81 753 ILE A CA 1
ATOM 5802 C C . ILE A 1 753 ? 23.988 2.355 20.366 1.00 93.81 753 ILE A C 1
ATOM 5804 O O . ILE A 1 753 ? 24.955 1.911 19.755 1.00 93.81 753 ILE A O 1
ATOM 5808 N N . THR A 1 754 ? 24.185 3.133 21.438 1.00 92.94 754 THR A N 1
ATOM 5809 C CA . THR A 1 754 ? 25.531 3.505 21.952 1.00 92.94 754 THR A CA 1
ATOM 5810 C C . THR A 1 754 ? 26.285 2.317 22.556 1.00 92.94 754 THR A C 1
ATOM 5812 O O . THR A 1 754 ? 27.507 2.300 22.540 1.00 92.94 754 THR A O 1
ATOM 5815 N N . ILE A 1 755 ? 25.590 1.289 23.035 1.00 91.25 755 ILE A N 1
ATOM 5816 C CA . ILE A 1 755 ? 26.175 -0.010 23.383 1.00 91.25 755 ILE A CA 1
ATOM 5817 C C . ILE A 1 755 ? 26.790 -0.658 22.159 1.00 91.25 755 ILE A C 1
ATOM 5819 O O . ILE A 1 755 ? 27.944 -1.070 22.212 1.00 91.25 755 ILE A O 1
ATOM 5823 N N . ILE A 1 756 ? 26.032 -0.724 21.063 1.00 90.44 756 ILE A N 1
ATOM 5824 C CA . ILE A 1 756 ? 26.511 -1.291 19.803 1.00 90.44 756 ILE A CA 1
ATOM 5825 C C . ILE A 1 756 ? 27.746 -0.493 19.355 1.00 90.44 756 ILE A C 1
ATOM 5827 O O . ILE A 1 756 ? 28.786 -1.088 19.083 1.00 90.44 756 ILE A O 1
ATOM 5831 N N . GLN A 1 757 ? 27.694 0.843 19.439 1.00 90.69 757 GLN A N 1
ATOM 5832 C CA . GLN A 1 757 ? 28.839 1.728 19.185 1.00 90.69 757 GLN A CA 1
ATOM 5833 C C . GLN A 1 757 ? 30.057 1.421 20.081 1.00 90.69 757 GLN A C 1
ATOM 5835 O O . GLN A 1 757 ? 31.175 1.315 19.580 1.00 90.69 757 GLN A O 1
ATOM 5840 N N . ALA A 1 758 ? 29.861 1.268 21.393 1.00 88.62 758 ALA A N 1
ATOM 5841 C CA . ALA A 1 758 ? 30.927 1.059 22.374 1.00 88.62 758 ALA A CA 1
ATOM 5842 C C . ALA A 1 758 ? 31.551 -0.346 22.309 1.00 88.62 758 ALA A C 1
ATOM 5844 O O . ALA A 1 758 ? 32.746 -0.494 22.550 1.00 88.62 758 ALA A O 1
ATOM 5845 N N . ILE A 1 759 ? 30.758 -1.369 21.978 1.00 87.44 759 ILE A N 1
ATOM 5846 C CA . ILE A 1 759 ? 31.200 -2.769 21.905 1.00 87.44 759 ILE A CA 1
ATOM 5847 C C . ILE A 1 759 ? 31.843 -3.100 20.559 1.00 87.44 759 ILE A C 1
ATOM 5849 O O . ILE A 1 759 ? 32.804 -3.867 20.530 1.00 87.44 759 ILE A O 1
ATOM 5853 N N . LEU A 1 760 ? 31.380 -2.486 19.467 1.00 84.69 760 LEU A N 1
ATOM 5854 C CA . LEU A 1 760 ? 32.080 -2.518 18.179 1.00 84.69 760 LEU A CA 1
ATOM 5855 C C . LEU A 1 760 ? 33.282 -1.551 18.138 1.00 84.69 760 LEU A C 1
ATOM 5857 O O . LEU A 1 760 ? 34.184 -1.741 17.328 1.00 84.69 760 LEU A O 1
ATOM 5861 N N . CYS A 1 761 ? 33.314 -0.536 19.011 1.00 84.31 761 CYS A N 1
ATOM 5862 C CA . CYS A 1 761 ? 34.316 0.538 19.046 1.00 84.31 761 CYS A CA 1
ATOM 5863 C C . CYS A 1 761 ? 34.412 1.328 17.717 1.00 84.31 761 CYS A C 1
ATOM 5865 O O . CYS A 1 761 ? 35.498 1.644 17.224 1.00 84.31 761 CYS A O 1
ATOM 5867 N N . VAL A 1 762 ? 33.254 1.665 17.139 1.00 83.06 762 VAL A N 1
ATOM 5868 C CA . VAL A 1 762 ? 33.109 2.333 15.828 1.00 83.06 762 VAL A CA 1
ATOM 5869 C C . VAL A 1 762 ? 32.546 3.752 15.945 1.00 83.06 762 VAL A C 1
ATOM 5871 O O . VAL A 1 762 ? 31.963 4.132 16.960 1.00 83.06 762 VAL A O 1
ATOM 5874 N N . TRP A 1 763 ? 32.695 4.555 14.887 1.00 76.62 763 TRP A N 1
ATOM 5875 C CA . TRP A 1 763 ? 32.099 5.896 14.827 1.00 76.62 763 TRP A CA 1
ATOM 5876 C C . TRP A 1 763 ? 30.602 5.874 14.493 1.00 76.62 763 TRP A C 1
ATOM 5878 O O . TRP A 1 763 ? 29.864 6.649 15.100 1.00 76.62 763 TRP A O 1
ATOM 5888 N N . ASP A 1 764 ? 30.151 4.968 13.620 1.00 80.94 764 ASP A N 1
ATOM 5889 C CA . ASP A 1 764 ? 28.735 4.710 13.328 1.00 80.94 764 ASP A CA 1
ATOM 5890 C C . ASP A 1 764 ? 28.414 3.219 13.567 1.00 80.94 764 ASP A C 1
ATOM 5892 O O . ASP A 1 764 ? 29.142 2.371 13.051 1.00 80.94 764 ASP A O 1
ATOM 5896 N N . PRO A 1 765 ? 27.396 2.874 14.378 1.00 82.06 765 PRO A N 1
ATOM 5897 C CA . PRO A 1 765 ? 27.063 1.491 14.713 1.00 82.06 765 PRO A CA 1
ATOM 5898 C C . PRO A 1 765 ? 26.212 0.750 13.670 1.00 82.06 765 PRO A C 1
ATOM 5900 O O . PRO A 1 765 ? 25.951 -0.429 13.891 1.00 82.06 765 PRO A O 1
ATOM 5903 N N . TRP A 1 766 ? 25.752 1.395 12.589 1.00 83.62 766 TRP A N 1
ATOM 5904 C CA . TRP A 1 766 ? 24.897 0.746 11.579 1.00 83.62 766 TRP A CA 1
ATOM 5905 C C . TRP A 1 766 ? 25.659 0.129 10.396 1.00 83.62 766 TRP A C 1
ATOM 5907 O O . TRP A 1 766 ? 25.087 -0.714 9.716 1.00 83.62 766 TRP A O 1
ATOM 5917 N N . ASP A 1 767 ? 26.915 0.528 10.153 1.00 68.44 767 ASP A N 1
ATOM 5918 C CA . ASP A 1 767 ? 27.753 0.093 9.010 1.00 68.44 767 ASP A CA 1
ATOM 5919 C C . ASP A 1 767 ? 27.066 0.259 7.628 1.00 68.44 767 ASP A C 1
ATOM 5921 O O . ASP A 1 767 ? 27.215 -0.554 6.716 1.00 68.44 767 ASP A O 1
ATOM 5925 N N . LEU A 1 768 ? 26.281 1.336 7.484 1.00 68.50 768 LEU A N 1
ATOM 5926 C CA . LEU A 1 768 ? 25.547 1.716 6.270 1.00 68.50 768 LEU A CA 1
ATOM 5927 C C . LEU A 1 768 ? 25.962 3.116 5.795 1.00 68.50 768 LEU A C 1
ATOM 5929 O O . LEU A 1 768 ? 26.106 4.029 6.607 1.00 68.50 768 LEU A O 1
ATOM 5933 N N . ASP A 1 769 ? 26.020 3.325 4.476 1.00 55.59 769 ASP A N 1
ATOM 5934 C CA . ASP A 1 769 ? 26.362 4.606 3.822 1.00 55.59 769 ASP A CA 1
ATOM 5935 C C . ASP A 1 769 ? 25.254 5.693 3.931 1.00 55.59 769 ASP A C 1
ATOM 5937 O O . ASP A 1 769 ? 25.080 6.538 3.052 1.00 55.59 769 ASP A O 1
ATOM 5941 N N . GLY A 1 770 ? 24.457 5.672 5.004 1.00 56.91 770 GLY A N 1
ATOM 5942 C CA . GLY A 1 770 ? 23.429 6.664 5.351 1.00 56.91 770 GLY A CA 1
ATOM 5943 C C . GLY A 1 770 ? 22.108 6.588 4.571 1.00 56.91 770 GLY A C 1
ATOM 5944 O O . GLY A 1 770 ? 21.064 6.946 5.118 1.00 56.91 770 GLY A O 1
ATOM 5945 N N . VAL A 1 771 ? 22.106 6.104 3.326 1.00 57.00 771 VAL A N 1
ATOM 5946 C CA . VAL A 1 771 ? 20.883 5.996 2.508 1.00 57.00 771 VAL A CA 1
ATOM 5947 C C . VAL A 1 771 ? 19.986 4.856 3.015 1.00 57.00 771 VAL A C 1
ATOM 5949 O O . VAL A 1 771 ? 20.446 3.736 3.215 1.00 57.00 771 VAL A O 1
ATOM 5952 N N . GLY A 1 772 ? 18.695 5.137 3.231 1.00 66.75 772 GLY A N 1
ATOM 5953 C CA . GLY A 1 772 ? 17.703 4.155 3.704 1.00 66.75 772 GLY A CA 1
ATOM 5954 C C . GLY A 1 772 ? 17.750 3.835 5.208 1.00 66.75 772 GLY A C 1
ATOM 5955 O O . GLY A 1 772 ? 16.981 2.997 5.681 1.00 66.75 772 GLY A O 1
ATOM 5956 N N . LEU A 1 773 ? 18.616 4.500 5.981 1.00 78.69 773 LEU A N 1
ATOM 5957 C CA . LEU A 1 773 ? 18.748 4.281 7.427 1.00 78.69 773 LEU A CA 1
ATOM 5958 C C . LEU A 1 773 ? 17.457 4.621 8.196 1.00 78.69 773 LEU A C 1
ATOM 5960 O O . LEU A 1 773 ? 17.031 3.857 9.061 1.00 78.69 773 LEU A O 1
ATOM 5964 N N . GLU A 1 774 ? 16.801 5.734 7.861 1.00 77.38 774 GLU A N 1
ATOM 5965 C CA . GLU A 1 774 ? 15.546 6.146 8.507 1.00 77.38 774 GLU A CA 1
ATOM 5966 C C . GLU A 1 774 ? 14.400 5.172 8.204 1.00 77.38 774 GLU A C 1
ATOM 5968 O O . GLU A 1 774 ? 13.721 4.739 9.132 1.00 77.38 774 GLU A O 1
ATOM 5973 N N . ASP A 1 775 ? 14.247 4.729 6.952 1.00 75.44 775 ASP A N 1
ATOM 5974 C CA . ASP A 1 775 ? 13.259 3.708 6.569 1.00 75.44 775 ASP A CA 1
ATOM 5975 C C . ASP A 1 775 ? 13.514 2.360 7.263 1.00 75.44 775 ASP A C 1
ATOM 5977 O O . ASP A 1 775 ? 12.574 1.663 7.651 1.00 75.44 775 ASP A O 1
ATOM 5981 N N . THR A 1 776 ? 14.785 2.001 7.472 1.00 77.75 776 THR A N 1
ATOM 5982 C CA . THR A 1 776 ? 15.199 0.784 8.190 1.00 77.75 776 THR A CA 1
ATOM 5983 C C . THR A 1 776 ? 14.788 0.843 9.668 1.00 77.75 776 THR A C 1
ATOM 5985 O O . THR A 1 776 ? 14.207 -0.114 10.190 1.00 77.75 776 THR A O 1
ATOM 5988 N N . ILE A 1 777 ? 14.997 1.992 10.322 1.00 81.81 777 ILE A N 1
ATOM 5989 C CA . ILE A 1 777 ? 14.572 2.255 11.708 1.00 81.81 777 ILE A CA 1
ATOM 5990 C C . ILE A 1 777 ? 13.036 2.308 11.817 1.00 81.81 777 ILE A C 1
ATOM 5992 O O . ILE A 1 777 ? 12.453 1.695 12.714 1.00 81.81 777 ILE A O 1
ATOM 5996 N N . LEU A 1 778 ? 12.356 2.987 10.888 1.00 76.81 778 LEU A N 1
ATOM 5997 C CA . LEU A 1 778 ? 10.889 3.087 10.840 1.00 76.81 778 LEU A CA 1
ATOM 5998 C C . LEU A 1 778 ? 10.205 1.746 10.519 1.00 76.81 778 LEU A C 1
ATOM 6000 O O . LEU A 1 778 ? 9.063 1.534 10.935 1.00 76.81 778 LEU A O 1
ATOM 6004 N N . SER A 1 779 ? 10.914 0.827 9.858 1.00 74.88 779 SER A N 1
ATOM 6005 C CA . SER A 1 779 ? 10.505 -0.571 9.652 1.00 74.88 779 SER A CA 1
ATOM 6006 C C . SER A 1 779 ? 10.758 -1.474 10.871 1.00 74.88 779 SER A C 1
ATOM 6008 O O . SER A 1 779 ? 10.328 -2.627 10.876 1.00 74.88 779 SER A O 1
ATOM 6010 N N . GLY A 1 780 ? 11.427 -0.969 11.915 1.00 77.06 780 GLY A N 1
ATOM 6011 C CA . GLY A 1 780 ? 11.659 -1.679 13.175 1.00 77.06 780 GLY A CA 1
ATOM 6012 C C . GLY A 1 780 ? 12.861 -2.627 13.193 1.00 77.06 780 GLY A C 1
ATOM 6013 O O . GLY A 1 780 ? 12.916 -3.499 14.061 1.00 77.06 780 GLY A O 1
ATOM 6014 N N . PHE A 1 781 ? 13.815 -2.473 12.269 1.00 82.19 781 PHE A N 1
ATOM 6015 C CA . PHE A 1 781 ? 15.091 -3.194 12.315 1.00 82.19 781 PHE A CA 1
ATOM 6016 C C . PHE A 1 781 ? 16.100 -2.512 13.254 1.00 82.19 781 PHE A C 1
ATOM 6018 O O . PHE A 1 781 ? 15.974 -1.334 13.586 1.00 82.19 781 PHE A O 1
ATOM 6025 N N . LEU A 1 782 ? 17.116 -3.273 13.665 1.00 86.25 782 LEU A N 1
ATOM 6026 C CA . LEU A 1 782 ? 18.261 -2.839 14.475 1.00 86.25 782 LEU A CA 1
ATOM 6027 C C . LEU A 1 782 ? 19.563 -3.108 13.695 1.00 86.25 782 LEU A C 1
ATOM 6029 O O . LEU A 1 782 ? 19.511 -3.865 12.722 1.00 86.25 782 LEU A O 1
ATOM 6033 N N . PRO A 1 783 ? 20.721 -2.555 14.112 1.00 86.06 783 PRO A N 1
ATOM 6034 C CA . PRO A 1 783 ? 22.009 -2.972 13.564 1.00 86.06 783 PRO A CA 1
ATOM 6035 C C . PRO A 1 783 ? 22.242 -4.473 13.753 1.00 86.06 783 PRO A C 1
ATOM 6037 O O . PRO A 1 783 ? 21.677 -5.084 14.667 1.00 86.06 783 PRO A O 1
ATOM 6040 N N . ASP A 1 784 ? 23.116 -5.061 12.938 1.00 83.19 784 ASP A N 1
ATOM 6041 C CA . ASP A 1 784 ? 23.468 -6.472 13.081 1.00 83.19 784 ASP A CA 1
ATOM 6042 C C . ASP A 1 784 ? 24.072 -6.758 14.463 1.00 83.19 784 ASP A C 1
ATOM 6044 O O . ASP A 1 784 ? 24.956 -6.049 14.953 1.00 83.19 784 ASP A O 1
ATOM 6048 N N . LYS A 1 785 ? 23.590 -7.832 15.098 1.00 85.50 785 LYS A N 1
ATOM 6049 C CA . LYS A 1 785 ? 24.026 -8.260 16.431 1.00 85.50 785 LYS A CA 1
ATOM 6050 C C . LYS A 1 785 ? 25.552 -8.445 16.454 1.00 85.50 785 LYS A C 1
ATOM 6052 O O . LYS A 1 785 ? 26.043 -9.375 15.807 1.00 85.50 785 LYS A O 1
ATOM 6057 N N . PRO A 1 786 ? 26.308 -7.690 17.279 1.00 84.00 786 PRO A N 1
ATOM 6058 C CA . PRO A 1 786 ? 27.742 -7.903 17.411 1.00 84.00 786 PRO A CA 1
ATOM 6059 C C . PRO A 1 786 ? 28.054 -9.345 17.826 1.00 84.00 786 PRO A C 1
ATOM 6061 O O . PRO A 1 786 ? 27.532 -9.844 18.831 1.00 84.00 786 PRO A O 1
ATOM 6064 N N . VAL A 1 787 ? 28.939 -9.998 17.063 1.00 77.50 787 VAL A N 1
ATOM 6065 C CA . VAL A 1 787 ? 29.406 -11.388 17.277 1.00 77.50 787 VAL A CA 1
ATOM 6066 C C . VAL A 1 787 ? 29.906 -11.604 18.710 1.00 77.50 787 VAL A C 1
ATOM 6068 O O . VAL A 1 787 ? 29.784 -12.684 19.281 1.00 77.50 787 VAL A O 1
ATOM 6071 N N . ASP A 1 788 ? 30.438 -10.535 19.294 1.00 67.69 788 ASP A N 1
ATOM 6072 C CA . ASP A 1 788 ? 31.077 -10.481 20.599 1.00 67.69 788 ASP A CA 1
ATOM 6073 C C . ASP A 1 788 ? 30.129 -10.319 21.798 1.00 67.69 788 ASP A C 1
ATOM 6075 O O . ASP A 1 788 ? 30.591 -10.350 22.941 1.00 67.69 788 ASP A O 1
ATOM 6079 N N . MET A 1 789 ? 28.821 -10.176 21.558 1.00 82.00 789 MET A N 1
ATOM 6080 C CA . MET A 1 789 ? 27.793 -10.109 22.600 1.00 82.00 789 MET A CA 1
ATOM 6081 C C . MET A 1 789 ? 27.145 -11.480 22.826 1.00 82.00 789 MET A C 1
ATOM 6083 O O . MET A 1 789 ? 26.764 -12.167 21.875 1.00 82.00 789 MET A O 1
ATOM 6087 N N . THR A 1 790 ? 26.910 -11.866 24.081 1.00 80.50 790 THR A N 1
ATOM 6088 C CA . THR A 1 790 ? 26.108 -13.062 24.407 1.00 80.50 790 THR A CA 1
ATOM 6089 C C . THR A 1 790 ? 24.642 -12.929 23.933 1.00 80.50 790 THR A C 1
ATOM 6091 O O . THR A 1 790 ? 24.206 -11.842 23.532 1.00 80.50 790 THR A O 1
ATOM 6094 N N . PRO A 1 791 ? 23.841 -14.016 23.929 1.00 79.69 791 PRO A N 1
ATOM 6095 C CA . PRO A 1 791 ? 22.407 -13.924 23.648 1.00 79.69 791 PRO A CA 1
ATOM 6096 C C . PRO A 1 791 ? 21.664 -13.053 24.666 1.00 79.69 791 PRO A C 1
ATOM 6098 O O . PRO A 1 791 ? 20.875 -12.211 24.254 1.00 79.69 791 PRO A O 1
ATOM 6101 N N . ALA A 1 792 ? 21.981 -13.186 25.963 1.00 72.31 792 ALA A N 1
ATOM 6102 C CA . ALA A 1 792 ? 21.446 -12.315 27.011 1.00 72.31 792 ALA A CA 1
ATOM 6103 C C . ALA A 1 792 ? 21.793 -10.851 26.713 1.00 72.31 792 ALA A C 1
ATOM 6105 O O . ALA A 1 792 ? 20.865 -10.070 26.526 1.00 72.31 792 ALA A O 1
ATOM 6106 N N . GLN A 1 793 ? 23.085 -10.556 26.472 1.00 81.81 793 GLN A N 1
ATOM 6107 C CA . GLN A 1 793 ? 23.637 -9.240 26.089 1.00 81.81 793 GLN A CA 1
ATOM 6108 C C . GLN A 1 793 ? 22.952 -8.578 24.890 1.00 81.81 793 GLN A C 1
ATOM 6110 O O . GLN A 1 793 ? 23.014 -7.361 24.744 1.00 81.81 793 GLN A O 1
ATOM 6115 N N . TRP A 1 794 ? 22.269 -9.338 24.041 1.00 90.56 794 TRP A N 1
ATOM 6116 C CA . TRP A 1 794 ? 21.491 -8.790 22.936 1.00 90.56 794 TRP A CA 1
ATOM 6117 C C . TRP A 1 794 ? 19.986 -8.719 23.223 1.00 90.56 794 TRP A C 1
ATOM 6119 O O . TRP A 1 794 ? 19.337 -7.766 22.806 1.00 90.56 794 TRP A O 1
ATOM 6129 N N . GLN A 1 795 ? 19.443 -9.655 24.006 1.00 82.75 795 GLN A N 1
ATOM 6130 C CA . GLN A 1 795 ? 18.012 -9.753 24.300 1.00 82.75 795 GLN A CA 1
ATOM 6131 C C . GLN A 1 795 ? 17.427 -8.495 24.960 1.00 82.75 795 GLN A C 1
ATOM 6133 O O . GLN A 1 795 ? 16.271 -8.151 24.714 1.00 82.75 795 GLN A O 1
ATOM 6138 N N . LEU A 1 796 ? 18.178 -7.777 25.799 1.00 85.56 796 LEU A N 1
ATOM 6139 C CA . LEU A 1 796 ? 17.717 -6.454 26.229 1.00 85.56 796 LEU A CA 1
ATOM 6140 C C . LEU A 1 796 ? 17.900 -5.399 25.146 1.00 85.56 796 LEU A C 1
ATOM 6142 O O . LEU A 1 796 ? 17.044 -4.532 25.080 1.00 85.56 796 LEU A O 1
ATOM 6146 N N . VAL A 1 797 ? 18.963 -5.402 24.331 1.00 88.25 797 VAL A N 1
ATOM 6147 C CA . VAL A 1 797 ? 19.118 -4.358 23.297 1.00 88.25 797 VAL A CA 1
AT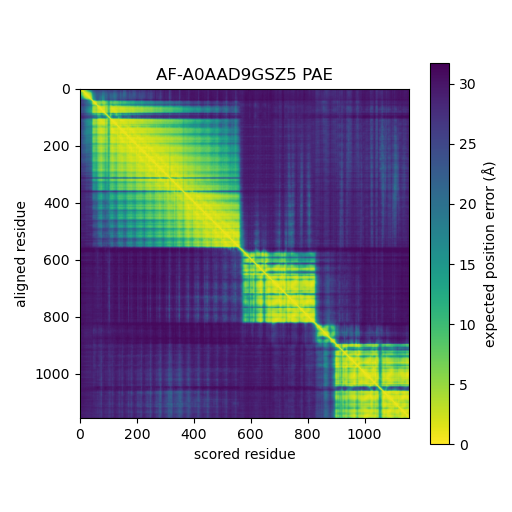OM 6148 C C . VAL A 1 797 ? 17.898 -4.394 22.371 1.00 88.25 797 VAL A C 1
ATOM 6150 O O . VAL A 1 797 ? 17.343 -3.350 22.051 1.00 88.25 797 VAL A O 1
ATOM 6153 N N . GLU A 1 798 ? 17.354 -5.584 22.111 1.00 89.06 798 GLU A N 1
ATOM 6154 C CA . GLU A 1 798 ? 16.031 -5.786 21.506 1.00 89.06 798 GLU A CA 1
ATOM 6155 C C . GLU A 1 798 ? 14.864 -5.235 22.361 1.00 89.06 798 GLU A C 1
ATOM 6157 O O . GLU A 1 798 ? 13.991 -4.541 21.840 1.00 89.06 798 GLU A O 1
ATOM 6162 N N . ARG A 1 799 ? 14.833 -5.484 23.682 1.00 89.75 799 ARG A N 1
ATOM 6163 C CA . ARG A 1 799 ? 13.823 -4.909 24.607 1.00 89.75 799 ARG A CA 1
ATOM 6164 C C . ARG A 1 799 ? 13.893 -3.379 24.709 1.00 89.75 799 ARG A C 1
ATOM 6166 O O . ARG A 1 799 ? 12.866 -2.755 24.944 1.00 89.75 799 ARG A O 1
ATOM 6173 N N . MET A 1 800 ? 15.058 -2.761 24.538 1.00 91.12 800 MET A N 1
ATOM 6174 C CA . MET A 1 800 ? 15.281 -1.321 24.713 1.00 91.12 800 MET A CA 1
ATOM 6175 C C . MET A 1 800 ? 15.168 -0.535 23.424 1.00 91.12 800 MET A C 1
ATOM 6177 O O . MET A 1 800 ? 14.557 0.529 23.413 1.00 91.12 800 MET A O 1
ATOM 6181 N N . CYS A 1 801 ? 15.638 -1.101 22.320 1.00 89.00 801 CYS A N 1
ATOM 6182 C CA . CYS A 1 801 ? 15.384 -0.562 20.996 1.00 89.00 801 CYS A CA 1
ATOM 6183 C C . CYS A 1 801 ? 14.008 -0.998 20.439 1.00 89.00 801 CYS A C 1
ATOM 6185 O O . CYS A 1 801 ? 13.691 -0.710 19.288 1.00 89.00 801 CYS A O 1
ATOM 6187 N N . SER A 1 802 ? 13.169 -1.661 21.253 1.00 86.12 802 SER A N 1
ATOM 6188 C CA . SER A 1 802 ? 11.813 -2.117 20.908 1.00 86.12 802 SER A CA 1
ATOM 6189 C C . SER A 1 802 ? 11.008 -1.045 20.168 1.00 86.12 802 SER A C 1
ATOM 6191 O O . SER A 1 802 ? 10.841 0.076 20.660 1.00 86.12 802 SER A O 1
ATOM 6193 N N . TYR A 1 803 ? 10.430 -1.423 19.024 1.00 77.50 803 TYR A N 1
ATOM 6194 C CA . TYR A 1 803 ? 9.641 -0.532 18.171 1.00 77.50 803 TYR A CA 1
ATOM 6195 C C . TYR A 1 803 ? 8.477 0.143 18.916 1.00 77.50 803 TYR A C 1
ATOM 6197 O O . TYR A 1 803 ? 8.240 1.333 18.746 1.00 77.50 803 TYR A O 1
ATOM 6205 N N . ASN A 1 804 ? 7.790 -0.583 19.808 1.00 77.38 804 ASN A N 1
ATOM 6206 C CA . ASN A 1 804 ? 6.803 0.009 20.714 1.00 77.38 804 ASN A CA 1
ATOM 6207 C C . ASN A 1 804 ? 7.518 0.692 21.899 1.00 77.38 804 ASN A C 1
ATOM 6209 O O . ASN A 1 804 ? 8.108 -0.027 22.717 1.00 77.38 804 ASN A O 1
ATOM 6213 N N . PRO A 1 805 ? 7.412 2.027 22.081 1.00 80.56 805 PRO A N 1
ATOM 6214 C CA . PRO A 1 805 ? 8.094 2.729 23.170 1.00 80.56 805 PRO A CA 1
ATOM 6215 C C . PRO A 1 805 ? 7.629 2.270 24.557 1.00 80.56 805 PRO A C 1
ATOM 6217 O O . PRO A 1 805 ? 8.429 2.176 25.482 1.00 80.56 805 PRO A O 1
ATOM 6220 N N . ARG A 1 806 ? 6.350 1.883 24.698 1.00 73.94 806 ARG A N 1
ATOM 6221 C CA . ARG A 1 806 ? 5.770 1.393 25.967 1.00 73.94 806 ARG A CA 1
ATOM 6222 C C . ARG A 1 806 ? 6.225 -0.017 26.362 1.00 73.94 806 ARG A C 1
ATOM 6224 O O . ARG A 1 806 ? 5.818 -0.500 27.416 1.00 73.94 806 ARG A O 1
ATOM 6231 N N . SER A 1 807 ? 7.003 -0.688 25.515 1.00 70.75 807 SER A N 1
ATOM 6232 C CA . SER A 1 807 ? 7.610 -1.995 25.797 1.00 70.75 807 SER A CA 1
ATOM 6233 C C . SER A 1 807 ? 9.096 -1.896 26.161 1.00 70.75 807 SER A C 1
ATOM 6235 O O . SER A 1 807 ? 9.697 -2.920 26.480 1.00 70.75 807 SER A O 1
ATOM 6237 N N . ARG A 1 808 ? 9.668 -0.683 26.142 1.00 89.25 808 ARG A N 1
ATOM 6238 C CA . ARG A 1 808 ? 11.047 -0.409 26.557 1.00 89.25 808 ARG A CA 1
ATOM 6239 C C . ARG A 1 808 ? 11.170 -0.342 28.084 1.00 89.25 808 ARG A C 1
ATOM 6241 O O . ARG A 1 808 ? 10.183 -0.163 28.796 1.00 89.25 808 ARG A O 1
ATOM 6248 N N . LEU A 1 809 ? 12.388 -0.518 28.582 1.00 80.44 809 LEU A N 1
ATOM 6249 C CA . LEU A 1 809 ? 12.708 -0.631 30.011 1.00 80.44 809 LEU A CA 1
ATOM 6250 C C . LEU A 1 809 ? 12.941 0.756 30.637 1.00 80.44 809 LEU A C 1
ATOM 6252 O O . LEU A 1 809 ? 13.480 1.629 29.972 1.00 80.44 809 LEU A O 1
ATOM 6256 N N . SER A 1 810 ? 12.555 0.998 31.895 1.00 85.56 810 SER A N 1
ATOM 6257 C CA . SER A 1 810 ? 12.768 2.323 32.520 1.00 85.56 810 SER A CA 1
ATOM 6258 C C . SER A 1 810 ? 14.239 2.557 32.865 1.00 85.56 810 SER A C 1
ATOM 6260 O O . SER A 1 810 ? 14.913 1.591 33.187 1.00 85.56 810 SER A O 1
ATOM 6262 N N . ALA A 1 811 ? 14.739 3.799 32.923 1.00 77.44 811 ALA A N 1
ATOM 6263 C CA . ALA A 1 811 ? 16.147 4.066 33.267 1.00 77.44 811 ALA A CA 1
ATOM 6264 C C . ALA A 1 811 ? 16.625 3.420 34.588 1.00 77.44 811 ALA A C 1
ATOM 6266 O O . ALA A 1 811 ? 17.816 3.181 34.727 1.00 77.44 811 ALA A O 1
ATOM 6267 N N . ALA A 1 812 ? 15.729 3.076 35.523 1.00 67.94 812 ALA A N 1
ATOM 6268 C CA . ALA A 1 812 ? 16.043 2.323 36.742 1.00 67.94 812 ALA A CA 1
ATOM 6269 C C . ALA A 1 812 ? 16.004 0.788 36.567 1.00 67.94 812 ALA A C 1
ATOM 6271 O O . ALA A 1 812 ? 16.745 0.077 37.240 1.00 67.94 812 ALA A O 1
ATOM 6272 N N . ASP A 1 813 ? 15.161 0.245 35.682 1.00 70.56 813 ASP A N 1
ATOM 6273 C CA . ASP A 1 813 ? 15.266 -1.164 35.251 1.00 70.56 813 ASP A CA 1
ATOM 6274 C C . ASP A 1 813 ? 16.506 -1.376 34.402 1.00 70.56 813 ASP A C 1
ATOM 6276 O O . ASP A 1 813 ? 17.172 -2.388 34.506 1.00 70.56 813 ASP A O 1
ATOM 6280 N N . VAL A 1 814 ? 16.823 -0.360 33.622 1.00 81.75 814 VAL A N 1
ATOM 6281 C CA . VAL A 1 814 ? 17.977 -0.215 32.764 1.00 81.75 814 VAL A CA 1
ATOM 6282 C C . VAL A 1 814 ? 19.204 -0.014 33.605 1.00 81.75 814 VAL A C 1
ATOM 6284 O O . VAL A 1 814 ? 20.135 -0.722 33.354 1.00 81.75 814 VAL A O 1
ATOM 6287 N N . ALA A 1 815 ? 19.220 0.805 34.656 1.00 77.62 815 ALA A N 1
ATOM 6288 C CA . ALA A 1 815 ? 20.351 0.901 35.579 1.00 77.62 815 ALA A CA 1
ATOM 6289 C C . ALA A 1 815 ? 20.540 -0.345 36.463 1.00 77.62 815 ALA A C 1
ATOM 6291 O O . ALA A 1 815 ? 21.643 -0.583 36.926 1.00 77.62 815 ALA A O 1
ATOM 6292 N N . ARG A 1 816 ? 19.494 -1.150 36.701 1.00 71.88 816 ARG A N 1
ATOM 6293 C CA . ARG A 1 816 ? 19.551 -2.390 37.505 1.00 71.88 816 ARG A CA 1
ATOM 6294 C C . ARG A 1 816 ? 19.901 -3.614 36.679 1.00 71.88 816 ARG A C 1
ATOM 6296 O O . ARG A 1 816 ? 20.641 -4.481 37.126 1.00 71.88 816 ARG A O 1
ATOM 6303 N N . GLU A 1 817 ? 19.365 -3.683 35.471 1.00 77.19 817 GLU A N 1
ATOM 6304 C CA . GLU A 1 817 ? 19.928 -4.543 34.454 1.00 77.19 817 GLU A CA 1
ATOM 6305 C C . GLU A 1 817 ? 21.356 -4.042 34.208 1.00 77.19 817 GLU A C 1
ATOM 6307 O O . GLU A 1 817 ? 22.227 -4.853 34.398 1.00 77.19 817 GLU A O 1
ATOM 6312 N N . LEU A 1 818 ? 21.654 -2.738 34.081 1.00 78.38 818 LEU A N 1
ATOM 6313 C CA . LEU A 1 818 ? 23.009 -2.149 33.947 1.00 78.38 818 LEU A CA 1
ATOM 6314 C C . LEU A 1 818 ? 23.898 -2.221 35.184 1.00 78.38 818 LEU A C 1
ATOM 6316 O O . LEU A 1 818 ? 25.107 -2.070 35.057 1.00 78.38 818 LEU A O 1
ATOM 6320 N N . GLU A 1 819 ? 23.394 -2.574 36.350 1.00 75.69 819 GLU A N 1
ATOM 6321 C CA . GLU A 1 819 ? 24.224 -3.022 37.466 1.00 75.69 819 GLU A CA 1
ATOM 6322 C C . GLU A 1 819 ? 24.802 -4.403 37.164 1.00 75.69 819 GLU A C 1
ATOM 6324 O O . GLU A 1 819 ? 25.941 -4.730 37.492 1.00 75.69 819 GLU A O 1
ATOM 6329 N N . LEU A 1 820 ? 24.059 -5.152 36.369 1.00 61.03 820 LEU A N 1
ATOM 6330 C CA . LEU A 1 820 ? 24.539 -6.187 35.491 1.00 61.03 820 LEU A CA 1
ATOM 6331 C C . LEU A 1 820 ? 24.829 -5.628 34.070 1.00 61.03 820 LEU A C 1
ATOM 6333 O O . LEU A 1 820 ? 24.722 -6.385 33.154 1.00 61.03 820 LEU A O 1
ATOM 6337 N N . LEU A 1 821 ? 25.324 -4.405 33.829 1.00 65.56 821 LEU A N 1
ATOM 6338 C CA . LEU A 1 821 ? 26.263 -3.993 32.730 1.00 65.56 821 LEU A CA 1
ATOM 6339 C C . LEU A 1 821 ? 27.668 -3.801 33.261 1.00 65.56 821 LEU A C 1
ATOM 6341 O O . LEU A 1 821 ? 28.658 -3.902 32.576 1.00 65.56 821 LEU A O 1
ATOM 6345 N N . SER A 1 822 ? 27.791 -3.988 34.541 1.00 56.34 822 SER A N 1
ATOM 6346 C CA . SER A 1 822 ? 28.699 -5.034 34.967 1.00 56.34 822 SER A CA 1
ATOM 6347 C C . SER A 1 822 ? 28.391 -6.457 34.349 1.00 56.34 822 SER A C 1
ATOM 6349 O O . SER A 1 822 ? 29.092 -7.383 34.736 1.00 56.34 822 SER A O 1
ATOM 6351 N N . HIS A 1 823 ? 27.407 -6.603 33.400 1.00 50.28 823 HIS A N 1
ATOM 6352 C CA . HIS A 1 823 ? 27.029 -7.559 32.284 1.00 50.28 823 HIS A CA 1
ATOM 6353 C C . HIS A 1 823 ? 26.498 -6.967 30.862 1.00 50.28 823 HIS A C 1
ATOM 6355 O O . HIS A 1 823 ? 27.359 -7.117 29.992 1.00 50.28 823 HIS A O 1
ATOM 6361 N N . ASP A 1 824 ? 25.359 -6.389 30.288 1.00 38.25 824 ASP A N 1
ATOM 6362 C CA . ASP A 1 824 ? 23.845 -5.995 30.313 1.00 38.25 824 ASP A CA 1
ATOM 6363 C C . ASP A 1 824 ? 23.125 -4.534 30.673 1.00 38.25 824 ASP A C 1
ATOM 6365 O O . ASP A 1 824 ? 22.871 -4.426 31.841 1.00 38.25 824 ASP A O 1
ATOM 6369 N N . HIS A 1 825 ? 22.540 -3.409 30.008 1.00 24.98 825 HIS A N 1
ATOM 6370 C CA . HIS A 1 825 ? 22.405 -2.539 28.701 1.00 24.98 825 HIS A CA 1
ATOM 6371 C C . HIS A 1 825 ? 21.339 -1.200 28.599 1.00 24.98 825 HIS A C 1
ATOM 6373 O O . HIS A 1 825 ? 20.585 -1.123 29.557 1.00 24.98 825 HIS A O 1
ATOM 6379 N N . SER A 1 826 ? 21.194 -0.168 27.597 1.00 18.30 826 SER A N 1
ATOM 6380 C CA . SER A 1 826 ? 20.761 1.403 27.646 1.00 18.30 826 SER A CA 1
ATOM 6381 C C . SER A 1 826 ? 19.974 2.422 26.520 1.00 18.30 826 SER A C 1
ATOM 6383 O O . SER A 1 826 ? 19.226 1.854 25.747 1.00 18.30 826 SER A O 1
ATOM 6385 N N . ASN A 1 827 ? 20.134 3.855 26.313 1.00 23.94 827 ASN A N 1
ATOM 6386 C CA . ASN A 1 827 ? 19.231 5.163 25.888 1.00 23.94 827 ASN A CA 1
ATOM 6387 C C . ASN A 1 827 ? 19.469 6.517 24.799 1.00 23.94 827 ASN A C 1
ATOM 6389 O O . ASN A 1 827 ? 20.607 6.822 24.510 1.00 23.94 827 ASN A O 1
ATOM 6393 N N . SER A 1 828 ? 18.571 7.470 24.209 1.00 29.81 828 SER A N 1
ATOM 6394 C CA . SER A 1 828 ? 18.635 8.407 22.858 1.00 29.81 828 SER A CA 1
ATOM 6395 C C . SER A 1 828 ? 18.555 10.075 22.567 1.00 29.81 828 SER A C 1
ATOM 6397 O O . SER A 1 828 ? 18.857 10.802 23.506 1.00 29.81 828 SER A O 1
ATOM 6399 N N . LEU A 1 829 ? 18.227 10.709 21.303 1.00 27.89 829 LEU A N 1
ATOM 6400 C CA . LEU A 1 829 ? 17.513 12.088 20.811 1.00 27.89 829 LEU A CA 1
ATOM 6401 C C . LEU A 1 829 ? 18.138 13.309 19.828 1.00 27.89 829 LEU A C 1
ATOM 6403 O O . LEU A 1 829 ? 19.361 13.267 19.784 1.00 27.89 829 LEU A O 1
ATOM 6407 N N . THR A 1 830 ? 17.655 14.453 19.073 1.00 28.30 830 THR A N 1
ATOM 6408 C CA . THR A 1 830 ? 16.501 15.176 18.188 1.00 28.30 830 THR A CA 1
ATOM 6409 C C . THR A 1 830 ? 16.733 16.213 16.914 1.00 28.30 830 THR A C 1
ATOM 6411 O O . THR A 1 830 ? 17.147 15.632 15.946 1.00 28.30 830 THR A O 1
ATOM 6414 N N . GLY A 1 831 ? 16.366 17.569 16.674 1.00 25.17 831 GLY A N 1
ATOM 6415 C CA . GLY A 1 831 ? 16.514 18.408 15.324 1.00 25.17 831 GLY A CA 1
ATOM 6416 C C . GLY A 1 831 ? 15.830 19.856 14.889 1.00 25.17 831 GLY A C 1
ATOM 6417 O O . GLY A 1 831 ? 14.961 20.296 15.628 1.00 25.17 831 GLY A O 1
ATOM 6418 N N . TYR A 1 832 ? 16.159 20.633 13.745 1.00 20.33 832 TYR A N 1
ATOM 6419 C CA . TYR A 1 832 ? 15.706 22.100 13.338 1.00 20.33 832 TYR A CA 1
ATOM 6420 C C . TYR A 1 832 ? 15.695 22.748 11.806 1.00 20.33 832 TYR A C 1
ATOM 6422 O O . TYR A 1 832 ? 15.760 21.952 10.879 1.00 20.33 832 TYR A O 1
ATOM 6430 N N . ASN A 1 833 ? 15.572 24.124 11.487 1.00 20.08 833 ASN A N 1
ATOM 6431 C CA . ASN A 1 833 ? 15.083 24.898 10.198 1.00 20.08 833 ASN A CA 1
ATOM 6432 C C . ASN A 1 833 ? 15.671 26.355 9.643 1.00 20.08 833 ASN A C 1
ATOM 6434 O O . ASN A 1 833 ? 16.486 26.922 10.371 1.00 20.08 833 ASN A O 1
ATOM 6438 N N . PRO A 1 834 ? 15.279 27.015 8.440 1.00 24.75 834 PRO A N 1
ATOM 6439 C CA . PRO A 1 834 ? 15.882 28.243 7.659 1.00 24.75 834 PRO A CA 1
ATOM 6440 C C . PRO A 1 834 ? 15.021 29.449 6.925 1.00 24.75 834 PRO A C 1
ATOM 6442 O O . PRO A 1 834 ? 13.800 29.353 6.980 1.00 24.75 834 PRO A O 1
ATOM 6445 N N . CYS A 1 835 ? 15.567 30.544 6.209 1.00 29.94 835 CYS A N 1
ATOM 6446 C CA . CYS A 1 835 ? 14.874 31.667 5.338 1.00 29.94 835 CYS A CA 1
ATOM 6447 C C . CYS A 1 835 ? 15.706 32.845 4.530 1.00 29.94 835 CYS A C 1
ATOM 6449 O O . CYS A 1 835 ? 16.767 33.171 5.056 1.00 29.94 835 CYS A O 1
ATOM 6451 N N . GLU A 1 836 ? 15.279 33.545 3.377 1.00 41.44 836 GLU A N 1
ATOM 6452 C CA . GLU A 1 836 ? 15.749 34.913 2.724 1.00 41.44 836 GLU A CA 1
ATOM 6453 C C . GLU A 1 836 ? 15.067 35.490 1.346 1.00 41.44 836 GLU A C 1
ATOM 6455 O O . GLU A 1 836 ? 14.306 34.719 0.767 1.00 41.44 836 GLU A O 1
ATOM 6460 N N . MET A 1 837 ? 15.289 36.754 0.759 1.00 39.22 837 MET A N 1
ATOM 6461 C CA . MET A 1 837 ? 14.738 37.279 -0.602 1.00 39.22 837 MET A CA 1
ATOM 6462 C C . MET A 1 837 ? 15.316 38.402 -1.657 1.00 39.22 837 MET A C 1
ATOM 6464 O O . MET A 1 837 ? 15.547 38.006 -2.800 1.00 39.22 837 MET A O 1
ATOM 6468 N N . LEU A 1 838 ? 15.358 39.780 -1.506 1.00 42.06 838 LEU A N 1
ATOM 6469 C CA . LEU A 1 838 ? 14.890 40.894 -2.505 1.00 42.06 838 LEU A CA 1
ATOM 6470 C C . LEU A 1 838 ? 15.825 41.818 -3.491 1.00 42.06 838 LEU A C 1
ATOM 6472 O O . LEU A 1 838 ? 16.993 41.511 -3.704 1.00 42.06 838 LEU A O 1
ATOM 6476 N N . LYS A 1 839 ? 15.319 42.988 -4.080 1.00 50.88 839 LYS A N 1
ATOM 6477 C CA . LYS A 1 839 ? 15.925 44.249 -4.759 1.00 50.88 839 LYS A CA 1
ATOM 6478 C C . LYS A 1 839 ? 16.013 44.543 -6.318 1.00 50.88 839 LYS A C 1
ATOM 6480 O O . LYS A 1 839 ? 16.672 45.512 -6.695 1.00 50.88 839 LYS A O 1
ATOM 6485 N N . LYS A 1 840 ? 15.387 43.797 -7.249 1.00 48.25 840 LYS A N 1
ATOM 6486 C CA . LYS A 1 840 ? 15.876 43.672 -8.664 1.00 48.25 840 LYS A CA 1
ATOM 6487 C C . LYS A 1 840 ? 15.012 44.219 -9.845 1.00 48.25 840 LYS A C 1
ATOM 6489 O O . LYS A 1 840 ? 15.151 43.721 -10.954 1.00 48.25 840 LYS A O 1
ATOM 6494 N N . LEU A 1 841 ? 14.101 45.183 -9.651 1.00 49.16 841 LEU A N 1
ATOM 6495 C CA . LEU A 1 841 ? 12.951 45.394 -10.573 1.00 49.16 841 LEU A CA 1
ATOM 6496 C C . LEU A 1 841 ? 12.950 46.614 -11.532 1.00 49.16 841 LEU A C 1
ATOM 6498 O O . LEU A 1 841 ? 12.010 46.734 -12.316 1.00 49.16 841 LEU A O 1
ATOM 6502 N N . GLU A 1 842 ? 13.923 47.532 -11.494 1.00 47.06 842 GLU A N 1
ATOM 6503 C CA . GLU A 1 842 ? 13.777 48.840 -12.181 1.00 47.06 842 GLU A CA 1
ATOM 6504 C C . GLU A 1 842 ? 14.304 48.924 -13.634 1.00 47.06 842 GLU A C 1
ATOM 6506 O O . GLU A 1 842 ? 13.886 49.824 -14.361 1.00 47.06 842 GLU A O 1
ATOM 6511 N N . ASP A 1 843 ? 15.153 47.996 -14.093 1.00 53.38 843 ASP A N 1
ATOM 6512 C CA . ASP A 1 843 ? 15.849 48.071 -15.400 1.00 53.38 843 ASP A CA 1
ATOM 6513 C C . ASP A 1 843 ? 15.285 47.100 -16.464 1.00 53.38 843 ASP A C 1
ATOM 6515 O O . ASP A 1 843 ? 16.001 46.365 -17.144 1.00 53.38 843 ASP A O 1
ATOM 6519 N N . LEU A 1 844 ? 13.954 47.030 -16.569 1.00 53.44 844 LEU A N 1
ATOM 6520 C CA . LEU A 1 844 ? 13.276 45.973 -17.334 1.00 53.44 844 LEU A CA 1
ATOM 6521 C C . LEU A 1 844 ? 13.594 45.910 -18.844 1.00 53.44 844 LEU A C 1
ATOM 6523 O O . LEU A 1 844 ? 13.680 44.798 -19.356 1.00 53.44 844 LEU A O 1
ATOM 6527 N N . PRO A 1 845 ? 13.755 47.025 -19.587 1.00 48.62 845 PRO A N 1
ATOM 6528 C CA . PRO A 1 845 ? 14.110 46.953 -21.006 1.00 48.62 845 PRO A CA 1
ATOM 6529 C C . PRO A 1 845 ? 15.507 46.356 -21.228 1.00 48.62 845 PRO A C 1
ATOM 6531 O O . PRO A 1 845 ? 15.647 45.453 -22.047 1.00 48.62 845 PRO A O 1
ATOM 6534 N N . GLY A 1 846 ? 16.506 46.778 -20.440 1.00 53.09 846 GLY A N 1
ATOM 6535 C CA . GLY A 1 846 ? 17.859 46.209 -20.482 1.00 53.09 846 GLY A CA 1
ATOM 6536 C C . GLY A 1 846 ? 17.918 44.758 -19.990 1.00 53.09 846 GLY A C 1
ATOM 6537 O O . GLY A 1 846 ? 18.760 43.988 -20.436 1.00 53.09 846 GLY A O 1
ATOM 6538 N N . PHE A 1 847 ? 16.980 44.352 -19.129 1.00 53.56 847 PHE A N 1
ATOM 6539 C CA . PHE A 1 847 ? 16.802 42.962 -18.694 1.00 53.56 847 PHE A CA 1
ATOM 6540 C C . PHE A 1 847 ? 16.189 42.043 -19.774 1.00 53.56 847 PHE A C 1
ATOM 6542 O O . PHE A 1 847 ? 16.212 40.824 -19.617 1.00 53.56 847 PHE A O 1
ATOM 6549 N N . LEU A 1 848 ? 15.625 42.604 -20.853 1.00 50.19 848 LEU A N 1
ATOM 6550 C CA . LEU A 1 848 ? 14.940 41.862 -21.922 1.00 50.19 848 LEU A CA 1
ATOM 6551 C C . LEU A 1 848 ? 15.618 41.984 -23.299 1.00 50.19 848 LEU A C 1
ATOM 6553 O O . LEU A 1 848 ? 15.310 41.185 -24.189 1.00 50.19 848 LEU A O 1
ATOM 6557 N N . GLU A 1 849 ? 16.538 42.932 -23.504 1.00 50.44 849 GLU A N 1
ATOM 6558 C CA . GLU A 1 849 ? 17.466 42.917 -24.644 1.00 50.44 849 GLU A CA 1
ATOM 6559 C C . GLU A 1 849 ? 18.513 41.805 -24.441 1.00 50.44 849 GLU A C 1
ATOM 6561 O O . GLU A 1 849 ? 19.291 41.832 -23.492 1.00 50.44 849 GLU A O 1
ATOM 6566 N N . GLY A 1 850 ? 18.511 40.800 -25.326 1.00 44.47 850 GLY A N 1
ATOM 6567 C CA . GLY A 1 850 ? 19.336 39.589 -25.202 1.00 44.47 850 GLY A CA 1
ATOM 6568 C C . GLY A 1 850 ? 18.588 38.325 -24.752 1.00 44.47 850 GLY A C 1
ATOM 6569 O O . GLY A 1 850 ? 19.219 37.281 -24.611 1.00 44.47 850 GLY A O 1
ATOM 6570 N N . ILE A 1 851 ? 17.263 38.388 -24.555 1.00 54.16 851 ILE A N 1
ATOM 6571 C CA . ILE A 1 851 ? 16.400 37.194 -24.545 1.00 54.16 851 ILE A CA 1
ATOM 6572 C C . ILE A 1 851 ? 15.745 37.081 -25.925 1.00 54.16 851 ILE A C 1
ATOM 6574 O O . ILE A 1 851 ? 14.786 37.797 -26.222 1.00 54.16 851 ILE A O 1
ATOM 6578 N N . ASP A 1 852 ? 16.303 36.209 -26.765 1.00 41.88 852 ASP A N 1
ATOM 6579 C CA . ASP A 1 852 ? 15.861 36.004 -28.152 1.00 41.88 852 ASP A CA 1
ATOM 6580 C C . ASP A 1 852 ? 14.783 34.912 -28.290 1.00 41.88 852 ASP A C 1
ATOM 6582 O O . ASP A 1 852 ? 14.096 34.864 -29.309 1.00 41.88 852 ASP A O 1
ATOM 6586 N N . ASP A 1 853 ? 14.602 34.063 -27.271 1.00 48.25 853 ASP A N 1
ATOM 6587 C CA . ASP A 1 853 ? 13.506 33.091 -27.217 1.00 48.25 853 ASP A CA 1
ATOM 6588 C C . ASP A 1 853 ? 12.203 33.742 -26.726 1.00 48.25 853 ASP A C 1
ATOM 6590 O O . ASP A 1 853 ? 12.165 34.414 -25.693 1.00 48.25 853 ASP A O 1
ATOM 6594 N N . GLU A 1 854 ? 11.118 33.540 -27.472 1.00 43.38 854 GLU A N 1
ATOM 6595 C CA . GLU A 1 854 ? 9.827 34.190 -27.219 1.00 43.38 854 GLU A CA 1
ATOM 6596 C C . GLU A 1 854 ? 9.085 33.580 -26.009 1.00 43.38 854 GLU A C 1
ATOM 6598 O O . GLU A 1 854 ? 8.313 34.275 -25.344 1.00 43.38 854 GLU A O 1
ATOM 6603 N N . GLY A 1 855 ? 9.373 32.316 -25.670 1.00 47.41 855 GLY A N 1
ATOM 6604 C CA . GLY A 1 855 ? 8.833 31.614 -24.506 1.00 47.41 855 GLY A CA 1
ATOM 6605 C C . GLY A 1 855 ? 9.499 32.049 -23.203 1.00 47.41 855 GLY A C 1
ATOM 6606 O O . GLY A 1 855 ? 8.807 32.503 -22.291 1.00 47.41 855 GLY A O 1
ATOM 6607 N N . GLU A 1 856 ? 10.834 32.003 -23.128 1.00 46.47 856 GLU A N 1
ATOM 6608 C CA . GLU A 1 856 ? 11.586 32.486 -21.959 1.00 46.47 856 GLU A CA 1
ATOM 6609 C C . GLU A 1 856 ? 11.301 33.966 -21.681 1.00 46.47 856 GLU A C 1
ATOM 6611 O O . GLU A 1 856 ? 11.171 34.375 -20.525 1.00 46.47 856 GLU A O 1
ATOM 6616 N N . ARG A 1 857 ? 11.159 34.782 -22.734 1.00 48.22 857 ARG A N 1
ATOM 6617 C CA . ARG A 1 857 ? 10.838 36.206 -22.594 1.00 48.22 857 ARG A CA 1
ATOM 6618 C C . ARG A 1 857 ? 9.469 36.409 -21.944 1.00 48.22 857 ARG A C 1
ATOM 6620 O O . ARG A 1 857 ? 9.359 37.234 -21.036 1.00 48.22 857 ARG A O 1
ATOM 6627 N N . GLU A 1 858 ? 8.446 35.657 -22.354 1.00 48.66 858 GLU A N 1
ATOM 6628 C CA . GLU A 1 858 ? 7.103 35.757 -21.768 1.00 48.66 858 GLU A CA 1
ATOM 6629 C C . GLU A 1 858 ? 6.995 35.075 -20.389 1.00 48.66 858 GLU A C 1
ATOM 6631 O O . GLU A 1 858 ? 6.232 35.541 -19.538 1.00 48.66 858 GLU A O 1
ATOM 6636 N N . GLU A 1 859 ? 7.794 34.043 -20.102 1.00 49.28 859 GLU A N 1
ATOM 6637 C CA . GLU A 1 859 ? 7.903 33.443 -18.764 1.00 49.28 859 GLU A CA 1
ATOM 6638 C C . GLU A 1 859 ? 8.557 34.414 -17.769 1.00 49.28 859 GLU A C 1
ATOM 6640 O O . GLU A 1 859 ? 7.996 34.681 -16.702 1.00 49.28 859 GLU A O 1
ATOM 6645 N N . VAL A 1 860 ? 9.672 35.046 -18.153 1.00 47.09 860 VAL A N 1
ATOM 6646 C CA . VAL A 1 860 ? 10.314 36.128 -17.390 1.00 47.09 860 VAL A CA 1
ATOM 6647 C C . VAL A 1 860 ? 9.341 37.289 -17.177 1.00 47.09 860 VAL A C 1
ATOM 6649 O O . VAL A 1 860 ? 9.148 37.731 -16.042 1.00 47.09 860 VAL A O 1
ATOM 6652 N N . LEU A 1 861 ? 8.655 37.751 -18.229 1.00 48.62 861 LEU A N 1
ATOM 6653 C CA . LEU A 1 861 ? 7.606 38.769 -18.110 1.00 48.62 861 LEU A CA 1
ATOM 6654 C C . LEU A 1 861 ? 6.475 38.327 -17.169 1.00 48.62 861 LEU A C 1
ATOM 6656 O O . LEU A 1 861 ? 5.941 39.160 -16.441 1.00 48.62 861 LEU A O 1
ATOM 6660 N N . THR A 1 862 ? 6.122 37.044 -17.134 1.00 48.50 862 THR A N 1
ATOM 6661 C CA . THR A 1 862 ? 5.063 36.499 -16.270 1.00 48.50 862 THR A CA 1
ATOM 6662 C C . THR A 1 862 ? 5.487 36.415 -14.803 1.00 48.50 862 THR A C 1
ATOM 6664 O O . THR A 1 862 ? 4.728 36.849 -13.934 1.00 48.50 862 THR A O 1
ATOM 6667 N N . TYR A 1 863 ? 6.717 35.991 -14.512 1.00 43.88 863 TYR A N 1
ATOM 6668 C CA . TYR A 1 863 ? 7.299 36.056 -13.167 1.00 43.88 863 TYR A CA 1
ATOM 6669 C C . TYR A 1 863 ? 7.366 37.503 -12.646 1.00 43.88 863 TYR A C 1
ATOM 6671 O O . TYR A 1 863 ? 6.955 37.798 -11.520 1.00 43.88 863 TYR A O 1
ATOM 6679 N N . LEU A 1 864 ? 7.794 38.441 -13.497 1.00 45.44 864 LEU A N 1
ATOM 6680 C CA . LEU A 1 864 ? 7.856 39.868 -13.168 1.00 45.44 864 LEU A CA 1
ATOM 6681 C C . LEU A 1 864 ? 6.453 40.474 -12.961 1.00 45.44 864 LEU A C 1
ATOM 6683 O O . LEU A 1 864 ? 6.259 41.249 -12.023 1.00 45.44 864 LEU A O 1
ATOM 6687 N N . ARG A 1 865 ? 5.450 40.086 -13.768 1.00 46.94 865 ARG A N 1
ATOM 6688 C CA . ARG A 1 865 ? 4.030 40.440 -13.551 1.00 46.94 865 ARG A CA 1
ATOM 6689 C C . ARG A 1 865 ? 3.523 39.916 -12.200 1.00 46.94 865 ARG A C 1
ATOM 6691 O O . ARG A 1 865 ? 2.807 40.646 -11.512 1.00 46.94 865 ARG A O 1
ATOM 6698 N N . PHE A 1 866 ? 3.894 38.694 -11.810 1.00 43.91 866 PHE A N 1
ATOM 6699 C CA . PHE A 1 866 ? 3.474 38.080 -10.547 1.00 43.91 866 PHE A CA 1
ATOM 6700 C C . PHE A 1 866 ? 4.050 38.810 -9.326 1.00 43.91 866 PHE A C 1
ATOM 6702 O O . PHE A 1 866 ? 3.277 39.260 -8.479 1.00 43.91 866 PHE A O 1
ATOM 6709 N N . GLU A 1 867 ? 5.365 39.030 -9.246 1.00 45.50 867 GLU A N 1
ATOM 6710 C CA . GLU A 1 867 ? 5.955 39.733 -8.093 1.00 45.50 867 GLU A CA 1
ATOM 6711 C C . GLU A 1 867 ? 5.527 41.208 -8.008 1.00 45.50 867 GLU A C 1
ATOM 6713 O O . GLU A 1 867 ? 5.191 41.696 -6.926 1.00 45.50 867 GLU A O 1
ATOM 6718 N N . LEU A 1 868 ? 5.404 41.915 -9.139 1.00 44.03 868 LEU A N 1
ATOM 6719 C CA . LEU A 1 868 ? 4.840 43.273 -9.140 1.00 44.03 868 LEU A CA 1
ATOM 6720 C C . LEU A 1 868 ? 3.387 43.309 -8.625 1.00 44.03 868 LEU A C 1
ATOM 6722 O O . LEU A 1 868 ? 2.986 44.300 -8.009 1.00 44.03 868 LEU A O 1
ATOM 6726 N N . SER A 1 869 ? 2.603 42.239 -8.817 1.00 40.66 869 SER A N 1
ATOM 6727 C CA . SER A 1 869 ? 1.226 42.156 -8.306 1.00 40.66 869 SER A CA 1
ATOM 6728 C C . SER A 1 869 ? 1.149 42.045 -6.775 1.00 40.66 869 SER A C 1
ATOM 6730 O O . SER A 1 869 ? 0.259 42.646 -6.163 1.00 40.66 869 SER A O 1
ATOM 6732 N N . LYS A 1 870 ? 2.122 41.377 -6.133 1.00 40.31 870 LYS A N 1
ATOM 6733 C CA . LYS A 1 870 ? 2.213 41.299 -4.665 1.00 40.31 870 LYS A CA 1
ATOM 6734 C C . LYS A 1 870 ? 2.461 42.684 -4.063 1.00 40.31 870 LYS A C 1
ATOM 6736 O O . LYS A 1 870 ? 1.709 43.126 -3.193 1.00 40.31 870 LYS A O 1
ATOM 6741 N N . TYR A 1 871 ? 3.440 43.426 -4.587 1.00 41.22 871 TYR A N 1
ATOM 6742 C CA . TYR A 1 871 ? 3.767 44.770 -4.086 1.00 41.22 871 TYR A CA 1
ATOM 6743 C C . TYR A 1 871 ? 2.662 45.807 -4.329 1.00 41.22 871 TYR A C 1
ATOM 6745 O O . TYR A 1 871 ? 2.426 46.660 -3.468 1.00 41.22 871 TYR A O 1
ATOM 6753 N N . LEU A 1 872 ? 1.914 45.691 -5.434 1.00 40.44 872 LEU A N 1
ATOM 6754 C CA . LEU A 1 872 ? 0.731 46.519 -5.712 1.00 40.44 872 LEU A CA 1
ATOM 6755 C C . LEU A 1 872 ? -0.401 46.368 -4.679 1.00 40.44 872 LEU A C 1
ATOM 6757 O O . LEU A 1 872 ? -1.282 47.226 -4.628 1.00 40.44 872 LEU A O 1
ATOM 6761 N N . THR A 1 873 ? -0.380 45.320 -3.851 1.00 39.53 873 THR A N 1
ATOM 6762 C CA . THR A 1 873 ? -1.432 45.046 -2.859 1.00 39.53 873 THR A CA 1
ATOM 6763 C C . THR A 1 873 ? -1.125 45.640 -1.473 1.00 39.53 873 THR A C 1
ATOM 6765 O O . THR A 1 873 ? -2.055 45.858 -0.700 1.00 39.53 873 THR A O 1
ATOM 6768 N N . TYR A 1 874 ? 0.141 45.960 -1.156 1.00 35.09 874 TYR A N 1
ATOM 6769 C CA . TYR A 1 874 ? 0.557 46.332 0.212 1.00 35.09 874 TYR A CA 1
ATOM 6770 C C . TYR A 1 874 ? 0.959 47.810 0.413 1.00 35.09 874 TYR A C 1
ATOM 6772 O O . TYR A 1 874 ? 0.854 48.320 1.525 1.00 35.09 874 TYR A O 1
ATOM 6780 N N . TYR A 1 875 ? 1.370 48.537 -0.639 1.00 37.25 875 TYR A N 1
ATOM 6781 C CA . TYR A 1 875 ? 1.831 49.941 -0.538 1.00 37.25 875 TYR A CA 1
ATOM 6782 C C . TYR A 1 875 ? 1.041 50.915 -1.432 1.00 37.25 875 TYR A C 1
ATOM 6784 O O . TYR A 1 875 ? 1.586 51.622 -2.279 1.00 37.25 875 TYR A O 1
ATOM 6792 N N . ALA A 1 876 ? -0.274 50.985 -1.219 1.00 38.50 876 ALA A N 1
ATOM 6793 C CA . ALA A 1 876 ? -1.210 51.745 -2.057 1.00 38.50 876 ALA A CA 1
ATOM 6794 C C . ALA A 1 876 ? -1.159 53.292 -1.923 1.00 38.50 876 ALA A C 1
ATOM 6796 O O . ALA A 1 876 ? -2.013 53.970 -2.494 1.00 38.50 876 ALA A O 1
ATOM 6797 N N . THR A 1 877 ? -0.211 53.875 -1.175 1.00 39.34 877 THR A N 1
ATOM 6798 C CA . THR A 1 877 ? -0.267 55.297 -0.761 1.00 39.34 877 THR A CA 1
ATOM 6799 C C . THR A 1 877 ? 0.959 56.171 -1.070 1.00 39.34 877 THR A C 1
ATOM 6801 O O . THR A 1 877 ? 0.843 57.387 -0.923 1.00 39.34 877 THR A O 1
ATOM 6804 N N . SER A 1 878 ? 2.108 55.645 -1.528 1.00 41.25 878 SER A N 1
ATOM 6805 C CA . SER A 1 878 ? 3.321 56.483 -1.700 1.00 41.25 878 SER A CA 1
ATOM 6806 C C . SER A 1 878 ? 4.321 56.066 -2.801 1.00 41.25 878 SER A C 1
ATOM 6808 O O . SER A 1 878 ? 5.525 56.039 -2.555 1.00 41.25 878 SER A O 1
ATOM 6810 N N . ALA A 1 879 ? 3.862 55.778 -4.028 1.00 38.53 879 ALA A N 1
ATOM 6811 C CA . ALA A 1 879 ? 4.746 55.529 -5.190 1.00 38.53 879 ALA A CA 1
ATOM 6812 C C . ALA A 1 879 ? 4.116 55.937 -6.548 1.00 38.53 879 ALA A C 1
ATOM 6814 O O . ALA A 1 879 ? 4.076 55.169 -7.508 1.00 38.53 879 ALA A O 1
ATOM 6815 N N . MET A 1 880 ? 3.552 57.148 -6.634 1.00 38.56 880 MET A N 1
ATOM 6816 C CA . MET A 1 880 ? 2.557 57.499 -7.667 1.00 38.56 880 MET A CA 1
ATOM 6817 C C . MET A 1 880 ? 3.093 57.857 -9.076 1.00 38.56 880 MET A C 1
ATOM 6819 O O . MET A 1 880 ? 2.317 58.305 -9.917 1.00 38.56 880 MET A O 1
ATOM 6823 N N . SER A 1 881 ? 4.387 57.683 -9.366 1.00 45.59 881 SER A N 1
ATOM 6824 C CA . SER A 1 881 ? 5.017 58.115 -10.634 1.00 45.59 881 SER A CA 1
ATOM 6825 C C . SER A 1 881 ? 5.382 56.985 -11.610 1.00 45.59 881 SER A C 1
ATOM 6827 O O . SER A 1 881 ? 5.403 57.217 -12.820 1.00 45.59 881 SER A O 1
ATOM 6829 N N . THR A 1 882 ? 5.657 55.766 -11.132 1.00 47.03 882 THR A N 1
ATOM 6830 C CA . THR A 1 882 ? 6.252 54.696 -11.965 1.00 47.03 882 THR A CA 1
ATOM 6831 C C . THR A 1 882 ? 5.213 53.783 -12.629 1.00 47.03 882 THR A C 1
ATOM 6833 O O . THR A 1 882 ? 5.397 53.349 -13.767 1.00 47.03 882 THR A O 1
ATOM 6836 N N . ILE A 1 883 ? 4.086 53.528 -11.954 1.00 45.00 883 ILE A N 1
ATOM 6837 C CA . ILE A 1 883 ? 3.060 52.545 -12.360 1.00 45.00 883 ILE A CA 1
ATOM 6838 C C . ILE A 1 883 ? 2.525 52.753 -13.800 1.00 45.00 883 ILE A C 1
ATOM 6840 O O . ILE A 1 883 ? 2.405 51.760 -14.524 1.00 45.00 883 ILE A O 1
ATOM 6844 N N . PRO A 1 884 ? 2.248 53.986 -14.287 1.00 43.59 884 PRO A N 1
ATOM 6845 C CA . PRO A 1 884 ? 1.746 54.182 -15.652 1.00 43.59 884 PRO A CA 1
ATOM 6846 C C . PRO A 1 884 ? 2.738 53.783 -16.756 1.00 43.59 884 PRO A C 1
ATOM 6848 O O . PRO A 1 884 ? 2.310 53.397 -17.841 1.00 43.59 884 PRO A O 1
ATOM 6851 N N . ARG A 1 885 ? 4.055 53.847 -16.498 1.00 45.81 885 ARG A N 1
ATOM 6852 C CA . ARG A 1 885 ? 5.086 53.482 -17.488 1.00 45.81 885 ARG A CA 1
ATOM 6853 C C . ARG A 1 885 ? 5.133 51.975 -17.727 1.00 45.81 885 ARG A C 1
ATOM 6855 O O . ARG A 1 885 ? 5.086 51.547 -18.876 1.00 45.81 885 ARG A O 1
ATOM 6862 N N . VAL A 1 886 ? 5.142 51.184 -16.651 1.00 47.34 886 VAL A N 1
ATOM 6863 C CA . VAL A 1 886 ? 5.133 49.709 -16.719 1.00 47.34 886 VAL A CA 1
ATOM 6864 C C . VAL A 1 886 ? 3.897 49.207 -17.474 1.00 47.34 886 VAL A C 1
ATOM 6866 O O . VAL A 1 886 ? 3.988 48.313 -18.313 1.00 47.34 886 VAL A O 1
ATOM 6869 N N . LYS A 1 887 ? 2.740 49.838 -17.238 1.00 45.19 887 LYS A N 1
ATOM 6870 C CA . LYS A 1 887 ? 1.461 49.433 -17.835 1.00 45.19 887 LYS A CA 1
ATOM 6871 C C . LYS A 1 887 ? 1.419 49.565 -19.364 1.00 45.19 887 LYS A C 1
ATOM 6873 O O . LYS A 1 887 ? 0.759 48.758 -20.010 1.00 45.19 887 LYS A O 1
ATOM 6878 N N . ASN A 1 888 ? 2.136 50.535 -19.936 1.00 45.09 888 ASN A N 1
ATOM 6879 C CA . ASN A 1 888 ? 2.189 50.737 -21.387 1.00 45.09 888 ASN A CA 1
ATOM 6880 C C . ASN A 1 888 ? 3.156 49.772 -22.095 1.00 45.09 888 ASN A C 1
ATOM 6882 O O . ASN A 1 888 ? 2.924 49.444 -23.254 1.00 45.09 888 ASN A O 1
ATOM 6886 N N . ALA A 1 889 ? 4.202 49.289 -21.414 1.00 45.38 889 ALA A N 1
ATOM 6887 C CA . ALA A 1 889 ? 5.152 48.333 -21.993 1.00 45.38 889 ALA A CA 1
ATOM 6888 C C . ALA A 1 889 ? 4.512 46.954 -22.248 1.00 45.38 889 ALA A C 1
ATOM 6890 O O . ALA A 1 889 ? 4.736 46.349 -23.291 1.00 45.38 889 ALA A O 1
ATOM 6891 N N . ILE A 1 890 ? 3.653 46.491 -21.331 1.00 44.91 890 ILE A N 1
ATOM 6892 C CA . ILE A 1 890 ? 3.002 45.167 -21.398 1.00 44.91 890 ILE A CA 1
ATOM 6893 C C . ILE A 1 890 ? 2.114 45.011 -22.650 1.00 44.91 890 ILE A C 1
ATOM 6895 O O . ILE A 1 890 ? 1.980 43.911 -23.177 1.00 44.91 890 ILE A O 1
ATOM 6899 N N . VAL A 1 891 ? 1.537 46.102 -23.165 1.00 44.38 891 VAL A N 1
ATOM 6900 C CA . VAL A 1 891 ? 0.642 46.078 -24.341 1.00 44.38 891 VAL A CA 1
ATOM 6901 C C . VAL A 1 891 ? 1.403 45.836 -25.657 1.00 44.38 891 VAL A C 1
ATOM 6903 O O . VAL A 1 891 ? 0.797 45.436 -26.647 1.00 44.38 891 VAL A O 1
ATOM 6906 N N . ALA A 1 892 ? 2.724 46.037 -25.686 1.00 42.31 892 ALA A N 1
ATOM 6907 C CA . ALA A 1 892 ? 3.532 45.946 -26.905 1.00 42.31 892 ALA A CA 1
ATOM 6908 C C . ALA A 1 892 ? 3.981 44.516 -27.286 1.00 42.31 892 ALA A C 1
ATOM 6910 O O . ALA A 1 892 ? 4.622 44.354 -28.320 1.00 42.31 892 ALA A O 1
ATOM 6911 N N . LEU A 1 893 ? 3.679 43.498 -26.466 1.00 42.56 893 LEU A N 1
ATOM 6912 C CA . LEU A 1 893 ? 4.355 42.186 -26.495 1.00 42.56 893 LEU A CA 1
ATOM 6913 C C . LEU A 1 893 ? 3.516 41.001 -27.032 1.00 42.56 893 LEU A C 1
ATOM 6915 O O . LEU A 1 893 ? 3.977 39.870 -27.026 1.00 42.56 893 LEU A O 1
ATOM 6919 N N . GLY A 1 894 ? 2.315 41.249 -27.565 1.00 48.25 894 GLY A N 1
ATOM 6920 C CA . GLY A 1 894 ? 1.752 40.459 -28.681 1.00 48.25 894 GLY A CA 1
ATOM 6921 C C . GLY A 1 894 ? 1.246 39.015 -28.476 1.00 48.25 894 GLY A C 1
ATOM 6922 O O . GLY A 1 894 ? 0.673 38.476 -29.422 1.00 48.25 894 GLY A O 1
ATOM 6923 N N . VAL A 1 895 ? 1.394 38.378 -27.310 1.00 36.75 895 VAL A N 1
ATOM 6924 C CA . VAL A 1 895 ? 1.049 36.946 -27.131 1.00 36.75 895 VAL A CA 1
ATOM 6925 C C . VAL A 1 895 ? -0.466 36.660 -27.186 1.00 36.75 895 VAL A C 1
ATOM 6927 O O . VAL A 1 895 ? -1.278 37.337 -26.551 1.00 36.75 895 VAL A O 1
ATOM 6930 N N . THR A 1 896 ? -0.863 35.612 -27.924 1.00 38.91 896 THR A N 1
ATOM 6931 C CA . THR A 1 896 ? -2.261 35.140 -28.023 1.00 38.91 896 THR A CA 1
ATOM 6932 C C . THR A 1 896 ? -2.635 34.118 -26.943 1.00 38.91 896 THR A C 1
ATOM 6934 O O . THR A 1 896 ? -1.800 33.368 -26.447 1.00 38.91 896 THR A O 1
ATOM 6937 N N . LYS A 1 897 ? -3.920 34.076 -26.576 1.00 45.00 897 LYS A N 1
ATOM 6938 C CA . LYS A 1 897 ? -4.392 33.571 -25.279 1.00 45.00 897 LYS A CA 1
ATOM 6939 C C . LYS A 1 897 ? -5.095 32.208 -25.371 1.00 45.00 897 LYS A C 1
ATOM 6941 O O . LYS A 1 897 ? -6.142 32.091 -25.999 1.00 45.00 897 LYS A O 1
ATOM 6946 N N . ASN A 1 898 ? -4.574 31.197 -24.668 1.00 50.50 898 ASN A N 1
ATOM 6947 C CA . ASN A 1 898 ? -5.304 29.951 -24.394 1.00 50.50 898 ASN A CA 1
ATOM 6948 C C . ASN A 1 898 ? -6.389 30.222 -23.336 1.00 50.50 898 ASN A C 1
ATOM 6950 O O . ASN A 1 898 ? -6.119 30.187 -22.140 1.00 50.50 898 ASN A O 1
ATOM 6954 N N . ASP A 1 899 ? -7.617 30.513 -23.777 1.00 58.09 899 ASP A N 1
ATOM 6955 C CA . ASP A 1 899 ? -8.691 31.065 -22.930 1.00 58.09 899 ASP A CA 1
ATOM 6956 C C . ASP A 1 899 ? -9.121 30.217 -21.716 1.00 58.09 899 ASP A C 1
ATOM 6958 O O . ASP A 1 899 ? -9.750 30.760 -20.810 1.00 58.09 899 ASP A O 1
ATOM 6962 N N . TRP A 1 900 ? -8.786 28.924 -21.682 1.00 78.25 900 TRP A N 1
ATOM 6963 C CA . TRP A 1 900 ? -9.098 28.001 -20.581 1.00 78.25 900 TRP A CA 1
ATOM 6964 C C . TRP A 1 900 ? -7.973 27.842 -19.550 1.00 78.25 900 TRP A C 1
ATOM 6966 O O . TRP A 1 900 ? -8.194 27.222 -18.509 1.00 78.25 900 TRP A O 1
ATOM 6976 N N . PHE A 1 901 ? -6.764 28.337 -19.829 1.00 79.62 901 PHE A N 1
ATOM 6977 C CA . PHE A 1 901 ? -5.624 28.131 -18.940 1.00 79.62 901 PHE A CA 1
ATOM 6978 C C . PHE A 1 901 ? -5.667 29.098 -17.752 1.00 79.62 901 PHE A C 1
ATOM 6980 O O . PHE A 1 901 ? -5.741 30.314 -17.932 1.00 79.62 901 PHE A O 1
ATOM 6987 N N . ILE A 1 902 ? -5.582 28.548 -16.540 1.00 76.56 902 ILE A N 1
ATOM 6988 C CA . ILE A 1 902 ? -5.415 29.311 -15.300 1.00 76.56 902 ILE A CA 1
ATOM 6989 C C . ILE A 1 902 ? -4.054 28.933 -14.701 1.00 76.56 902 ILE A C 1
ATOM 6991 O O . ILE A 1 902 ? -3.872 27.771 -14.334 1.00 76.56 902 ILE A O 1
ATOM 6995 N N . PRO A 1 903 ? -3.100 29.875 -14.579 1.00 67.00 903 PRO A N 1
ATOM 6996 C CA . PRO A 1 903 ? -1.827 29.621 -13.913 1.00 67.00 903 PRO A CA 1
ATOM 6997 C C . PRO A 1 903 ? -2.013 29.239 -12.441 1.00 67.00 903 PRO A C 1
ATOM 6999 O O . PRO A 1 903 ? -2.848 29.823 -11.748 1.00 67.00 903 PRO A O 1
ATOM 7002 N N . ALA A 1 904 ? -1.173 28.330 -11.936 1.00 73.06 904 ALA A N 1
ATOM 7003 C CA . ALA A 1 904 ? -1.195 27.875 -10.540 1.00 73.06 904 ALA A CA 1
ATOM 7004 C C . ALA A 1 904 ? -1.199 29.018 -9.508 1.00 73.06 904 ALA A C 1
ATOM 7006 O O . ALA A 1 904 ? -1.875 28.926 -8.489 1.00 73.06 904 ALA A O 1
ATOM 7007 N N . TYR A 1 905 ? -0.498 30.118 -9.796 1.00 68.19 905 TYR A N 1
ATOM 7008 C CA . TYR A 1 905 ? -0.386 31.270 -8.902 1.00 68.19 905 TYR A CA 1
ATOM 7009 C C . TYR A 1 905 ? -1.615 32.202 -8.883 1.00 68.19 905 TYR A C 1
ATOM 7011 O O . TYR A 1 905 ? -1.668 33.097 -8.043 1.00 68.19 905 TYR A O 1
ATOM 7019 N N . GLU A 1 906 ? -2.588 32.058 -9.796 1.00 72.12 906 GLU A N 1
ATOM 7020 C CA . GLU A 1 906 ? -3.822 32.867 -9.760 1.00 72.12 906 GLU A CA 1
ATOM 7021 C C . GLU A 1 906 ? -4.857 32.345 -8.745 1.00 72.12 906 GLU A C 1
ATOM 7023 O O . GLU A 1 906 ? -5.873 33.011 -8.514 1.00 72.12 906 GLU A O 1
ATOM 7028 N N . VAL A 1 907 ? -4.647 31.146 -8.191 1.00 78.00 907 VAL A N 1
ATOM 7029 C CA . VAL A 1 907 ? -5.622 30.427 -7.362 1.00 78.00 907 VAL A CA 1
ATOM 7030 C C . VAL A 1 907 ? -5.091 30.296 -5.935 1.00 78.00 907 VAL A C 1
ATOM 7032 O O . VAL A 1 907 ? -4.136 29.573 -5.674 1.00 78.00 907 VAL A O 1
ATOM 7035 N N . GLU A 1 908 ? -5.729 30.990 -4.998 1.00 79.88 908 GLU A N 1
ATOM 7036 C CA . GLU A 1 908 ? -5.403 30.958 -3.571 1.00 79.88 908 GLU A CA 1
ATOM 7037 C C . GLU A 1 908 ? -6.168 29.807 -2.901 1.00 79.88 908 GLU A C 1
ATOM 7039 O O . GLU A 1 908 ? -7.386 29.881 -2.752 1.00 79.88 908 GLU A O 1
ATOM 7044 N N . PHE A 1 909 ? -5.487 28.736 -2.495 1.00 73.00 909 PHE A N 1
ATOM 7045 C CA . PHE A 1 909 ? -6.086 27.641 -1.723 1.00 73.00 909 PHE A CA 1
ATOM 7046 C C . PHE A 1 909 ? -5.044 26.985 -0.815 1.00 73.00 909 PHE A C 1
ATOM 7048 O O . PHE A 1 909 ? -3.871 26.886 -1.182 1.00 73.00 909 PHE A O 1
ATOM 7055 N N . ASP A 1 910 ? -5.467 26.546 0.370 1.00 62.41 910 ASP A N 1
ATOM 7056 C CA . ASP A 1 910 ? -4.603 25.772 1.260 1.00 62.41 910 ASP A CA 1
ATOM 7057 C C . ASP A 1 910 ? -4.499 24.331 0.731 1.00 62.41 910 ASP A C 1
ATOM 7059 O O . ASP A 1 910 ? -5.491 23.729 0.323 1.00 62.41 910 ASP A O 1
ATOM 7063 N N . GLN A 1 911 ? -3.287 23.777 0.707 1.00 55.12 911 GLN A N 1
ATOM 7064 C CA . GLN A 1 911 ? -3.034 22.414 0.233 1.00 55.12 911 GLN A CA 1
ATOM 7065 C C . GLN A 1 911 ? -3.252 21.352 1.325 1.00 55.12 911 GLN A C 1
ATOM 7067 O O . GLN A 1 911 ? -3.241 20.154 1.017 1.00 55.12 911 GLN A O 1
ATOM 7072 N N . PHE A 1 912 ? -3.482 21.786 2.568 1.00 45.25 912 PHE A N 1
ATOM 7073 C CA . PHE A 1 912 ? -3.758 20.954 3.738 1.00 45.25 912 PHE A CA 1
ATOM 7074 C C . PHE A 1 912 ? -5.244 20.966 4.160 1.00 45.25 912 PHE A C 1
ATOM 7076 O O . PHE A 1 912 ? -5.682 20.024 4.819 1.00 45.25 912 PHE A O 1
ATOM 7083 N N . ASP A 1 913 ? -6.042 21.956 3.731 1.00 51.47 913 ASP A N 1
ATOM 7084 C CA . ASP A 1 913 ? -7.486 22.059 4.029 1.00 51.47 913 ASP A CA 1
ATOM 7085 C C . ASP A 1 913 ? -8.348 21.264 3.018 1.00 51.47 913 ASP A C 1
ATOM 7087 O O . ASP A 1 913 ? -8.990 21.796 2.106 1.00 51.47 913 ASP A O 1
ATOM 7091 N N . GLU A 1 914 ? -8.295 19.933 3.126 1.00 55.38 914 GLU A N 1
ATOM 7092 C CA . GLU A 1 914 ? -8.993 19.006 2.224 1.00 55.38 914 GLU A CA 1
ATOM 7093 C C . GLU A 1 914 ? -10.483 18.847 2.597 1.00 55.38 914 GLU A C 1
ATOM 7095 O O . GLU A 1 914 ? -10.872 17.926 3.317 1.00 55.38 914 GLU A O 1
ATOM 7100 N N . PHE A 1 915 ? -11.341 19.721 2.060 1.00 53.62 915 PHE A N 1
ATOM 7101 C CA . PHE A 1 915 ? -12.787 19.715 2.338 1.00 53.62 915 PHE A CA 1
ATOM 7102 C C . PHE A 1 915 ? -13.516 18.437 1.869 1.00 53.62 915 PHE A C 1
ATOM 7104 O O . PHE A 1 915 ? -14.549 18.067 2.436 1.00 53.62 915 PHE A O 1
ATOM 7111 N N . SER A 1 916 ? -13.030 17.749 0.826 1.00 50.81 916 SER A N 1
ATOM 7112 C CA . SER A 1 916 ? -13.608 16.463 0.412 1.00 50.81 916 SER A CA 1
ATOM 7113 C C . SER A 1 916 ? -12.643 15.564 -0.367 1.00 50.81 916 SER A C 1
ATOM 7115 O O . SER A 1 916 ? -11.939 16.015 -1.274 1.00 50.81 916 SER A O 1
ATOM 7117 N N . ARG A 1 917 ? -12.681 14.260 -0.061 1.00 46.88 917 ARG A N 1
ATOM 7118 C CA . ARG A 1 917 ? -11.883 13.212 -0.713 1.00 46.88 917 ARG A CA 1
ATOM 7119 C C . ARG A 1 917 ? -12.766 12.392 -1.659 1.00 46.88 917 ARG A C 1
ATOM 7121 O O . ARG A 1 917 ? -13.553 11.559 -1.212 1.00 46.88 917 ARG A O 1
ATOM 7128 N N . GLY A 1 918 ? -12.670 12.666 -2.961 1.00 46.16 918 GLY A N 1
ATOM 7129 C CA . GLY A 1 918 ? -13.468 12.018 -4.007 1.00 46.16 918 GLY A CA 1
ATOM 7130 C C . GLY A 1 918 ? -12.713 10.922 -4.768 1.00 46.16 918 GLY A C 1
ATOM 7131 O O . GLY A 1 918 ? -11.502 10.772 -4.638 1.00 46.16 918 GLY A O 1
ATOM 7132 N N . ALA A 1 919 ? -13.423 10.182 -5.625 1.00 40.31 919 ALA A N 1
ATOM 7133 C CA . ALA A 1 919 ? -12.847 9.104 -6.445 1.00 40.31 919 ALA A CA 1
ATOM 7134 C C . ALA A 1 919 ? -11.908 9.584 -7.579 1.00 40.31 919 ALA A C 1
ATOM 7136 O O . ALA A 1 919 ? -11.319 8.759 -8.269 1.00 40.31 919 ALA A O 1
ATOM 7137 N N . PHE A 1 920 ? -11.775 10.901 -7.771 1.00 44.94 920 PHE A N 1
ATOM 7138 C CA . PHE A 1 920 ? -11.031 11.539 -8.865 1.00 44.94 920 PHE A CA 1
ATOM 7139 C C . PHE A 1 920 ? -10.087 12.644 -8.354 1.00 44.94 920 PHE A C 1
ATOM 7141 O O . PHE A 1 920 ? -9.980 13.708 -8.965 1.00 44.94 920 PHE A O 1
ATOM 7148 N N . GLY A 1 921 ? -9.444 12.399 -7.208 1.00 57.47 921 GLY A N 1
ATOM 7149 C CA . GLY A 1 921 ? -8.478 13.307 -6.584 1.00 57.47 921 GLY A CA 1
ATOM 7150 C C . GLY A 1 921 ? -9.037 14.144 -5.429 1.00 57.47 921 GLY A C 1
ATOM 7151 O O . GLY A 1 921 ? -10.200 14.022 -5.028 1.00 57.47 921 GLY A O 1
ATOM 7152 N N . LYS A 1 922 ? -8.162 14.980 -4.861 1.00 66.44 922 LYS A N 1
ATOM 7153 C CA . LYS A 1 922 ? -8.439 15.814 -3.682 1.00 66.44 922 LYS A CA 1
ATOM 7154 C C . LYS A 1 922 ? -9.113 17.124 -4.081 1.00 66.44 922 LYS A C 1
ATOM 7156 O O . LYS A 1 922 ? -8.704 17.766 -5.054 1.00 66.44 922 LYS A O 1
ATOM 7161 N N . VAL A 1 923 ? -10.134 17.517 -3.322 1.00 71.38 923 VAL A N 1
ATOM 7162 C CA . VAL A 1 923 ? -10.966 18.688 -3.614 1.00 71.38 923 VAL A CA 1
ATOM 7163 C C . VAL A 1 923 ? -10.806 19.733 -2.515 1.00 71.38 923 VAL A C 1
ATOM 7165 O O . VAL A 1 923 ? -11.117 19.479 -1.351 1.00 71.38 923 VAL A O 1
ATOM 7168 N N . TYR A 1 924 ? -10.350 20.918 -2.915 1.00 79.44 924 TYR A N 1
ATOM 7169 C CA . TYR A 1 924 ? -10.041 22.040 -2.032 1.00 79.44 924 TYR A CA 1
ATOM 7170 C C . TYR A 1 924 ? -11.009 23.201 -2.259 1.00 79.44 924 TYR A C 1
ATOM 7172 O O . TYR A 1 924 ? -11.450 23.446 -3.388 1.00 79.44 924 TYR A O 1
ATOM 7180 N N . HIS A 1 925 ? -11.304 23.948 -1.195 1.00 79.75 925 HIS A N 1
ATOM 7181 C CA . HIS A 1 925 ? -11.921 25.264 -1.317 1.00 79.75 925 HIS A CA 1
ATOM 7182 C C . HIS A 1 925 ? -10.830 26.300 -1.612 1.00 79.75 925 HIS A C 1
ATOM 7184 O O . HIS A 1 925 ? -9.781 26.305 -0.971 1.00 79.75 925 HIS A O 1
ATOM 7190 N N . GLY A 1 926 ? -11.069 27.192 -2.569 1.00 82.69 926 GLY A N 1
ATOM 7191 C CA . GLY A 1 926 ? -10.096 28.198 -2.979 1.00 82.69 926 GLY A CA 1
ATOM 7192 C C . GLY A 1 926 ? -10.734 29.512 -3.395 1.00 82.69 926 GLY A C 1
ATOM 7193 O O . GLY A 1 926 ? -11.955 29.662 -3.415 1.00 82.69 926 GLY A O 1
ATOM 7194 N N . LYS A 1 927 ? -9.887 30.472 -3.759 1.00 80.50 927 LYS A N 1
ATOM 7195 C CA . LYS A 1 927 ? -10.278 31.761 -4.322 1.00 80.50 927 LYS A CA 1
ATOM 7196 C C . LYS A 1 927 ? -9.539 32.011 -5.623 1.00 80.50 927 LYS A C 1
ATOM 7198 O O . LYS A 1 927 ? -8.316 31.981 -5.679 1.00 80.50 927 LYS A O 1
ATOM 7203 N N . TRP A 1 928 ? -10.297 32.318 -6.668 1.00 81.56 928 TRP A N 1
ATOM 7204 C CA . TRP A 1 928 ? -9.762 32.788 -7.941 1.00 81.56 928 TRP A CA 1
ATOM 7205 C C . TRP A 1 928 ? -10.379 34.146 -8.238 1.00 81.56 928 TRP A C 1
ATOM 7207 O O . TRP A 1 928 ? -11.601 34.308 -8.216 1.00 81.56 928 TRP A O 1
ATOM 7217 N N . LYS A 1 929 ? -9.532 35.161 -8.447 1.00 73.56 929 LYS A N 1
ATOM 7218 C CA . LYS A 1 929 ? -9.965 36.551 -8.692 1.00 73.56 929 LYS A CA 1
ATOM 7219 C C . LYS A 1 929 ? -10.993 37.052 -7.649 1.00 73.56 929 LYS A C 1
ATOM 7221 O O . LYS A 1 929 ? -11.945 37.753 -7.982 1.00 73.56 929 LYS A O 1
ATOM 7226 N N . ARG A 1 930 ? -10.767 36.695 -6.372 1.00 66.81 930 ARG A N 1
ATOM 7227 C CA . ARG A 1 930 ? -11.612 36.973 -5.182 1.00 66.81 930 ARG A CA 1
ATOM 7228 C C . ARG A 1 930 ? -13.003 36.318 -5.160 1.00 66.81 930 ARG A C 1
ATOM 7230 O O . ARG A 1 930 ? -13.770 36.611 -4.249 1.00 66.81 930 ARG A O 1
ATOM 7237 N N . SER A 1 931 ? -13.325 35.449 -6.115 1.00 72.00 931 SER A N 1
ATOM 7238 C CA . SER A 1 931 ? -14.530 34.611 -6.070 1.00 72.00 931 SER A CA 1
ATOM 7239 C C . SER A 1 931 ? -14.196 33.270 -5.424 1.00 72.00 931 SER A C 1
ATOM 7241 O O . SER A 1 931 ? -13.130 32.721 -5.702 1.00 72.00 931 SER A O 1
ATOM 7243 N N . ASP A 1 932 ? -15.093 32.744 -4.592 1.00 80.19 932 ASP A N 1
ATOM 7244 C CA . ASP A 1 932 ? -14.952 31.408 -4.006 1.00 80.19 932 ASP A CA 1
ATOM 7245 C C . ASP A 1 932 ? -15.146 30.328 -5.088 1.00 80.19 932 ASP A C 1
ATOM 7247 O O . ASP A 1 932 ? -16.115 30.351 -5.855 1.00 80.19 932 ASP A O 1
ATOM 7251 N N . VAL A 1 933 ? -14.192 29.401 -5.177 1.00 85.81 933 VAL A N 1
ATOM 7252 C CA . VAL A 1 933 ? -14.090 28.372 -6.222 1.00 85.81 933 VAL A CA 1
ATOM 7253 C C . VAL A 1 933 ? -13.702 27.020 -5.630 1.00 85.81 933 VAL A C 1
ATOM 7255 O O . VAL A 1 933 ? -13.150 26.927 -4.536 1.00 85.81 933 VAL A O 1
ATOM 7258 N N . VAL A 1 934 ? -13.958 25.956 -6.386 1.00 84.88 934 VAL A N 1
ATOM 7259 C CA . VAL A 1 934 ? -13.495 24.600 -6.075 1.00 84.88 934 VAL A CA 1
ATOM 7260 C C . VAL A 1 934 ? -12.260 24.283 -6.904 1.00 84.88 934 VAL A C 1
ATOM 7262 O O . VAL A 1 934 ? -12.280 24.469 -8.121 1.00 84.88 934 VAL A O 1
ATOM 7265 N N . VAL A 1 935 ? -11.219 23.753 -6.264 1.00 84.62 935 VAL A N 1
ATOM 7266 C CA . VAL A 1 935 ? -10.008 23.267 -6.934 1.00 84.62 935 VAL A CA 1
ATOM 7267 C C . VAL A 1 935 ? -9.961 21.739 -6.846 1.00 84.62 935 VAL A C 1
ATOM 7269 O O . VAL A 1 935 ? -9.717 21.181 -5.776 1.00 84.62 935 VAL A O 1
ATOM 7272 N N . LYS A 1 936 ? -10.214 21.049 -7.967 1.00 83.69 936 LYS A N 1
ATOM 7273 C CA . LYS A 1 936 ? -10.088 19.579 -8.091 1.00 83.69 936 LYS A CA 1
ATOM 7274 C C . LYS A 1 936 ? -8.673 19.274 -8.585 1.00 83.69 936 LYS A C 1
ATOM 7276 O O . LYS A 1 936 ? -8.406 19.459 -9.773 1.00 83.69 936 LYS A O 1
ATOM 7281 N N . LYS A 1 937 ? -7.771 18.849 -7.691 1.00 81.25 937 LYS A N 1
ATOM 7282 C CA . LYS A 1 937 ? -6.430 18.364 -8.068 1.00 81.25 937 LYS A CA 1
ATOM 7283 C C . LYS A 1 937 ? -6.531 16.985 -8.723 1.00 81.25 937 LYS A C 1
ATOM 7285 O O . LYS A 1 937 ? -7.339 16.163 -8.299 1.00 81.25 937 LYS A O 1
ATOM 7290 N N . VAL A 1 938 ? -5.672 16.727 -9.705 1.00 78.38 938 VAL A N 1
ATOM 7291 C CA . VAL A 1 938 ? -5.580 15.454 -10.431 1.00 78.38 938 VAL A CA 1
ATOM 7292 C C . VAL A 1 938 ? -4.213 14.817 -10.181 1.00 78.38 938 VAL A C 1
ATOM 7294 O O . VAL A 1 938 ? -3.190 15.500 -10.125 1.00 78.38 938 VAL A O 1
ATOM 7297 N N . GLU A 1 939 ? -4.199 13.497 -10.020 1.00 75.44 939 GLU A N 1
ATOM 7298 C CA . GLU A 1 939 ? -2.989 12.681 -9.902 1.00 75.44 939 GLU A CA 1
ATOM 7299 C C . GLU A 1 939 ? -2.836 11.886 -11.206 1.00 75.44 939 GLU A C 1
ATOM 7301 O O . GLU A 1 939 ? -3.616 10.969 -11.451 1.00 75.44 939 GLU A O 1
ATOM 7306 N N . LEU A 1 940 ? -1.876 12.272 -12.055 1.00 72.56 940 LEU A N 1
ATOM 7307 C CA . LEU A 1 940 ? -1.541 11.542 -13.284 1.00 72.56 940 LEU A CA 1
ATOM 7308 C C . LEU A 1 940 ? -0.529 10.432 -12.973 1.00 72.56 940 LEU A C 1
ATOM 7310 O O . LEU A 1 940 ? 0.388 10.652 -12.178 1.00 72.56 940 LEU A O 1
ATOM 7314 N N . LYS A 1 941 ? -0.668 9.273 -13.619 1.00 65.56 941 LYS A N 1
ATOM 7315 C CA . LYS A 1 941 ? 0.236 8.120 -13.476 1.00 65.56 941 LYS A CA 1
ATOM 7316 C C . LYS A 1 941 ? 0.940 7.754 -14.782 1.00 65.56 941 LYS A C 1
ATOM 7318 O O . LYS A 1 941 ? 2.042 7.216 -14.729 1.00 65.56 941 LYS A O 1
ATOM 7323 N N . ASP A 1 942 ? 0.337 8.073 -15.926 1.00 64.25 942 ASP A N 1
ATOM 7324 C CA . ASP A 1 942 ? 0.916 7.885 -17.259 1.00 64.25 942 ASP A CA 1
ATOM 7325 C C . ASP A 1 942 ? 0.471 8.970 -18.270 1.00 64.25 942 ASP A C 1
ATOM 7327 O O . ASP A 1 942 ? -0.264 9.908 -17.945 1.00 64.25 942 ASP A O 1
ATOM 7331 N N . GLU A 1 943 ? 0.948 8.866 -19.515 1.00 57.75 943 GLU A N 1
ATOM 7332 C CA . GLU A 1 943 ? 0.595 9.774 -20.620 1.00 57.75 943 GLU A CA 1
ATOM 7333 C C . GLU A 1 943 ? -0.894 9.683 -21.023 1.00 57.75 943 GLU A C 1
ATOM 7335 O O . GLU A 1 943 ? -1.469 10.649 -21.536 1.00 57.75 943 GLU A O 1
ATOM 7340 N N . GLY A 1 944 ? -1.541 8.541 -20.767 1.00 60.06 944 GLY A N 1
ATOM 7341 C CA . GLY A 1 944 ? -2.966 8.317 -21.004 1.00 60.06 944 GLY A CA 1
ATOM 7342 C C . GLY A 1 944 ? -3.837 9.131 -20.050 1.00 60.06 944 GLY A C 1
ATOM 7343 O O . GLY A 1 944 ? -4.776 9.791 -20.501 1.00 60.06 944 GLY A O 1
ATOM 7344 N N . ASP A 1 945 ? -3.476 9.188 -18.764 1.00 69.19 945 ASP A N 1
ATOM 7345 C CA . ASP A 1 945 ? -4.111 10.092 -17.793 1.00 69.19 945 ASP A CA 1
ATOM 7346 C C . ASP A 1 945 ? -3.993 11.563 -18.238 1.00 69.19 945 ASP A C 1
ATOM 7348 O O . ASP A 1 945 ? -4.951 12.334 -18.122 1.00 69.19 945 ASP A O 1
ATOM 7352 N N . GLN A 1 946 ? -2.843 11.974 -18.792 1.00 72.75 946 GLN A N 1
ATOM 7353 C CA . GLN A 1 946 ? -2.653 13.342 -19.291 1.00 72.75 946 GLN A CA 1
ATOM 7354 C C . GLN A 1 946 ? -3.556 13.639 -20.502 1.00 72.75 946 GLN A C 1
ATOM 7356 O O . GLN A 1 946 ? -4.156 14.718 -20.590 1.00 72.75 946 GLN A O 1
ATOM 7361 N N . ALA A 1 947 ? -3.705 12.678 -21.418 1.00 70.62 947 ALA A N 1
ATOM 7362 C CA . ALA A 1 947 ? -4.635 12.777 -22.539 1.00 70.62 947 ALA A CA 1
ATOM 7363 C C . ALA A 1 947 ? -6.103 12.839 -22.068 1.00 70.62 947 ALA A C 1
ATOM 7365 O O . ALA A 1 947 ? -6.873 13.660 -22.580 1.00 70.62 947 ALA A O 1
ATOM 7366 N N . ALA A 1 948 ? -6.476 12.042 -21.061 1.00 72.94 948 ALA A N 1
ATOM 7367 C CA . ALA A 1 948 ? -7.804 12.043 -20.450 1.00 72.94 948 ALA A CA 1
ATOM 7368 C C . ALA A 1 948 ? -8.122 13.381 -19.757 1.00 72.94 948 ALA A C 1
ATOM 7370 O O . ALA A 1 948 ? -9.172 13.971 -20.020 1.00 72.94 948 ALA A O 1
ATOM 7371 N N . PHE A 1 949 ? -7.189 13.924 -18.967 1.00 81.25 949 PHE A N 1
ATOM 7372 C CA . PHE A 1 949 ? -7.306 15.249 -18.349 1.00 81.25 949 PHE A CA 1
ATOM 7373 C C . PHE A 1 949 ? -7.539 16.349 -19.395 1.00 81.25 949 PHE A C 1
ATOM 7375 O O . PHE A 1 949 ? -8.488 17.132 -19.297 1.00 81.25 949 PHE A O 1
ATOM 7382 N N . LEU A 1 950 ? -6.718 16.379 -20.452 1.00 80.31 950 LEU A N 1
ATOM 7383 C CA . LEU A 1 950 ? -6.875 17.350 -21.536 1.00 80.31 950 LEU A CA 1
ATOM 7384 C C . LEU A 1 950 ? -8.186 17.152 -22.315 1.00 80.31 950 LEU A C 1
ATOM 7386 O O . LEU A 1 950 ? -8.712 18.127 -22.855 1.00 80.31 950 LEU A O 1
ATOM 7390 N N . ASN A 1 951 ? -8.734 15.936 -22.381 1.00 80.50 951 ASN A N 1
ATOM 7391 C CA . ASN A 1 951 ? -10.056 15.680 -22.949 1.00 80.50 951 ASN A CA 1
ATOM 7392 C C . ASN A 1 951 ? -11.189 16.211 -22.047 1.00 80.50 951 ASN A C 1
ATOM 7394 O O . ASN A 1 951 ? -12.059 16.927 -22.548 1.00 80.50 951 ASN A O 1
ATOM 7398 N N . GLU A 1 952 ? -11.146 15.964 -20.730 1.00 87.06 952 GLU A N 1
ATOM 7399 C CA . GLU A 1 952 ? -12.125 16.504 -19.769 1.00 87.06 952 GLU A CA 1
ATOM 7400 C C . GLU A 1 952 ? -12.169 18.042 -19.845 1.00 87.06 952 GLU A C 1
ATOM 7402 O O . GLU A 1 952 ? -13.249 18.611 -20.015 1.00 87.06 952 GLU A O 1
ATOM 7407 N N . VAL A 1 953 ? -11.013 18.724 -19.867 1.00 83.81 953 VAL A N 1
ATOM 7408 C CA . VAL A 1 953 ? -10.937 20.188 -20.075 1.00 83.81 953 VAL A CA 1
ATOM 7409 C C . VAL A 1 953 ? -11.570 20.605 -21.413 1.00 83.81 953 VAL A C 1
ATOM 7411 O O . VAL A 1 953 ? -12.405 21.514 -21.451 1.00 83.81 953 VAL A O 1
ATOM 7414 N N . LYS A 1 954 ? -11.215 19.936 -22.523 1.00 83.00 954 LYS A N 1
ATOM 7415 C CA . LYS A 1 954 ? -11.719 20.249 -23.879 1.00 83.00 954 LYS A CA 1
ATOM 7416 C C . LYS A 1 954 ? -13.230 20.056 -24.027 1.00 83.00 954 LYS A C 1
ATOM 7418 O O . LYS A 1 954 ? -13.805 20.673 -24.932 1.00 83.00 954 LYS A O 1
ATOM 7423 N N . ILE A 1 955 ? -13.858 19.211 -23.212 1.00 84.25 955 ILE A N 1
ATOM 7424 C CA . ILE A 1 955 ? -15.312 19.011 -23.178 1.00 84.25 955 ILE A CA 1
ATOM 7425 C C . ILE A 1 955 ? -15.948 20.018 -22.214 1.00 84.25 955 ILE A C 1
ATOM 7427 O O . ILE A 1 955 ? -16.767 20.837 -22.637 1.00 84.25 955 ILE A O 1
ATOM 7431 N N . TRP A 1 956 ? -15.542 20.002 -20.942 1.00 88.56 956 TRP A N 1
ATOM 7432 C CA . TRP A 1 956 ? -16.196 20.728 -19.851 1.00 88.56 956 TRP A CA 1
ATOM 7433 C C . TRP A 1 956 ? -16.134 22.252 -20.031 1.00 88.56 956 TRP A C 1
ATOM 7435 O O . TRP A 1 956 ? -17.149 22.923 -19.851 1.00 88.56 956 TRP A O 1
ATOM 7445 N N . PHE A 1 957 ? -15.019 22.810 -20.517 1.00 84.56 957 PHE A N 1
ATOM 7446 C CA . PHE A 1 957 ? -14.891 24.260 -20.746 1.00 84.56 957 PHE A CA 1
ATOM 7447 C C . PHE A 1 957 ? -15.884 24.811 -21.797 1.00 84.56 957 PHE A C 1
ATOM 7449 O O . PHE A 1 957 ? -16.177 26.003 -21.830 1.00 84.56 957 PHE A O 1
ATOM 7456 N N . LYS A 1 958 ? -16.457 23.950 -22.654 1.00 82.81 958 LYS A N 1
ATOM 7457 C CA . LYS A 1 958 ? -17.468 24.324 -23.668 1.00 82.81 958 LYS A CA 1
ATOM 7458 C C . LYS A 1 958 ? -18.915 24.230 -23.152 1.00 82.81 958 LYS A C 1
ATOM 7460 O O . LYS A 1 958 ? -19.863 24.493 -23.914 1.00 82.81 958 LYS A O 1
ATOM 7465 N N . LEU A 1 959 ? -19.097 23.833 -21.890 1.00 84.62 959 LEU A N 1
ATOM 7466 C CA . LEU A 1 959 ? -20.386 23.682 -21.222 1.00 84.62 959 LEU A CA 1
ATOM 7467 C C . LEU A 1 959 ? -20.666 24.897 -20.328 1.00 84.62 959 LEU A C 1
ATOM 7469 O O . LEU A 1 959 ? -19.964 25.173 -19.360 1.00 84.62 959 LEU A O 1
ATOM 7473 N N . PHE A 1 960 ? -21.740 25.612 -20.656 1.00 86.06 960 PHE A N 1
ATOM 7474 C CA . PHE A 1 960 ? -22.228 26.763 -19.904 1.00 86.06 960 PHE A CA 1
ATOM 7475 C C . PHE A 1 960 ? -23.757 26.715 -19.841 1.00 86.06 960 PHE A C 1
ATOM 7477 O O . PHE A 1 960 ? -24.442 26.973 -20.838 1.00 86.06 960 PHE A O 1
ATOM 7484 N N . HIS A 1 961 ? -24.291 26.309 -18.688 1.00 90.06 961 HIS A N 1
ATOM 7485 C CA . HIS A 1 961 ? -25.721 26.108 -18.458 1.00 90.06 961 HIS A CA 1
ATOM 7486 C C . HIS A 1 961 ? -26.029 26.176 -16.953 1.00 90.06 961 HIS A C 1
ATOM 7488 O O . HIS A 1 961 ? -25.257 25.611 -16.186 1.00 90.06 961 HIS A O 1
ATOM 7494 N N . PRO A 1 962 ? -27.165 26.745 -16.497 1.00 88.50 962 PRO A N 1
ATOM 7495 C CA . PRO A 1 962 ? -27.492 26.835 -15.064 1.00 88.50 962 PRO A CA 1
ATOM 7496 C C . PRO A 1 962 ? -27.652 25.498 -14.316 1.00 88.50 962 PRO A C 1
ATOM 7498 O O . PRO A 1 962 ? -27.831 25.511 -13.103 1.00 88.50 962 PRO A O 1
ATOM 7501 N N . HIS A 1 963 ? -27.616 24.369 -15.032 1.00 94.12 963 HIS A N 1
ATOM 7502 C CA . HIS A 1 963 ? -27.716 23.005 -14.496 1.00 94.12 963 HIS A CA 1
ATOM 7503 C C . HIS A 1 963 ? -26.487 22.138 -14.837 1.00 94.12 963 HIS A C 1
ATOM 7505 O O . HIS A 1 963 ? -26.567 20.912 -14.888 1.00 94.12 963 HIS A O 1
ATOM 7511 N N . VAL A 1 964 ? -25.344 22.779 -15.088 1.00 91.94 964 VAL A N 1
ATOM 7512 C CA . VAL A 1 964 ? -24.013 22.165 -15.197 1.00 91.94 964 VAL A CA 1
ATOM 7513 C C . VAL A 1 964 ? -23.057 23.020 -14.363 1.00 91.94 964 VAL A C 1
ATOM 7515 O O . VAL A 1 964 ? -23.125 24.244 -14.439 1.00 91.94 964 VAL A O 1
ATOM 7518 N N . VAL A 1 965 ? -22.195 22.400 -13.556 1.00 90.69 965 VAL A N 1
ATOM 7519 C CA . VAL A 1 965 ? -21.158 23.112 -12.792 1.00 90.69 965 VAL A CA 1
ATOM 7520 C C . VAL A 1 965 ? -20.211 23.781 -13.783 1.00 90.69 965 VAL A C 1
ATOM 7522 O O . VAL A 1 965 ? -19.671 23.114 -14.665 1.00 90.69 965 VAL A O 1
ATOM 7525 N N . HIS A 1 966 ? -20.019 25.094 -13.677 1.00 87.81 966 HIS A N 1
ATOM 7526 C CA . HIS A 1 966 ? -19.164 25.815 -14.617 1.00 87.81 966 HIS A CA 1
ATOM 7527 C C . HIS A 1 966 ? -17.675 25.589 -14.304 1.00 87.81 966 HIS A C 1
ATOM 7529 O O . HIS A 1 966 ? -17.231 25.819 -13.179 1.00 87.81 966 HIS A O 1
ATOM 7535 N N . LEU A 1 967 ? -16.907 25.158 -15.310 1.00 88.44 967 LEU A N 1
ATOM 7536 C CA . LEU A 1 967 ? -15.444 25.157 -15.291 1.00 88.44 967 LEU A CA 1
ATOM 7537 C C . LEU A 1 967 ? -14.934 26.542 -15.718 1.00 88.44 967 LEU A C 1
ATOM 7539 O O . LEU A 1 967 ? -15.126 26.933 -16.870 1.00 88.44 967 LEU A O 1
ATOM 7543 N N . PHE A 1 968 ? -14.268 27.260 -14.814 1.00 83.75 968 PHE A N 1
ATOM 7544 C CA . PHE A 1 968 ? -13.636 28.551 -15.109 1.00 83.75 968 PHE A CA 1
ATOM 7545 C C . PHE A 1 968 ? -12.330 28.396 -15.899 1.00 83.75 968 PHE A C 1
ATOM 7547 O O . PHE A 1 968 ? -11.963 29.286 -16.662 1.00 83.75 968 PHE A O 1
ATOM 7554 N N . GLY A 1 969 ? -11.637 27.271 -15.717 1.00 85.62 969 GLY A N 1
ATOM 7555 C CA . GLY A 1 969 ? -10.395 26.931 -16.406 1.00 85.62 969 GLY A CA 1
ATOM 7556 C C . GLY A 1 969 ? -9.612 25.840 -15.676 1.00 85.62 969 GLY A C 1
ATOM 7557 O O . GLY A 1 969 ? -10.099 25.260 -14.704 1.00 85.62 969 GLY A O 1
ATOM 7558 N N . ALA A 1 970 ? -8.404 25.545 -16.147 1.00 88.25 970 ALA A N 1
ATOM 7559 C CA . ALA A 1 970 ? -7.556 24.483 -15.608 1.00 88.25 970 ALA A CA 1
ATOM 7560 C C . ALA A 1 970 ? -6.059 24.804 -15.744 1.00 88.25 970 ALA A C 1
ATOM 7562 O O . ALA A 1 970 ? -5.656 25.533 -16.655 1.00 88.25 970 ALA A O 1
ATOM 7563 N N . CYS A 1 971 ? -5.233 24.209 -14.881 1.00 83.62 971 CYS A N 1
ATOM 7564 C CA . CYS A 1 971 ? -3.776 24.201 -15.021 1.00 83.62 971 CYS A CA 1
ATOM 7565 C C . CYS A 1 971 ? -3.300 22.816 -15.467 1.00 83.62 971 CYS A C 1
ATOM 7567 O O . CYS A 1 971 ? -3.729 21.806 -14.913 1.00 83.62 971 CYS A O 1
ATOM 7569 N N . HIS A 1 972 ? -2.396 22.779 -16.447 1.00 77.88 972 HIS A N 1
ATOM 7570 C CA . HIS A 1 972 ? -1.738 21.563 -16.945 1.00 77.88 972 HIS A CA 1
ATOM 7571 C C . HIS A 1 972 ? -0.222 21.547 -16.666 1.00 77.88 972 HIS A C 1
ATOM 7573 O O . HIS A 1 972 ? 0.462 20.614 -17.075 1.00 77.88 972 HIS A O 1
ATOM 7579 N N . ILE A 1 973 ? 0.298 22.594 -16.013 1.00 64.06 973 ILE A N 1
ATOM 7580 C CA . ILE A 1 973 ? 1.712 22.765 -15.661 1.00 64.06 973 ILE A CA 1
ATOM 7581 C C . ILE A 1 973 ? 1.875 22.427 -14.175 1.00 64.06 973 ILE A C 1
ATOM 7583 O O . ILE A 1 973 ? 1.089 22.896 -13.347 1.00 64.06 973 ILE A O 1
ATOM 7587 N N . GLY A 1 974 ? 2.881 21.618 -13.837 1.00 72.00 974 GLY A N 1
ATOM 7588 C CA . GLY A 1 974 ? 3.024 21.038 -12.499 1.00 72.00 974 GLY A CA 1
ATOM 7589 C C . GLY A 1 974 ? 1.942 19.988 -12.221 1.00 72.00 974 GLY A C 1
ATOM 7590 O O . GLY A 1 974 ? 1.526 19.270 -13.127 1.00 72.00 974 GLY A O 1
ATOM 7591 N N . GLN A 1 975 ? 1.469 19.897 -10.974 1.00 79.62 975 GLN A N 1
ATOM 7592 C CA . GLN A 1 975 ? 0.342 19.024 -10.627 1.00 79.62 975 GLN A CA 1
ATOM 7593 C C . GLN A 1 975 ? -0.964 19.578 -11.239 1.00 79.62 975 GLN A C 1
ATOM 7595 O O . GLN A 1 975 ? -1.369 20.679 -10.852 1.00 79.62 975 GLN A O 1
ATOM 7600 N N . PRO A 1 976 ? -1.646 18.861 -12.154 1.00 84.88 976 PRO A N 1
ATOM 7601 C CA . PRO A 1 976 ? -2.803 19.415 -12.851 1.00 84.88 976 PRO A CA 1
ATOM 7602 C C . PRO A 1 976 ? -4.018 19.600 -11.941 1.00 84.88 976 PRO A C 1
ATOM 7604 O O . PRO A 1 976 ? -4.229 18.847 -10.986 1.00 84.88 976 PRO A O 1
ATOM 7607 N N . PHE A 1 977 ? -4.852 20.591 -12.256 1.00 88.25 977 PHE A N 1
ATOM 7608 C CA . PHE A 1 977 ? -6.097 20.835 -11.529 1.00 88.25 977 PHE A CA 1
ATOM 7609 C C . PHE A 1 977 ? -7.146 21.578 -12.367 1.00 88.25 977 PHE A C 1
ATOM 7611 O O . PHE A 1 977 ? -6.819 22.310 -13.305 1.00 88.25 977 PHE A O 1
ATOM 7618 N N . PHE A 1 978 ? -8.411 21.436 -11.972 1.00 89.69 978 PHE A N 1
ATOM 7619 C CA . PHE A 1 978 ? -9.557 22.194 -12.488 1.00 89.69 978 PHE A CA 1
ATOM 7620 C C . PHE A 1 978 ? -9.992 23.280 -11.492 1.00 89.69 978 PHE A C 1
ATOM 7622 O O . PHE A 1 978 ? -9.942 23.044 -10.285 1.00 89.69 978 PHE A O 1
ATOM 7629 N N . VAL A 1 979 ? -10.476 24.427 -11.987 1.00 88.69 979 VAL A N 1
ATOM 7630 C CA . VAL A 1 979 ? -11.066 25.517 -11.185 1.00 88.69 979 VAL A CA 1
ATOM 7631 C C . VAL A 1 979 ? -12.548 25.662 -11.531 1.00 88.69 979 VAL A C 1
ATOM 7633 O O . VAL A 1 979 ? -12.894 26.071 -12.641 1.00 88.69 979 VAL A O 1
ATOM 7636 N N . CYS A 1 980 ? -13.432 25.340 -10.589 1.00 88.75 980 CYS A N 1
ATOM 7637 C CA . CYS A 1 980 ? -14.870 25.174 -10.830 1.00 88.75 980 CYS A CA 1
ATOM 7638 C C . CYS A 1 980 ? -15.751 26.056 -9.929 1.00 88.75 980 CYS A C 1
ATOM 7640 O O . CYS A 1 980 ? -15.322 26.535 -8.878 1.00 88.75 980 CYS A O 1
ATOM 7642 N N . GLU A 1 981 ? -17.014 26.235 -10.324 1.00 85.50 981 GLU A N 1
ATOM 7643 C CA . GLU A 1 981 ? -18.059 26.883 -9.519 1.00 85.50 981 GLU A CA 1
ATOM 7644 C C . GLU A 1 981 ? -18.234 26.208 -8.143 1.00 85.50 981 GLU A C 1
ATOM 7646 O O . GLU A 1 981 ? -18.393 24.988 -8.054 1.00 85.50 981 GLU A O 1
ATOM 7651 N N . TYR A 1 982 ? -18.272 27.000 -7.063 1.00 81.75 982 TYR A N 1
ATOM 7652 C CA . TYR A 1 982 ? -18.530 26.482 -5.720 1.00 81.75 982 TYR A CA 1
ATOM 7653 C C . TYR A 1 982 ? -20.011 26.141 -5.485 1.00 81.75 982 TYR A C 1
ATOM 7655 O O . TYR A 1 982 ? -20.877 27.008 -5.313 1.00 81.75 982 TYR A O 1
ATOM 7663 N N . ALA A 1 983 ? -20.293 24.838 -5.428 1.00 79.00 983 ALA A N 1
ATOM 7664 C CA . ALA A 1 983 ? -21.599 24.266 -5.115 1.00 79.00 983 ALA A CA 1
ATOM 7665 C C . ALA A 1 983 ? -21.806 24.104 -3.593 1.00 79.00 983 ALA A C 1
ATOM 7667 O O . ALA A 1 983 ? -21.863 22.993 -3.062 1.00 79.00 983 ALA A O 1
ATOM 7668 N N . GLY A 1 984 ? -21.918 25.231 -2.882 1.00 72.38 984 GLY A N 1
ATOM 7669 C CA . GLY A 1 984 ? -21.915 25.315 -1.414 1.00 72.38 984 GLY A CA 1
ATOM 7670 C C . GLY A 1 984 ? -23.103 24.687 -0.669 1.00 72.38 984 GLY A C 1
ATOM 7671 O O . GLY A 1 984 ? -23.260 24.928 0.525 1.00 72.38 984 GLY A O 1
ATOM 7672 N N . ARG A 1 985 ? -23.957 23.897 -1.337 1.00 80.56 985 ARG A N 1
ATOM 7673 C CA . ARG A 1 985 ? -25.034 23.106 -0.709 1.00 80.56 985 ARG A CA 1
ATOM 7674 C C . ARG A 1 985 ? -24.812 21.587 -0.803 1.00 80.56 985 ARG A C 1
ATOM 7676 O O . ARG A 1 985 ? -25.619 20.831 -0.265 1.00 80.56 985 ARG A O 1
ATOM 7683 N N . GLY A 1 986 ? -23.701 21.144 -1.400 1.00 83.50 986 GLY A N 1
ATOM 7684 C CA . GLY A 1 986 ? -23.244 19.749 -1.378 1.00 83.50 986 GLY A CA 1
ATOM 7685 C C . GLY A 1 986 ? -23.897 18.834 -2.421 1.00 83.50 986 GLY A C 1
ATOM 7686 O O . GLY A 1 986 ? -24.453 19.294 -3.415 1.00 83.50 986 GLY A O 1
ATOM 7687 N N . GLN A 1 987 ? -23.786 17.520 -2.213 1.00 87.56 987 GLN A N 1
ATOM 7688 C CA . GLN A 1 987 ? -24.313 16.487 -3.118 1.00 87.56 987 GLN A CA 1
ATOM 7689 C C . GLN A 1 987 ? -25.843 16.352 -3.007 1.00 87.56 987 GLN A C 1
ATOM 7691 O O . GLN A 1 987 ? -26.427 16.590 -1.945 1.00 87.56 987 GLN A O 1
ATOM 7696 N N . LEU A 1 988 ? -26.491 15.966 -4.113 1.00 85.94 988 LEU A N 1
ATOM 7697 C CA . LEU A 1 988 ? -27.950 15.877 -4.246 1.00 85.94 988 LEU A CA 1
ATOM 7698 C C . LEU A 1 988 ? -28.607 15.014 -3.155 1.00 85.94 988 LEU A C 1
ATOM 7700 O O . LEU A 1 988 ? -29.625 15.412 -2.592 1.00 85.94 988 LEU A O 1
ATOM 7704 N N . ASP A 1 989 ? -28.030 13.856 -2.837 1.00 82.00 989 ASP A N 1
ATOM 7705 C CA . ASP A 1 989 ? -28.564 12.924 -1.840 1.00 82.00 989 ASP A CA 1
ATOM 7706 C C . ASP A 1 989 ? -28.507 13.519 -0.416 1.00 82.00 989 ASP A C 1
ATOM 7708 O O . ASP A 1 989 ? -29.461 13.421 0.354 1.00 82.00 989 ASP A O 1
ATOM 7712 N N . ALA A 1 990 ? -27.401 14.179 -0.063 1.00 83.44 990 ALA A N 1
ATOM 7713 C CA . ALA A 1 990 ? -27.167 14.765 1.250 1.00 83.44 990 ALA A CA 1
ATOM 7714 C C . ALA A 1 990 ? -28.004 16.036 1.456 1.00 83.44 990 ALA A C 1
ATOM 7716 O O . ALA A 1 990 ? -28.373 16.361 2.590 1.00 83.44 990 ALA A O 1
ATOM 7717 N N . TYR A 1 991 ? -28.325 16.739 0.369 1.00 87.94 991 TYR A N 1
ATOM 7718 C CA . TYR A 1 991 ? -29.290 17.830 0.371 1.00 87.94 991 TYR A CA 1
ATOM 7719 C C . TYR A 1 991 ? -30.723 17.302 0.545 1.00 87.94 991 TYR A C 1
ATOM 7721 O O . TYR A 1 991 ? -31.407 17.698 1.487 1.00 87.94 991 TYR A O 1
ATOM 7729 N N . LEU A 1 992 ? -31.165 16.352 -0.287 1.00 89.19 992 LEU A N 1
ATOM 7730 C CA . LEU A 1 992 ? -32.537 15.825 -0.252 1.00 89.19 992 LEU A CA 1
ATOM 7731 C C . LEU A 1 992 ? -32.858 15.005 1.008 1.00 89.19 992 LEU A C 1
ATOM 7733 O O . LEU A 1 992 ? -34.000 15.020 1.456 1.00 89.19 992 LEU A O 1
ATOM 7737 N N . ARG A 1 993 ? -31.867 14.380 1.659 1.00 84.00 993 ARG A N 1
ATOM 7738 C CA . ARG A 1 993 ? -32.038 13.777 2.998 1.00 84.00 993 ARG A CA 1
ATOM 7739 C C . ARG A 1 993 ? -32.391 14.795 4.094 1.00 84.00 993 ARG A C 1
ATOM 7741 O O . ARG A 1 993 ? -32.915 14.396 5.130 1.00 84.00 993 ARG A O 1
ATOM 7748 N N . ARG A 1 994 ? -32.106 16.086 3.884 1.00 87.06 994 ARG A N 1
ATOM 7749 C CA . ARG A 1 994 ? -32.508 17.200 4.767 1.00 87.06 994 ARG A CA 1
ATOM 7750 C C . ARG A 1 994 ? -33.725 17.963 4.238 1.00 87.06 994 ARG A C 1
ATOM 7752 O O . ARG A 1 994 ? -34.445 18.555 5.032 1.00 87.06 994 ARG A O 1
ATOM 7759 N N . HIS A 1 995 ? -33.926 17.932 2.921 1.00 89.81 995 HIS A N 1
ATOM 7760 C CA . HIS A 1 995 ? -34.928 18.703 2.191 1.00 89.81 995 HIS A CA 1
ATOM 7761 C C . HIS A 1 995 ? -35.720 17.847 1.179 1.00 89.81 995 HIS A C 1
ATOM 7763 O O . HIS A 1 995 ? -35.625 18.076 -0.037 1.00 89.81 995 HIS A O 1
ATOM 7769 N N . PRO A 1 996 ? -36.482 16.832 1.632 1.00 88.94 996 PRO A N 1
ATOM 7770 C CA . PRO A 1 996 ? -37.246 15.956 0.742 1.00 88.94 996 PRO A CA 1
ATOM 7771 C C . PRO A 1 996 ? -38.330 16.706 -0.052 1.00 88.94 996 PRO A C 1
ATOM 7773 O O . PRO A 1 996 ? -38.740 16.242 -1.115 1.00 88.94 996 PRO A O 1
ATOM 7776 N N . GLU A 1 997 ? -38.760 17.883 0.412 1.00 90.12 997 GLU A N 1
ATOM 7777 C CA . GLU A 1 997 ? -39.732 18.751 -0.255 1.00 90.12 997 GLU A CA 1
ATOM 7778 C C . GLU A 1 997 ? -39.294 19.214 -1.657 1.00 90.12 997 GLU A C 1
ATOM 7780 O O . GLU A 1 997 ? -40.147 19.445 -2.510 1.00 90.12 997 GLU A O 1
ATOM 7785 N N . TYR A 1 998 ? -37.985 19.282 -1.939 1.00 92.38 998 TYR A N 1
ATOM 7786 C CA . TYR A 1 998 ? -37.470 19.676 -3.258 1.00 92.38 998 TYR A CA 1
ATOM 7787 C C . TYR A 1 998 ? -37.096 18.492 -4.168 1.00 92.38 998 TYR A C 1
ATOM 7789 O O . TYR A 1 998 ? -36.477 18.717 -5.209 1.00 92.38 998 TYR A O 1
ATOM 7797 N N . LEU A 1 999 ? -37.459 17.246 -3.824 1.00 92.19 999 LEU A N 1
ATOM 7798 C CA . LEU A 1 999 ? -37.092 16.030 -4.575 1.00 92.19 999 LEU A CA 1
ATOM 7799 C C . LEU A 1 999 ? -37.334 16.165 -6.089 1.00 92.19 999 LEU A C 1
ATOM 7801 O O . LEU A 1 999 ? -36.394 16.079 -6.879 1.00 92.19 999 LEU A O 1
ATOM 7805 N N . TYR A 1 1000 ? -38.579 16.420 -6.500 1.00 93.56 1000 TYR A N 1
ATOM 7806 C CA . TYR A 1 1000 ? -38.931 16.503 -7.921 1.00 93.56 1000 TYR A CA 1
ATOM 7807 C C . TYR A 1 1000 ? -38.406 17.773 -8.594 1.00 93.56 1000 TYR A C 1
ATOM 7809 O O . TYR A 1 1000 ? -38.094 17.738 -9.780 1.00 93.56 1000 TYR A O 1
ATOM 7817 N N . GLU A 1 1001 ? -38.218 18.865 -7.848 1.00 95.00 1001 GLU A N 1
ATOM 7818 C CA . GLU A 1 1001 ? -37.617 20.090 -8.378 1.00 95.00 1001 GLU A CA 1
ATOM 7819 C C . GLU A 1 1001 ? -36.131 19.907 -8.709 1.00 95.00 1001 GLU A C 1
ATOM 7821 O O . GLU A 1 1001 ? -35.719 20.179 -9.836 1.00 95.00 1001 GLU A O 1
ATOM 7826 N N . ARG A 1 1002 ? -35.331 19.384 -7.772 1.00 95.19 1002 ARG A N 1
ATOM 7827 C CA . ARG A 1 1002 ? -33.896 19.142 -7.991 1.00 95.19 1002 ARG A CA 1
ATOM 7828 C C . ARG A 1 1002 ? -33.666 18.054 -9.053 1.00 95.19 1002 ARG A C 1
ATOM 7830 O O . ARG A 1 1002 ? -32.741 18.171 -9.854 1.00 95.19 1002 ARG A O 1
ATOM 7837 N N . LEU A 1 1003 ? -34.530 17.034 -9.129 1.00 94.75 1003 LEU A N 1
ATOM 7838 C CA . LEU A 1 1003 ? -34.492 16.041 -10.213 1.00 94.75 1003 LEU A CA 1
ATOM 7839 C C . LEU A 1 1003 ? -34.870 16.650 -11.576 1.00 94.75 1003 LEU A C 1
ATOM 7841 O O . LEU A 1 1003 ? -34.174 16.411 -12.561 1.00 94.75 1003 LEU A O 1
ATOM 7845 N N . TYR A 1 1004 ? -35.921 17.471 -11.652 1.00 96.38 1004 TYR A N 1
ATOM 7846 C CA . TYR A 1 1004 ? -36.297 18.190 -12.876 1.00 96.38 1004 TYR A CA 1
ATOM 7847 C C . TYR A 1 1004 ? -35.150 19.084 -13.384 1.00 96.38 1004 TYR A C 1
ATOM 7849 O O . TYR A 1 1004 ? -34.813 19.061 -14.567 1.00 96.38 1004 TYR A O 1
ATOM 7857 N N . GLU A 1 1005 ? -34.488 19.811 -12.486 1.00 96.56 1005 GLU A N 1
ATOM 7858 C CA . GLU A 1 1005 ? -33.312 20.632 -12.791 1.00 96.56 1005 GLU A CA 1
ATOM 7859 C C . GLU A 1 1005 ? -32.122 19.809 -13.316 1.00 96.56 1005 GLU A C 1
ATOM 7861 O O . GLU A 1 1005 ? -31.533 20.160 -14.341 1.00 96.56 1005 GLU A O 1
ATOM 7866 N N . ALA A 1 1006 ? -31.804 18.672 -12.688 1.00 95.88 1006 ALA A N 1
ATOM 7867 C CA . ALA A 1 1006 ? -30.772 17.761 -13.187 1.00 95.88 1006 ALA A CA 1
ATOM 7868 C C . ALA A 1 1006 ? -31.111 17.213 -14.590 1.00 95.88 1006 ALA A C 1
ATOM 7870 O O . ALA A 1 1006 ? -30.237 17.128 -15.457 1.00 95.88 1006 ALA A O 1
ATOM 7871 N N . ALA A 1 1007 ? -32.391 16.927 -14.859 1.00 96.56 1007 ALA A N 1
ATOM 7872 C CA . ALA A 1 1007 ? -32.865 16.507 -16.177 1.00 96.56 1007 ALA A CA 1
ATOM 7873 C C . ALA A 1 1007 ? -32.711 17.617 -17.240 1.00 96.56 1007 ALA A C 1
ATOM 7875 O O . ALA A 1 1007 ? -32.310 17.331 -18.373 1.00 96.56 1007 ALA A O 1
ATOM 7876 N N . LEU A 1 1008 ? -32.943 18.891 -16.885 1.00 95.12 1008 LEU A N 1
ATOM 7877 C CA . LEU A 1 1008 ? -32.629 20.035 -17.756 1.00 95.12 1008 LEU A CA 1
ATOM 7878 C C . LEU A 1 1008 ? -31.129 20.100 -18.089 1.00 95.12 1008 LEU A C 1
ATOM 7880 O O . LEU A 1 1008 ? -30.774 20.387 -19.235 1.00 95.12 1008 LEU A O 1
ATOM 7884 N N . GLY A 1 1009 ? -30.258 19.809 -17.116 1.00 94.19 1009 GLY A N 1
ATOM 7885 C CA . GLY A 1 1009 ? -28.816 19.651 -17.324 1.00 94.19 1009 GLY A CA 1
ATOM 7886 C C . GLY A 1 1009 ? -28.491 18.547 -18.333 1.00 94.19 1009 GLY A C 1
ATOM 7887 O O . GLY A 1 1009 ? -27.790 18.792 -19.314 1.00 94.19 1009 GLY A O 1
ATOM 7888 N N . LEU A 1 1010 ? -29.074 17.358 -18.166 1.00 95.12 1010 LEU A N 1
ATOM 7889 C CA . LEU A 1 1010 ? -28.820 16.216 -19.050 1.00 95.12 1010 LEU A CA 1
ATOM 7890 C C . LEU A 1 1010 ? -29.332 16.457 -20.483 1.00 95.12 1010 LEU A C 1
ATOM 7892 O O . LEU A 1 1010 ? -28.677 16.080 -21.458 1.00 95.12 1010 LEU A O 1
ATOM 7896 N N . ARG A 1 1011 ? -30.451 17.177 -20.648 1.00 96.31 1011 ARG A N 1
ATOM 7897 C CA . ARG A 1 1011 ? -30.904 17.630 -21.974 1.00 96.31 1011 ARG A CA 1
ATOM 7898 C C . ARG A 1 1011 ? -29.919 18.599 -22.627 1.00 96.31 1011 ARG A C 1
ATOM 7900 O O . ARG A 1 1011 ? -29.714 18.512 -23.836 1.00 96.31 1011 ARG A O 1
ATOM 7907 N N . TYR A 1 1012 ? -29.306 19.502 -21.863 1.00 94.88 1012 TYR A N 1
ATOM 7908 C CA . TYR A 1 1012 ? -28.289 20.409 -22.397 1.00 94.88 1012 TYR A CA 1
ATOM 7909 C C . TYR A 1 1012 ? -27.059 19.645 -22.917 1.00 94.88 1012 TYR A C 1
ATOM 7911 O O . TYR A 1 1012 ? -26.597 19.934 -24.021 1.00 94.88 1012 TYR A O 1
ATOM 7919 N N . LEU A 1 1013 ? -26.588 18.621 -22.191 1.00 92.31 1013 LEU A N 1
ATOM 7920 C CA . LEU A 1 1013 ? -25.499 17.746 -22.654 1.00 92.31 1013 LEU A CA 1
ATOM 7921 C C . LEU A 1 1013 ? -25.859 17.050 -23.979 1.00 92.31 1013 LEU A C 1
ATOM 7923 O O . LEU A 1 1013 ? -25.096 17.125 -24.943 1.00 92.31 1013 LEU A O 1
ATOM 7927 N N . ARG A 1 1014 ? -27.077 16.497 -24.085 1.00 92.00 1014 ARG A N 1
ATOM 7928 C CA . ARG A 1 1014 ? -27.605 15.910 -25.331 1.00 92.00 1014 ARG A CA 1
ATOM 7929 C C . ARG A 1 1014 ? -27.641 16.911 -26.492 1.00 92.00 1014 ARG A C 1
ATOM 7931 O O . ARG A 1 1014 ? -27.270 16.556 -27.607 1.00 92.00 1014 ARG A O 1
ATOM 7938 N N . VAL A 1 1015 ? -28.042 18.164 -26.257 1.00 91.06 1015 VAL A N 1
ATOM 7939 C CA . VAL A 1 1015 ? -28.007 19.232 -27.282 1.00 91.06 1015 VAL A CA 1
ATOM 7940 C C . VAL A 1 1015 ? -26.567 19.544 -27.714 1.00 91.06 1015 VAL A C 1
ATOM 7942 O O . VAL A 1 1015 ? -26.318 19.754 -28.899 1.00 91.06 1015 VAL A O 1
ATOM 7945 N N . LYS A 1 1016 ? -25.609 19.499 -26.782 1.00 89.50 1016 LYS A N 1
ATOM 7946 C CA . LYS A 1 1016 ? -24.166 19.666 -27.033 1.00 89.50 1016 LYS A CA 1
ATOM 7947 C C . LYS A 1 1016 ? -23.467 18.428 -27.619 1.00 89.50 1016 LYS A C 1
ATOM 7949 O O . LYS A 1 1016 ? -22.267 18.496 -27.859 1.00 89.50 1016 LYS A O 1
ATOM 7954 N N . GLN A 1 1017 ? -24.194 17.336 -27.877 1.00 91.75 1017 GLN A N 1
ATOM 7955 C CA . GLN A 1 1017 ? -23.657 16.034 -28.305 1.00 91.75 1017 GLN A CA 1
ATOM 7956 C C . GLN A 1 1017 ? -22.634 15.420 -27.327 1.00 91.75 1017 GLN A C 1
ATOM 7958 O O . GLN A 1 1017 ? -21.729 14.702 -27.750 1.00 91.75 1017 GLN A O 1
ATOM 7963 N N . VAL A 1 1018 ? -22.788 15.687 -26.026 1.00 89.50 1018 VAL A N 1
ATOM 7964 C CA . VAL A 1 1018 ? -21.967 15.118 -24.946 1.00 89.50 1018 VAL A CA 1
ATOM 7965 C C . VAL A 1 1018 ? -22.755 14.029 -24.223 1.00 89.50 1018 VAL A C 1
ATOM 7967 O O . VAL A 1 1018 ? -23.847 14.289 -23.717 1.00 89.50 1018 VAL A O 1
ATOM 7970 N N . VAL A 1 1019 ? -22.192 12.824 -24.167 1.00 90.62 1019 VAL A N 1
ATOM 7971 C CA . VAL A 1 1019 ? -22.624 11.730 -23.285 1.00 90.62 1019 VAL A CA 1
ATOM 7972 C C . VAL A 1 1019 ? -21.859 11.861 -21.969 1.00 90.62 1019 VAL A C 1
ATOM 7974 O O . VAL A 1 1019 ? -20.652 12.092 -21.997 1.00 90.62 1019 VAL A O 1
ATOM 7977 N N . HIS A 1 1020 ? -22.536 11.727 -20.827 1.00 91.62 1020 HIS A N 1
ATOM 7978 C CA . HIS A 1 1020 ? -21.943 11.937 -19.501 1.00 91.62 1020 HIS A CA 1
ATOM 7979 C C . HIS A 1 1020 ? -21.128 10.727 -19.016 1.00 91.62 1020 HIS A C 1
ATOM 7981 O O . HIS A 1 1020 ? -20.067 10.900 -18.414 1.00 91.62 1020 HIS A O 1
ATOM 7987 N N . GLY A 1 1021 ? -21.619 9.506 -19.254 1.00 86.62 1021 GLY A N 1
ATOM 7988 C CA . GLY A 1 1021 ? -20.901 8.249 -19.004 1.00 86.62 1021 GLY A CA 1
ATOM 7989 C C . GLY A 1 1021 ? -20.877 7.762 -17.546 1.00 86.62 1021 GLY A C 1
ATOM 7990 O O . GLY A 1 1021 ? -20.919 6.550 -17.314 1.00 86.62 1021 GLY A O 1
ATOM 7991 N N . ASP A 1 1022 ? -20.867 8.662 -16.554 1.00 87.50 1022 ASP A N 1
ATOM 7992 C CA . ASP A 1 1022 ? -20.761 8.316 -15.121 1.00 87.50 1022 ASP A CA 1
ATOM 7993 C C . ASP A 1 1022 ? -21.744 9.066 -14.203 1.00 87.50 1022 ASP A C 1
ATOM 7995 O O . ASP A 1 1022 ? -21.400 9.572 -13.135 1.00 87.50 1022 ASP A O 1
ATOM 7999 N N . LEU A 1 1023 ? -23.005 9.144 -14.631 1.00 90.06 1023 LEU A N 1
ATOM 8000 C CA . LEU A 1 1023 ? -24.063 9.803 -13.870 1.00 90.06 1023 LEU A CA 1
ATOM 8001 C C . LEU A 1 1023 ? -24.500 8.967 -12.646 1.00 90.06 1023 LEU A C 1
ATOM 8003 O O . LEU A 1 1023 ? -24.985 7.846 -12.784 1.00 90.06 1023 LEU A O 1
ATOM 8007 N N . LYS A 1 1024 ? -24.341 9.551 -11.455 1.00 90.00 1024 LYS A N 1
ATOM 8008 C CA . LYS A 1 1024 ? -24.671 9.024 -10.113 1.00 90.00 1024 LYS A CA 1
ATOM 8009 C C . LYS A 1 1024 ? -25.033 10.203 -9.196 1.00 90.00 1024 LYS A C 1
ATOM 8011 O O . LYS A 1 1024 ? -24.631 11.322 -9.521 1.00 90.00 1024 LYS A O 1
ATOM 8016 N N . CYS A 1 1025 ? -25.749 10.027 -8.076 1.00 87.12 1025 CYS A N 1
ATOM 8017 C CA . CYS A 1 1025 ? -26.176 11.179 -7.254 1.00 87.12 1025 CYS A CA 1
ATOM 8018 C C . CYS A 1 1025 ? -25.015 12.057 -6.755 1.00 87.12 1025 CYS A C 1
ATOM 8020 O O . CYS A 1 1025 ? -25.161 13.276 -6.734 1.00 87.12 1025 CYS A O 1
ATOM 8022 N N . ASN A 1 1026 ? -23.848 11.479 -6.453 1.00 85.25 1026 ASN A N 1
ATOM 8023 C CA . ASN A 1 1026 ? -22.649 12.229 -6.049 1.00 85.25 1026 ASN A CA 1
ATOM 8024 C C . ASN A 1 1026 ? -22.139 13.189 -7.147 1.00 85.25 1026 ASN A C 1
ATOM 8026 O O . ASN A 1 1026 ? -21.512 14.198 -6.833 1.00 85.25 1026 ASN A O 1
ATOM 8030 N N . ASN A 1 1027 ? -22.435 12.897 -8.422 1.00 90.31 1027 ASN A N 1
ATOM 8031 C CA . ASN A 1 1027 ? -22.074 13.717 -9.587 1.00 90.31 1027 ASN A CA 1
ATOM 8032 C C . ASN A 1 1027 ? -23.190 14.717 -9.964 1.00 90.31 1027 ASN A C 1
ATOM 8034 O O . ASN A 1 1027 ? -23.151 15.352 -11.020 1.00 90.31 1027 ASN A O 1
ATOM 8038 N N . ILE A 1 1028 ? -24.180 14.888 -9.081 1.00 92.38 1028 ILE A N 1
ATOM 8039 C CA . ILE A 1 1028 ? -25.181 15.952 -9.136 1.00 92.38 1028 ILE A CA 1
ATOM 8040 C C . ILE A 1 1028 ? -25.030 16.783 -7.857 1.00 92.38 1028 ILE A C 1
ATOM 8042 O O . ILE A 1 1028 ? -25.314 16.317 -6.754 1.00 92.38 1028 ILE A O 1
ATOM 8046 N N . LEU A 1 1029 ? -24.571 18.025 -7.996 1.00 91.25 1029 LEU A N 1
ATOM 8047 C CA . LEU A 1 1029 ? -24.357 18.939 -6.873 1.00 91.25 1029 LEU A CA 1
ATOM 8048 C C . LEU A 1 1029 ? -25.472 19.979 -6.799 1.00 91.25 1029 LEU A C 1
ATOM 8050 O O . LEU A 1 1029 ? -26.062 20.341 -7.816 1.00 91.25 1029 LEU A O 1
ATOM 8054 N N . ILE A 1 1030 ? -25.737 20.492 -5.602 1.00 91.06 1030 ILE A N 1
ATOM 8055 C CA . ILE A 1 1030 ? -26.617 21.638 -5.397 1.00 91.06 1030 ILE A CA 1
ATOM 8056 C C . ILE A 1 1030 ? -25.754 22.900 -5.323 1.00 91.06 1030 ILE A C 1
ATOM 8058 O O . ILE A 1 1030 ? -24.953 23.086 -4.403 1.00 91.06 1030 ILE A O 1
ATOM 8062 N N . GLY A 1 1031 ? -25.916 23.765 -6.322 1.00 84.31 1031 GLY A N 1
ATOM 8063 C CA . GLY A 1 1031 ? -25.239 25.050 -6.425 1.00 84.31 1031 GLY A CA 1
ATOM 8064 C C . GLY A 1 1031 ? -25.545 25.967 -5.241 1.00 84.31 1031 GLY A C 1
ATOM 8065 O O . GLY A 1 1031 ? -26.552 25.817 -4.545 1.00 84.31 1031 GLY A O 1
ATOM 8066 N N . SER A 1 1032 ? -24.699 26.974 -5.027 1.00 82.94 1032 SER A N 1
ATOM 8067 C CA . SER A 1 1032 ? -24.955 28.007 -4.009 1.00 82.94 1032 SER A CA 1
ATOM 8068 C C . SER A 1 1032 ? -26.277 28.758 -4.276 1.00 82.94 1032 SER A C 1
ATOM 8070 O O . SER A 1 1032 ? -27.007 29.099 -3.340 1.00 82.94 1032 SER A O 1
ATOM 8072 N N . ASP A 1 1033 ? -26.647 28.876 -5.558 1.00 83.19 1033 ASP A N 1
ATOM 8073 C CA . ASP A 1 1033 ? -27.939 29.352 -6.083 1.00 83.19 1033 ASP A CA 1
ATOM 8074 C C . ASP A 1 1033 ? -29.150 28.437 -5.789 1.00 83.19 1033 ASP A C 1
ATOM 8076 O O . ASP A 1 1033 ? -30.279 28.791 -6.126 1.00 83.19 1033 ASP A O 1
ATOM 8080 N N . GLY A 1 1034 ? -28.935 27.279 -5.157 1.00 85.50 1034 GLY A N 1
ATOM 8081 C CA . GLY A 1 1034 ? -29.968 26.305 -4.802 1.00 85.50 1034 GLY A CA 1
ATOM 8082 C C . GLY A 1 1034 ? -30.306 25.288 -5.894 1.00 85.50 1034 GLY A C 1
ATOM 8083 O O . GLY A 1 1034 ? -31.125 24.410 -5.639 1.00 85.50 1034 GLY A O 1
ATOM 8084 N N . ARG A 1 1035 ? -29.699 25.374 -7.085 1.00 91.06 1035 ARG A N 1
ATOM 8085 C CA . ARG A 1 1035 ? -30.071 24.543 -8.243 1.00 91.06 1035 ARG A CA 1
ATOM 8086 C C . ARG A 1 1035 ? -29.271 23.251 -8.314 1.00 91.06 1035 ARG A C 1
ATOM 8088 O O . ARG A 1 1035 ? -28.081 23.252 -8.017 1.00 91.06 1035 ARG A O 1
ATOM 8095 N N . ALA A 1 1036 ? -29.876 22.170 -8.795 1.00 93.81 1036 ALA A N 1
ATOM 8096 C CA . ALA A 1 1036 ? -29.136 20.964 -9.159 1.00 93.81 1036 ALA A CA 1
ATOM 8097 C C . ALA A 1 1036 ? -28.294 21.194 -10.429 1.00 93.81 1036 ALA A C 1
ATOM 8099 O O . ALA A 1 1036 ? -28.784 21.760 -11.415 1.00 93.81 1036 ALA A O 1
ATOM 8100 N N . LYS A 1 1037 ? -27.033 20.745 -10.401 1.00 94.00 1037 LYS A N 1
ATOM 8101 C CA . LYS A 1 1037 ? -26.029 20.911 -11.460 1.00 94.00 1037 LYS A CA 1
ATOM 8102 C C . LYS A 1 1037 ? -25.227 19.624 -11.662 1.00 94.00 1037 LYS A C 1
ATOM 8104 O O . LYS A 1 1037 ? -24.754 19.034 -10.694 1.00 94.00 1037 LYS A O 1
ATOM 8109 N N . LEU A 1 1038 ? -25.056 19.205 -12.916 1.00 93.75 1038 LEU A N 1
ATOM 8110 C CA . LEU A 1 1038 ? -24.213 18.056 -13.281 1.00 93.75 1038 LEU A CA 1
ATOM 8111 C C . LEU A 1 1038 ? -22.720 18.424 -13.226 1.00 93.75 1038 LEU A C 1
ATOM 8113 O O . LEU A 1 1038 ? -22.361 19.557 -13.553 1.00 93.75 1038 LEU A O 1
ATOM 8117 N N . THR A 1 1039 ? -21.862 17.481 -12.838 1.00 89.38 1039 THR A N 1
ATOM 8118 C CA . THR A 1 1039 ? -20.405 17.668 -12.711 1.00 89.38 1039 THR A CA 1
ATOM 8119 C C . THR A 1 1039 ? -19.638 16.382 -13.043 1.00 89.38 1039 THR A C 1
ATOM 8121 O O . THR A 1 1039 ? -20.258 15.336 -13.215 1.00 89.38 1039 THR A O 1
ATOM 8124 N N . ASP A 1 1040 ? -18.301 16.454 -13.042 1.00 82.06 1040 ASP A N 1
ATOM 8125 C CA . ASP A 1 1040 ? -17.376 15.311 -13.126 1.00 82.06 1040 ASP A CA 1
ATOM 8126 C C . ASP A 1 1040 ? -17.437 14.589 -14.491 1.00 82.06 1040 ASP A C 1
ATOM 8128 O O . ASP A 1 1040 ? -18.131 13.590 -14.691 1.00 82.06 1040 ASP A O 1
ATOM 8132 N N . PHE A 1 1041 ? -16.714 15.156 -15.465 1.00 83.38 1041 PHE A N 1
ATOM 8133 C CA . PHE A 1 1041 ? -16.828 14.848 -16.897 1.00 83.38 1041 PHE A CA 1
ATOM 8134 C C . PHE A 1 1041 ? -15.697 13.941 -17.423 1.00 83.38 1041 PHE A C 1
ATOM 8136 O O . PHE A 1 1041 ? -15.582 13.741 -18.631 1.00 83.38 1041 PHE A O 1
ATOM 8143 N N . GLY A 1 1042 ? -14.877 13.356 -16.543 1.00 70.75 1042 GLY A N 1
ATOM 8144 C CA . GLY A 1 1042 ? -13.711 12.538 -16.916 1.00 70.75 1042 GLY A CA 1
ATOM 8145 C C . GLY A 1 1042 ? -14.020 11.300 -17.773 1.00 70.75 1042 GLY A C 1
ATOM 8146 O O . GLY A 1 1042 ? -13.184 10.889 -18.570 1.00 70.75 1042 GLY A O 1
ATOM 8147 N N . LEU A 1 1043 ? -15.235 10.742 -17.673 1.00 70.88 1043 LEU A N 1
ATOM 8148 C CA . LEU A 1 1043 ? -15.728 9.640 -18.524 1.00 70.88 1043 LEU A CA 1
ATOM 8149 C C . LEU A 1 1043 ? -16.739 10.101 -19.598 1.00 70.88 1043 LEU A C 1
ATOM 8151 O O . LEU A 1 1043 ? -17.480 9.291 -20.158 1.00 70.88 1043 LEU A O 1
ATOM 8155 N N . SER A 1 1044 ? -16.807 11.406 -19.878 1.00 80.62 1044 SER A N 1
ATOM 8156 C CA . SER A 1 1044 ? -17.700 11.972 -20.893 1.00 80.62 1044 SER A CA 1
ATOM 8157 C C . SER A 1 1044 ? -17.088 11.955 -22.294 1.00 80.62 1044 SER A C 1
ATOM 8159 O O . SER A 1 1044 ? -15.895 12.177 -22.487 1.00 80.62 1044 SER A O 1
ATOM 8161 N N . THR A 1 1045 ? -17.931 11.727 -23.302 1.00 81.38 1045 THR A N 1
ATOM 8162 C CA . THR A 1 1045 ? -17.514 11.591 -24.707 1.00 81.38 1045 THR A CA 1
ATOM 8163 C C . THR A 1 1045 ? -18.376 12.448 -25.628 1.00 81.38 1045 THR A C 1
ATOM 8165 O O . THR A 1 1045 ? -19.572 12.637 -25.397 1.00 81.38 1045 THR A O 1
ATOM 8168 N N . THR A 1 1046 ? -17.771 12.988 -26.688 1.00 80.12 1046 THR A N 1
ATOM 8169 C CA . THR A 1 1046 ? -18.495 13.717 -27.739 1.00 80.12 1046 THR A CA 1
ATOM 8170 C C . THR A 1 1046 ? -18.862 12.783 -28.881 1.00 80.12 1046 THR A C 1
ATOM 8172 O O . THR A 1 1046 ? -17.999 12.066 -29.385 1.00 80.12 1046 THR A O 1
ATOM 8175 N N . VAL A 1 1047 ? -20.108 12.841 -29.349 1.00 76.25 1047 VAL A N 1
ATOM 8176 C CA . VAL A 1 1047 ? -20.566 12.061 -30.510 1.00 76.25 1047 VAL A CA 1
ATOM 8177 C C . VAL A 1 1047 ? -20.087 12.719 -31.811 1.00 76.25 1047 VAL A C 1
ATOM 8179 O O . VAL A 1 1047 ? -20.759 13.581 -32.381 1.00 76.25 1047 VAL A O 1
ATOM 8182 N N . SER A 1 1048 ? -18.900 12.324 -32.273 1.00 52.12 1048 SER A N 1
ATOM 8183 C CA . SER A 1 1048 ? -18.368 12.678 -33.592 1.00 52.12 1048 SER A CA 1
ATOM 8184 C C . SER A 1 1048 ? -19.148 11.985 -34.717 1.00 52.12 1048 SER A C 1
ATOM 8186 O O . SER A 1 1048 ? -19.703 10.897 -34.557 1.00 52.12 1048 SER A O 1
ATOM 8188 N N . LYS A 1 1049 ? -19.188 12.619 -35.895 1.00 39.22 1049 LYS A N 1
ATOM 8189 C CA . LYS A 1 1049 ? -19.707 12.005 -37.124 1.00 39.22 1049 LYS A CA 1
ATOM 8190 C C . LYS A 1 1049 ? -18.590 11.282 -37.876 1.00 39.22 1049 LYS A C 1
ATOM 8192 O O . LYS A 1 1049 ? -18.143 11.793 -38.891 1.00 39.22 1049 LYS A O 1
ATOM 8197 N N . GLU A 1 1050 ? -18.166 10.136 -37.355 1.00 31.23 1050 GLU A N 1
ATOM 8198 C CA . GLU A 1 1050 ? -17.739 8.932 -38.096 1.00 31.23 1050 GLU A CA 1
ATOM 8199 C C . GLU A 1 1050 ? -17.145 7.910 -37.104 1.00 31.23 1050 GLU A C 1
ATOM 8201 O O . GLU A 1 1050 ? -16.537 8.315 -36.110 1.00 31.23 1050 GLU A O 1
ATOM 8206 N N . PRO A 1 1051 ? -17.367 6.595 -37.297 1.00 34.44 1051 PRO A N 1
ATOM 8207 C CA . PRO A 1 1051 ? -16.844 5.569 -36.404 1.00 34.44 1051 PRO A CA 1
ATOM 8208 C C . PRO A 1 1051 ? -15.425 5.160 -36.822 1.00 34.44 1051 PRO A C 1
ATOM 8210 O O . PRO A 1 1051 ? -15.254 4.247 -37.626 1.00 34.44 1051 PRO A O 1
ATOM 8213 N N . GLU A 1 1052 ? -14.405 5.805 -36.258 1.00 34.09 1052 GLU A N 1
ATOM 8214 C CA . GLU A 1 1052 ? -13.041 5.267 -36.324 1.00 34.09 1052 GLU A CA 1
ATOM 8215 C C . GLU A 1 1052 ? -12.934 3.990 -35.468 1.00 34.09 1052 GLU A C 1
ATOM 8217 O O . GLU A 1 1052 ? -13.437 3.920 -34.339 1.00 34.09 1052 GLU A O 1
ATOM 8222 N N . GLU A 1 1053 ? -12.317 2.949 -36.032 1.00 38.06 1053 GLU A N 1
ATOM 8223 C CA . GLU A 1 1053 ? -12.222 1.618 -35.427 1.00 38.06 1053 GLU A CA 1
ATOM 8224 C C . GLU A 1 1053 ? -11.124 1.553 -34.354 1.00 38.06 1053 GLU A C 1
ATOM 8226 O O . GLU A 1 1053 ? -10.040 1.027 -34.597 1.00 38.06 1053 GLU A O 1
ATOM 8231 N N . ASP A 1 1054 ? -11.425 2.030 -33.142 1.00 34.72 1054 ASP A N 1
ATOM 8232 C CA . ASP A 1 1054 ? -10.604 1.758 -31.951 1.00 34.72 1054 ASP A CA 1
ATOM 8233 C C . ASP A 1 1054 ? -11.344 0.857 -30.930 1.00 34.72 1054 ASP A C 1
ATOM 8235 O O . ASP A 1 1054 ? -12.263 1.323 -30.225 1.00 34.72 1054 ASP A O 1
ATOM 8239 N N . PRO A 1 1055 ? -11.014 -0.455 -30.883 1.00 38.69 1055 PRO A N 1
ATOM 8240 C CA . PRO A 1 1055 ? -11.655 -1.434 -30.016 1.00 38.69 1055 PRO A CA 1
ATOM 8241 C C . PRO A 1 1055 ? -10.883 -1.690 -28.705 1.00 38.69 1055 PRO A C 1
ATOM 8243 O O . PRO A 1 1055 ? -9.771 -2.217 -28.720 1.00 38.69 1055 PRO A O 1
ATOM 8246 N N . LYS A 1 1056 ? -11.602 -1.524 -27.580 1.00 36.41 1056 LYS A N 1
ATOM 8247 C CA . LYS A 1 1056 ? -11.203 -1.721 -26.161 1.00 36.41 1056 LYS A CA 1
ATOM 8248 C C . LYS A 1 1056 ? -10.639 -0.481 -25.459 1.00 36.41 1056 LYS A C 1
ATOM 8250 O O . LYS A 1 1056 ? -9.507 -0.470 -24.984 1.00 36.41 1056 LYS A O 1
ATOM 8255 N N . ASP A 1 1057 ? -11.528 0.474 -25.213 1.00 37.72 1057 ASP A N 1
ATOM 8256 C CA . ASP A 1 1057 ? -11.464 1.183 -23.937 1.00 37.72 1057 ASP A CA 1
ATOM 8257 C C . ASP A 1 1057 ? -11.796 0.172 -22.817 1.00 37.72 1057 ASP A C 1
ATOM 8259 O O . ASP A 1 1057 ? -12.939 -0.263 -22.677 1.00 37.72 1057 ASP A O 1
ATOM 8263 N N . ASN A 1 1058 ? -10.773 -0.262 -22.075 1.00 38.16 1058 ASN A N 1
ATOM 8264 C CA . ASN A 1 1058 ? -10.903 -1.123 -20.891 1.00 38.16 1058 ASN A CA 1
ATOM 8265 C C . ASN A 1 1058 ? -11.043 -0.291 -19.592 1.00 38.16 1058 ASN A C 1
ATOM 8267 O O . ASN A 1 1058 ? -10.787 -0.793 -18.494 1.00 38.16 1058 ASN A O 1
ATOM 8271 N N . GLY A 1 1059 ? -11.435 0.981 -19.708 1.00 39.28 1059 GLY A N 1
ATOM 8272 C CA . GLY A 1 1059 ? -11.564 1.950 -18.630 1.00 39.28 1059 GLY A CA 1
ATOM 8273 C C . GLY A 1 1059 ? -12.511 1.520 -17.511 1.00 39.28 1059 GLY A C 1
ATOM 8274 O O . GLY A 1 1059 ? -13.732 1.521 -17.651 1.00 39.28 1059 GLY A O 1
ATOM 8275 N N . ASN A 1 1060 ? -11.900 1.183 -16.375 1.00 45.16 1060 ASN A N 1
ATOM 8276 C CA . ASN A 1 1060 ? -12.406 1.280 -15.004 1.00 45.16 1060 ASN A CA 1
ATOM 8277 C C . ASN A 1 1060 ? -13.948 1.344 -14.845 1.00 45.16 1060 ASN A C 1
ATOM 8279 O O . ASN A 1 1060 ? -14.548 2.420 -14.793 1.00 45.16 1060 ASN A O 1
ATOM 8283 N N . LEU A 1 1061 ? -14.594 0.176 -14.707 1.00 54.47 1061 LEU A N 1
ATOM 8284 C CA . LEU A 1 1061 ? -16.044 0.020 -14.489 1.00 54.47 1061 LEU A CA 1
ATOM 8285 C C . LEU A 1 1061 ? -16.492 0.463 -13.077 1.00 54.47 1061 LEU A C 1
ATOM 8287 O O . LEU A 1 1061 ? -17.067 -0.325 -12.326 1.00 54.47 1061 LEU A O 1
ATOM 8291 N N . GLY A 1 1062 ? -16.245 1.722 -12.714 1.00 60.09 1062 GLY A N 1
ATOM 8292 C CA . GLY A 1 1062 ? -16.776 2.348 -11.504 1.00 60.09 1062 GLY A CA 1
ATOM 8293 C C . GLY A 1 1062 ? -18.307 2.458 -11.517 1.00 60.09 1062 GLY A C 1
ATOM 8294 O O . GLY A 1 1062 ? -18.950 2.347 -12.562 1.00 60.09 1062 GLY A O 1
ATOM 8295 N N . ALA A 1 1063 ? -18.906 2.675 -10.341 1.00 76.81 1063 ALA A N 1
ATOM 8296 C CA . ALA A 1 1063 ? -20.339 2.953 -10.178 1.00 76.81 1063 ALA A CA 1
ATOM 8297 C C . ALA A 1 1063 ? -21.295 1.921 -10.837 1.00 76.81 1063 ALA A C 1
ATOM 8299 O O . ALA A 1 1063 ? -22.332 2.279 -11.397 1.00 76.81 1063 ALA A O 1
ATOM 8300 N N . ILE A 1 1064 ? -20.993 0.619 -10.732 1.00 86.50 1064 ILE A N 1
ATOM 8301 C CA . ILE A 1 1064 ? -21.743 -0.492 -11.367 1.00 86.50 1064 ILE A CA 1
ATOM 8302 C C . ILE A 1 1064 ? -23.260 -0.438 -11.118 1.00 86.50 1064 ILE A C 1
ATOM 8304 O O . ILE A 1 1064 ? -24.033 -0.793 -12.005 1.00 86.50 1064 ILE A O 1
ATOM 8308 N N . ARG A 1 1065 ? -23.699 0.035 -9.943 1.00 91.25 1065 ARG A N 1
ATOM 8309 C CA . ARG A 1 1065 ? -25.119 0.108 -9.535 1.00 91.25 1065 ARG A CA 1
ATOM 8310 C C . ARG A 1 1065 ? -25.973 1.025 -10.415 1.00 91.25 1065 ARG A C 1
ATOM 8312 O O . ARG A 1 1065 ? -27.177 0.796 -10.519 1.00 91.25 1065 ARG A O 1
ATOM 8319 N N . TRP A 1 1066 ? -25.351 2.018 -11.054 1.00 93.44 1066 TRP A N 1
ATOM 8320 C CA . TRP A 1 1066 ? -26.003 2.990 -11.934 1.00 93.44 1066 TRP A CA 1
ATOM 8321 C C . TRP A 1 1066 ? -25.852 2.638 -13.423 1.00 93.44 1066 TRP A C 1
ATOM 8323 O O . TRP A 1 1066 ? -26.637 3.112 -14.237 1.00 93.44 1066 TRP A O 1
ATOM 8333 N N . LYS A 1 1067 ? -24.885 1.792 -13.808 1.00 92.31 1067 LYS A N 1
ATOM 8334 C CA . LYS A 1 1067 ? -24.564 1.518 -15.221 1.00 92.31 1067 LYS A CA 1
ATOM 8335 C C . LYS A 1 1067 ? -25.648 0.692 -15.928 1.00 92.31 1067 LYS A C 1
ATOM 8337 O O . LYS A 1 1067 ? -26.199 -0.267 -15.384 1.00 92.31 1067 LYS A O 1
ATOM 8342 N N . ALA A 1 1068 ? -25.897 1.042 -17.188 1.00 94.06 1068 ALA A N 1
ATOM 8343 C CA . ALA A 1 1068 ? -26.842 0.360 -18.068 1.00 94.06 1068 ALA A CA 1
ATOM 8344 C C . ALA A 1 1068 ? -26.342 -1.030 -18.530 1.00 94.06 1068 ALA A C 1
ATOM 8346 O O . ALA A 1 1068 ? -25.127 -1.247 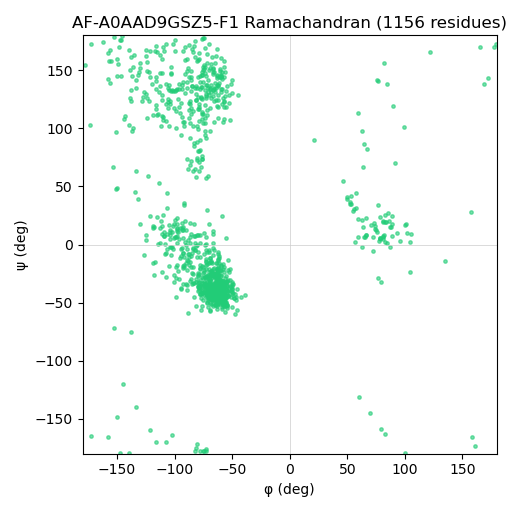-18.571 1.00 94.06 1068 ALA A O 1
ATOM 8347 N N . PRO A 1 1069 ? -27.237 -1.964 -18.925 1.00 94.50 1069 PRO A N 1
ATOM 8348 C CA . PRO A 1 1069 ? -26.874 -3.309 -19.381 1.00 94.50 1069 PRO A CA 1
ATOM 8349 C C . PRO A 1 1069 ? -25.786 -3.351 -20.459 1.00 94.50 1069 PRO A C 1
ATOM 8351 O O . PRO A 1 1069 ? -24.909 -4.201 -20.393 1.00 94.50 1069 PRO A O 1
ATOM 8354 N N . GLU A 1 1070 ? -25.824 -2.446 -21.434 1.00 92.31 1070 GLU A N 1
ATOM 8355 C CA . GLU A 1 1070 ? -24.836 -2.347 -22.510 1.00 92.31 1070 GLU A CA 1
ATOM 8356 C C . GLU A 1 1070 ? -23.450 -1.933 -21.987 1.00 92.31 1070 GLU A C 1
ATOM 8358 O O . GLU A 1 1070 ? -22.453 -2.598 -22.263 1.00 92.31 1070 GLU A O 1
ATOM 8363 N N . VAL A 1 1071 ? -23.384 -0.923 -21.114 1.00 90.44 1071 VAL A N 1
ATOM 8364 C CA . VAL A 1 1071 ? -22.119 -0.466 -20.513 1.00 90.44 1071 VAL A CA 1
ATOM 8365 C C . VAL A 1 1071 ? -21.547 -1.537 -19.577 1.00 90.44 1071 VAL A C 1
ATOM 8367 O O . VAL A 1 1071 ? -20.343 -1.770 -19.547 1.00 90.44 1071 VAL A O 1
ATOM 8370 N N . LEU A 1 1072 ? -22.408 -2.289 -18.883 1.00 87.12 1072 LEU A N 1
ATOM 8371 C CA . LEU A 1 1072 ? -22.010 -3.456 -18.088 1.00 87.12 1072 LEU A CA 1
ATOM 8372 C C . LEU A 1 1072 ? -21.531 -4.661 -18.925 1.00 87.12 1072 LEU A C 1
ATOM 8374 O O . LEU A 1 1072 ? -20.952 -5.584 -18.348 1.00 87.12 1072 LEU A O 1
ATOM 8378 N N . ARG A 1 1073 ? -21.734 -4.662 -20.252 1.00 86.69 1073 ARG A N 1
ATOM 8379 C CA . ARG A 1 1073 ? -21.122 -5.610 -21.206 1.00 86.69 1073 ARG A CA 1
ATOM 8380 C C . ARG A 1 1073 ? -19.827 -5.082 -21.845 1.00 86.69 1073 ARG A C 1
ATOM 8382 O O . ARG A 1 1073 ? -19.190 -5.838 -22.572 1.00 86.69 1073 ARG A O 1
ATOM 8389 N N . GLY A 1 1074 ? -19.426 -3.838 -21.566 1.00 81.50 1074 GLY A N 1
ATOM 8390 C CA . GLY A 1 1074 ? -18.266 -3.185 -22.186 1.00 81.50 1074 GLY A CA 1
ATOM 8391 C C . GLY A 1 1074 ? -18.578 -2.429 -23.485 1.00 81.50 1074 GLY A C 1
ATOM 8392 O O . GLY A 1 1074 ? -17.669 -2.145 -24.260 1.00 81.50 1074 GLY A O 1
ATOM 8393 N N . GLU A 1 1075 ? -19.846 -2.110 -23.757 1.00 85.44 1075 GLU A N 1
ATOM 8394 C CA . GLU A 1 1075 ? -20.221 -1.222 -24.866 1.00 85.44 1075 GLU A CA 1
ATOM 8395 C C . GLU A 1 1075 ? -20.017 0.254 -24.461 1.00 85.44 1075 GLU A C 1
ATOM 8397 O O . GLU A 1 1075 ? -20.253 0.623 -23.307 1.00 85.44 1075 GLU A O 1
ATOM 8402 N N . LYS A 1 1076 ? -19.591 1.115 -25.402 1.00 82.69 1076 LYS A N 1
ATOM 8403 C CA . LYS A 1 1076 ? -19.373 2.553 -25.136 1.00 82.69 1076 LYS A CA 1
ATOM 8404 C C . LYS A 1 1076 ? -20.675 3.223 -24.660 1.00 82.69 1076 LYS A C 1
ATOM 8406 O O . LYS A 1 1076 ? -21.766 2.887 -25.125 1.00 82.69 1076 LYS A O 1
ATOM 8411 N N . ALA A 1 1077 ? -20.558 4.181 -23.739 1.00 87.50 1077 ALA A N 1
ATOM 8412 C CA . ALA A 1 1077 ? -21.705 4.904 -23.188 1.00 87.50 1077 ALA A CA 1
ATOM 8413 C C . ALA A 1 1077 ? -22.487 5.677 -24.270 1.00 87.50 1077 ALA A C 1
ATOM 8415 O O . ALA A 1 1077 ? -21.933 6.126 -25.272 1.00 87.50 1077 ALA A O 1
ATOM 8416 N N . THR A 1 1078 ? -23.791 5.862 -24.052 1.00 92.75 1078 THR A N 1
ATOM 8417 C CA . THR A 1 1078 ? -24.701 6.561 -24.972 1.00 92.75 1078 THR A CA 1
ATOM 8418 C C . THR A 1 1078 ? -25.694 7.449 -24.217 1.00 92.75 1078 THR A C 1
ATOM 8420 O O . THR A 1 1078 ? -25.928 7.270 -23.022 1.00 92.75 1078 THR A O 1
ATOM 8423 N N . PHE A 1 1079 ? -26.404 8.338 -24.922 1.00 93.12 1079 PHE A N 1
ATOM 8424 C CA . PHE A 1 1079 ? -27.529 9.078 -24.327 1.00 93.12 1079 PHE A CA 1
ATOM 8425 C C . PHE A 1 1079 ? -28.603 8.155 -23.715 1.00 93.12 1079 PHE A C 1
ATOM 8427 O O . PHE A 1 1079 ? -29.312 8.561 -22.798 1.00 93.12 1079 PHE A O 1
ATOM 8434 N N . ALA A 1 1080 ? -28.744 6.918 -24.209 1.00 93.38 1080 ALA A N 1
ATOM 8435 C CA . ALA A 1 1080 ? -29.677 5.944 -23.651 1.00 93.38 1080 ALA A CA 1
ATOM 8436 C C . ALA A 1 1080 ? -29.142 5.295 -22.362 1.00 93.38 1080 ALA A C 1
ATOM 8438 O O . ALA A 1 1080 ? -29.947 4.958 -21.489 1.00 93.38 1080 ALA A O 1
ATOM 8439 N N . SER A 1 1081 ? -27.819 5.143 -22.202 1.00 94.12 1081 SER A N 1
ATOM 8440 C CA . SER A 1 1081 ? -27.230 4.703 -20.931 1.00 94.12 1081 SER A CA 1
ATOM 8441 C C . SER A 1 1081 ? -27.293 5.804 -19.877 1.00 94.12 1081 SER A C 1
ATOM 8443 O O . SER A 1 1081 ? -27.648 5.510 -18.743 1.00 94.12 1081 SER A O 1
ATOM 8445 N N . ASP A 1 1082 ? -27.060 7.070 -20.248 1.00 95.00 1082 ASP A N 1
ATOM 8446 C CA . ASP A 1 1082 ? -27.205 8.202 -19.319 1.00 95.00 1082 ASP A CA 1
ATOM 8447 C C . ASP A 1 1082 ? -28.634 8.300 -18.748 1.00 95.00 1082 ASP A C 1
ATOM 8449 O O . ASP A 1 1082 ? -28.807 8.583 -17.565 1.00 95.00 1082 ASP A O 1
ATOM 8453 N N . ILE A 1 1083 ? -29.667 8.013 -19.553 1.00 97.00 1083 ILE A N 1
ATOM 8454 C CA . ILE A 1 1083 ? -31.066 7.950 -19.088 1.00 97.00 1083 ILE A CA 1
ATOM 8455 C C . ILE A 1 1083 ? -31.289 6.819 -18.078 1.00 97.00 1083 ILE A C 1
ATOM 8457 O O . ILE A 1 1083 ? -31.975 7.029 -17.079 1.00 97.00 1083 ILE A O 1
ATOM 8461 N N . TYR A 1 1084 ? -30.714 5.638 -18.315 1.00 97.06 1084 TYR A N 1
ATOM 8462 C CA . TYR A 1 1084 ? -30.785 4.521 -17.370 1.00 97.06 1084 TYR A CA 1
ATOM 8463 C C . TYR A 1 1084 ? -30.098 4.898 -16.046 1.00 97.06 1084 TYR A C 1
ATOM 8465 O O . TYR A 1 1084 ? -30.687 4.749 -14.976 1.00 97.06 1084 TYR A O 1
ATOM 8473 N N . SER A 1 1085 ? -28.892 5.470 -16.115 1.00 95.69 1085 SER A N 1
ATOM 8474 C CA . SER A 1 1085 ? -28.153 5.937 -14.940 1.00 95.69 1085 SER A CA 1
ATOM 8475 C C . SER A 1 1085 ? -28.916 7.025 -14.180 1.00 95.69 1085 SER A C 1
ATOM 8477 O O . SER A 1 1085 ? -29.033 6.958 -12.958 1.00 95.69 1085 SER A O 1
ATOM 8479 N N . PHE A 1 1086 ? -29.540 7.974 -14.887 1.00 97.12 1086 PHE A N 1
ATOM 8480 C CA . PHE A 1 1086 ? -30.393 8.989 -14.268 1.00 97.12 1086 PHE A CA 1
ATOM 8481 C C . PHE A 1 1086 ? -31.641 8.388 -13.600 1.00 97.12 1086 PHE A C 1
ATOM 8483 O O . PHE A 1 1086 ? -32.044 8.842 -12.533 1.00 97.12 1086 PHE A O 1
ATOM 8490 N N . GLY A 1 1087 ? -32.224 7.325 -14.164 1.00 96.31 1087 GLY A N 1
ATOM 8491 C CA . GLY A 1 1087 ? -33.318 6.584 -13.530 1.00 96.31 1087 GLY A CA 1
ATOM 8492 C C . GLY A 1 1087 ? -32.890 5.901 -12.225 1.00 96.31 1087 GLY A C 1
ATOM 8493 O O . GLY A 1 1087 ? -33.659 5.870 -11.265 1.00 96.31 1087 GLY A O 1
ATOM 8494 N N . MET A 1 1088 ? -31.638 5.442 -12.141 1.00 96.31 1088 MET A N 1
ATOM 8495 C CA . MET A 1 1088 ? -31.055 4.957 -10.885 1.00 96.31 1088 MET A CA 1
ATOM 8496 C C . MET A 1 1088 ? -30.820 6.099 -9.880 1.00 96.31 1088 MET A C 1
ATOM 8498 O O . MET A 1 1088 ? -31.148 5.928 -8.707 1.00 96.31 1088 MET A O 1
ATOM 8502 N N . CYS A 1 1089 ? -30.388 7.288 -10.323 1.00 94.81 1089 CYS A N 1
ATOM 8503 C CA . CYS A 1 1089 ? -30.334 8.488 -9.470 1.00 94.81 1089 CYS A CA 1
ATOM 8504 C C . CYS A 1 1089 ? -31.718 8.891 -8.924 1.00 94.81 1089 CYS A C 1
ATOM 8506 O O . CYS A 1 1089 ? -31.819 9.338 -7.786 1.00 94.81 1089 CYS A O 1
ATOM 8508 N N . ILE A 1 1090 ? -32.801 8.718 -9.695 1.00 94.31 1090 ILE A N 1
ATOM 8509 C CA . ILE A 1 1090 ? -34.174 8.978 -9.218 1.00 94.31 1090 ILE A CA 1
ATOM 8510 C C . ILE A 1 1090 ? -34.556 8.007 -8.088 1.00 94.31 1090 ILE A C 1
ATOM 8512 O O . ILE A 1 1090 ? -35.135 8.443 -7.093 1.00 94.31 1090 ILE A O 1
ATOM 8516 N N . LEU A 1 1091 ? -34.216 6.714 -8.194 1.00 92.56 1091 LEU A N 1
ATOM 8517 C CA . LEU A 1 1091 ? -34.447 5.753 -7.101 1.00 92.56 1091 LEU A CA 1
ATOM 8518 C C . LEU A 1 1091 ? -33.626 6.092 -5.856 1.00 92.56 1091 LEU A C 1
ATOM 8520 O O . LEU A 1 1091 ? -34.138 6.012 -4.742 1.00 92.56 1091 LEU A O 1
ATOM 8524 N N . GLU A 1 1092 ? -32.364 6.466 -6.035 1.00 92.44 1092 GLU A N 1
ATOM 8525 C CA . GLU A 1 1092 ? -31.456 6.834 -4.950 1.00 92.44 1092 GLU A CA 1
ATOM 8526 C C . GLU A 1 1092 ? -31.937 8.088 -4.208 1.00 92.44 1092 GLU A C 1
ATOM 8528 O O . GLU A 1 1092 ? -32.134 8.050 -2.993 1.00 92.44 1092 GLU A O 1
ATOM 8533 N N . ALA A 1 1093 ? -32.245 9.158 -4.946 1.00 90.56 1093 ALA A N 1
ATOM 8534 C CA . ALA A 1 1093 ? -32.779 10.405 -4.406 1.00 90.56 1093 ALA A CA 1
ATOM 8535 C C . ALA A 1 1093 ? -34.141 10.224 -3.710 1.00 90.56 1093 ALA A C 1
ATOM 8537 O O . ALA A 1 1093 ? -34.392 10.856 -2.686 1.00 90.56 1093 ALA A O 1
ATOM 8538 N N . ALA A 1 1094 ? -35.013 9.352 -4.233 1.00 88.25 1094 ALA A N 1
ATOM 8539 C CA . ALA A 1 1094 ? -36.315 9.061 -3.627 1.00 88.25 1094 ALA A CA 1
ATOM 8540 C C . ALA A 1 1094 ? -36.241 8.090 -2.433 1.00 88.25 1094 ALA A C 1
ATOM 8542 O O . ALA A 1 1094 ? -37.137 8.104 -1.590 1.00 88.25 1094 ALA A O 1
ATOM 8543 N N . SER A 1 1095 ? -35.215 7.233 -2.361 1.00 86.31 1095 SER A N 1
ATOM 8544 C CA . SER A 1 1095 ? -35.072 6.233 -1.291 1.00 86.31 1095 SER A CA 1
ATOM 8545 C C . SER A 1 1095 ? -34.180 6.672 -0.133 1.00 86.31 1095 SER A C 1
ATOM 8547 O O . SER A 1 1095 ? -34.399 6.223 0.991 1.00 86.31 1095 SER A O 1
ATOM 8549 N N . GLY A 1 1096 ? -33.185 7.526 -0.393 1.00 84.00 1096 GLY A N 1
ATOM 8550 C CA . GLY A 1 1096 ? -32.090 7.812 0.536 1.00 84.00 1096 GLY A CA 1
ATOM 8551 C C . GLY A 1 1096 ? -31.062 6.677 0.645 1.00 84.00 1096 GLY A C 1
ATOM 8552 O O . GLY A 1 1096 ? -30.292 6.651 1.603 1.00 84.00 1096 GLY A O 1
ATOM 8553 N N . THR A 1 1097 ? -31.062 5.727 -0.299 1.00 86.00 1097 THR A N 1
ATOM 8554 C CA . THR A 1 1097 ? -30.192 4.538 -0.314 1.00 86.00 1097 THR A CA 1
ATOM 8555 C C . THR A 1 1097 ? -29.676 4.248 -1.722 1.00 86.00 1097 THR A C 1
ATOM 8557 O O . THR A 1 1097 ? -30.375 4.510 -2.697 1.00 86.00 1097 THR A O 1
ATOM 8560 N N . TYR A 1 1098 ? -28.481 3.662 -1.847 1.00 88.00 1098 TYR A N 1
ATOM 8561 C CA . TYR A 1 1098 ? -27.925 3.307 -3.156 1.00 88.00 1098 TYR A CA 1
ATOM 8562 C C . TYR A 1 1098 ? -28.862 2.395 -3.968 1.00 88.00 1098 TYR A C 1
ATOM 8564 O O . TYR A 1 1098 ? -29.540 1.536 -3.387 1.00 88.00 1098 TYR A O 1
ATOM 8572 N N . PRO A 1 1099 ? -28.860 2.487 -5.312 1.00 85.94 1099 PRO A N 1
ATOM 8573 C CA . PRO A 1 1099 ? -29.555 1.523 -6.154 1.00 85.94 1099 PRO A CA 1
ATOM 8574 C C . PRO A 1 1099 ? -29.085 0.101 -5.821 1.00 85.94 1099 PRO A C 1
ATOM 8576 O O . PRO A 1 1099 ? -27.891 -0.146 -5.636 1.00 85.94 1099 PRO A O 1
ATOM 8579 N N . TRP A 1 1100 ? -30.033 -0.835 -5.729 1.00 88.75 1100 TRP A N 1
ATOM 8580 C CA . TRP A 1 1100 ? -29.819 -2.216 -5.258 1.00 88.75 1100 TRP A CA 1
ATOM 8581 C C . TRP A 1 1100 ? -29.431 -2.368 -3.770 1.00 88.75 1100 TRP A C 1
ATOM 8583 O O . TRP A 1 1100 ? -29.138 -3.484 -3.329 1.00 88.75 1100 TRP A O 1
ATOM 8593 N N . GLY A 1 1101 ? -29.467 -1.296 -2.971 1.00 84.00 1101 GLY A N 1
ATOM 8594 C CA . GLY A 1 1101 ? -29.138 -1.324 -1.544 1.00 84.00 1101 GLY A CA 1
ATOM 8595 C C . GLY A 1 1101 ? -27.699 -1.783 -1.302 1.00 84.00 1101 GLY A C 1
ATOM 8596 O O . GLY A 1 1101 ? -26.781 -1.319 -1.970 1.00 84.00 1101 GLY A O 1
ATOM 8597 N N . VAL A 1 1102 ? -27.506 -2.737 -0.386 1.00 80.38 1102 VAL A N 1
ATOM 8598 C CA . VAL A 1 1102 ? -26.193 -3.342 -0.067 1.00 80.38 1102 VAL A CA 1
ATOM 8599 C C . VAL A 1 1102 ? -25.813 -4.537 -0.961 1.00 80.38 1102 VAL A C 1
ATOM 8601 O O . VAL A 1 1102 ? -24.810 -5.197 -0.719 1.00 80.38 1102 VAL A O 1
ATOM 8604 N N . THR A 1 1103 ? -26.590 -4.845 -2.009 1.00 80.44 1103 THR A N 1
ATOM 8605 C CA . THR A 1 1103 ? -26.307 -5.974 -2.924 1.00 80.44 1103 THR A CA 1
ATOM 8606 C C . THR A 1 1103 ? -24.927 -5.815 -3.570 1.00 80.44 1103 THR A C 1
ATOM 8608 O O . THR A 1 1103 ? -24.680 -4.773 -4.168 1.00 80.44 1103 THR A O 1
ATOM 8611 N N . LEU A 1 1104 ? -24.035 -6.809 -3.491 1.00 78.88 1104 LEU A N 1
ATOM 8612 C CA . LEU A 1 1104 ? -22.674 -6.722 -4.051 1.00 78.88 1104 LEU A CA 1
ATOM 8613 C C . LEU A 1 1104 ? -22.667 -6.489 -5.575 1.00 78.88 1104 LEU A C 1
ATOM 8615 O O . LEU A 1 1104 ? -23.491 -7.047 -6.302 1.00 78.88 1104 LEU A O 1
ATOM 8619 N N . ASP A 1 1105 ? -21.701 -5.719 -6.077 1.00 81.88 1105 ASP A N 1
ATOM 8620 C CA . ASP A 1 1105 ? -21.621 -5.293 -7.485 1.00 81.88 1105 ASP A CA 1
ATOM 8621 C C . ASP A 1 1105 ? -21.635 -6.449 -8.520 1.00 81.88 1105 ASP A C 1
ATOM 8623 O O . ASP A 1 1105 ? -22.321 -6.317 -9.540 1.00 81.88 1105 ASP A O 1
ATOM 8627 N N . PRO A 1 1106 ? -20.991 -7.618 -8.295 1.00 77.69 1106 PRO A N 1
ATOM 8628 C CA . PRO A 1 1106 ? -21.142 -8.784 -9.174 1.00 77.69 1106 PRO A CA 1
ATOM 8629 C C . PRO A 1 1106 ? -22.573 -9.350 -9.209 1.00 77.69 1106 PRO A C 1
ATOM 8631 O O . PRO A 1 1106 ? -23.036 -9.815 -10.252 1.00 77.69 1106 PRO A O 1
ATOM 8634 N N . VAL A 1 1107 ? -23.304 -9.274 -8.092 1.00 72.62 1107 VAL A N 1
ATOM 8635 C CA . VAL A 1 1107 ? -24.709 -9.707 -7.999 1.00 72.62 1107 VAL A CA 1
ATOM 8636 C C . VAL A 1 1107 ? -25.628 -8.696 -8.690 1.00 72.62 1107 VAL A C 1
ATOM 8638 O O . VAL A 1 1107 ? -26.563 -9.098 -9.381 1.00 72.62 1107 VAL A O 1
ATOM 8641 N N . VAL A 1 1108 ? -25.317 -7.396 -8.615 1.00 82.44 1108 VAL A N 1
ATOM 8642 C CA . VAL A 1 1108 ? -25.990 -6.361 -9.419 1.00 82.44 1108 VAL A CA 1
ATOM 8643 C C . VAL A 1 1108 ? -25.767 -6.603 -10.915 1.00 82.44 1108 VAL A C 1
ATOM 8645 O O . VAL A 1 1108 ? -26.739 -6.661 -11.669 1.00 82.44 1108 VAL A O 1
ATOM 8648 N N . LYS A 1 1109 ? -24.521 -6.859 -11.348 1.00 83.56 1109 LYS A N 1
ATOM 8649 C CA . LYS A 1 1109 ? -24.211 -7.278 -12.729 1.00 83.56 1109 LYS A CA 1
ATOM 8650 C C . LYS A 1 1109 ? -25.033 -8.501 -13.147 1.00 83.56 1109 LYS A C 1
ATOM 8652 O O . LYS A 1 1109 ? -25.600 -8.496 -14.235 1.00 83.56 1109 LYS A O 1
ATOM 8657 N N . TYR A 1 1110 ? -25.169 -9.516 -12.292 1.00 75.50 1110 TYR A N 1
ATOM 8658 C CA . TYR A 1 1110 ? -26.003 -10.689 -12.577 1.00 75.50 1110 TYR A CA 1
ATOM 8659 C C . TYR A 1 1110 ? -27.501 -10.347 -12.713 1.00 75.50 1110 TYR A C 1
ATOM 8661 O O . TYR A 1 1110 ? -28.144 -10.755 -13.684 1.00 75.50 1110 TYR A O 1
ATOM 8669 N N . TYR A 1 1111 ? -28.067 -9.564 -11.790 1.00 83.56 1111 TYR A N 1
ATOM 8670 C CA . TYR A 1 1111 ? -29.479 -9.171 -11.831 1.00 83.56 1111 TYR A CA 1
ATOM 8671 C C . TYR A 1 1111 ? -29.829 -8.300 -13.041 1.00 83.56 1111 TYR A C 1
ATOM 8673 O O . TYR A 1 1111 ? -30.861 -8.544 -13.673 1.00 83.56 1111 TYR A O 1
ATOM 8681 N N . VAL A 1 1112 ? -28.964 -7.347 -13.398 1.00 88.44 1112 VAL A N 1
ATOM 8682 C CA . VAL A 1 1112 ? -29.133 -6.513 -14.593 1.00 88.44 1112 VAL A CA 1
ATOM 8683 C C . VAL A 1 1112 ? -28.945 -7.354 -15.856 1.00 88.44 1112 VAL A C 1
ATOM 8685 O O . VAL A 1 1112 ? -29.864 -7.447 -16.664 1.00 88.44 1112 VAL A O 1
ATOM 8688 N N . LEU A 1 1113 ? -27.792 -8.013 -16.031 1.00 86.88 1113 LEU A N 1
ATOM 8689 C CA . LEU A 1 1113 ? -27.417 -8.649 -17.301 1.00 86.88 1113 LEU A CA 1
ATOM 8690 C C . LEU A 1 1113 ? -28.155 -9.959 -17.593 1.00 86.88 1113 LEU A C 1
ATOM 8692 O O . LEU A 1 1113 ? -28.523 -10.187 -18.748 1.00 86.88 1113 LEU A O 1
ATOM 8696 N N . LYS A 1 1114 ? -28.328 -10.826 -16.583 1.00 83.88 1114 LYS A N 1
ATOM 8697 C CA . LYS A 1 1114 ? -28.865 -12.190 -16.745 1.00 83.88 1114 LYS A CA 1
ATOM 8698 C C . LYS A 1 1114 ? -30.347 -12.282 -16.393 1.00 83.88 1114 LYS A C 1
ATOM 8700 O O . LYS A 1 1114 ? -31.096 -12.882 -17.155 1.00 83.88 1114 LYS A O 1
ATOM 8705 N N . LEU A 1 1115 ? -30.783 -11.682 -15.279 1.00 76.25 1115 LEU A N 1
ATOM 8706 C CA . LEU A 1 1115 ? -32.201 -11.723 -14.878 1.00 76.25 1115 LEU A CA 1
ATOM 8707 C C . LEU A 1 1115 ? -33.058 -10.590 -15.471 1.00 76.25 1115 LEU A C 1
ATOM 8709 O O . LEU A 1 1115 ? -34.276 -10.631 -15.312 1.00 76.25 1115 LEU A O 1
ATOM 8713 N N . LYS A 1 1116 ? -32.447 -9.596 -16.136 1.00 92.38 1116 LYS A N 1
ATOM 8714 C CA . LYS A 1 1116 ? -33.111 -8.407 -16.706 1.00 92.38 1116 LYS A CA 1
ATOM 8715 C C . LYS A 1 1116 ? -33.998 -7.643 -15.699 1.00 92.38 1116 LYS A C 1
ATOM 8717 O O . LYS A 1 1116 ? -35.049 -7.124 -16.069 1.00 92.38 1116 LYS A O 1
ATOM 8722 N N . LYS A 1 1117 ? -33.598 -7.602 -14.422 1.00 89.44 1117 LYS A N 1
ATOM 8723 C CA . LYS A 1 1117 ? -34.363 -6.977 -13.324 1.00 89.44 1117 LYS A CA 1
ATOM 8724 C C . LYS A 1 1117 ? -33.973 -5.515 -13.086 1.00 89.44 1117 LYS A C 1
ATOM 8726 O O . LYS A 1 1117 ? -32.916 -5.063 -13.518 1.00 89.44 1117 LYS A O 1
ATOM 8731 N N . LEU A 1 1118 ? -34.810 -4.828 -12.310 1.00 92.06 1118 LEU A N 1
ATOM 8732 C CA . LEU A 1 1118 ? -34.543 -3.541 -11.661 1.00 92.06 1118 LEU A CA 1
ATOM 8733 C C . LEU A 1 1118 ? -34.561 -3.710 -10.125 1.00 92.06 1118 LEU A C 1
ATOM 8735 O O . LEU A 1 1118 ? -35.043 -4.744 -9.644 1.00 92.06 1118 LEU A O 1
ATOM 8739 N N . PRO A 1 1119 ? -34.066 -2.730 -9.340 1.00 91.25 1119 PRO A N 1
ATOM 8740 C CA . PRO A 1 1119 ? -34.265 -2.713 -7.891 1.00 91.25 1119 PRO A CA 1
ATOM 8741 C C . PRO A 1 1119 ? -35.759 -2.743 -7.547 1.00 91.25 1119 PRO A C 1
ATOM 8743 O O . PRO A 1 1119 ? -36.564 -2.121 -8.242 1.00 91.25 1119 PRO A O 1
ATOM 8746 N N . GLN A 1 1120 ? -36.144 -3.427 -6.465 1.00 87.75 1120 GLN A N 1
ATOM 8747 C CA . GLN A 1 1120 ? -37.528 -3.381 -5.969 1.00 87.75 1120 GLN A CA 1
ATOM 8748 C C . GLN A 1 1120 ? -37.923 -1.942 -5.604 1.00 87.75 1120 GLN A C 1
ATOM 8750 O O . GLN A 1 1120 ? -37.083 -1.189 -5.109 1.00 87.75 1120 GLN A O 1
ATOM 8755 N N . ARG A 1 1121 ? -39.192 -1.564 -5.825 1.00 91.06 1121 ARG A N 1
ATOM 8756 C CA . ARG A 1 1121 ? -39.696 -0.217 -5.512 1.00 91.06 1121 ARG A CA 1
ATOM 8757 C C . ARG A 1 1121 ? -39.476 0.121 -4.026 1.00 91.06 1121 ARG A C 1
ATOM 8759 O O . ARG A 1 1121 ? -40.063 -0.557 -3.181 1.00 91.06 1121 ARG A O 1
ATOM 8766 N N . PRO A 1 1122 ? -38.695 1.169 -3.697 1.00 84.88 1122 PRO A N 1
ATOM 8767 C CA . PRO A 1 1122 ? -38.552 1.644 -2.322 1.00 84.88 1122 PRO A CA 1
ATOM 8768 C C . PRO A 1 1122 ? -39.904 2.064 -1.733 1.00 84.88 1122 PRO A C 1
ATOM 8770 O O . PRO A 1 1122 ? -40.751 2.605 -2.445 1.00 84.88 1122 PRO A O 1
ATOM 8773 N N . SER A 1 1123 ? -40.115 1.858 -0.431 1.00 78.06 1123 SER A N 1
ATOM 8774 C CA . SER A 1 1123 ? -41.390 2.162 0.244 1.00 78.06 1123 SER A CA 1
ATOM 8775 C C . SER A 1 1123 ? -41.762 3.652 0.211 1.00 78.06 1123 SER A C 1
ATOM 8777 O O . SER A 1 1123 ? -42.942 3.990 0.166 1.00 78.06 1123 SER A O 1
ATOM 8779 N N . ASN A 1 1124 ? -40.756 4.525 0.178 1.00 76.75 1124 ASN A N 1
ATOM 8780 C CA . ASN A 1 1124 ? -40.842 5.977 0.012 1.00 76.75 1124 ASN A CA 1
ATOM 8781 C C . ASN A 1 1124 ? -40.895 6.445 -1.460 1.00 76.75 1124 ASN A C 1
ATOM 8783 O O . ASN A 1 1124 ? -41.207 7.606 -1.718 1.00 76.75 1124 ASN A O 1
ATOM 8787 N N . CYS A 1 1125 ? -40.662 5.565 -2.439 1.00 85.56 1125 CYS A N 1
ATOM 8788 C CA . CYS A 1 1125 ? -40.788 5.897 -3.858 1.00 85.56 1125 CYS A CA 1
ATOM 8789 C C . CYS A 1 1125 ? -42.240 5.706 -4.326 1.00 85.56 1125 CYS A C 1
ATOM 8791 O O . CYS A 1 1125 ? -42.789 4.602 -4.239 1.00 85.56 1125 CYS A O 1
ATOM 8793 N N . THR A 1 1126 ? -42.874 6.770 -4.836 1.00 88.50 1126 THR A N 1
ATOM 8794 C CA . THR A 1 1126 ? -44.268 6.699 -5.313 1.00 88.50 1126 THR A CA 1
ATOM 8795 C C . THR A 1 1126 ? -44.406 5.771 -6.522 1.00 88.50 1126 THR A C 1
ATOM 8797 O O . THR A 1 1126 ? -43.452 5.547 -7.268 1.00 88.50 1126 THR A O 1
ATOM 8800 N N . GLU A 1 1127 ? -45.610 5.244 -6.745 1.00 90.81 1127 GLU A N 1
ATOM 8801 C CA . GLU A 1 1127 ? -45.891 4.399 -7.910 1.00 90.81 1127 GLU A CA 1
ATOM 8802 C C . GLU A 1 1127 ? -45.664 5.151 -9.232 1.00 90.81 1127 GLU A C 1
ATOM 8804 O O . GLU A 1 1127 ? -45.047 4.610 -10.142 1.00 90.81 1127 GLU A O 1
ATOM 8809 N N . ALA A 1 1128 ? -46.053 6.429 -9.319 1.00 88.62 1128 ALA A N 1
ATOM 8810 C CA . ALA A 1 1128 ? -45.803 7.257 -10.501 1.00 88.62 1128 ALA A CA 1
ATOM 8811 C C . ALA A 1 1128 ? -44.297 7.435 -10.775 1.00 88.62 1128 ALA A C 1
ATOM 8813 O O . ALA A 1 1128 ? -43.845 7.239 -11.904 1.00 88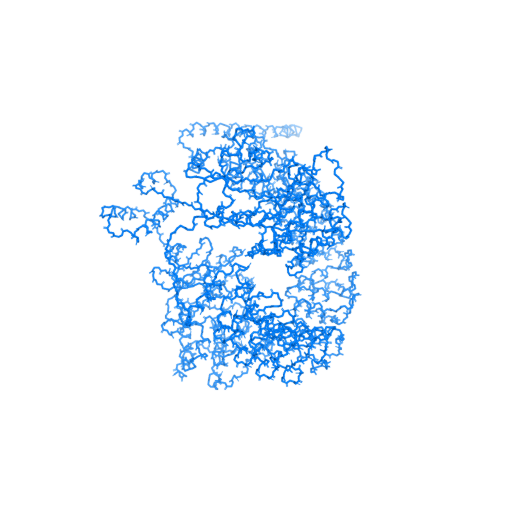.62 1128 ALA A O 1
ATOM 8814 N N . THR A 1 1129 ? -43.516 7.728 -9.730 1.00 91.31 1129 THR A N 1
ATOM 8815 C CA . THR A 1 1129 ? -42.054 7.888 -9.805 1.00 91.31 1129 THR A CA 1
ATOM 8816 C C . THR A 1 1129 ? -41.368 6.589 -10.230 1.00 91.31 1129 THR A C 1
ATOM 8818 O O . THR A 1 1129 ? -40.491 6.606 -11.091 1.00 91.31 1129 THR A O 1
ATOM 8821 N N . TYR A 1 1130 ? -41.789 5.446 -9.681 1.00 94.81 1130 TYR A N 1
ATOM 8822 C CA . TYR A 1 1130 ? -41.235 4.147 -10.061 1.00 94.81 1130 TYR A CA 1
ATOM 8823 C C . TYR A 1 1130 ? -41.623 3.751 -11.492 1.00 94.81 1130 TYR A C 1
ATOM 8825 O O . TYR A 1 1130 ? -40.767 3.303 -12.247 1.00 94.81 1130 TYR A O 1
ATOM 8833 N N . ASN A 1 1131 ? -42.864 4.008 -11.916 1.00 95.06 1131 ASN A N 1
ATOM 8834 C CA . ASN A 1 1131 ? -43.320 3.745 -13.284 1.00 95.06 1131 ASN A CA 1
ATOM 8835 C C . ASN A 1 1131 ? -42.545 4.576 -14.332 1.00 95.06 1131 ASN A C 1
ATOM 8837 O O . ASN A 1 1131 ? -42.335 4.106 -15.454 1.00 95.06 1131 ASN A O 1
ATOM 8841 N N . LEU A 1 1132 ? -42.103 5.794 -13.987 1.00 95.25 1132 LEU A N 1
ATOM 8842 C CA . LEU A 1 1132 ? -41.165 6.584 -14.797 1.00 95.25 1132 LEU A CA 1
ATOM 8843 C C . LEU A 1 1132 ? -39.784 5.906 -14.859 1.00 95.25 1132 LEU A C 1
ATOM 8845 O O . LEU A 1 1132 ? -39.254 5.700 -15.953 1.00 95.25 1132 LEU A O 1
ATOM 8849 N N . VAL A 1 1133 ? -39.231 5.476 -13.719 1.00 96.44 1133 VAL A N 1
ATOM 8850 C CA . VAL A 1 1133 ? -37.957 4.732 -13.683 1.00 96.44 1133 VAL A CA 1
ATOM 8851 C C . VAL A 1 1133 ? -38.031 3.437 -14.501 1.00 96.44 1133 VAL A C 1
ATOM 8853 O O . VAL A 1 1133 ? -37.110 3.160 -15.262 1.00 96.44 1133 VAL A O 1
ATOM 8856 N N . GLU A 1 1134 ? -39.125 2.675 -14.449 1.00 96.44 1134 GLU A N 1
ATOM 8857 C CA . GLU A 1 1134 ? -39.301 1.476 -15.283 1.00 96.44 1134 GLU A CA 1
ATOM 8858 C C . GLU A 1 1134 ? -39.310 1.783 -16.790 1.00 96.44 1134 GLU A C 1
ATOM 8860 O O . GLU A 1 1134 ? -38.905 0.935 -17.585 1.00 96.44 1134 GLU A O 1
ATOM 8865 N N . ARG A 1 1135 ? -39.739 2.985 -17.210 1.00 97.06 1135 ARG A N 1
ATOM 8866 C CA . ARG A 1 1135 ? -39.629 3.450 -18.608 1.00 97.06 1135 ARG A CA 1
ATOM 8867 C C . ARG A 1 1135 ? -38.217 3.915 -18.963 1.00 97.06 1135 ARG A C 1
ATOM 8869 O O . ARG A 1 1135 ? -37.793 3.722 -20.103 1.00 97.06 1135 ARG A O 1
ATOM 8876 N N . MET A 1 1136 ? -37.492 4.515 -18.023 1.00 97.69 1136 MET A N 1
ATOM 8877 C CA . MET A 1 1136 ? -36.112 4.979 -18.217 1.00 97.69 1136 MET A CA 1
ATOM 8878 C C . MET A 1 1136 ? -35.104 3.824 -18.220 1.00 97.69 1136 MET A C 1
ATOM 8880 O O . MET A 1 1136 ? -34.211 3.790 -19.060 1.00 97.69 1136 MET A O 1
ATOM 8884 N N . CYS A 1 1137 ? -35.273 2.842 -17.336 1.00 96.75 1137 CYS A N 1
ATOM 8885 C CA . CYS A 1 1137 ? -34.306 1.774 -17.082 1.00 96.75 1137 CYS A CA 1
ATOM 8886 C C . CYS A 1 1137 ? -34.611 0.460 -17.826 1.00 96.75 1137 CYS A C 1
ATOM 8888 O O . CYS A 1 1137 ? -34.171 -0.614 -17.417 1.00 96.75 1137 CYS A O 1
ATOM 8890 N N . ARG A 1 1138 ? -35.364 0.502 -18.934 1.00 96.31 1138 ARG A N 1
ATOM 889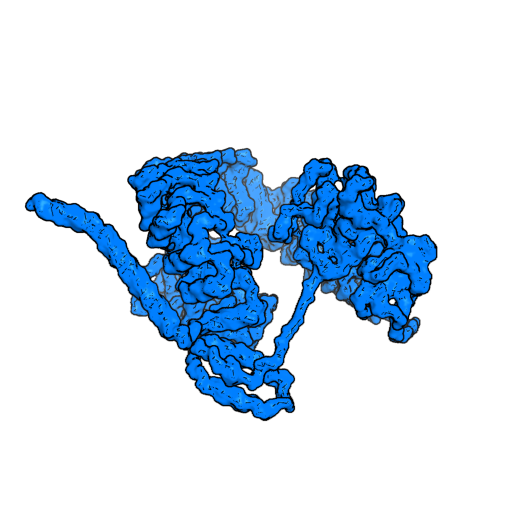1 C CA . ARG A 1 1138 ? -35.640 -0.702 -19.743 1.00 96.31 1138 ARG A CA 1
ATOM 8892 C C . ARG A 1 1138 ? -34.350 -1.340 -20.252 1.00 96.31 1138 ARG A C 1
ATOM 8894 O O . ARG A 1 1138 ? -33.425 -0.637 -20.647 1.00 96.31 1138 ARG A O 1
ATOM 8901 N N . TYR A 1 1139 ? -34.309 -2.673 -20.290 1.00 92.56 1139 TYR A N 1
ATOM 8902 C CA . TYR A 1 1139 ? -33.092 -3.408 -20.646 1.00 92.56 1139 TYR A CA 1
ATOM 8903 C C . TYR A 1 1139 ? -32.554 -3.015 -22.034 1.00 92.56 1139 TYR A C 1
ATOM 8905 O O . TYR A 1 1139 ? -31.401 -2.610 -22.145 1.00 92.56 1139 TYR A O 1
ATOM 8913 N N . GLU A 1 1140 ? -33.392 -3.066 -23.075 1.00 92.69 1140 GLU A N 1
ATOM 8914 C CA . GLU A 1 1140 ? -32.990 -2.685 -24.437 1.00 92.69 1140 GLU A CA 1
ATOM 8915 C C . GLU A 1 1140 ? -32.924 -1.143 -24.579 1.00 92.69 1140 GLU A C 1
ATOM 8917 O O . GLU A 1 1140 ? -33.935 -0.480 -24.318 1.00 92.69 1140 GLU A O 1
ATOM 8922 N N . PRO A 1 1141 ? -31.794 -0.542 -25.017 1.00 93.12 1141 PRO A N 1
ATOM 8923 C CA . PRO A 1 1141 ? -31.622 0.918 -25.055 1.00 93.12 1141 PRO A CA 1
ATOM 8924 C C . PRO A 1 1141 ? -32.660 1.664 -25.901 1.00 93.12 1141 PRO A C 1
ATOM 8926 O O . PRO A 1 1141 ? -33.119 2.740 -25.522 1.00 93.12 1141 PRO A O 1
ATOM 8929 N N . SER A 1 1142 ? -33.080 1.071 -27.021 1.00 91.19 1142 SER A N 1
ATOM 8930 C CA . SER A 1 1142 ? -34.082 1.627 -27.942 1.00 91.19 1142 SER A CA 1
ATOM 8931 C C . SER A 1 1142 ? -35.506 1.668 -27.375 1.00 91.19 1142 SER A C 1
ATOM 8933 O O . SER A 1 1142 ? -36.361 2.352 -27.933 1.00 91.19 1142 SER A O 1
ATOM 8935 N N . ALA A 1 1143 ? -35.775 0.955 -26.276 1.00 91.94 1143 ALA A N 1
ATOM 8936 C CA . ALA A 1 1143 ? -37.086 0.914 -25.634 1.00 91.94 1143 ALA A CA 1
ATOM 8937 C C . ALA A 1 1143 ? -37.255 1.957 -24.514 1.00 91.94 1143 ALA A C 1
ATOM 8939 O O . ALA A 1 1143 ? -38.359 2.062 -23.967 1.00 91.94 1143 ALA A O 1
ATOM 8940 N N . ARG A 1 1144 ? -36.180 2.676 -24.149 1.00 96.00 1144 ARG A N 1
ATOM 8941 C CA . ARG A 1 1144 ? -36.138 3.648 -23.044 1.00 96.00 1144 ARG A CA 1
ATOM 8942 C C . ARG A 1 1144 ? -36.818 4.966 -23.420 1.00 96.00 1144 ARG A C 1
ATOM 8944 O O . ARG A 1 1144 ? -36.753 5.416 -24.563 1.00 96.00 1144 ARG A O 1
ATOM 8951 N N . THR A 1 1145 ? -37.455 5.601 -22.441 1.00 93.94 1145 THR A N 1
ATOM 8952 C CA . THR A 1 1145 ? -38.061 6.934 -22.599 1.00 93.94 1145 THR A CA 1
ATOM 8953 C C . THR A 1 1145 ? -36.986 8.008 -22.824 1.00 93.94 1145 THR A C 1
ATOM 8955 O O . THR A 1 1145 ? -35.869 7.886 -22.331 1.00 93.94 1145 THR A O 1
ATOM 8958 N N . ASN A 1 1146 ? -37.290 9.063 -23.587 1.00 92.12 1146 ASN A N 1
ATOM 8959 C CA . ASN A 1 1146 ? -36.306 10.108 -23.912 1.00 92.12 1146 ASN A CA 1
ATOM 8960 C C . ASN A 1 1146 ? -36.285 11.255 -22.879 1.00 92.12 1146 ASN A C 1
ATOM 8962 O O . ASN A 1 1146 ? -37.262 11.466 -22.166 1.00 92.12 1146 ASN A O 1
ATOM 8966 N N . ILE A 1 1147 ? -35.191 12.028 -22.825 1.00 94.94 1147 ILE A N 1
ATOM 8967 C CA . ILE A 1 1147 ? -35.004 13.087 -21.810 1.00 94.94 1147 ILE A CA 1
ATOM 8968 C C . ILE A 1 1147 ? -36.130 14.130 -21.785 1.00 94.94 1147 ILE A C 1
ATOM 8970 O O . ILE A 1 1147 ? -36.486 14.617 -20.719 1.00 94.94 1147 ILE A O 1
ATOM 8974 N N . ASP A 1 1148 ? -36.728 14.455 -22.932 1.00 94.44 1148 ASP A N 1
ATOM 8975 C CA . ASP A 1 1148 ? -37.790 15.458 -23.021 1.00 94.44 1148 ASP A CA 1
ATOM 8976 C C . ASP A 1 1148 ? -39.110 14.950 -22.415 1.00 94.44 1148 ASP A C 1
ATOM 8978 O O . ASP A 1 1148 ? -39.837 15.721 -21.790 1.00 94.44 1148 ASP A O 1
ATOM 8982 N N . GLN A 1 1149 ? -39.374 13.640 -22.502 1.00 94.06 1149 GLN A N 1
ATOM 8983 C CA . GLN A 1 1149 ? -40.444 12.976 -21.747 1.00 94.06 1149 GLN A CA 1
ATOM 8984 C C . GLN A 1 1149 ? -40.135 12.933 -20.245 1.00 94.06 1149 GLN A C 1
ATOM 8986 O O . GLN A 1 1149 ? -41.007 13.266 -19.452 1.00 94.06 1149 GLN A O 1
ATOM 8991 N N . VAL A 1 1150 ? -38.900 12.595 -19.845 1.00 95.88 1150 VAL A N 1
ATOM 8992 C CA . VAL A 1 1150 ? -38.490 12.597 -18.422 1.00 95.88 1150 VAL A CA 1
ATOM 8993 C C . VAL A 1 1150 ? -38.682 13.983 -17.797 1.00 95.88 1150 VAL A C 1
ATOM 8995 O O . VAL A 1 1150 ? -39.221 14.094 -16.702 1.00 95.88 1150 VAL A O 1
ATOM 8998 N N . ILE A 1 1151 ? -38.303 15.047 -18.511 1.00 96.38 1151 ILE A N 1
ATOM 8999 C CA . ILE A 1 1151 ? -38.510 16.440 -18.090 1.00 96.38 1151 ILE A CA 1
ATOM 9000 C C . ILE A 1 1151 ? -40.004 16.763 -17.960 1.00 96.38 1151 ILE A C 1
ATOM 9002 O O . ILE A 1 1151 ? -40.398 17.381 -16.974 1.00 96.38 1151 ILE A O 1
ATOM 9006 N N . ALA A 1 1152 ? -40.837 16.348 -18.920 1.00 94.06 1152 ALA A N 1
ATOM 9007 C CA . ALA A 1 1152 ? -42.279 16.588 -18.873 1.00 94.06 1152 ALA A CA 1
ATOM 9008 C C . ALA A 1 1152 ? -42.963 15.848 -17.709 1.00 94.06 1152 ALA A C 1
ATOM 9010 O O . ALA A 1 1152 ? -43.808 16.432 -17.035 1.00 94.06 1152 ALA A O 1
ATOM 9011 N N . GLU A 1 1153 ? -42.575 14.599 -17.437 1.00 94.44 1153 GLU A N 1
ATOM 9012 C CA . GLU A 1 1153 ? -43.108 13.818 -16.316 1.00 94.44 1153 GLU A CA 1
ATOM 9013 C C . GLU A 1 1153 ? -42.623 14.352 -14.956 1.00 94.44 1153 GLU A C 1
ATOM 9015 O O . GLU A 1 1153 ? -43.439 14.560 -14.060 1.00 94.44 1153 GLU A O 1
ATOM 9020 N N . LEU A 1 1154 ? -41.331 14.676 -14.799 1.00 93.81 1154 LEU A N 1
ATOM 9021 C CA . LEU A 1 1154 ? -40.819 15.307 -13.572 1.00 93.81 1154 LEU A CA 1
ATOM 9022 C C . LEU A 1 1154 ? -41.444 16.693 -13.332 1.00 93.81 1154 LEU A C 1
ATOM 9024 O O . LEU A 1 1154 ? -41.712 17.046 -12.188 1.00 93.81 1154 LEU A O 1
ATOM 9028 N N . SER A 1 1155 ? -41.756 17.445 -14.393 1.00 92.88 1155 SER A N 1
ATOM 9029 C CA . SER A 1 1155 ? -42.486 18.721 -14.304 1.00 92.88 1155 SER A CA 1
ATOM 9030 C C . SER A 1 1155 ? -43.976 18.580 -13.959 1.00 92.88 1155 SER A C 1
ATOM 9032 O O . SER A 1 1155 ? -44.636 19.604 -13.793 1.00 92.88 1155 SER A O 1
ATOM 9034 N N . ALA A 1 1156 ? -44.511 17.357 -13.898 1.00 91.19 1156 ALA A N 1
ATOM 9035 C CA . ALA A 1 1156 ? -45.867 17.055 -13.432 1.00 91.19 1156 ALA A CA 1
ATOM 9036 C C . ALA A 1 1156 ? -45.882 16.358 -12.053 1.00 91.19 1156 ALA A C 1
ATOM 9038 O O . ALA A 1 1156 ? -46.950 16.162 -11.476 1.00 91.19 1156 ALA A O 1
ATOM 9039 N N . LEU A 1 1157 ? -44.704 15.975 -11.540 1.00 86.06 1157 LEU A N 1
ATOM 9040 C CA . LEU A 1 1157 ? -44.484 15.481 -10.173 1.00 86.06 1157 LEU A CA 1
ATOM 9041 C C . LEU A 1 1157 ? -43.974 16.585 -9.222 1.00 86.06 1157 LEU A C 1
ATOM 9043 O O . LEU A 1 1157 ? -44.038 16.410 -8.007 1.00 86.06 1157 LEU A O 1
ATOM 9047 N N . ARG A 1 1158 ? -43.468 17.692 -9.781 1.00 80.75 1158 ARG A N 1
ATOM 9048 C CA . ARG A 1 1158 ? -43.136 18.956 -9.106 1.00 80.75 1158 ARG A CA 1
ATOM 9049 C C . ARG A 1 1158 ? -44.360 19.868 -9.011 1.00 80.75 1158 ARG A C 1
ATOM 9051 O O . ARG A 1 1158 ? -44.522 20.469 -7.931 1.00 80.75 1158 ARG A O 1
#

InterPro domains:
  IPR000719 Protein kinase domain [PS50011] (538-821)
  IPR000719 Protein kinase domain [PS50011] (909-1157)
  IPR000719 Protein kinase domain [SM00220] (596-821)
  IPR000719 Protein kinase domain [SM00220] (909-1157)
  IPR001245 Serine-threonine/tyrosine-protein kinase, catalytic domain [PF07714] (609-818)
  IPR001245 Serine-threonine/tyrosine-protein kinase, catalytic domain [PF07714] (914-1154)
  IPR002110 Ankyrin repeat [PF00023] (171-203)
  IPR002110 Ankyrin repeat [PF12796] (70-169)
  IPR002110 Ankyrin repeat [PF12796] (210-300)
  IPR002110 Ankyrin repeat [PF12796] (376-436)
  IPR002110 Ankyrin repeat [PF12796] (481-558)
  IPR002110 Ankyrin repeat [PF13637] (308-359)
  IPR002110 Ankyrin repeat [PR01415] (172-187)
  IPR002110 Ankyrin repeat [PR01415] (253-267)
  IPR002110 Ankyrin repeat [PS50088] (109-137)
  IPR002110 Ankyrin repeat [PS50088] (138-170)
  IPR002110 Ankyrin repeat [PS50088] (171-203)
  IPR002110 Ankyrin repeat [PS50088] (204-236)
  IPR002110 Ankyrin repeat [PS50088] (237-269)
  IPR002110 Ankyrin repeat [PS50088] (270-302)

pLDDT: mean 78.19, std 18.43, range [18.3, 98.25]

Radius of gyration: 38.68 Å; Cα contacts (8 Å, |Δi|>4): 1890; chains: 1; bounding box: 93×89×118 Å

Solvent-accessible surface area (backbone atoms only — not comparable to full-atom values): 62841 Å² total; per-residue (Å²): 103,71,71,53,52,54,48,52,52,48,46,64,61,42,45,62,52,48,52,48,48,49,51,48,50,48,50,47,49,50,50,51,46,52,51,48,47,64,68,67,52,79,82,69,72,59,69,71,53,49,51,50,54,50,51,40,66,74,75,45,88,51,70,52,60,58,33,50,55,41,29,52,28,26,54,74,60,40,50,68,56,42,55,51,52,61,70,73,45,65,65,60,58,51,62,34,71,20,74,44,96,86,78,82,48,53,50,47,37,60,34,34,10,24,34,70,44,35,50,68,52,38,54,49,36,40,75,53,60,23,61,69,80,48,63,40,82,64,35,38,33,27,57,33,28,7,21,50,58,37,27,48,69,44,42,52,50,41,46,75,62,78,38,63,70,77,44,55,27,70,63,32,43,32,25,54,30,36,7,21,33,69,43,28,52,73,36,37,55,49,45,42,75,70,68,39,66,56,70,46,55,24,75,62,34,44,28,28,49,31,36,4,24,45,58,53,23,44,73,44,35,54,51,44,40,77,74,69,24,64,73,77,50,50,24,77,63,37,42,31,24,52,31,37,6,25,43,60,52,24,46,69,42,36,54,50,45,47,73,75,67,44,64,55,72,46,51,23,74,53,44,41,32,26,54,40,33,5,34,45,60,39,26,41,74,38,35,52,53,38,44,77,66,66,35,66,68,86,51,43,33,79,55,44,36,40,42,64,30,46,31,30,54,43,92,66,85,19,62,68,38,50,55,49,46,43,71,77,68,53,68,52,69,54,56,27,74,88,64,50,25,19,47,46,29,8,54,76,58,67,35,60,67,57,39,47,51,54,65,64,69,52,74,89,59,84,67,53,70,67,51,53,52,52,45,44,42,52,29,23,25,69,36,36,46,72,56,46,50,52,39,36,76,77,64,68,45,72,74,82,49,56,49,100,58,43,40,38,37,58,38,34,10,20,56,51,46,12,48,63,30,44,49,54,42,52,78,70,67,54,78,66,64,59,45,25,78,60,39,41,28,23,56,40,41,7,28,60,60,65,22,53,74,37,42,51,52,41,54,79,70,66,46,69,65,80,56,46,21,77,63,38,48,32,35,57,50,42,15,25,85,34,49,69,51,38,56,53,45,50,77,72,68,46,70,62,74,48,52,25,78,60,37,44,27,23,53,36,50,6,27,58,68,56,33,44,68,32,39,48,55,38,47,79,72,67,38,62,67,82,51,48,26,76,83,65,50,27,24,56,53,41,10,56,78,67,66,28,60,68,46,38,49,47,55,53,57,60,68,72,74,65,95,87,85,86,90,86,81,86,84,84,78,93,68,60,78,94,49,63,91,33,57,40,65,68,85,58,52,45,68,77,64,90,84,62,59,66,36,48,30,33,42,88,89,39,65,27,33,32,43,54,54,87,68,78,93,56,70,65,62,61,50,51,45,67,64,42,68,80,49,85,51,97,16,35,58,38,53,72,28,32,34,73,54,99,86,51,90,53,52,30,42,37,26,57,40,57,72,49,44,28,46,53,57,42,68,67,37,82,88,65,71,72,48,72,63,51,56,26,34,39,54,18,34,34,28,52,24,46,21,59,31,50,81,66,75,43,74,54,31,41,47,40,45,81,24,28,28,22,30,84,90,66,48,21,16,36,49,70,73,37,58,75,58,44,62,52,70,92,35,43,34,52,56,47,77,70,70,47,77,98,41,62,52,43,42,20,21,15,22,25,43,27,45,48,18,61,74,70,69,48,96,63,58,67,86,64,94,66,79,64,49,64,61,41,40,65,70,59,57,76,58,81,81,59,88,90,50,54,72,70,54,42,56,51,38,52,37,22,51,30,77,55,51,91,64,34,59,49,52,61,56,26,28,53,42,8,62,38,6,64,66,36,69,46,26,9,39,56,47,89,97,96,96,96,96,97,91,90,81,88,59,59,69,72,72,47,66,89,54,86,50,73,62,62,44,51,50,52,51,46,55,52,53,52,56,53,52,58,55,66,72,76,60,85,84,83,66,95,78,56,62,72,59,60,61,59,57,66,73,74,66,82,80,81,80,69,84,49,66,39,63,75,87,60,50,54,57,61,92,79,57,67,78,41,87,54,101,75,39,51,30,24,61,28,29,44,92,86,40,72,24,31,36,43,35,47,83,72,88,52,73,64,46,51,52,42,53,56,46,28,51,68,52,46,61,76,48,85,48,92,17,37,57,40,46,74,27,32,30,83,70,81,79,28,33,40,36,28,58,48,39,79,54,40,36,43,50,71,37,32,75,78,40,62,89,46,49,37,51,41,50,31,34,35,40,53,23,54,47,50,32,55,75,70,40,37,30,53,60,64,56,42,46,80,36,26,30,19,29,66,89,68,38,22,16,38,52,78,48,75,63,40,48,70,75,68,98,69,89,76,93,75,91,75,85,81,75,75,82,68,69,59,70,28,55,26,55,56,48,74,72,69,43,83,72,39,71,50,34,43,39,19,7,47,27,32,31,52,50,20,58,46,53,76,45,58,51,61,57,88,60,54,64,73,56,47,50,43,36,39,67,74,67,66,52,78,67,78,83,44,92,71,41,50,69,70,61,48,57,49,30,58,37,23,51,37,75,55,58,91,71,31,58,51,65,71,57,53,36,54,53,29,63,72,70,88

Secondary structure (DSSP, 8-state):
-HHHHHHHHHHHHHHHHHHHHHHHHHHHHHHHHHHHHHHH-TT---HHHHHHHHHHHHH---HHHHHHHHHHHHHHT-HHHHHHHHHHS-TTGGG--EE-TTS--EE-HHHHHHHHT-HHHHHHHHHTT--TT---TTS--HHHHHHHHT-HHHHHHHHHTT--TT---TT---HHHHHHHHT-HHHHHHHHHTT--TT---TTS--HHHHHHHTT-HHHHHHHHHTT--TT---TTS--HHHHHHHTT-HHHHHHHHHTT--TT---TTS--HHHHHHHTT-HHHHHHHHHTT--TT-B-TT--BHHHHHHSSSSSTHHHHHHHHHTT--TT-B-TTS-BHHHHHHHTT-HHHHHHHHHH-TTSPPPHHHHHHHHHHHHHTT-HHHHHHHHHHH---TT---TTS--HHHHHHHHT-HHHHHHHHTTT--SS---TTS--HHHHHHHTT-HHHHHHHHHTT--TT---TTS--HHHHHTT-HHHHHHHHHTT--TT---TTS--HHHHHHTTT-HHHHHHHHHTT--TT-B-TTS-BHHHHHHTTT-HHHHHHHHHHHTSSS-----------SSTT-GGGEE-GGGEEESSS--SEEEEEETTEEEEEEE--S---THHHHHHHHHTT---TTBPPEEEEE--TT-SS-EEEEEPPSS-BHHHHHH-TTS---HHHHHHHHHHHHHHHHHHHTTT---S--SGGGEEE-TTS-EEE--PPPTT---GGGS-HHHHTT----SGGGSSHHHHHHHHHHHT-S-SS-S-STTHHHHHHTT--PPPPTTS-HHHHHHHHHHS-SSGGGSPPHHHHHHHGGGTTT------------------S-TTTTTTT---HHHHHHHHHHHHHHHHHHHHH-TTS-TTTHHHHHHHGGGS-----TTB--GGGEEE-SS---EEETTEEEEEEEETTEEEEEEE----SHHHHHHHHHHHHHHTT---TTB--EEEEE-SSS-EEEEE--TT-BHHHHHTT-GGGHHHHHHHHHHHHHHHHHTTEE-S---GGGEEE-TTS-EEE---TT-EE--SS-------------TTT--TTGGGTPPP-HHHHHHHHHHHHHHHHHTS-TTTT--HHHHHHHHHTT---PPPPTTS-HHHHHHHHHHS-SSGGGSPPHHHHHHHHHHH-

Nearest PDB structures (foldseek):
  4rx7-assembly1_A  TM=8.998E-01  e=4.050E-14  Homo sapiens
  3srv-assembly1_A  TM=8.879E-01  e=1.285E-13  Homo sapiens
  4dfl-assembly1_A  TM=8.918E-01  e=2.485E-13  Homo sapiens
  5ghv-assembly2_B  TM=8.669E-01  e=1.285E-13  Homo sapiens
  4xg2-assembly1_A  TM=8.556E-01  e=5.441E-13  Homo sapiens

Organism: NCBI:txid4793

Mean predicted aligned error: 22.21 Å